Protein 2R6H (pdb70)

Sequence (1100 aa):
GVKEWECEVLSNKNVSTFIKEFVVKLPEGETNFKSGSYAQIKIPKYNIRRYADYDIQDRFRGDWDKDAWSLTCKNEEETVRAYSANYPAEGNIITLNVRIATPPFDRRAANKWKAGIKPGISSSYIFSLKPGDKVSGPYGDFHHIQDTDAELYIGGGAGAPLRAQILHLFRTLKTGRKVSYWYGARSKNEIFYEEDFREIEREFPNFKFHIALSDPQPEDNWTGYVGFIHQVIYDNYLKDHDDAPEDIEYYCGPGPANAVKGLENLGVPRNLFFDDFGVFGVKEWECEVLSNKNVSTFIKEFVVKLPEGETNFKSGSYAQIKIPKYNIRYADYDIQDRFRGDWDKDAWSLTCKNEEETVRAYSANYPAEGNIITLNVRIATPPFDRAANKWKAGIKPGISSSYIFSLKPGDKVSGPYGDFHIQDTDAELYIGGGAGAPLRAQILHLFRTLKTGRKVSYWYGARSKNEIFYEEDFREIEREFPNFKFHIALSDPQPEDNWTGYVGFIHQVIYDNYLKDHDDAPEDIEYYCGPGPANAVKGLENLGVPRNLFFDDFNAVFGVKEWECEVLSNKNVSTFIKEFVVKLPEGETNFKKSGSYAQIKIPKYNIRRYADYDIQDDRFRGDWDKDAWSLTCKNEEETVRAYSANYPAEGNIITLNVRIATPPFDRAANKWKKAGIKPGISSSYIFSLKPGDKVSGPYGDFHIQDTDAELYIGGGAGAPLRAQILHLFRRTLKTGRKVSYWYGARSKKNEIFYEEDFREIEREFPNFKFHIALSDPQPEDNWTGYVGFIHQVIYDNYLKDHDAPEDIEYYCGPGPANAVKGLENLGVPRNLFFDDFGGVKEWECEVLSNKNVSTFIKEFVVKLPEGETNFKSGSYAQIKIPKYNIRYADYDIQDDRFRGDWDKDAWSLTCKNEEETVRAYSANNYPAEGNIITLNVRIATPPFDRAANKWKAGIKPGISSSYIFSLKPGDKVSGPYGDFHIQDTDAELYIGGGAGAPLRAQILHLFRTLKTGRKVSYWYGARSKNEIFYEEDFREIEREFPNFKFHIALSDPQPEDNWTGYVGFIHQVIYDNYLKDHDAPEDIEYYCGPGPANAVKGLENLGVPRNLFFDDF

Radius of gyration: 36.18 Å; Cα contacts (8 Å, |Δi|>4): 2260; chains: 4; bounding box: 92×86×109 Å

Solvent-accessible surface area: 51735 Å² total

Structure (mmCIF, N/CA/C/O backbone):
data_2R6H
#
_entry.id   2R6H
#
_cell.length_a   175.681
_cell.length_b   175.681
_cell.length_c   244.292
_cell.angle_alpha   90.00
_cell.angle_beta   90.00
_cell.angle_gamma   90.00
#
_symmetry.space_group_name_H-M   'I 41 2 2'
#
loop_
_entity.id
_entity.type
_entity.pdbx_description
1 polymer 'NADH:ubiquinone oxidoreductase, Na translocating, F subunit'
2 non-polymer 'SULFATE ION'
3 non-polymer 'FLAVIN-ADENINE DINUCLEOTIDE'
4 water water
#
loop_
_atom_site.group_PDB
_atom_site.id
_atom_site.type_symbol
_atom_site.label_atom_id
_atom_site.label_alt_id
_atom_site.label_comp_id
_atom_site.label_asym_id
_atom_site.label_entity_id
_atom_site.label_seq_id
_atom_site.pdbx_PDB_ins_code
_atom_site.Cartn_x
_atom_site.Cartn_y
_atom_site.Cartn_z
_atom_site.occupancy
_atom_site.B_iso_or_equiv
_atom_site.auth_seq_id
_atom_site.auth_comp_id
_atom_site.auth_asym_id
_atom_site.auth_atom_id
_atom_site.pdbx_PDB_model_num
ATOM 1 N N . GLY A 1 6 ? 104.976 55.003 110.401 1.00 98.32 128 GLY A N 1
ATOM 2 C CA . GLY A 1 6 ? 104.223 56.026 111.104 1.00 97.44 128 GLY A CA 1
ATOM 3 C C . GLY A 1 6 ? 102.815 56.189 110.549 1.00 95.85 128 GLY A C 1
ATOM 4 O O . GLY A 1 6 ? 102.640 56.766 109.470 1.00 97.30 128 GLY A O 1
ATOM 5 N N . VAL A 1 7 ? 101.815 55.683 111.282 1.00 121.95 129 VAL A N 1
ATOM 6 C CA . VAL A 1 7 ? 100.419 55.597 110.796 1.00 120.42 129 VAL A CA 1
ATOM 7 C C . VAL A 1 7 ? 99.356 56.091 111.806 1.00 118.95 129 VAL A C 1
ATOM 8 O O . VAL A 1 7 ? 99.660 56.336 112.967 1.00 118.72 129 VAL A O 1
ATOM 12 N N . LYS A 1 8 ? 98.116 56.235 111.332 1.00 129.12 130 LYS A N 1
ATOM 13 C CA . LYS A 1 8 ? 96.974 56.711 112.122 1.00 128.15 130 LYS A CA 1
ATOM 14 C C . LYS A 1 8 ? 96.733 55.954 113.424 1.00 126.30 130 LYS A C 1
ATOM 15 O O . LYS A 1 8 ? 96.703 54.731 113.444 1.00 124.91 130 LYS A O 1
ATOM 21 N N . GLU A 1 9 ? 96.521 56.698 114.506 1.00 83.05 131 GLU A N 1
ATOM 22 C CA . GLU A 1 9 ? 96.398 56.110 115.840 1.00 82.30 131 GLU A CA 1
ATOM 23 C C . GLU A 1 9 ? 95.412 56.818 116.779 1.00 81.15 131 GLU A C 1
ATOM 24 O O . GLU A 1 9 ? 95.546 58.012 117.046 1.00 82.97 131 GLU A O 1
ATOM 30 N N . TRP A 1 10 ? 94.433 56.066 117.286 1.00 58.12 132 TRP A N 1
ATOM 31 C CA . TRP A 1 10 ? 93.465 56.570 118.267 1.00 57.20 132 TRP A CA 1
ATOM 32 C C . TRP A 1 10 ? 93.699 55.974 119.630 1.00 55.90 132 TRP A C 1
ATOM 33 O O . TRP A 1 10 ? 94.328 54.933 119.753 1.00 54.61 132 TRP A O 1
ATOM 44 N N . GLU A 1 11 ? 93.175 56.626 120.658 1.00 69.86 133 GLU A N 1
ATOM 45 C CA . GLU A 1 11 ? 93.053 55.957 121.936 1.00 69.94 133 GLU A CA 1
ATOM 46 C C . GLU A 1 11 ? 91.593 55.570 122.111 1.00 69.55 133 GLU A C 1
ATOM 47 O O . GLU A 1 11 ? 90.693 56.387 121.951 1.00 70.83 133 GLU A O 1
ATOM 53 N N . CYS A 1 12 ? 91.363 54.299 122.404 1.00 58.32 134 CYS A N 1
ATOM 54 C CA . CYS A 1 12 ? 90.013 53.772 122.414 1.00 57.11 134 CYS A CA 1
ATOM 55 C C . CYS A 1 12 ? 89.600 53.309 123.797 1.00 56.47 134 CYS A C 1
ATOM 56 O O . CYS A 1 12 ? 90.429 52.876 124.596 1.00 55.77 134 CYS A O 1
ATOM 59 N N . GLU A 1 13 ? 88.305 53.411 124.065 1.00 52.98 135 GLU A N 1
ATOM 60 C CA . GLU A 1 13 ? 87.729 52.846 125.268 1.00 53.14 135 GLU A CA 1
ATOM 61 C C . GLU A 1 13 ? 87.238 51.415 125.027 1.00 51.36 135 GLU A C 1
ATOM 62 O O . GLU A 1 13 ? 86.571 51.121 124.029 1.00 51.34 135 GLU A O 1
ATOM 68 N N . VAL A 1 14 ? 87.575 50.524 125.954 1.00 33.35 136 VAL A N 1
ATOM 69 C CA . VAL A 1 14 ? 87.107 49.145 125.897 1.00 31.94 136 VAL A CA 1
ATOM 70 C C . VAL A 1 14 ? 85.646 49.040 126.321 1.00 33.79 136 VAL A C 1
ATOM 71 O O . VAL A 1 14 ? 85.299 49.338 127.464 1.00 34.73 136 VAL A O 1
ATOM 75 N N . LEU A 1 15 ? 84.795 48.615 125.393 1.00 42.21 137 LEU A N 1
ATOM 76 C CA . LEU A 1 15 ? 83.387 48.383 125.694 1.00 43.70 137 LEU A CA 1
ATOM 77 C C . LEU A 1 15 ? 83.181 47.027 126.360 1.00 43.90 137 LEU A C 1
ATOM 78 O O . LEU A 1 15 ? 82.564 46.934 127.421 1.00 45.74 137 LEU A O 1
ATOM 83 N N . SER A 1 16 ? 83.701 45.979 125.731 1.00 54.01 138 SER A N 1
ATOM 84 C CA . SER A 1 16 ? 83.395 44.612 126.137 1.00 53.53 138 SER A CA 1
ATOM 85 C C . SER A 1 16 ? 84.600 43.697 125.945 1.00 51.97 138 SER A C 1
ATOM 86 O O . SER A 1 16 ? 85.146 43.595 124.847 1.00 50.88 138 SER A O 1
ATOM 89 N N . ASN A 1 17 ? 85.010 43.034 127.021 1.00 42.65 139 ASN A N 1
ATOM 90 C CA . ASN A 1 17 ? 85.978 41.948 126.929 1.00 40.30 139 ASN A CA 1
ATOM 91 C C . ASN A 1 17 ? 85.488 40.679 127.618 1.00 40.14 139 ASN A C 1
ATOM 92 O O . ASN A 1 17 ? 85.991 40.301 128.676 1.00 38.73 139 ASN A O 1
ATOM 97 N N . LYS A 1 18 ? 84.504 40.024 127.010 1.00 41.82 140 LYS A N 1
ATOM 98 C CA . LYS A 1 18 ? 83.978 38.771 127.538 1.00 42.72 140 LYS A CA 1
ATOM 99 C C . LYS A 1 18 ? 84.454 37.581 126.711 1.00 40.60 140 LYS A C 1
ATOM 100 O O . LYS A 1 18 ? 84.644 37.692 125.499 1.00 39.38 140 LYS A O 1
ATOM 106 N N . ASN A 1 19 ? 84.644 36.445 127.373 1.00 37.95 141 ASN A N 1
ATOM 107 C CA . ASN A 1 19 ? 84.997 35.208 126.686 1.00 37.57 141 ASN A CA 1
ATOM 108 C C . ASN A 1 19 ? 83.925 34.773 125.693 1.00 38.47 141 ASN A C 1
ATOM 109 O O . ASN A 1 19 ? 82.732 34.811 125.996 1.00 39.65 141 ASN A O 1
ATOM 114 N N . VAL A 1 20 ? 84.357 34.361 124.506 1.00 32.82 142 VAL A N 1
ATOM 115 C CA . VAL A 1 20 ? 83.439 33.950 123.461 1.00 32.46 142 VAL A CA 1
ATOM 116 C C . VAL A 1 20 ? 83.639 32.431 123.159 1.00 31.97 142 VAL A C 1
ATOM 117 O O . VAL A 1 20 ? 82.756 31.743 122.634 1.00 32.29 142 VAL A O 1
ATOM 121 N N . SER A 1 21 ? 84.805 31.916 123.540 1.00 43.10 143 SER A N 1
ATOM 122 C CA . SER A 1 21 ? 85.047 30.481 123.615 1.00 42.99 143 SER A CA 1
ATOM 123 C C . SER A 1 21 ? 85.985 30.314 124.778 1.00 42.17 143 SER A C 1
ATOM 124 O O . SER A 1 21 ? 86.150 31.240 125.562 1.00 42.67 143 SER A O 1
ATOM 127 N N . THR A 1 22 ? 86.640 29.166 124.886 1.00 25.96 144 THR A N 1
ATOM 128 C CA . THR A 1 22 ? 87.522 28.959 126.035 1.00 26.03 144 THR A CA 1
ATOM 129 C C . THR A 1 22 ? 88.796 29.819 126.015 1.00 25.16 144 THR A C 1
ATOM 130 O O . THR A 1 22 ? 89.262 30.282 127.052 1.00 25.67 144 THR A O 1
ATOM 134 N N . PHE A 1 23 ? 89.347 30.039 124.832 1.00 36.84 145 PHE A N 1
ATOM 135 C CA . PHE A 1 23 ? 90.571 30.796 124.734 1.00 36.18 145 PHE A CA 1
ATOM 136 C C . PHE A 1 23 ? 90.485 32.004 123.785 1.00 36.49 145 PHE A C 1
ATOM 137 O O . PHE A 1 23 ? 91.508 32.598 123.406 1.00 36.65 145 PHE A O 1
ATOM 145 N N . ILE A 1 24 ? 89.269 32.382 123.406 1.00 23.24 146 ILE A N 1
ATOM 146 C CA . ILE A 1 24 ? 89.092 33.584 122.601 1.00 22.03 146 ILE A CA 1
ATOM 147 C C . ILE A 1 24 ? 88.119 34.561 123.249 1.00 23.54 146 ILE A C 1
ATOM 148 O O . ILE A 1 24 ? 86.935 34.261 123.423 1.00 25.52 146 ILE A O 1
ATOM 153 N N . LYS A 1 25 ? 88.643 35.717 123.640 1.00 30.82 147 LYS A N 1
ATOM 154 C CA . LYS A 1 25 ? 87.807 36.812 124.100 1.00 31.22 147 LYS A CA 1
ATOM 155 C C . LYS A 1 25 ? 87.364 37.652 122.912 1.00 31.44 147 LYS A C 1
ATOM 156 O O . LYS A 1 25 ? 88.120 37.852 121.952 1.00 30.05 147 LYS A O 1
ATOM 162 N N . GLU A 1 26 ? 86.124 38.122 122.973 1.00 34.50 148 GLU A N 1
ATOM 163 C CA . GLU A 1 26 ? 85.653 39.084 122.002 1.00 34.77 148 GLU A CA 1
ATOM 164 C C . GLU A 1 26 ? 85.949 40.459 122.564 1.00 35.38 148 GLU A C 1
ATOM 165 O O . GLU A 1 26 ? 85.269 40.935 123.467 1.00 37.28 148 GLU A O 1
ATOM 171 N N . PHE A 1 27 ? 86.996 41.077 122.032 1.00 32.02 149 PHE A N 1
ATOM 172 C CA . PHE A 1 27 ? 87.531 42.325 122.556 1.00 32.49 149 PHE A CA 1
ATOM 173 C C . PHE A 1 27 ? 87.010 43.502 121.736 1.00 33.18 149 PHE A C 1
ATOM 174 O O . PHE A 1 27 ? 87.370 43.665 120.581 1.00 33.26 149 PHE A O 1
ATOM 182 N N . VAL A 1 28 ? 86.152 44.309 122.344 1.00 35.78 150 VAL A N 1
ATOM 183 C CA . VAL A 1 28 ? 85.406 45.329 121.624 1.00 37.32 150 VAL A CA 1
ATOM 184 C C . VAL A 1 28 ? 85.763 46.745 122.104 1.00 38.89 150 VAL A C 1
ATOM 185 O O . VAL A 1 28 ? 85.514 47.108 123.263 1.00 41.07 150 VAL A O 1
ATOM 189 N N . VAL A 1 29 ? 86.340 47.546 121.214 1.00 32.25 151 VAL A N 1
ATOM 190 C CA . VAL A 1 29 ? 86.798 48.884 121.581 1.00 33.39 151 VAL A CA 1
ATOM 191 C C . VAL A 1 29 ? 86.072 49.968 120.784 1.00 35.04 151 VAL A C 1
ATOM 192 O O . VAL A 1 29 ? 85.625 49.717 119.663 1.00 34.94 151 VAL A O 1
ATOM 196 N N . LYS A 1 30 ? 85.954 51.165 121.359 1.00 41.75 152 LYS A N 1
ATOM 197 C CA . LYS A 1 30 ? 85.262 52.268 120.688 1.00 44.61 152 LYS A CA 1
ATOM 198 C C . LYS A 1 30 ? 86.189 53.455 120.430 1.00 45.01 152 LYS A C 1
ATOM 199 O O . LYS A 1 30 ? 86.978 53.832 121.299 1.00 45.76 152 LYS A O 1
ATOM 205 N N . LEU A 1 31 ? 86.095 54.050 119.243 1.00 40.93 153 LEU A N 1
ATOM 206 C CA . LEU A 1 31 ? 86.925 55.213 118.923 1.00 41.97 153 LEU A CA 1
ATOM 207 C C . LEU A 1 31 ? 86.343 56.464 119.550 1.00 44.90 153 LEU A C 1
ATOM 208 O O . LEU A 1 31 ? 85.169 56.466 119.931 1.00 46.86 153 LEU A O 1
ATOM 213 N N . PRO A 1 32 ? 87.167 57.520 119.698 1.00 53.68 154 PRO A N 1
ATOM 214 C CA . PRO A 1 32 ? 86.696 58.810 120.231 1.00 56.09 154 PRO A CA 1
ATOM 215 C C . PRO A 1 32 ? 85.464 59.272 119.458 1.00 58.69 154 PRO A C 1
ATOM 216 O O . PRO A 1 32 ? 85.359 58.927 118.279 1.00 58.26 154 PRO A O 1
ATOM 220 N N . GLU A 1 33 ? 84.554 60.022 120.078 1.00 86.83 155 GLU A N 1
ATOM 221 C CA . GLU A 1 33 ? 83.340 60.450 119.371 1.00 89.68 155 GLU A CA 1
ATOM 222 C C . GLU A 1 33 ? 83.618 61.057 118.000 1.00 90.11 155 GLU A C 1
ATOM 223 O O . GLU A 1 33 ? 84.591 61.789 117.813 1.00 89.44 155 GLU A O 1
ATOM 229 N N . GLY A 1 34 ? 82.757 60.726 117.042 1.00 78.61 156 GLY A N 1
ATOM 230 C CA . GLY A 1 34 ? 82.889 61.218 115.681 1.00 79.92 156 GLY A CA 1
ATOM 231 C C . GLY A 1 34 ? 84.189 60.831 114.996 1.00 78.74 156 GLY A C 1
ATOM 232 O O . GLY A 1 34 ? 84.544 61.400 113.966 1.00 79.27 156 GLY A O 1
ATOM 233 N N . GLU A 1 35 ? 84.910 59.876 115.572 1.00 79.04 157 GLU A N 1
ATOM 234 C CA . GLU A 1 35 ? 86.077 59.319 114.912 1.00 77.59 157 GLU A CA 1
ATOM 235 C C . GLU A 1 35 ? 85.652 58.033 114.232 1.00 76.20 157 GLU A C 1
ATOM 236 O O . GLU A 1 35 ? 84.673 57.408 114.635 1.00 76.20 157 GLU A O 1
ATOM 242 N N . THR A 1 36 ? 86.387 57.646 113.196 1.00 72.19 158 THR A N 1
ATOM 243 C CA . THR A 1 36 ? 86.046 56.459 112.408 1.00 71.72 158 THR A CA 1
ATOM 244 C C . THR A 1 36 ? 87.265 55.875 111.678 1.00 70.73 158 THR A C 1
ATOM 245 O O . THR A 1 36 ? 88.131 56.613 111.188 1.00 71.43 158 THR A O 1
ATOM 257 N N . ASN A 1 38 ? 88.252 53.838 108.438 1.00 79.48 160 ASN A N 1
ATOM 258 C CA . ASN A 1 38 ? 87.935 53.322 107.121 1.00 79.27 160 ASN A CA 1
ATOM 259 C C . ASN A 1 38 ? 88.819 52.129 106.867 1.00 77.56 160 ASN A C 1
ATOM 260 O O . ASN A 1 38 ? 90.036 52.269 106.859 1.00 78.05 160 ASN A O 1
ATOM 265 N N . PHE A 1 39 ? 88.234 50.957 106.658 1.00 55.61 161 PHE A N 1
ATOM 266 C CA . PHE A 1 39 ? 89.055 49.799 106.339 1.00 53.86 161 PHE A CA 1
ATOM 267 C C . PHE A 1 39 ? 88.377 48.867 105.362 1.00 53.33 161 PHE A C 1
ATOM 268 O O . PHE A 1 39 ? 87.166 48.891 105.237 1.00 53.71 161 PHE A O 1
ATOM 276 N N . LYS A 1 40 ? 89.160 48.061 104.656 1.00 52.66 162 LYS A N 1
ATOM 277 C CA . LYS A 1 40 ? 88.587 47.013 103.818 1.00 52.85 162 LYS A CA 1
ATOM 278 C C . LYS A 1 40 ? 88.546 45.698 104.618 1.00 50.41 162 LYS A C 1
ATOM 279 O O . LYS A 1 40 ? 89.425 45.454 105.446 1.00 49.52 162 LYS A O 1
ATOM 285 N N . SER A 1 41 ? 87.528 44.866 104.392 1.00 52.57 163 SER A N 1
ATOM 286 C CA . SER A 1 41 ? 87.290 43.694 105.250 1.00 50.91 163 SER A CA 1
ATOM 287 C C . SER A 1 41 ? 88.402 42.675 105.188 1.00 49.56 163 SER A C 1
ATOM 288 O O . SER A 1 41 ? 88.731 42.168 104.117 1.00 50.77 163 SER A O 1
ATOM 291 N N . GLY A 1 42 ? 88.973 42.355 106.340 1.00 37.06 164 GLY A N 1
ATOM 292 C CA . GLY A 1 42 ? 90.095 41.449 106.359 1.00 35.10 164 GLY A CA 1
ATOM 293 C C . GLY A 1 42 ? 91.387 42.166 106.666 1.00 34.85 164 GLY A C 1
ATOM 294 O O . GLY A 1 42 ? 92.427 41.523 106.803 1.00 35.45 164 GLY A O 1
ATOM 295 N N . SER A 1 43 ? 91.332 43.491 106.774 1.00 44.78 165 SER A N 1
ATOM 296 C CA . SER A 1 43 ? 92.493 44.263 107.218 1.00 44.56 165 SER A CA 1
ATOM 297 C C . SER A 1 43 ? 92.643 44.127 108.724 1.00 43.26 165 SER A C 1
ATOM 298 O O . SER A 1 43 ? 91.713 43.689 109.414 1.00 42.06 165 SER A O 1
ATOM 301 N N . TYR A 1 44 ? 93.810 44.497 109.239 1.00 40.38 166 TYR A N 1
ATOM 302 C CA . TYR A 1 44 ? 94.043 44.370 110.672 1.00 38.52 166 TYR A CA 1
ATOM 303 C C . TYR A 1 44 ? 94.490 45.671 111.282 1.00 38.98 166 TYR A C 1
ATOM 304 O O . TYR A 1 44 ? 94.895 46.591 110.578 1.00 41.40 166 TYR A O 1
ATOM 313 N N . ALA A 1 45 ? 94.408 45.736 112.604 1.00 26.82 167 ALA A N 1
ATOM 314 C CA . ALA A 1 45 ? 94.850 46.906 113.349 1.00 27.00 167 ALA A CA 1
ATOM 315 C C . ALA A 1 45 ? 95.993 46.525 114.285 1.00 27.00 167 ALA A C 1
ATOM 316 O O . ALA A 1 45 ? 96.390 45.361 114.348 1.00 26.49 167 ALA A O 1
ATOM 318 N N . GLN A 1 46 ? 96.524 47.495 115.015 1.00 42.94 168 GLN A N 1
ATOM 319 C CA . GLN A 1 46 ? 97.619 47.202 115.919 1.00 44.37 168 GLN A CA 1
ATOM 320 C C . GLN A 1 46 ? 97.421 47.821 117.277 1.00 45.15 168 GLN A C 1
ATOM 321 O O . GLN A 1 46 ? 97.115 49.010 117.376 1.00 47.05 168 GLN A O 1
ATOM 327 N N . ILE A 1 47 ? 97.621 47.017 118.318 1.00 40.05 169 ILE A N 1
ATOM 328 C CA . ILE A 1 47 ? 97.513 47.499 119.684 1.00 41.04 169 ILE A CA 1
ATOM 329 C C . ILE A 1 47 ? 98.883 47.827 120.235 1.00 42.13 169 ILE A C 1
ATOM 330 O O . ILE A 1 47 ? 99.842 47.101 119.991 1.00 42.14 169 ILE A O 1
ATOM 335 N N . LYS A 1 48 ? 98.973 48.931 120.971 1.00 50.67 170 LYS A N 1
ATOM 336 C CA . LYS A 1 48 ? 100.164 49.195 121.755 1.00 51.72 170 LYS A CA 1
ATOM 337 C C . LYS A 1 48 ? 100.028 48.433 123.053 1.00 49.69 170 LYS A C 1
ATOM 338 O O . LYS A 1 48 ? 99.069 48.615 123.796 1.00 48.91 170 LYS A O 1
ATOM 344 N N . ILE A 1 49 ? 100.974 47.541 123.293 1.00 33.47 171 ILE A N 1
ATOM 345 C CA . ILE A 1 49 ? 101.084 46.854 124.558 1.00 32.74 171 ILE A CA 1
ATOM 346 C C . ILE A 1 49 ? 102.223 47.512 125.349 1.00 34.21 171 ILE A C 1
ATOM 347 O O . ILE A 1 49 ? 103.372 47.545 124.884 1.00 35.40 171 ILE A O 1
ATOM 352 N N . PRO A 1 50 ? 101.918 48.028 126.554 1.00 30.77 172 PRO A N 1
ATOM 353 C CA . PRO A 1 50 ? 102.893 48.771 127.355 1.00 32.46 172 PRO A CA 1
ATOM 354 C C . PRO A 1 50 ? 103.707 47.843 128.249 1.00 33.26 172 PRO A C 1
ATOM 355 O O . PRO A 1 50 ? 103.485 46.627 128.234 1.00 32.69 172 PRO A O 1
ATOM 359 N N . LYS A 1 51 ? 104.638 48.409 129.015 1.00 43.00 173 LYS A N 1
ATOM 360 C CA . LYS A 1 51 ? 105.303 47.641 130.056 1.00 43.51 173 LYS A CA 1
ATOM 361 C C . LYS A 1 51 ? 104.226 47.269 131.070 1.00 42.86 173 LYS A C 1
ATOM 362 O O . LYS A 1 51 ? 103.320 48.056 131.327 1.00 43.01 173 LYS A O 1
ATOM 368 N N . TYR A 1 52 ? 104.306 46.069 131.630 1.00 42.95 174 TYR A N 1
ATOM 369 C CA . TYR A 1 52 ? 103.268 45.624 132.539 1.00 42.43 174 TYR A CA 1
ATOM 370 C C . TYR A 1 52 ? 103.558 44.283 133.204 1.00 42.91 174 TYR A C 1
ATOM 371 O O . TYR A 1 52 ? 104.523 43.592 132.889 1.00 43.55 174 TYR A O 1
ATOM 380 N N . ASN A 1 53 ? 102.666 43.915 134.108 1.00 52.90 175 ASN A N 1
ATOM 381 C CA . ASN A 1 53 ? 102.812 42.736 134.923 1.00 53.13 175 ASN A CA 1
ATOM 382 C C . ASN A 1 53 ? 101.424 42.174 135.141 1.00 51.97 175 ASN A C 1
ATOM 383 O O . ASN A 1 53 ? 100.545 42.920 135.541 1.00 52.56 175 ASN A O 1
ATOM 388 N N . ILE A 1 54 ? 101.193 40.888 134.886 1.00 40.70 176 ILE A N 1
ATOM 389 C CA . ILE A 1 54 ? 99.899 40.328 135.293 1.00 40.08 176 ILE A CA 1
ATOM 390 C C . ILE A 1 54 ? 99.721 38.851 135.615 1.00 38.73 176 ILE A C 1
ATOM 391 O O . ILE A 1 54 ? 100.164 37.980 134.881 1.00 38.76 176 ILE A O 1
ATOM 396 N N A ARG A 1 55 ? 99.023 38.585 136.717 0.50 35.40 177 ARG A N 1
ATOM 397 N N B ARG A 1 55 ? 99.047 38.612 136.735 0.50 35.43 177 ARG A N 1
ATOM 398 C CA A ARG A 1 55 ? 98.638 37.232 137.103 0.50 34.46 177 ARG A CA 1
ATOM 399 C CA B ARG A 1 55 ? 98.511 37.310 137.091 0.50 34.43 177 ARG A CA 1
ATOM 400 C C A ARG A 1 55 ? 97.352 36.786 136.388 0.50 32.43 177 ARG A C 1
ATOM 401 C C B ARG A 1 55 ? 97.407 36.871 136.132 0.50 32.38 177 ARG A C 1
ATOM 402 O O A ARG A 1 55 ? 96.359 37.513 136.368 0.50 32.96 177 ARG A O 1
ATOM 403 O O B ARG A 1 55 ? 96.586 37.679 135.697 0.50 32.84 177 ARG A O 1
ATOM 418 N N . TYR A 1 56 ? 97.369 35.584 135.819 1.00 30.61 178 TYR A N 1
ATOM 419 C CA . TYR A 1 56 ? 96.199 35.015 135.150 1.00 28.43 178 TYR A CA 1
ATOM 420 C C . TYR A 1 56 ? 95.010 34.802 136.108 1.00 28.40 178 TYR A C 1
ATOM 421 O O . TYR A 1 56 ? 93.882 34.593 135.671 1.00 28.09 178 TYR A O 1
ATOM 430 N N . ALA A 1 57 ? 95.264 34.834 137.410 1.00 37.40 179 ALA A N 1
ATOM 431 C CA . ALA A 1 57 ? 94.200 34.611 138.373 1.00 37.75 179 ALA A CA 1
ATOM 432 C C . ALA A 1 57 ? 93.279 35.824 138.415 1.00 37.99 179 ALA A C 1
ATOM 433 O O . ALA A 1 57 ? 92.260 35.824 139.107 1.00 38.68 179 ALA A O 1
ATOM 435 N N . ASP A 1 58 ? 93.644 36.851 137.658 1.00 37.71 180 ASP A N 1
ATOM 436 C CA . ASP A 1 58 ? 92.917 38.105 137.656 1.00 39.06 180 ASP A CA 1
ATOM 437 C C . ASP A 1 58 ? 91.930 38.162 136.513 1.00 38.89 180 ASP A C 1
ATOM 438 O O . ASP A 1 58 ? 91.240 39.159 136.331 1.00 40.56 180 ASP A O 1
ATOM 443 N N . TYR A 1 59 ? 91.874 37.104 135.722 1.00 31.65 181 TYR A N 1
ATOM 444 C CA . TYR A 1 59 ? 91.104 37.142 134.489 1.00 31.39 181 TYR A CA 1
ATOM 445 C C . TYR A 1 59 ? 89.624 36.896 134.750 1.00 32.15 181 TYR A C 1
ATOM 446 O O . TYR A 1 59 ? 89.268 36.212 135.694 1.00 32.25 181 TYR A O 1
ATOM 455 N N . ASP A 1 60 ? 88.762 37.461 133.913 1.00 37.25 182 ASP A N 1
ATOM 456 C CA . ASP A 1 60 ? 87.328 37.243 134.045 1.00 38.03 182 ASP A CA 1
ATOM 457 C C . ASP A 1 60 ? 86.868 36.223 133.017 1.00 36.76 182 ASP A C 1
ATOM 458 O O . ASP A 1 60 ? 86.810 36.521 131.825 1.00 37.29 182 ASP A O 1
ATOM 463 N N . ILE A 1 61 ? 86.542 35.022 133.489 1.00 26.84 183 ILE A N 1
ATOM 464 C CA . ILE A 1 61 ? 86.069 33.933 132.632 1.00 25.10 183 ILE A CA 1
ATOM 465 C C . ILE A 1 61 ? 84.711 33.382 133.089 1.00 24.95 183 ILE A C 1
ATOM 466 O O . ILE A 1 61 ? 84.551 33.020 134.248 1.00 25.43 183 ILE A O 1
ATOM 471 N N . GLN A 1 62 ? 83.747 33.274 132.182 1.00 23.98 184 GLN A N 1
ATOM 472 C CA . GLN A 1 62 ? 82.431 32.737 132.551 1.00 25.29 184 GLN A CA 1
ATOM 473 C C . GLN A 1 62 ? 82.413 31.243 132.926 1.00 25.71 184 GLN A C 1
ATOM 474 O O . GLN A 1 62 ? 83.260 30.466 132.501 1.00 24.59 184 GLN A O 1
ATOM 480 N N . ASP A 1 63 ? 81.401 30.856 133.699 1.00 55.76 185 ASP A N 1
ATOM 481 C CA . ASP A 1 63 ? 81.267 29.504 134.253 1.00 57.40 185 ASP A CA 1
ATOM 482 C C . ASP A 1 63 ? 81.610 28.385 133.274 1.00 56.12 185 ASP A C 1
ATOM 483 O O . ASP A 1 63 ? 82.250 27.401 133.643 1.00 56.44 185 ASP A O 1
ATOM 488 N N . ARG A 1 64 ? 81.173 28.539 132.031 1.00 43.58 186 ARG A N 1
ATOM 489 C CA . ARG A 1 64 ? 81.266 27.474 131.042 1.00 42.37 186 ARG A CA 1
ATOM 490 C C . ARG A 1 64 ? 82.597 27.402 130.303 1.00 41.94 186 ARG A C 1
ATOM 491 O O . ARG A 1 64 ? 82.838 26.461 129.555 1.00 41.54 186 ARG A O 1
ATOM 499 N N . PHE A 1 65 ? 83.454 28.395 130.499 1.00 33.48 187 PHE A N 1
ATOM 500 C CA . PHE A 1 65 ? 84.762 28.376 129.867 1.00 33.87 187 PHE A CA 1
ATOM 501 C C . PHE A 1 65 ? 85.850 28.091 130.878 1.00 34.14 187 PHE A C 1
ATOM 502 O O . PHE A 1 65 ? 86.961 27.699 130.523 1.00 32.65 187 PHE A O 1
ATOM 510 N N . ARG A 1 66 ? 85.551 28.288 132.148 1.00 40.53 188 ARG A N 1
ATOM 511 C CA . ARG A 1 66 ? 86.641 28.224 133.095 1.00 41.24 188 ARG A CA 1
ATOM 512 C C . ARG A 1 66 ? 87.126 26.769 133.306 1.00 41.87 188 ARG A C 1
ATOM 513 O O . ARG A 1 66 ? 88.256 26.537 133.737 1.00 42.90 188 ARG A O 1
ATOM 521 N N . GLY A 1 67 ? 86.297 25.802 132.910 1.00 34.55 189 GLY A N 1
ATOM 522 C CA . GLY A 1 67 ? 86.593 24.386 133.087 1.00 34.86 189 GLY A CA 1
ATOM 523 C C . GLY A 1 67 ? 87.961 23.902 132.621 1.00 35.11 189 GLY A C 1
ATOM 524 O O . GLY A 1 67 ? 88.644 23.179 133.350 1.00 36.73 189 GLY A O 1
ATOM 525 N N . ASP A 1 68 ? 88.368 24.282 131.414 1.00 46.02 190 ASP A N 1
ATOM 526 C CA . ASP A 1 68 ? 89.666 23.859 130.900 1.00 46.88 190 ASP A CA 1
ATOM 527 C C . ASP A 1 68 ? 90.832 24.554 131.595 1.00 46.16 190 ASP A C 1
ATOM 528 O O . ASP A 1 68 ? 91.915 23.981 131.737 1.00 46.85 190 ASP A O 1
ATOM 533 N N . TRP A 1 69 ? 90.602 25.798 132.008 1.00 30.68 191 TRP A N 1
ATOM 534 C CA . TRP A 1 69 ? 91.579 26.581 132.757 1.00 30.30 191 TRP A CA 1
ATOM 535 C C . TRP A 1 69 ? 91.862 25.938 134.093 1.00 31.80 191 TRP A C 1
ATOM 536 O O . TRP A 1 69 ? 92.975 26.026 134.583 1.00 31.92 191 TRP A O 1
ATOM 547 N N . ASP A 1 70 ? 90.854 25.317 134.699 1.00 41.62 192 ASP A N 1
ATOM 548 C CA . ASP A 1 70 ? 91.066 24.596 135.946 1.00 43.99 192 ASP A CA 1
ATOM 549 C C . ASP A 1 70 ? 91.913 23.365 135.657 1.00 45.04 192 ASP A C 1
ATOM 550 O O . ASP A 1 70 ? 92.875 23.081 136.360 1.00 45.77 192 ASP A O 1
ATOM 555 N N . LYS A 1 71 ? 91.545 22.638 134.611 1.00 39.55 193 LYS A N 1
ATOM 556 C CA . LYS A 1 71 ? 92.248 21.422 134.247 1.00 41.51 193 LYS A CA 1
ATOM 557 C C . LYS A 1 71 ? 93.716 21.678 134.015 1.00 41.94 193 LYS A C 1
ATOM 558 O O . LYS A 1 71 ? 94.557 21.027 134.622 1.00 42.55 193 LYS A O 1
ATOM 572 N N . ASP A 1 73 ? 95.532 24.153 134.853 1.00 36.60 195 ASP A N 1
ATOM 573 C CA . ASP A 1 73 ? 96.115 25.101 135.811 1.00 34.53 195 ASP A CA 1
ATOM 574 C C . ASP A 1 73 ? 96.647 26.344 135.106 1.00 32.82 195 ASP A C 1
ATOM 575 O O . ASP A 1 73 ? 97.819 26.708 135.243 1.00 33.08 195 ASP A O 1
ATOM 580 N N . ALA A 1 74 ? 95.775 26.993 134.346 1.00 28.82 196 ALA A N 1
ATOM 581 C CA . ALA A 1 74 ? 96.155 28.178 133.607 1.00 27.00 196 ALA A CA 1
ATOM 582 C C . ALA A 1 74 ? 96.121 29.371 134.548 1.00 26.26 196 ALA A C 1
ATOM 583 O O . ALA A 1 74 ? 96.757 30.390 134.289 1.00 26.92 196 ALA A O 1
ATOM 585 N N . TRP A 1 75 ? 95.384 29.238 135.647 1.00 30.89 197 TRP A N 1
ATOM 586 C CA . TRP A 1 75 ? 95.238 30.319 136.602 1.00 29.92 197 TRP A CA 1
ATOM 587 C C . TRP A 1 75 ? 96.540 30.572 137.322 1.00 30.58 197 TRP A C 1
ATOM 588 O O . TRP A 1 75 ? 96.677 31.576 138.028 1.00 31.47 197 TRP A O 1
ATOM 599 N N . SER A 1 76 ? 97.493 29.655 137.168 1.00 29.23 198 SER A N 1
ATOM 600 C CA . SER A 1 76 ? 98.770 29.802 137.833 1.00 28.75 198 SER A CA 1
ATOM 601 C C . SER A 1 76 ? 99.788 30.552 136.994 1.00 28.71 198 SER A C 1
ATOM 602 O O . SER A 1 76 ? 100.843 30.941 137.503 1.00 29.27 198 SER A O 1
ATOM 605 N N . LEU A 1 77 ? 99.478 30.773 135.718 1.00 24.14 199 LEU A N 1
ATOM 606 C CA . LEU A 1 77 ? 100.372 31.534 134.844 1.00 24.57 199 LEU A CA 1
ATOM 607 C C . LEU A 1 77 ? 100.524 32.997 135.285 1.00 25.88 199 LEU A C 1
ATOM 608 O O . LEU A 1 77 ? 99.619 33.562 135.897 1.00 25.73 199 LEU A O 1
ATOM 613 N N . THR A 1 78 ? 101.685 33.591 135.012 1.00 23.31 200 THR A N 1
ATOM 614 C CA . THR A 1 78 ? 101.876 35.045 135.127 1.00 24.19 200 THR A CA 1
ATOM 615 C C . THR A 1 78 ? 102.667 35.537 133.920 1.00 25.06 200 THR A C 1
ATOM 616 O O . THR A 1 78 ? 103.312 34.742 133.257 1.00 25.80 200 THR A O 1
ATOM 620 N N . CYS A 1 79 ? 102.606 36.831 133.626 1.00 37.40 201 CYS A N 1
ATOM 621 C CA . CYS A 1 79 ? 103.325 37.385 132.474 1.00 38.44 201 CYS A CA 1
ATOM 622 C C . CYS A 1 79 ? 103.865 38.801 132.704 1.00 39.60 201 CYS A C 1
ATOM 623 O O . CYS A 1 79 ? 103.110 39.719 133.010 1.00 39.29 201 CYS A O 1
ATOM 626 N N . LYS A 1 80 ? 105.176 38.959 132.539 1.00 55.54 202 LYS A N 1
ATOM 627 C CA . LYS A 1 80 ? 105.848 40.246 132.682 1.00 57.51 202 LYS A CA 1
ATOM 628 C C . LYS A 1 80 ? 106.341 40.759 131.319 1.00 58.41 202 LYS A C 1
ATOM 629 O O . LYS A 1 80 ? 107.082 40.078 130.619 1.00 58.54 202 LYS A O 1
ATOM 635 N N . ASN A 1 81 ? 105.928 41.954 130.927 1.00 40.99 203 ASN A N 1
ATOM 636 C CA . ASN A 1 81 ? 106.478 42.554 129.715 1.00 42.56 203 ASN A CA 1
ATOM 637 C C . ASN A 1 81 ? 107.364 43.727 130.075 1.00 43.67 203 ASN A C 1
ATOM 638 O O . ASN A 1 81 ? 106.918 44.647 130.743 1.00 42.98 203 ASN A O 1
ATOM 643 N N . GLU A 1 82 ? 108.615 43.708 129.637 1.00 49.21 204 GLU A N 1
ATOM 644 C CA . GLU A 1 82 ? 109.542 44.751 130.062 1.00 51.83 204 GLU A CA 1
ATOM 645 C C . GLU A 1 82 ? 109.920 45.725 128.960 1.00 52.80 204 GLU A C 1
ATOM 646 O O . GLU A 1 82 ? 110.850 46.507 129.117 1.00 54.53 204 GLU A O 1
ATOM 652 N N . GLU A 1 83 ? 109.194 45.692 127.851 1.00 63.72 205 GLU A N 1
ATOM 653 C CA . GLU A 1 83 ? 109.443 46.649 126.785 1.00 65.87 205 GLU A CA 1
ATOM 654 C C . GLU A 1 83 ? 108.212 46.880 125.905 1.00 64.13 205 GLU A C 1
ATOM 655 O O . GLU A 1 83 ? 107.612 45.936 125.390 1.00 63.10 205 GLU A O 1
ATOM 661 N N . GLU A 1 84 ? 107.841 48.146 125.745 1.00 52.37 206 GLU A N 1
ATOM 662 C CA . GLU A 1 84 ? 106.688 48.513 124.932 1.00 50.82 206 GLU A CA 1
ATOM 663 C C . GLU A 1 84 ? 106.758 47.862 123.568 1.00 49.58 206 GLU A C 1
ATOM 664 O O . GLU A 1 84 ? 107.831 47.745 122.987 1.00 50.60 206 GLU A O 1
ATOM 670 N N . THR A 1 85 ? 105.605 47.426 123.072 1.00 54.97 207 THR A N 1
ATOM 671 C CA . THR A 1 85 ? 105.533 46.731 121.788 1.00 54.85 207 THR A CA 1
ATOM 672 C C . THR A 1 85 ? 104.182 46.890 121.102 1.00 52.28 207 THR A C 1
ATOM 673 O O . THR A 1 85 ? 103.261 47.490 121.635 1.00 51.58 207 THR A O 1
ATOM 677 N N . VAL A 1 86 ? 104.076 46.339 119.907 1.00 45.28 208 VAL A N 1
ATOM 678 C CA . VAL A 1 86 ? 102.902 46.529 119.080 1.00 43.75 208 VAL A CA 1
ATOM 679 C C . VAL A 1 86 ? 102.466 45.168 118.524 1.00 42.44 208 VAL A C 1
ATOM 680 O O . VAL A 1 86 ? 103.302 44.309 118.243 1.00 43.96 208 VAL A O 1
ATOM 684 N N . ARG A 1 87 ? 101.169 44.945 118.376 1.00 38.19 209 ARG A N 1
ATOM 685 C CA . ARG A 1 87 ? 100.728 43.633 117.919 1.00 37.51 209 ARG A CA 1
ATOM 686 C C . ARG A 1 87 ? 99.524 43.696 116.998 1.00 37.08 209 ARG A C 1
ATOM 687 O O . ARG A 1 87 ? 98.676 44.588 117.118 1.00 37.34 209 ARG A O 1
ATOM 695 N N . ALA A 1 88 ? 99.449 42.727 116.090 1.00 31.77 210 ALA A N 1
ATOM 696 C CA . ALA A 1 88 ? 98.425 42.724 115.048 1.00 31.18 210 ALA A CA 1
ATOM 697 C C . ALA A 1 88 ? 97.139 41.970 115.430 1.00 29.66 210 ALA A C 1
ATOM 698 O O . ALA A 1 88 ? 97.192 40.821 115.880 1.00 28.71 210 ALA A O 1
ATOM 700 N N . TYR A 1 89 ? 95.990 42.619 115.243 1.00 34.34 211 TYR A N 1
ATOM 701 C CA . TYR A 1 89 ? 94.709 41.933 115.379 1.00 34.32 211 TYR A CA 1
ATOM 702 C C . TYR A 1 89 ? 93.746 42.318 114.253 1.00 36.65 211 TYR A C 1
ATOM 703 O O . TYR A 1 89 ? 93.618 43.498 113.912 1.00 37.86 211 TYR A O 1
ATOM 712 N N . SER A 1 90 ? 93.104 41.302 113.667 1.00 48.57 212 SER A N 1
ATOM 713 C CA . SER A 1 90 ? 92.221 41.473 112.517 1.00 50.62 212 SER A CA 1
ATOM 714 C C . SER A 1 90 ? 90.863 42.012 112.938 1.00 51.26 212 SER A C 1
ATOM 715 O O . SER A 1 90 ? 90.342 41.590 113.962 1.00 51.89 212 SER A O 1
ATOM 726 N N . ALA A 1 92 ? 86.936 42.166 112.998 1.00 31.79 214 ALA A N 1
ATOM 727 C CA . ALA A 1 92 ? 85.988 41.075 112.921 1.00 31.65 214 ALA A CA 1
ATOM 728 C C . ALA A 1 92 ? 84.571 41.563 112.621 1.00 33.19 214 ALA A C 1
ATOM 729 O O . ALA A 1 92 ? 83.659 40.760 112.377 1.00 33.31 214 ALA A O 1
ATOM 731 N N . ASN A 1 93 ? 84.388 42.877 112.642 1.00 62.48 215 ASN A N 1
ATOM 732 C CA . ASN A 1 93 ? 83.131 43.437 112.195 1.00 63.77 215 ASN A CA 1
ATOM 733 C C . ASN A 1 93 ? 83.335 44.008 110.812 1.00 63.29 215 ASN A C 1
ATOM 734 O O . ASN A 1 93 ? 84.462 44.229 110.384 1.00 62.51 215 ASN A O 1
ATOM 739 N N . TYR A 1 94 ? 82.236 44.222 110.105 1.00 53.33 216 TYR A N 1
ATOM 740 C CA . TYR A 1 94 ? 82.301 44.740 108.754 1.00 52.25 216 TYR A CA 1
ATOM 741 C C . TYR A 1 94 ? 82.500 46.245 108.759 1.00 52.27 216 TYR A C 1
ATOM 742 O O . TYR A 1 94 ? 82.214 46.920 109.751 1.00 52.95 216 TYR A O 1
ATOM 751 N N . PRO A 1 95 ? 83.026 46.769 107.653 1.00 36.27 217 PRO A N 1
ATOM 752 C CA . PRO A 1 95 ? 83.486 48.158 107.562 1.00 36.51 217 PRO A CA 1
ATOM 753 C C . PRO A 1 95 ? 82.374 49.170 107.754 1.00 38.21 217 PRO A C 1
ATOM 754 O O . PRO A 1 95 ? 82.659 50.359 107.919 1.00 39.05 217 PRO A O 1
ATOM 758 N N . ALA A 1 96 ? 81.130 48.702 107.731 1.00 57.60 218 ALA A N 1
ATOM 759 C CA . ALA A 1 96 ? 79.983 49.591 107.887 1.00 60.00 218 ALA A CA 1
ATOM 760 C C . ALA A 1 96 ? 79.875 50.146 109.312 1.00 60.77 218 ALA A C 1
ATOM 761 O O . ALA A 1 96 ? 79.171 51.131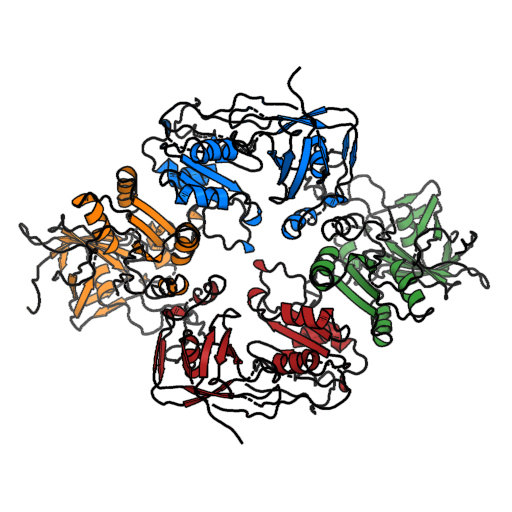 109.545 1.00 62.68 218 ALA A O 1
ATOM 763 N N . GLU A 1 97 ? 80.562 49.513 110.264 1.00 52.31 219 GLU A N 1
ATOM 764 C CA . GLU A 1 97 ? 80.674 50.091 111.598 1.00 52.70 219 GLU A CA 1
ATOM 765 C C . GLU A 1 97 ? 82.069 50.663 111.808 1.00 51.35 219 GLU A C 1
ATOM 766 O O . GLU A 1 97 ? 83.049 49.930 111.881 1.00 49.46 219 GLU A O 1
ATOM 772 N N . GLY A 1 98 ? 82.135 51.985 111.914 1.00 60.78 220 GLY A N 1
ATOM 773 C CA . GLY A 1 98 ? 83.391 52.702 111.892 1.00 60.27 220 GLY A CA 1
ATOM 774 C C . GLY A 1 98 ? 84.110 52.874 113.213 1.00 59.76 220 GLY A C 1
ATOM 775 O O . GLY A 1 98 ? 85.333 52.791 113.243 1.00 58.88 220 GLY A O 1
ATOM 776 N N . ASN A 1 99 ? 83.395 53.133 114.304 1.00 62.09 221 ASN A N 1
ATOM 777 C CA . ASN A 1 99 ? 84.122 53.393 115.547 1.00 61.59 221 ASN A CA 1
ATOM 778 C C . ASN A 1 99 ? 83.881 52.444 116.713 1.00 60.62 221 ASN A C 1
ATOM 779 O O . ASN A 1 99 ? 84.361 52.674 117.820 1.00 60.58 221 ASN A O 1
ATOM 784 N N . ILE A 1 100 ? 83.153 51.368 116.453 1.00 51.31 222 ILE A N 1
ATOM 785 C CA . ILE A 1 100 ? 83.144 50.229 117.364 1.00 50.20 222 ILE A CA 1
ATOM 786 C C . ILE A 1 100 ? 83.872 49.099 116.662 1.00 48.23 222 ILE A C 1
ATOM 787 O O . ILE A 1 100 ? 83.308 48.421 115.810 1.00 47.43 222 ILE A O 1
ATOM 792 N N . ILE A 1 101 ? 85.137 48.920 117.009 1.00 41.91 223 ILE A N 1
ATOM 793 C CA . ILE A 1 101 ? 85.951 47.877 116.400 1.00 40.63 223 ILE A CA 1
ATOM 794 C C . ILE A 1 101 ? 85.889 46.610 117.233 1.00 40.17 223 ILE A C 1
ATOM 795 O O . ILE A 1 101 ? 86.128 46.642 118.432 1.00 41.37 223 ILE A O 1
ATOM 800 N N . THR A 1 102 ? 85.560 45.494 116.599 1.00 47.63 224 THR A N 1
ATOM 801 C CA . THR A 1 102 ? 85.511 44.222 117.307 1.00 46.87 224 THR A CA 1
ATOM 802 C C . THR A 1 102 ? 86.743 43.371 116.987 1.00 45.05 224 THR A C 1
ATOM 803 O O . THR A 1 102 ? 87.123 43.244 115.833 1.00 45.08 224 THR A O 1
ATOM 807 N N . LEU A 1 103 ? 87.372 42.793 118.002 1.00 32.78 225 LEU A N 1
ATOM 808 C CA . LEU A 1 103 ? 88.459 41.854 117.748 1.00 31.45 225 LEU A CA 1
ATOM 809 C C . LEU A 1 103 ? 88.225 40.459 118.378 1.00 30.71 225 LEU A C 1
ATOM 810 O O . LEU A 1 103 ? 87.386 40.296 119.270 1.00 31.71 225 LEU A O 1
ATOM 815 N N . ASN A 1 104 ? 88.943 39.452 117.885 1.00 31.44 226 ASN A N 1
ATOM 816 C CA . ASN A 1 104 ? 88.930 38.129 118.490 1.00 29.85 226 ASN A CA 1
ATOM 817 C C . ASN A 1 104 ? 90.328 37.775 118.924 1.00 29.21 226 ASN A C 1
ATOM 818 O O . ASN A 1 104 ? 91.192 37.581 118.084 1.00 29.65 226 ASN A O 1
ATOM 823 N N . VAL A 1 105 ? 90.556 37.658 120.225 1.00 26.94 227 VAL A N 1
ATOM 824 C CA . VAL A 1 105 ? 91.901 37.413 120.712 1.00 25.49 227 VAL A CA 1
ATOM 825 C C . VAL A 1 105 ? 92.077 36.057 121.361 1.00 25.81 227 VAL A C 1
ATOM 826 O O . VAL A 1 105 ? 91.433 35.765 122.362 1.00 26.50 227 VAL A O 1
ATOM 830 N N . ARG A 1 106 ? 92.951 35.235 120.780 1.00 36.20 228 ARG A N 1
ATOM 831 C CA . ARG A 1 106 ? 93.353 33.956 121.357 1.00 36.77 228 ARG A CA 1
ATOM 832 C C . ARG A 1 106 ? 94.454 34.204 122.386 1.00 37.71 228 ARG A C 1
ATOM 833 O O . ARG A 1 106 ? 95.512 34.750 122.063 1.00 38.91 228 ARG A O 1
ATOM 841 N N . ILE A 1 107 ? 94.207 33.821 123.632 1.00 25.72 229 ILE A N 1
ATOM 842 C CA . ILE A 1 107 ? 95.232 33.934 124.669 1.00 25.94 229 ILE A CA 1
ATOM 843 C C . ILE A 1 107 ? 96.380 32.948 124.409 1.00 26.64 229 ILE A C 1
ATOM 844 O O . ILE A 1 107 ? 96.185 31.725 124.386 1.00 26.63 229 ILE A O 1
ATOM 849 N N . ALA A 1 108 ? 97.580 33.474 124.197 1.00 24.64 230 ALA A N 1
ATOM 850 C CA . ALA A 1 108 ? 98.696 32.632 123.798 1.00 25.11 230 ALA A CA 1
ATOM 851 C C . ALA A 1 108 ? 99.336 31.979 125.010 1.00 26.41 230 ALA A C 1
ATOM 852 O O . ALA A 1 108 ? 100.377 32.442 125.486 1.00 27.31 230 ALA A O 1
ATOM 854 N N . THR A 1 109 ? 98.713 30.910 125.509 1.00 32.57 231 THR A N 1
ATOM 855 C CA . THR A 1 109 ? 99.290 30.115 126.584 1.00 34.15 231 THR A CA 1
ATOM 856 C C . THR A 1 109 ? 100.567 29.479 126.080 1.00 35.25 231 THR A C 1
ATOM 857 O O . THR A 1 109 ? 100.701 29.223 124.896 1.00 35.47 231 THR A O 1
ATOM 861 N N . PRO A 1 110 ? 101.507 29.200 126.981 1.00 34.92 232 PRO A N 1
ATOM 862 C CA . PRO A 1 110 ? 102.753 28.532 126.590 1.00 36.78 232 PRO A CA 1
ATOM 863 C C . PRO A 1 110 ? 102.498 27.099 126.134 1.00 37.42 232 PRO A C 1
ATOM 864 O O . PRO A 1 110 ? 101.362 26.632 126.183 1.00 36.00 232 PRO A O 1
ATOM 868 N N . PRO A 1 111 ? 103.557 26.396 125.707 1.00 41.62 233 PRO A N 1
ATOM 869 C CA . PRO A 1 111 ? 103.452 24.975 125.335 1.00 42.96 233 PRO A CA 1
ATOM 870 C C . PRO A 1 111 ? 103.242 24.072 126.559 1.00 44.33 233 PRO A C 1
ATOM 871 O O . PRO A 1 111 ? 103.809 24.348 127.617 1.00 44.36 233 PRO A O 1
ATOM 875 N N . PHE A 1 112 ? 102.451 23.009 126.419 1.00 66.09 234 PHE A N 1
ATOM 876 C CA . PHE A 1 112 ? 102.227 22.112 127.546 1.00 68.91 234 PHE A CA 1
ATOM 877 C C . PHE A 1 112 ? 103.116 20.873 127.532 1.00 71.39 234 PHE A C 1
ATOM 878 O O . PHE A 1 112 ? 102.882 19.931 126.770 1.00 72.34 234 PHE A O 1
ATOM 886 N N . ASP A 1 113 ? 104.121 20.882 128.407 1.00 90.06 235 ASP A N 1
ATOM 887 C CA . ASP A 1 113 ? 105.106 19.803 128.521 1.00 92.39 235 ASP A CA 1
ATOM 888 C C . ASP A 1 113 ? 104.524 18.535 129.156 1.00 92.38 235 ASP A C 1
ATOM 889 O O . ASP A 1 113 ? 104.510 18.405 130.376 1.00 93.56 235 ASP A O 1
ATOM 894 N N A ARG A 1 114 ? 104.056 17.609 128.327 0.60 54.87 236 ARG A N 1
ATOM 895 N N B ARG A 1 114 ? 104.058 17.605 128.322 0.40 54.85 236 ARG A N 1
ATOM 896 C CA A ARG A 1 114 ? 103.438 16.380 128.827 0.60 54.74 236 ARG A CA 1
ATOM 897 C CA B ARG A 1 114 ? 103.461 16.355 128.808 0.40 54.69 236 ARG A CA 1
ATOM 898 C C A ARG A 1 114 ? 104.356 15.572 129.765 0.60 56.51 236 ARG A C 1
ATOM 899 C C B ARG A 1 114 ? 104.353 15.627 129.821 0.40 56.58 236 ARG A C 1
ATOM 900 O O A ARG A 1 114 ? 103.877 14.736 130.535 0.60 56.58 236 ARG A O 1
ATOM 901 O O B ARG A 1 114 ? 103.860 14.888 130.677 0.40 56.74 236 ARG A O 1
ATOM 916 N N . ALA A 1 115 ? 105.660 15.849 129.715 1.00 77.93 237 ALA A N 1
ATOM 917 C CA . ALA A 1 115 ? 106.657 15.125 130.519 1.00 80.77 237 ALA A CA 1
ATOM 918 C C . ALA A 1 115 ? 106.658 15.410 132.031 1.00 81.83 237 ALA A C 1
ATOM 919 O O . ALA A 1 115 ? 107.063 14.556 132.822 1.00 84.29 237 ALA A O 1
ATOM 921 N N . ALA A 1 116 ? 106.229 16.608 132.424 1.00 84.80 238 ALA A N 1
ATOM 922 C CA . ALA A 1 116 ? 106.083 16.961 133.837 1.00 84.95 238 ALA A CA 1
ATOM 923 C C . ALA A 1 116 ? 104.617 17.314 134.164 1.00 82.87 238 ALA A C 1
ATOM 924 O O . ALA A 1 116 ? 104.301 17.735 135.280 1.00 83.54 238 ALA A O 1
ATOM 926 N N . ASN A 1 117 ? 103.738 17.105 133.181 1.00 75.00 239 ASN A N 1
ATOM 927 C CA . ASN A 1 117 ? 102.337 17.568 133.178 1.00 73.58 239 ASN A CA 1
ATOM 928 C C . ASN A 1 117 ? 102.067 19.027 133.601 1.00 72.32 239 ASN A C 1
ATOM 929 O O . ASN A 1 117 ? 101.018 19.349 134.163 1.00 71.73 239 ASN A O 1
ATOM 934 N N . LYS A 1 118 ? 103.019 19.899 133.297 1.00 63.18 240 LYS A N 1
ATOM 935 C CA . LYS A 1 118 ? 102.909 21.324 133.554 1.00 62.01 240 LYS A CA 1
ATOM 936 C C . LYS A 1 118 ? 103.082 22.041 132.218 1.00 59.56 240 LYS A C 1
ATOM 937 O O . LYS A 1 118 ? 103.084 21.406 131.169 1.00 59.23 240 LYS A O 1
ATOM 943 N N . TRP A 1 119 ? 103.214 23.359 132.244 1.00 48.04 241 TRP A N 1
ATOM 944 C CA . TRP A 1 119 ? 103.547 24.093 131.035 1.00 45.87 241 TRP A CA 1
ATOM 945 C C . TRP A 1 119 ? 105.058 24.005 130.933 1.00 47.53 241 TRP A C 1
ATOM 946 O O . TRP A 1 119 ? 105.718 23.935 131.961 1.00 48.87 241 TRP A O 1
ATOM 957 N N . LYS A 1 120 ? 105.622 24.003 129.728 1.00 53.13 242 LYS A N 1
ATOM 958 C CA . LYS A 1 120 ? 107.078 23.926 129.629 1.00 55.67 242 LYS A CA 1
ATOM 959 C C . LYS A 1 120 ? 107.705 25.024 130.468 1.00 56.04 242 LYS A C 1
ATOM 960 O O . LYS A 1 120 ? 107.400 26.202 130.308 1.00 54.75 242 LYS A O 1
ATOM 966 N N . ALA A 1 121 ? 108.584 24.609 131.370 1.00 48.59 243 ALA A N 1
ATOM 967 C CA . ALA A 1 121 ? 109.041 25.453 132.463 1.00 49.24 243 ALA A CA 1
ATOM 968 C C . ALA A 1 121 ? 109.844 26.652 132.001 1.00 49.80 243 ALA A C 1
ATOM 969 O O . ALA A 1 121 ? 110.702 26.533 131.125 1.00 49.69 243 ALA A O 1
ATOM 971 N N . GLY A 1 122 ? 109.554 27.802 132.608 1.00 74.52 244 GLY A N 1
ATOM 972 C CA . GLY A 1 122 ? 110.292 29.027 132.359 1.00 74.21 244 GLY A CA 1
ATOM 973 C C . GLY A 1 122 ? 110.031 29.651 131.003 1.00 72.42 244 GLY A C 1
ATOM 974 O O . GLY A 1 122 ? 110.791 30.506 130.550 1.00 72.49 244 GLY A O 1
ATOM 975 N N . ILE A 1 123 ? 108.958 29.220 130.347 1.00 47.53 245 ILE A N 1
ATOM 976 C CA . ILE A 1 123 ? 108.551 29.804 129.076 1.00 45.85 245 ILE A CA 1
ATOM 977 C C . ILE A 1 123 ? 107.393 30.771 129.283 1.00 44.93 245 ILE A C 1
ATOM 978 O O . ILE A 1 123 ? 106.363 30.408 129.863 1.00 43.89 245 ILE A O 1
ATOM 983 N N . LYS A 1 124 ? 107.588 32.007 128.820 1.00 53.65 246 LYS A N 1
ATOM 984 C CA . LYS A 1 124 ? 106.608 33.074 128.985 1.00 52.06 246 LYS A CA 1
ATOM 985 C C . LYS A 1 124 ? 105.388 32.874 128.099 1.00 49.16 246 LYS A C 1
ATOM 986 O O . LYS A 1 124 ? 105.506 32.404 126.970 1.00 49.05 246 LYS A O 1
ATOM 992 N N . PRO A 1 125 ? 104.205 33.228 128.619 1.00 39.31 247 PRO A N 1
ATOM 993 C CA . PRO A 1 125 ? 103.004 33.317 127.783 1.00 37.40 247 PRO A CA 1
ATOM 994 C C . PRO A 1 125 ? 103.124 34.519 126.862 1.00 36.99 247 PRO A C 1
ATOM 995 O O . PRO A 1 125 ? 104.100 35.270 126.961 1.00 38.56 247 PRO A O 1
ATOM 999 N N . GLY A 1 126 ? 102.142 34.693 125.985 1.00 36.57 248 GLY A N 1
ATOM 1000 C CA . GLY A 1 126 ? 102.150 35.769 125.008 1.00 36.26 248 GLY A CA 1
ATOM 1001 C C . GLY A 1 126 ? 101.994 37.144 125.622 1.00 36.88 248 GLY A C 1
ATOM 1002 O O . GLY A 1 126 ? 100.961 37.436 126.217 1.00 35.84 248 GLY A O 1
ATOM 1003 N N . ILE A 1 127 ? 103.008 37.996 125.469 1.00 40.98 249 ILE A N 1
ATOM 1004 C CA . ILE A 1 127 ? 103.011 39.277 126.169 1.00 41.75 249 ILE A CA 1
ATOM 1005 C C . ILE A 1 127 ? 101.863 40.176 125.722 1.00 39.91 249 ILE A C 1
ATOM 1006 O O . ILE A 1 127 ? 101.423 41.040 126.467 1.00 40.16 249 ILE A O 1
ATOM 1011 N N . SER A 1 128 ? 101.369 39.975 124.512 1.00 31.57 250 SER A N 1
ATOM 1012 C CA . SER A 1 128 ? 100.280 40.802 124.030 1.00 30.15 250 SER A CA 1
ATOM 1013 C C . SER A 1 128 ? 98.919 40.231 124.404 1.00 28.78 250 SER A C 1
ATOM 1014 O O . SER A 1 128 ? 98.126 40.867 125.102 1.00 29.13 250 SER A O 1
ATOM 1017 N N . SER A 1 129 ? 98.634 39.031 123.928 1.00 30.61 251 SER A N 1
ATOM 1018 C CA . SER A 1 129 ? 97.370 38.408 124.265 1.00 29.46 251 SER A CA 1
ATOM 1019 C C . SER A 1 129 ? 97.123 38.465 125.784 1.00 29.85 251 SER A C 1
ATOM 1020 O O . SER A 1 129 ? 96.003 38.729 126.216 1.00 29.88 251 SER A O 1
ATOM 1023 N N . SER A 1 130 ? 98.171 38.254 126.584 1.00 32.33 252 SER A N 1
ATOM 1024 C CA . SER A 1 130 ? 98.034 38.233 128.040 1.00 32.74 252 SER A CA 1
ATOM 1025 C C . SER A 1 130 ? 97.600 39.580 128.585 1.00 34.11 252 SER A C 1
ATOM 1026 O O . SER A 1 130 ? 96.891 39.627 129.583 1.00 36.06 252 SER A O 1
ATOM 1029 N N . TYR A 1 131 ? 98.021 40.672 127.948 1.00 36.22 253 TYR A N 1
ATOM 1030 C CA . TYR A 1 131 ? 97.650 42.008 128.418 1.00 36.64 253 TYR A CA 1
ATOM 1031 C C . TYR A 1 131 ? 96.213 42.273 128.036 1.00 35.81 253 TYR A C 1
ATOM 1032 O O . TYR A 1 131 ? 95.419 42.701 128.869 1.00 36.59 253 TYR A O 1
ATOM 1041 N N . ILE A 1 132 ? 95.873 42.009 126.780 1.00 33.94 254 ILE A N 1
ATOM 1042 C CA . ILE A 1 132 ? 94.506 42.226 126.330 1.00 33.38 254 ILE A CA 1
ATOM 1043 C C . ILE A 1 132 ? 93.523 41.480 127.219 1.00 32.89 254 ILE A C 1
ATOM 1044 O O . ILE A 1 132 ? 92.514 42.039 127.644 1.00 33.80 254 ILE A O 1
ATOM 1049 N N . PHE A 1 133 ? 93.829 40.227 127.522 1.00 27.29 255 PHE A N 1
ATOM 1050 C CA . PHE A 1 133 ? 92.958 39.441 128.378 1.00 27.56 255 PHE A CA 1
ATOM 1051 C C . PHE A 1 133 ? 92.731 40.045 129.755 1.00 29.67 255 PHE A C 1
ATOM 1052 O O . PHE A 1 133 ? 91.770 39.700 130.440 1.00 30.95 255 PHE A O 1
ATOM 1060 N N . SER A 1 134 ? 93.605 40.941 130.180 1.00 33.77 256 SER A N 1
ATOM 1061 C CA . SER A 1 134 ? 93.433 41.525 131.494 1.00 34.89 256 SER A CA 1
ATOM 1062 C C . SER A 1 134 ? 92.534 42.750 131.416 1.00 35.98 256 SER A C 1
ATOM 1063 O O . SER A 1 134 ? 92.151 43.300 132.442 1.00 37.61 256 SER A O 1
ATOM 1066 N N . LEU A 1 135 ? 92.181 43.165 130.203 1.00 34.99 257 LEU A N 1
ATOM 1067 C CA . LEU A 1 135 ? 91.461 44.424 130.006 1.00 36.63 257 LEU A CA 1
ATOM 1068 C C . LEU A 1 135 ? 89.976 44.367 130.321 1.00 38.39 257 LEU A C 1
ATOM 1069 O O . LEU A 1 135 ? 89.311 43.346 130.128 1.00 38.33 257 LEU A O 1
ATOM 1074 N N . LYS A 1 136 ? 89.447 45.495 130.773 1.00 48.43 258 LYS A N 1
ATOM 1075 C CA . LYS A 1 136 ? 88.115 45.508 131.333 1.00 50.88 258 LYS A CA 1
ATOM 1076 C C . LYS A 1 136 ? 87.376 46.719 130.812 1.00 51.09 258 LYS A C 1
ATOM 1077 O O . LYS A 1 136 ? 88.003 47.700 130.421 1.00 50.77 258 LYS A O 1
ATOM 1083 N N . PRO A 1 137 ? 86.035 46.649 130.786 1.00 38.82 259 PRO A N 1
ATOM 1084 C CA . PRO A 1 137 ? 85.242 47.788 130.309 1.00 39.78 259 PRO A CA 1
ATOM 1085 C C . PRO A 1 137 ? 85.658 49.051 131.048 1.00 41.26 259 PRO A C 1
ATOM 1086 O O . PRO A 1 137 ? 85.715 49.049 132.283 1.00 42.47 259 PRO A O 1
ATOM 1090 N N . GLY A 1 138 ? 85.973 50.102 130.292 1.00 40.91 260 GLY A N 1
ATOM 1091 C CA . GLY A 1 138 ? 86.366 51.372 130.867 1.00 42.61 260 GLY A CA 1
ATOM 1092 C C . GLY A 1 138 ? 87.825 51.678 130.619 1.00 41.88 260 GLY A C 1
ATOM 1093 O O . GLY A 1 138 ? 88.263 52.820 130.757 1.00 43.53 260 GLY A O 1
ATOM 1094 N N . ASP A 1 139 ? 88.587 50.661 130.240 1.00 51.49 261 ASP A N 1
ATOM 1095 C CA . ASP A 1 139 ? 90.018 50.840 130.030 1.00 51.36 261 ASP A CA 1
ATOM 1096 C C . ASP A 1 139 ? 90.358 51.479 128.686 1.00 51.24 261 ASP A C 1
ATOM 1097 O O . ASP A 1 139 ? 89.524 51.546 127.787 1.00 51.65 261 ASP A O 1
ATOM 1102 N N . LYS A 1 140 ? 91.592 51.952 128.561 1.00 45.55 262 LYS A N 1
ATOM 1103 C CA . LYS A 1 140 ? 92.042 52.628 127.350 1.00 45.52 262 LYS A CA 1
ATOM 1104 C C . LYS A 1 140 ? 93.138 51.847 126.635 1.00 44.70 262 LYS A C 1
ATOM 1105 O O . LYS A 1 140 ? 94.049 51.296 127.267 1.00 44.28 262 LYS A O 1
ATOM 1111 N N . VAL A 1 141 ? 93.055 51.811 125.312 1.00 43.80 263 VAL A N 1
ATOM 1112 C CA . VAL A 1 141 ? 94.107 51.197 124.508 1.00 43.98 263 VAL A CA 1
ATOM 1113 C C . VAL A 1 141 ? 94.483 52.108 123.366 1.00 45.55 263 VAL A C 1
ATOM 1114 O O . VAL A 1 141 ? 93.626 52.821 122.835 1.00 45.76 263 VAL A O 1
ATOM 1134 N N . SER A 1 144 ? 96.128 51.493 116.158 1.00 43.68 266 SER A N 1
ATOM 1135 C CA . SER A 1 144 ? 96.326 52.069 114.832 1.00 43.11 266 SER A CA 1
ATOM 1136 C C . SER A 1 144 ? 95.815 51.137 113.746 1.00 41.35 266 SER A C 1
ATOM 1137 O O . SER A 1 144 ? 95.727 49.928 113.943 1.00 40.20 266 SER A O 1
ATOM 1140 N N . GLY A 1 145 ? 95.482 51.706 112.596 1.00 38.39 267 GLY A N 1
ATOM 1141 C CA . GLY A 1 145 ? 95.039 50.919 111.462 1.00 37.10 267 GLY A CA 1
ATOM 1142 C C . GLY A 1 145 ? 94.475 51.820 110.382 1.00 37.86 267 GLY A C 1
ATOM 1143 O O . GLY A 1 145 ? 94.460 53.040 110.564 1.00 39.31 267 GLY A O 1
ATOM 1144 N N . PRO A 1 146 ? 94.009 51.226 109.261 1.00 40.80 268 PRO A N 1
ATOM 1145 C CA . PRO A 1 146 ? 94.013 49.776 109.024 1.00 39.03 268 PRO A CA 1
ATOM 1146 C C . PRO A 1 146 ? 95.319 49.345 108.371 1.00 39.17 268 PRO A C 1
ATOM 1147 O O . PRO A 1 146 ? 96.025 50.188 107.830 1.00 40.29 268 PRO A O 1
ATOM 1151 N N . TYR A 1 147 ? 95.629 48.060 108.408 1.00 45.25 269 TYR A N 1
ATOM 1152 C CA . TYR A 1 147 ? 96.756 47.551 107.653 1.00 47.04 269 TYR A CA 1
ATOM 1153 C C . TYR A 1 147 ? 96.319 46.338 106.857 1.00 47.37 269 TYR A C 1
ATOM 1154 O O . TYR A 1 147 ? 95.236 45.795 107.098 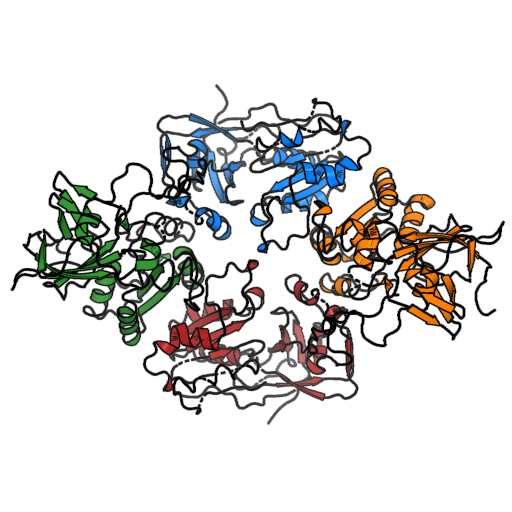1.00 46.84 269 TYR A O 1
ATOM 1163 N N . GLY A 1 148 ? 97.153 45.913 105.914 1.00 53.05 270 GLY A N 1
ATOM 1164 C CA . GLY A 1 148 ? 97.099 44.556 105.403 1.00 53.68 270 GLY A CA 1
ATOM 1165 C C . GLY A 1 148 ? 96.467 44.479 104.027 1.00 55.59 270 GLY A C 1
ATOM 1166 O O . GLY A 1 148 ? 95.840 45.433 103.568 1.00 56.69 270 GLY A O 1
ATOM 1167 N N . ASP A 1 149 ? 96.635 43.337 103.368 1.00 81.59 271 ASP A N 1
ATOM 1168 C CA . ASP A 1 149 ? 96.307 43.215 101.952 1.00 83.74 271 ASP A CA 1
ATOM 1169 C C . ASP A 1 149 ? 95.225 42.165 101.725 1.00 81.96 271 ASP A C 1
ATOM 1170 O O . ASP A 1 149 ? 94.765 41.967 100.600 1.00 83.05 271 ASP A O 1
ATOM 1175 N N . PHE A 1 150 ? 94.822 41.495 102.800 1.00 47.63 272 PHE A N 1
ATOM 1176 C CA . PHE A 1 150 ? 93.972 40.316 102.693 1.00 45.40 272 PHE A CA 1
ATOM 1177 C C . PHE A 1 150 ? 92.533 40.700 102.365 1.00 45.21 272 PHE A C 1
ATOM 1178 O O . PHE A 1 150 ? 91.743 41.006 103.258 1.00 44.48 272 PHE A O 1
ATOM 1186 N N A HIS A 1 151 ? 92.102 40.704 101.070 0.70 46.54 273 HIS A N 1
ATOM 1187 N N B HIS A 1 151 ? 92.105 40.692 101.077 0.30 46.53 273 HIS A N 1
ATOM 1188 C CA A HIS A 1 151 ? 90.803 41.255 100.686 0.70 47.16 273 HIS A CA 1
ATOM 1189 C CA B HIS A 1 151 ? 90.773 41.161 100.735 0.30 47.03 273 HIS A CA 1
ATOM 1190 C C A HIS A 1 151 ? 90.070 40.402 99.645 0.70 46.90 273 HIS A C 1
ATOM 1191 C C B HIS A 1 151 ? 90.037 40.247 99.768 0.30 46.66 273 HIS A C 1
ATOM 1192 O O A HIS A 1 151 ? 90.695 39.689 98.857 0.70 48.42 273 HIS A O 1
ATOM 1193 O O B HIS A 1 151 ? 90.619 39.346 99.162 0.30 47.84 273 HIS A O 1
ATOM 1206 N N . ILE A 1 152 ? 88.742 40.528 99.628 1.00 38.22 274 ILE A N 1
ATOM 1207 C CA . ILE A 1 152 ? 87.908 39.846 98.646 1.00 38.10 274 ILE A CA 1
ATOM 1208 C C . ILE A 1 152 ? 88.319 40.212 97.224 1.00 39.74 274 ILE A C 1
ATOM 1209 O O . ILE A 1 152 ? 88.638 41.366 96.937 1.00 41.10 274 ILE A O 1
ATOM 1214 N N . GLN A 1 153 ? 88.309 39.222 96.337 1.00 49.42 275 GLN A N 1
ATOM 1215 C CA . GLN A 1 153 ? 88.584 39.456 94.927 1.00 51.39 275 GLN A CA 1
ATOM 1216 C C . GLN A 1 153 ? 87.325 39.893 94.189 1.00 52.45 275 GLN A C 1
ATOM 1217 O O . GLN A 1 153 ? 86.236 39.376 94.439 1.00 51.24 275 GLN A O 1
ATOM 1223 N N . ASP A 1 154 ? 87.480 40.847 93.279 1.00 85.54 276 ASP A N 1
ATOM 1224 C CA . ASP A 1 154 ? 86.408 41.206 92.361 1.00 87.90 276 ASP A CA 1
ATOM 1225 C C . ASP A 1 154 ? 86.213 40.130 91.299 1.00 86.74 276 ASP A C 1
ATOM 1226 O O . ASP A 1 154 ? 86.736 40.234 90.190 1.00 87.79 276 ASP A O 1
ATOM 1231 N N . THR A 1 155 ? 85.458 39.095 91.652 1.00 51.05 277 THR A N 1
ATOM 1232 C CA . THR A 1 155 ? 85.056 38.067 90.698 1.00 49.76 277 THR A CA 1
ATOM 1233 C C . THR A 1 155 ? 83.578 37.728 90.867 1.00 49.75 277 THR A C 1
ATOM 1234 O O . THR A 1 155 ? 82.926 38.201 91.799 1.00 49.90 277 THR A O 1
ATOM 1238 N N . ASP A 1 156 ? 83.052 36.908 89.962 1.00 55.81 278 ASP A N 1
ATOM 1239 C CA . ASP A 1 156 ? 81.777 36.235 90.186 1.00 55.89 278 ASP A CA 1
ATOM 1240 C C . ASP A 1 156 ? 81.993 34.823 90.722 1.00 53.73 278 ASP A C 1
ATOM 1241 O O . ASP A 1 156 ? 81.042 34.061 90.901 1.00 53.75 278 ASP A O 1
ATOM 1246 N N . ALA A 1 157 ? 83.252 34.487 90.978 1.00 44.05 279 ALA A N 1
ATOM 1247 C CA . ALA A 1 157 ? 83.644 33.116 91.335 1.00 41.83 279 ALA A CA 1
ATOM 1248 C C . ALA A 1 157 ? 82.958 32.574 92.590 1.00 41.40 279 ALA A C 1
ATOM 1249 O O . ALA A 1 157 ? 82.518 33.341 93.444 1.00 42.19 279 ALA A O 1
ATOM 1251 N N . GLU A 1 158 ? 82.874 31.254 92.718 1.00 44.69 280 GLU A N 1
ATOM 1252 C CA . GLU A 1 158 ? 82.405 30.688 93.976 1.00 44.13 280 GLU A CA 1
ATOM 1253 C C . GLU A 1 158 ? 83.429 30.962 95.063 1.00 43.15 280 GLU A C 1
ATOM 1254 O O . GLU A 1 158 ? 84.625 30.913 94.811 1.00 41.95 280 GLU A O 1
ATOM 1268 N N . LEU A 1 160 ? 84.777 29.758 98.899 1.00 40.94 282 LEU A N 1
ATOM 1269 C CA . LEU A 1 160 ? 84.767 28.793 99.989 1.00 39.74 282 LEU A CA 1
ATOM 1270 C C . LEU A 1 160 ? 85.656 29.296 101.118 1.00 38.94 282 LEU A C 1
ATOM 1271 O O . LEU A 1 160 ? 86.872 29.393 100.953 1.00 39.62 282 LEU A O 1
ATOM 1276 N N . TYR A 1 161 ? 85.046 29.627 102.256 1.00 31.99 283 TYR A N 1
ATOM 1277 C CA . TYR A 1 161 ? 85.777 30.108 103.428 1.00 30.74 283 TYR A CA 1
ATOM 1278 C C . TYR A 1 161 ? 86.119 28.969 104.377 1.00 30.46 283 TYR A C 1
ATOM 1279 O O . TYR A 1 161 ? 85.277 28.128 104.680 1.00 31.63 283 TYR A O 1
ATOM 1288 N N . ILE A 1 162 ? 87.359 28.939 104.841 1.00 26.33 284 ILE A N 1
ATOM 1289 C CA . ILE A 1 162 ? 87.810 27.898 105.752 1.00 26.08 284 ILE A CA 1
ATOM 1290 C C . ILE A 1 162 ? 88.393 28.555 106.989 1.00 26.03 284 ILE A C 1
ATOM 1291 O O . ILE A 1 162 ? 89.497 29.085 106.938 1.00 26.80 284 ILE A O 1
ATOM 1296 N N . GLY A 1 163 ? 87.687 28.526 108.108 1.00 32.64 285 GLY A N 1
ATOM 1297 C CA . GLY A 1 163 ? 88.230 29.150 109.295 1.00 32.13 285 GLY A CA 1
ATOM 1298 C C . GLY A 1 163 ? 88.569 28.175 110.398 1.00 31.71 285 GLY A C 1
ATOM 1299 O O . GLY A 1 163 ? 87.977 27.099 110.479 1.00 31.78 285 GLY A O 1
ATOM 1300 N N . GLY A 1 164 ? 89.517 28.560 111.251 1.00 35.78 286 GLY A N 1
ATOM 1301 C CA . GLY A 1 164 ? 89.820 27.827 112.471 1.00 36.54 286 GLY A CA 1
ATOM 1302 C C . GLY A 1 164 ? 90.275 28.775 113.574 1.00 37.21 286 GLY A C 1
ATOM 1303 O O . GLY A 1 164 ? 90.965 29.751 113.289 1.00 37.32 286 GLY A O 1
ATOM 1304 N N . GLY A 1 165 ? 89.886 28.512 114.824 1.00 26.94 287 GLY A N 1
ATOM 1305 C CA . GLY A 1 165 ? 90.341 29.334 115.935 1.00 26.37 287 GLY A CA 1
ATOM 1306 C C . GLY A 1 165 ? 90.013 30.801 115.749 1.00 26.24 287 GLY A C 1
ATOM 1307 O O . GLY A 1 165 ? 88.982 31.127 115.172 1.00 26.80 287 GLY A O 1
ATOM 1308 N N . ALA A 1 166 ? 90.886 31.676 116.236 1.00 28.04 288 ALA A N 1
ATOM 1309 C CA . ALA A 1 166 ? 90.636 33.112 116.194 1.00 28.70 288 ALA A CA 1
ATOM 1310 C C . ALA A 1 166 ? 90.666 33.636 114.762 1.00 28.96 288 ALA A C 1
ATOM 1311 O O . ALA A 1 166 ? 90.474 34.828 114.523 1.00 28.99 288 ALA A O 1
ATOM 1313 N N . GLY A 1 167 ? 90.907 32.737 113.814 1.00 27.69 289 GLY A N 1
ATOM 1314 C CA . GLY A 1 167 ? 90.819 33.073 112.405 1.00 28.76 289 GLY A CA 1
ATOM 1315 C C . GLY A 1 167 ? 89.398 33.371 111.967 1.00 29.77 289 GLY A C 1
ATOM 1316 O O . GLY A 1 167 ? 89.140 33.620 110.790 1.00 30.89 289 GLY A O 1
ATOM 1325 N N . ALA A 1 169 ? 88.032 36.009 112.669 1.00 56.85 291 ALA A N 1
ATOM 1326 C CA . ALA A 1 169 ? 87.910 37.462 112.680 1.00 56.99 291 ALA A CA 1
ATOM 1327 C C . ALA A 1 169 ? 87.824 38.019 111.263 1.00 56.74 291 ALA A C 1
ATOM 1328 O O . ALA A 1 169 ? 86.879 38.730 110.921 1.00 58.82 291 ALA A O 1
ATOM 1330 N N . PRO A 1 170 ? 88.816 37.690 110.442 1.00 37.19 292 PRO A N 1
ATOM 1331 C CA . PRO A 1 170 ? 88.901 38.231 109.081 1.00 36.63 292 PRO A CA 1
ATOM 1332 C C . PRO A 1 170 ? 87.771 37.717 108.196 1.00 35.27 292 PRO A C 1
ATOM 1333 O O . PRO A 1 170 ? 87.152 38.497 107.472 1.00 35.96 292 PRO A O 1
ATOM 1337 N N . LEU A 1 171 ? 87.511 36.415 108.257 1.00 29.84 293 LEU A N 1
ATOM 1338 C CA . LEU A 1 171 ? 86.442 35.810 107.471 1.00 28.28 293 LEU A CA 1
ATOM 1339 C C . LEU A 1 171 ? 85.097 36.465 107.773 1.00 28.23 293 LEU A C 1
ATOM 1340 O O . LEU A 1 171 ? 84.378 36.876 106.863 1.00 29.82 293 LEU A O 1
ATOM 1345 N N . ARG A 1 172 ? 84.765 36.557 109.056 1.00 30.69 294 ARG A N 1
ATOM 1346 C CA . ARG A 1 172 ? 83.480 37.103 109.477 1.00 31.81 294 ARG A CA 1
ATOM 1347 C C . ARG A 1 172 ? 83.301 38.535 108.985 1.00 33.25 294 ARG A C 1
ATOM 1348 O O . ARG A 1 172 ? 82.207 38.931 108.583 1.00 35.46 294 ARG A O 1
ATOM 1356 N N . ALA A 1 173 ? 84.382 39.307 109.020 1.00 34.32 295 ALA A N 1
ATOM 1357 C CA . ALA A 1 173 ? 84.369 40.668 108.498 1.00 34.88 295 ALA A CA 1
ATOM 1358 C C . ALA A 1 173 ? 84.068 40.683 107.003 1.00 35.26 295 ALA A C 1
ATOM 1359 O O . ALA A 1 173 ? 83.255 41.479 106.532 1.00 36.88 295 ALA A O 1
ATOM 1361 N N . GLN A 1 174 ? 84.728 39.799 106.263 1.00 38.47 296 GLN A N 1
ATOM 1362 C CA . GLN A 1 174 ? 84.486 39.666 104.827 1.00 39.29 296 GLN A CA 1
ATOM 1363 C C . GLN A 1 174 ? 83.071 39.140 104.534 1.00 40.10 296 GLN A C 1
ATOM 1364 O O . GLN A 1 174 ? 82.354 39.703 103.697 1.00 42.24 296 GLN A O 1
ATOM 1370 N N . ILE A 1 175 ? 82.657 38.089 105.241 1.00 26.37 297 ILE A N 1
ATOM 1371 C CA . ILE A 1 175 ? 81.328 37.516 105.030 1.00 26.73 297 ILE A CA 1
ATOM 1372 C C . ILE A 1 175 ? 80.214 38.477 105.412 1.00 27.62 297 ILE A C 1
ATOM 1373 O O . ILE A 1 175 ? 79.225 38.590 104.708 1.00 29.74 297 ILE A O 1
ATOM 1378 N N . LEU A 1 176 ? 80.378 39.183 106.519 1.00 27.68 298 LEU A N 1
ATOM 1379 C CA . LEU A 1 176 ? 79.416 40.213 106.887 1.00 28.48 298 LEU A CA 1
ATOM 1380 C C . LEU A 1 176 ? 79.377 41.306 105.825 1.00 28.67 298 LEU A C 1
ATOM 1381 O O . LEU A 1 176 ? 78.320 41.819 105.484 1.00 30.26 298 LEU A O 1
ATOM 1386 N N . HIS A 1 177 ? 80.529 41.658 105.282 1.00 34.83 299 HIS A N 1
ATOM 1387 C CA . HIS A 1 177 ? 80.533 42.711 104.296 1.00 35.99 299 HIS A CA 1
ATOM 1388 C C . HIS A 1 177 ? 79.814 42.229 103.052 1.00 36.52 299 HIS A C 1
ATOM 1389 O O . HIS A 1 177 ? 78.964 42.927 102.501 1.00 37.30 299 HIS A O 1
ATOM 1396 N N . LEU A 1 178 ? 80.164 41.019 102.623 1.00 28.60 300 LEU A N 1
ATOM 1397 C CA . LEU A 1 178 ? 79.566 40.414 101.445 1.00 30.18 300 LEU A CA 1
ATOM 1398 C C . LEU A 1 178 ? 78.046 40.351 101.477 1.00 32.23 300 LEU A C 1
ATOM 1399 O O . LEU A 1 178 ? 77.406 40.483 100.443 1.00 33.68 300 LEU A O 1
ATOM 1404 N N . PHE A 1 179 ? 77.466 40.154 102.655 1.00 30.62 301 PHE A N 1
ATOM 1405 C CA . PHE A 1 179 ? 76.028 39.890 102.754 1.00 33.63 301 PHE A CA 1
ATOM 1406 C C . PHE A 1 179 ? 75.206 40.978 103.444 1.00 35.84 301 PHE A C 1
ATOM 1407 O O . PHE A 1 179 ? 74.051 41.202 103.081 1.00 38.66 301 PHE A O 1
ATOM 1415 N N . ARG A 1 180 ? 75.776 41.649 104.437 1.00 49.31 302 ARG A N 1
ATOM 1416 C CA . ARG A 1 180 ? 75.036 42.718 105.107 1.00 52.11 302 ARG A CA 1
ATOM 1417 C C . ARG A 1 180 ? 75.074 44.042 104.333 1.00 52.72 302 ARG A C 1
ATOM 1418 O O . ARG A 1 180 ? 74.072 44.758 104.280 1.00 55.39 302 ARG A O 1
ATOM 1426 N N . THR A 1 181 ? 76.210 44.366 103.723 1.00 37.35 303 THR A N 1
ATOM 1427 C CA . THR A 1 181 ? 76.282 45.603 102.948 1.00 38.10 303 THR A CA 1
ATOM 1428 C C . THR A 1 181 ? 76.222 45.412 101.434 1.00 38.54 303 THR A C 1
ATOM 1429 O O . THR A 1 181 ? 75.429 46.075 100.767 1.00 41.37 303 THR A O 1
ATOM 1433 N N . LEU A 1 182 ? 77.030 44.526 100.879 1.00 36.41 304 LEU A N 1
ATOM 1434 C CA . LEU A 1 182 ? 76.960 44.326 99.437 1.00 37.76 304 LEU A CA 1
ATOM 1435 C C . LEU A 1 182 ? 75.685 43.601 99.011 1.00 39.33 304 LEU A C 1
ATOM 1436 O O . LEU A 1 182 ? 75.154 43.879 97.939 1.00 41.51 304 LEU A O 1
ATOM 1441 N N . LYS A 1 183 ? 75.192 42.688 99.850 1.00 42.28 305 LYS A N 1
ATOM 1442 C CA . LYS A 1 183 ? 74.045 41.852 99.496 1.00 43.99 305 LYS A CA 1
ATOM 1443 C C . LYS A 1 183 ? 74.355 41.097 98.212 1.00 43.44 305 LYS A C 1
ATOM 1444 O O . LYS A 1 183 ? 73.630 41.197 97.232 1.00 45.51 305 LYS A O 1
ATOM 1450 N N . THR A 1 184 ? 75.442 40.331 98.238 1.00 49.46 306 THR A N 1
ATOM 1451 C CA . THR A 1 184 ? 75.981 39.693 97.042 1.00 49.11 306 THR A CA 1
ATOM 1452 C C . THR A 1 184 ? 75.164 38.536 96.521 1.00 49.84 306 THR A C 1
ATOM 1453 O O . THR A 1 184 ? 74.364 37.930 97.239 1.00 50.50 306 THR A O 1
ATOM 1457 N N . GLY A 1 185 ? 75.392 38.224 95.256 1.00 44.42 307 GLY A N 1
ATOM 1458 C CA . GLY A 1 185 ? 74.695 37.127 94.619 1.00 45.28 307 GLY A CA 1
ATOM 1459 C C . GLY A 1 185 ? 75.663 36.005 94.332 1.00 43.35 307 GLY A C 1
ATOM 1460 O O . GLY A 1 185 ? 75.304 34.998 93.719 1.00 44.11 307 GLY A O 1
ATOM 1461 N N . ARG A 1 186 ? 76.903 36.192 94.763 1.00 41.12 308 ARG A N 1
ATOM 1462 C CA . ARG A 1 186 ? 77.897 35.146 94.662 1.00 39.38 308 ARG A CA 1
ATOM 1463 C C . ARG A 1 186 ? 77.505 33.949 95.533 1.00 38.49 308 ARG A C 1
ATOM 1464 O O . ARG A 1 186 ? 76.768 34.105 96.511 1.00 39.18 308 ARG A O 1
ATOM 1472 N N . LYS A 1 187 ? 77.987 32.761 95.172 1.00 44.73 309 LYS A N 1
ATOM 1473 C CA . LYS A 1 187 ? 77.799 31.576 95.994 1.00 43.48 309 LYS A CA 1
ATOM 1474 C C . LYS A 1 187 ? 78.944 31.449 96.996 1.00 41.92 309 LYS A C 1
ATOM 1475 O O . LYS A 1 187 ? 80.120 31.511 96.633 1.00 41.20 309 LYS A O 1
ATOM 1481 N N . VAL A 1 188 ? 78.591 31.289 98.265 1.00 38.05 310 VAL A N 1
ATOM 1482 C CA . VAL A 1 188 ? 79.561 31.443 99.340 1.00 37.10 310 VAL A CA 1
ATOM 1483 C C . VAL A 1 188 ? 79.322 30.427 100.444 1.00 36.92 310 VAL A C 1
ATOM 1484 O O . VAL A 1 188 ? 78.262 30.421 101.058 1.00 38.66 310 VAL A O 1
ATOM 1488 N N . SER A 1 189 ? 80.299 29.572 100.706 1.00 40.16 311 SER A N 1
ATOM 1489 C CA . SER A 1 189 ? 80.213 28.698 101.865 1.00 39.18 311 SER A CA 1
ATOM 1490 C C . SER A 1 189 ? 81.315 29.047 102.866 1.00 37.48 311 SER A C 1
ATOM 1491 O O . SER A 1 189 ? 82.416 29.457 102.484 1.00 36.90 311 SER A O 1
ATOM 1494 N N . TYR A 1 190 ? 81.014 28.891 104.150 1.00 30.22 312 TYR A N 1
ATOM 1495 C CA . TYR A 1 190 ? 82.008 29.082 105.200 1.00 28.70 312 TYR A CA 1
ATOM 1496 C C . TYR A 1 190 ? 82.079 27.818 106.039 1.00 28.32 312 TYR A C 1
ATOM 1497 O O . TYR A 1 190 ? 81.090 27.418 106.628 1.00 29.55 312 TYR A O 1
ATOM 1506 N N . TRP A 1 191 ? 83.238 27.177 106.068 1.00 36.50 313 TRP A N 1
ATOM 1507 C CA . TRP A 1 191 ? 83.437 25.967 106.853 1.00 36.75 313 TRP A CA 1
ATOM 1508 C C . TRP A 1 191 ? 84.358 26.275 108.015 1.00 36.49 313 TRP A C 1
ATOM 1509 O O . TRP A 1 191 ? 85.557 26.438 107.820 1.00 37.05 313 TRP A O 1
ATOM 1520 N N . TYR A 1 192 ? 83.817 26.354 109.222 1.00 33.24 314 TYR A N 1
ATOM 1521 C CA . TYR A 1 192 ? 84.638 26.671 110.394 1.00 32.79 314 TYR A CA 1
ATOM 1522 C C . TYR A 1 192 ? 84.876 25.447 111.269 1.00 32.58 314 TYR A C 1
ATOM 1523 O O . TYR A 1 192 ? 83.938 24.755 111.641 1.00 32.88 314 TYR A O 1
ATOM 1532 N N . GLY A 1 193 ? 86.128 25.188 111.612 1.00 42.01 315 GLY A N 1
ATOM 1533 C CA . GLY A 1 193 ? 86.439 24.055 112.462 1.00 42.43 315 GLY A CA 1
ATOM 1534 C C . GLY A 1 193 ? 86.748 24.416 113.902 1.00 42.78 315 GLY A C 1
ATOM 1535 O O . GLY A 1 193 ? 87.585 25.269 114.183 1.00 42.94 315 GLY A O 1
ATOM 1536 N N . ALA A 1 194 ? 86.068 23.762 114.830 1.00 30.97 316 ALA A N 1
ATOM 1537 C CA . ALA A 1 194 ? 86.321 23.991 116.244 1.00 31.35 316 ALA A CA 1
ATOM 1538 C C . ALA A 1 194 ? 86.538 22.647 116.925 1.00 32.25 316 ALA A C 1
ATOM 1539 O O . ALA A 1 194 ? 86.071 21.623 116.437 1.00 32.28 316 ALA A O 1
ATOM 1541 N N . ARG A 1 195 ? 87.247 22.634 118.045 1.00 55.41 317 ARG A N 1
ATOM 1542 C CA . ARG A 1 195 ? 87.513 21.354 118.676 1.00 57.67 317 ARG A CA 1
ATOM 1543 C C . ARG A 1 195 ? 86.232 20.682 119.195 1.00 57.79 317 ARG A C 1
ATOM 1544 O O . ARG A 1 195 ? 86.019 19.510 118.932 1.00 59.03 317 ARG A O 1
ATOM 1552 N N . SER A 1 196 ? 85.364 21.423 119.883 1.00 28.82 318 SER A N 1
ATOM 1553 C CA . SER A 1 196 ? 84.079 20.877 120.365 1.00 30.29 318 SER A CA 1
ATOM 1554 C C . SER A 1 196 ? 82.923 21.879 120.333 1.00 31.19 318 SER A C 1
ATOM 1555 O O . SER A 1 196 ? 83.128 23.064 120.075 1.00 30.66 318 SER A O 1
ATOM 1558 N N . LYS A 1 197 ? 81.714 21.416 120.645 1.00 30.48 319 LYS A N 1
ATOM 1559 C CA . LYS A 1 197 ? 80.550 22.301 120.588 1.00 31.36 319 LYS A CA 1
ATOM 1560 C C . LYS A 1 197 ? 80.693 23.581 121.398 1.00 30.79 319 LYS A C 1
ATOM 1561 O O . LYS A 1 197 ? 80.222 24.621 120.968 1.00 30.78 319 LYS A O 1
ATOM 1567 N N . ASN A 1 198 ? 81.334 23.502 122.562 1.00 32.60 320 ASN A N 1
ATOM 1568 C CA . ASN A 1 198 ? 81.450 24.643 123.468 1.00 32.45 320 ASN A CA 1
ATOM 1569 C C . ASN A 1 198 ? 82.264 25.783 122.866 1.00 32.13 320 ASN A C 1
ATOM 1570 O O . ASN A 1 198 ? 82.141 26.945 123.281 1.00 32.56 320 ASN A O 1
ATOM 1575 N N . GLU A 1 199 ? 83.087 25.446 121.878 1.00 55.06 321 GLU A N 1
ATOM 1576 C CA . GLU A 1 199 ? 84.040 26.393 121.321 1.00 53.73 321 GLU A CA 1
ATOM 1577 C C . GLU A 1 199 ? 83.537 27.153 120.091 1.00 52.90 321 GLU A C 1
ATOM 1578 O O . GLU A 1 199 ? 84.271 27.929 119.479 1.00 52.30 321 GLU A O 1
ATOM 1584 N N . ILE A 1 200 ? 82.281 26.950 119.733 1.00 39.57 322 ILE A N 1
ATOM 1585 C CA . ILE A 1 200 ? 81.721 27.660 118.601 1.00 39.63 322 ILE A CA 1
ATOM 1586 C C . ILE A 1 200 ? 81.251 29.038 119.033 1.00 39.81 322 ILE A C 1
ATOM 1587 O O . ILE A 1 200 ? 80.748 29.205 120.144 1.00 41.61 322 ILE A O 1
ATOM 1592 N N . PHE A 1 201 ? 81.419 30.027 118.165 1.00 36.83 323 PHE A N 1
ATOM 1593 C CA . PHE A 1 201 ? 80.834 31.338 118.409 1.00 37.74 323 PHE A CA 1
ATOM 1594 C C . PHE A 1 201 ? 80.462 32.030 117.098 1.00 37.61 323 PHE A C 1
ATOM 1595 O O . PHE A 1 201 ? 80.970 31.674 116.036 1.00 36.68 323 PHE A O 1
ATOM 1603 N N . TYR A 1 202 ? 79.557 33.002 117.196 1.00 35.65 324 TYR A N 1
ATOM 1604 C CA . TYR A 1 202 ? 79.022 33.736 116.050 1.00 36.13 324 TYR A CA 1
ATOM 1605 C C . TYR A 1 202 ? 78.076 32.915 115.196 1.00 36.96 324 TYR A C 1
ATOM 1606 O O . TYR A 1 202 ? 77.748 33.327 114.092 1.00 37.03 324 TYR A O 1
ATOM 1615 N N . GLU A 1 203 ? 77.623 31.769 115.696 1.00 40.03 325 GLU A N 1
ATOM 1616 C CA . GLU A 1 203 ? 76.823 30.886 114.861 1.00 41.22 325 GLU A CA 1
ATOM 1617 C C . GLU A 1 203 ? 75.530 31.525 114.384 1.00 42.79 325 GLU A C 1
ATOM 1618 O O . GLU A 1 203 ? 75.202 31.452 113.204 1.00 43.97 325 GLU A O 1
ATOM 1624 N N . GLU A 1 204 ? 74.788 32.154 115.282 1.00 43.73 326 GLU A N 1
ATOM 1625 C CA . GLU A 1 204 ? 73.493 32.679 114.888 1.00 45.72 326 GLU A CA 1
ATOM 1626 C C . GLU A 1 204 ? 73.628 33.760 113.806 1.00 46.29 326 GLU A C 1
ATOM 1627 O O . GLU A 1 204 ? 72.844 33.790 112.861 1.00 46.95 326 GLU A O 1
ATOM 1633 N N . ASP A 1 205 ? 74.633 34.624 113.936 1.00 48.57 327 ASP A N 1
ATOM 1634 C CA . ASP A 1 205 ? 74.973 35.596 112.898 1.00 47.44 327 ASP A CA 1
ATOM 1635 C C . ASP A 1 205 ? 74.855 34.974 111.519 1.00 46.34 327 ASP A C 1
ATOM 1636 O O . ASP A 1 205 ? 74.259 35.550 110.610 1.00 48.10 327 ASP A O 1
ATOM 1641 N N . PHE A 1 206 ? 75.453 33.798 111.368 1.00 31.07 328 PHE A N 1
ATOM 1642 C CA . PHE A 1 206 ? 75.472 33.087 110.091 1.00 30.38 328 PHE A CA 1
ATOM 1643 C C . PHE A 1 206 ? 74.154 32.360 109.762 1.00 32.42 328 PHE A C 1
ATOM 1644 O O . PHE A 1 206 ? 73.737 32.350 108.608 1.00 32.68 328 PHE A O 1
ATOM 1652 N N . ARG A 1 207 ? 73.501 31.758 110.758 1.00 38.69 329 ARG A N 1
ATOM 1653 C CA . ARG A 1 207 ? 72.182 31.159 110.529 1.00 40.51 329 ARG A CA 1
ATOM 1654 C C . ARG A 1 207 ? 71.203 32.185 109.975 1.00 42.20 329 ARG A C 1
ATOM 1655 O O . ARG A 1 207 ? 70.389 31.872 109.120 1.00 42.66 329 ARG A O 1
ATOM 1663 N N . GLU A 1 208 ? 71.291 33.409 110.479 1.00 47.46 330 GLU A N 1
ATOM 1664 C CA . GLU A 1 208 ? 70.510 34.526 109.956 1.00 49.69 330 GLU A CA 1
ATOM 1665 C C . GLU A 1 208 ? 70.772 34.728 108.475 1.00 49.60 330 GLU A C 1
ATOM 1666 O O . GLU A 1 208 ? 69.856 34.718 107.656 1.00 51.17 330 GLU A O 1
ATOM 1672 N N . ILE A 1 209 ? 72.034 34.931 108.138 1.00 35.46 331 ILE A N 1
ATOM 1673 C CA . ILE A 1 209 ? 72.397 35.157 106.757 1.00 35.29 331 ILE A CA 1
ATOM 1674 C C . ILE A 1 209 ? 71.904 34.048 105.852 1.00 36.27 331 ILE A C 1
ATOM 1675 O O . ILE A 1 209 ? 71.290 34.328 104.830 1.00 38.24 331 ILE A O 1
ATOM 1680 N N . GLU A 1 210 ? 72.161 32.795 106.199 1.00 53.34 332 GLU A N 1
ATOM 1681 C CA . GLU A 1 210 ? 71.748 31.726 105.298 1.00 53.74 332 GLU A CA 1
ATOM 1682 C C . GLU A 1 210 ? 70.220 31.637 105.139 1.00 54.04 332 GLU A C 1
ATOM 1683 O O . GLU A 1 210 ? 69.724 31.112 104.143 1.00 54.55 332 GLU A O 1
ATOM 1689 N N . ARG A 1 211 ? 69.480 32.171 106.104 1.00 36.17 333 ARG A N 1
ATOM 1690 C CA . ARG A 1 211 ? 68.025 32.255 105.981 1.00 37.68 333 ARG A CA 1
ATOM 1691 C C . ARG A 1 211 ? 67.563 33.311 104.960 1.00 40.44 333 ARG A C 1
ATOM 1692 O O . ARG A 1 211 ? 66.482 33.200 104.390 1.00 41.41 333 ARG A O 1
ATOM 1700 N N . GLU A 1 212 ? 68.389 34.329 104.744 1.00 58.43 334 GLU A N 1
ATOM 1701 C CA . GLU A 1 212 ? 68.076 35.404 103.818 1.00 60.60 334 GLU A CA 1
ATOM 1702 C C . GLU A 1 212 ? 68.684 35.176 102.435 1.00 59.14 334 GLU A C 1
ATOM 1703 O O . GLU A 1 212 ? 68.172 35.667 101.437 1.00 61.41 334 GLU A O 1
ATOM 1709 N N . PHE A 1 213 ? 69.793 34.448 102.377 1.00 48.64 335 PHE A N 1
ATOM 1710 C CA . PHE A 1 213 ? 70.479 34.206 101.114 1.00 47.73 335 PHE A CA 1
ATOM 1711 C C . PHE A 1 213 ? 70.680 32.725 100.861 1.00 45.96 335 PHE A C 1
ATOM 1712 O O . PHE A 1 213 ? 71.489 32.076 101.519 1.00 44.11 335 PHE A O 1
ATOM 1720 N N . PRO A 1 214 ? 69.942 32.185 99.896 1.00 39.70 336 PRO A N 1
ATOM 1721 C CA . PRO A 1 214 ? 70.121 30.808 99.439 1.00 37.71 336 PRO A CA 1
ATOM 1722 C C . PRO A 1 214 ? 71.564 30.534 99.038 1.00 35.09 336 PRO A C 1
ATOM 1723 O O . PRO A 1 214 ? 71.992 29.389 99.088 1.00 33.67 336 PRO A O 1
ATOM 1727 N N . ASN A 1 215 ? 72.298 31.576 98.659 1.00 41.18 337 ASN A N 1
ATOM 1728 C CA . ASN A 1 215 ? 73.644 31.415 98.109 1.00 40.16 337 ASN A CA 1
ATOM 1729 C C . ASN A 1 215 ? 74.754 31.328 99.164 1.00 38.42 337 ASN A C 1
ATOM 1730 O O . ASN A 1 215 ? 75.946 31.251 98.837 1.00 36.65 337 ASN A O 1
ATOM 1735 N N . PHE A 1 216 ? 74.364 31.315 100.430 1.00 44.03 338 PHE A N 1
ATOM 1736 C CA . PHE A 1 216 ? 75.344 31.184 101.497 1.00 42.44 338 PHE A CA 1
ATOM 1737 C C . PHE A 1 216 ? 75.065 29.977 102.384 1.00 42.10 338 PHE A C 1
ATOM 1738 O O . PHE A 1 216 ? 73.934 29.765 102.810 1.00 43.53 338 PHE A O 1
ATOM 1746 N N . LYS A 1 217 ? 76.099 29.187 102.658 1.00 48.59 339 LYS A N 1
ATOM 1747 C CA . LYS A 1 217 ? 75.984 28.071 103.589 1.00 48.36 339 LYS A CA 1
ATOM 1748 C C . LYS A 1 217 ? 77.098 28.114 104.621 1.00 46.37 339 LYS A C 1
ATOM 1749 O O . LYS A 1 217 ? 78.231 28.498 104.327 1.00 45.45 339 LYS A O 1
ATOM 1755 N N . PHE A 1 218 ? 76.760 27.715 105.837 1.00 35.92 340 PHE A N 1
ATOM 1756 C CA . PHE A 1 218 ? 77.708 27.707 106.928 1.00 34.41 340 PHE A CA 1
ATOM 1757 C C . PHE A 1 218 ? 77.714 26.330 107.554 1.00 34.85 340 PHE A C 1
ATOM 1758 O O . PHE A 1 218 ? 76.672 25.811 107.923 1.00 37.28 340 PHE A O 1
ATOM 1766 N N . HIS A 1 219 ? 78.889 25.731 107.659 1.00 40.00 341 HIS A N 1
ATOM 1767 C CA . HIS A 1 219 ? 79.008 24.424 108.279 1.00 40.41 341 HIS A CA 1
ATOM 1768 C C . HIS A 1 219 ? 80.031 24.449 109.391 1.00 39.02 341 HIS A C 1
ATOM 1769 O O . HIS A 1 219 ? 81.124 24.978 109.222 1.00 37.99 341 HIS A O 1
ATOM 1776 N N . ILE A 1 220 ? 79.681 23.848 110.521 1.00 36.00 342 ILE A N 1
ATOM 1777 C CA . ILE A 1 220 ? 80.619 23.659 111.618 1.00 34.93 342 ILE A CA 1
ATOM 1778 C C . ILE A 1 220 ? 81.139 22.223 111.621 1.00 34.27 342 ILE A C 1
ATOM 1779 O O . ILE A 1 220 ? 80.388 21.304 111.338 1.00 36.04 342 ILE A O 1
ATOM 1784 N N . ALA A 1 221 ? 82.422 22.027 111.908 1.00 27.93 343 ALA A N 1
ATOM 1785 C CA . ALA A 1 221 ? 82.977 20.680 112.015 1.00 27.78 343 ALA A CA 1
ATOM 1786 C C . ALA A 1 221 ? 83.799 20.581 113.283 1.00 27.47 343 ALA A C 1
ATOM 1787 O O . ALA A 1 221 ? 84.706 21.378 113.520 1.00 27.04 343 ALA A O 1
ATOM 1789 N N . LEU A 1 222 ? 83.481 19.603 114.110 1.00 29.45 344 LEU A N 1
ATOM 1790 C CA . LEU A 1 222 ? 84.160 19.478 115.381 1.00 29.50 344 LEU A CA 1
ATOM 1791 C C . LEU A 1 222 ? 85.253 18.424 115.283 1.00 29.55 344 LEU A C 1
ATOM 1792 O O . LEU A 1 222 ? 85.012 17.333 114.784 1.00 30.40 344 LEU A O 1
ATOM 1797 N N . SER A 1 223 ? 86.458 18.746 115.737 1.00 29.84 345 SER A N 1
ATOM 1798 C CA . SER A 1 223 ? 87.554 17.786 115.663 1.00 30.99 345 SER A CA 1
ATOM 1799 C C . SER A 1 223 ? 87.576 16.778 116.822 1.00 32.85 345 SER A C 1
ATOM 1800 O O . SER A 1 223 ? 87.851 15.605 116.608 1.00 33.20 345 SER A O 1
ATOM 1803 N N . ASP A 1 224 ? 87.295 17.237 118.041 1.00 60.14 346 ASP A N 1
ATOM 1804 C CA . ASP A 1 224 ? 87.245 16.358 119.204 1.00 62.99 346 ASP A CA 1
ATOM 1805 C C . ASP A 1 224 ? 85.939 16.546 119.961 1.00 63.56 346 ASP A C 1
ATOM 1806 O O . ASP A 1 224 ? 85.970 16.990 121.104 1.00 64.21 346 ASP A O 1
ATOM 1811 N N . PRO A 1 225 ? 84.791 16.206 119.345 1.00 34.51 347 PRO A N 1
ATOM 1812 C CA . PRO A 1 225 ? 83.499 16.461 120.004 1.00 36.38 347 PRO A CA 1
ATOM 1813 C C . PRO A 1 225 ? 83.441 15.797 121.370 1.00 38.40 347 PRO A C 1
ATOM 1814 O O . PRO A 1 225 ? 83.955 14.687 121.515 1.00 38.62 347 PRO A O 1
ATOM 1818 N N . GLN A 1 226 ? 82.822 16.467 122.340 1.00 63.70 348 GLN A N 1
ATOM 1819 C CA . GLN A 1 226 ? 82.658 15.929 123.683 1.00 66.14 348 GLN A CA 1
ATOM 1820 C C . GLN A 1 226 ? 81.263 15.339 123.865 1.00 68.83 348 GLN A C 1
ATOM 1821 O O . GLN A 1 226 ? 80.287 15.881 123.350 1.00 69.87 348 GLN A O 1
ATOM 1827 N N . PRO A 1 227 ? 81.164 14.227 124.611 1.00 67.94 349 PRO A N 1
ATOM 1828 C CA . PRO A 1 227 ? 79.902 13.528 124.880 1.00 69.32 349 PRO A CA 1
ATOM 1829 C C . PRO A 1 227 ? 78.720 14.460 125.158 1.00 68.61 349 PRO A C 1
ATOM 1830 O O . PRO A 1 227 ? 77.601 14.179 124.742 1.00 69.88 349 PRO A O 1
ATOM 1834 N N . GLU A 1 228 ? 78.963 15.563 125.844 1.00 58.09 350 GLU A N 1
ATOM 1835 C CA . GLU A 1 228 ? 77.881 16.478 126.176 1.00 58.22 350 GLU A CA 1
ATOM 1836 C C . GLU A 1 228 ? 77.349 17.275 124.991 1.00 57.27 350 GLU A C 1
ATOM 1837 O O . GLU A 1 228 ? 76.382 18.031 125.122 1.00 58.08 350 GLU A O 1
ATOM 1843 N N . ASP A 1 229 ? 77.986 17.133 123.839 1.00 67.85 351 ASP A N 1
ATOM 1844 C CA . ASP A 1 229 ? 77.640 17.977 122.704 1.00 66.24 351 ASP A CA 1
ATOM 1845 C C . ASP A 1 229 ? 76.385 17.478 122.005 1.00 66.21 351 ASP A C 1
ATOM 1846 O O . ASP A 1 229 ? 75.682 18.253 121.350 1.00 65.86 351 ASP A O 1
ATOM 1851 N N . ASN A 1 230 ? 76.109 16.183 122.157 1.00 61.22 352 ASN A N 1
ATOM 1852 C CA . ASN A 1 230 ? 74.986 15.551 121.478 1.00 61.30 352 ASN A CA 1
ATOM 1853 C C . ASN A 1 230 ? 75.084 15.880 120.006 1.00 58.73 352 ASN A C 1
ATOM 1854 O O . ASN A 1 230 ? 74.120 16.335 119.384 1.00 59.69 352 ASN A O 1
ATOM 1859 N N . TRP A 1 231 ? 76.269 15.643 119.458 1.00 34.39 353 TRP A N 1
ATOM 1860 C CA . TRP A 1 231 ? 76.641 16.219 118.179 1.00 31.67 353 TRP A CA 1
ATOM 1861 C C . TRP A 1 231 ? 76.346 15.342 116.967 1.00 31.30 353 TRP A C 1
ATOM 1862 O O . TRP A 1 231 ? 76.957 14.283 116.768 1.00 31.41 353 TRP A O 1
ATOM 1873 N N . THR A 1 232 ? 75.441 15.841 116.135 1.00 32.23 354 THR A N 1
ATOM 1874 C CA . THR A 1 232 ? 74.891 15.117 115.013 1.00 31.42 354 THR A CA 1
ATOM 1875 C C . THR A 1 232 ? 75.578 15.505 113.693 1.00 31.24 354 THR A C 1
ATOM 1876 O O . THR A 1 232 ? 75.443 14.811 112.672 1.00 31.57 354 THR A O 1
ATOM 1880 N N . GLY A 1 233 ? 76.338 16.601 113.720 1.00 42.71 355 GLY A N 1
ATOM 1881 C CA . GLY A 1 233 ? 76.919 17.166 112.510 1.00 42.43 355 GLY A CA 1
ATOM 1882 C C . GLY A 1 233 ? 78.321 16.708 112.160 1.00 41.02 355 GLY A C 1
ATOM 1883 O O . GLY A 1 233 ? 78.845 15.785 112.767 1.00 40.99 355 GLY A O 1
ATOM 1884 N N . TYR A 1 234 ? 78.933 17.367 111.181 1.00 35.17 356 TYR A N 1
ATOM 1885 C CA . TYR A 1 234 ? 80.236 16.944 110.676 1.00 34.17 356 TYR A CA 1
ATOM 1886 C C . TYR A 1 234 ? 81.259 16.820 111.777 1.00 33.54 356 TYR A C 1
ATOM 1887 O O . TYR A 1 234 ? 81.204 17.547 112.768 1.00 34.37 356 TYR A O 1
ATOM 1896 N N . VAL A 1 235 ? 82.196 15.899 111.592 1.00 24.39 357 VAL A N 1
ATOM 1897 C CA . VAL A 1 235 ? 83.206 15.648 112.603 1.00 24.14 357 VAL A CA 1
ATOM 1898 C C . VAL A 1 235 ? 84.554 15.288 111.987 1.00 23.35 357 VAL A C 1
ATOM 1899 O O . VAL A 1 235 ? 84.630 14.432 111.114 1.00 23.74 357 VAL A O 1
ATOM 1903 N N . GLY A 1 236 ? 85.616 15.951 112.432 1.00 33.93 358 GLY A N 1
ATOM 1904 C CA . GLY A 1 236 ? 86.958 15.618 111.976 1.00 34.29 358 GLY A CA 1
ATOM 1905 C C . GLY A 1 236 ? 87.815 16.825 111.644 1.00 34.33 358 GLY A C 1
ATOM 1906 O O . GLY A 1 236 ? 87.546 17.932 112.088 1.00 34.12 358 GLY A O 1
ATOM 1907 N N . PHE A 1 237 ? 88.858 16.613 110.860 1.00 39.60 359 PHE A N 1
ATOM 1908 C CA . PHE A 1 237 ? 89.661 17.740 110.392 1.00 39.59 359 PHE A CA 1
ATOM 1909 C C . PHE A 1 237 ? 88.904 18.594 109.362 1.00 38.63 359 PHE A C 1
ATOM 1910 O O . PHE A 1 237 ? 88.179 18.063 108.530 1.00 39.15 359 PHE A O 1
ATOM 1918 N N . ILE A 1 238 ? 89.082 19.908 109.400 1.00 28.42 360 ILE A N 1
ATOM 1919 C CA . ILE A 1 238 ? 88.324 20.770 108.507 1.00 28.89 360 ILE A CA 1
ATOM 1920 C C . ILE A 1 238 ? 88.501 20.401 107.031 1.00 29.16 360 ILE A C 1
ATOM 1921 O O . ILE A 1 238 ? 87.528 20.295 106.297 1.00 30.13 360 ILE A O 1
ATOM 1926 N N . HIS A 1 239 ? 89.742 20.193 106.604 1.00 32.42 361 HIS A N 1
ATOM 1927 C CA . HIS A 1 239 ? 90.019 19.854 105.208 1.00 32.49 361 HIS A CA 1
ATOM 1928 C C . HIS A 1 239 ? 89.394 18.494 104.830 1.00 32.96 361 HIS A C 1
ATOM 1929 O O . HIS A 1 239 ? 88.883 18.302 103.727 1.00 33.26 361 HIS A O 1
ATOM 1936 N N . GLN A 1 240 ? 89.436 17.553 105.765 1.00 38.48 362 GLN A N 1
ATOM 1937 C CA . GLN A 1 240 ? 88.827 16.256 105.559 1.00 38.95 362 GLN A CA 1
ATOM 1938 C C . GLN A 1 240 ? 87.319 16.439 105.393 1.00 38.39 362 GLN A C 1
ATOM 1939 O O . GLN A 1 240 ? 86.735 15.935 104.443 1.00 40.09 362 GLN A O 1
ATOM 1945 N N . VAL A 1 241 ? 86.704 17.162 106.324 1.00 27.18 363 VAL A N 1
ATOM 1946 C CA . VAL A 1 241 ? 85.275 17.442 106.257 1.00 26.69 363 VAL A CA 1
ATOM 1947 C C . VAL A 1 241 ? 84.907 18.117 104.940 1.00 26.76 363 VAL A C 1
ATOM 1948 O O . VAL A 1 241 ? 83.948 17.723 104.276 1.00 27.69 363 VAL A O 1
ATOM 1952 N N . ILE A 1 242 ? 85.675 19.136 104.568 1.00 28.55 364 ILE A N 1
ATOM 1953 C CA . ILE A 1 242 ? 85.382 19.921 103.375 1.00 28.90 364 ILE A CA 1
ATOM 1954 C C . ILE A 1 242 ? 85.491 19.070 102.114 1.00 30.18 364 ILE A C 1
ATOM 1955 O O . ILE A 1 242 ? 84.651 19.160 101.219 1.00 30.83 364 ILE A O 1
ATOM 1960 N N . TYR A 1 243 ? 86.530 18.245 102.052 1.00 32.12 365 TYR A N 1
ATOM 1961 C CA . TYR A 1 243 ? 86.773 17.405 100.885 1.00 34.35 365 TYR A CA 1
ATOM 1962 C C . TYR A 1 243 ? 85.761 16.267 100.805 1.00 35.87 365 TYR A C 1
ATOM 1963 O O . TYR A 1 243 ? 85.208 15.989 99.741 1.00 36.92 365 TYR A O 1
ATOM 1972 N N . ASP A 1 244 ? 85.524 15.612 101.937 1.00 51.23 366 ASP A N 1
ATOM 1973 C CA . ASP A 1 244 ? 84.659 14.439 101.977 1.00 51.55 366 ASP A CA 1
ATOM 1974 C C . ASP A 1 244 ? 83.271 14.758 101.432 1.00 51.19 366 ASP A C 1
ATOM 1975 O O . ASP A 1 244 ? 82.695 13.975 100.677 1.00 51.86 366 ASP A O 1
ATOM 1980 N N . ASN A 1 245 ? 82.740 15.913 101.820 1.00 55.74 367 ASN A N 1
ATOM 1981 C CA . ASN A 1 245 ? 81.324 16.207 101.630 1.00 56.37 367 ASN A CA 1
ATOM 1982 C C . ASN A 1 245 ? 81.071 17.034 100.374 1.00 57.95 367 ASN A C 1
ATOM 1983 O O . ASN A 1 245 ? 80.187 16.717 99.578 1.00 59.09 367 ASN A O 1
ATOM 1988 N N . TYR A 1 246 ? 81.853 18.095 100.203 1.00 45.33 368 TYR A N 1
ATOM 1989 C CA . TYR A 1 246 ? 81.562 19.106 99.194 1.00 47.94 368 TYR A CA 1
ATOM 1990 C C . TYR A 1 246 ? 82.462 18.943 97.974 1.00 48.96 368 TYR A C 1
ATOM 1991 O O . TYR A 1 246 ? 81.981 18.761 96.855 1.00 50.60 368 TYR A O 1
ATOM 2000 N N . LEU A 1 247 ? 83.770 19.010 98.197 1.00 35.00 369 LEU A N 1
ATOM 2001 C CA . LEU A 1 247 ? 84.729 19.122 97.104 1.00 36.00 369 LEU A CA 1
ATOM 2002 C C . LEU A 1 247 ? 84.766 17.845 96.270 1.00 37.51 369 LEU A C 1
ATOM 2003 O O . LEU A 1 247 ? 84.583 17.882 95.053 1.00 39.11 369 LEU A O 1
ATOM 2008 N N . LYS A 1 248 ? 85.002 16.718 96.933 1.00 52.72 370 LYS A N 1
ATOM 2009 C CA . LYS A 1 248 ? 85.102 15.434 96.249 1.00 55.59 370 LYS A CA 1
ATOM 2010 C C . LYS A 1 248 ? 84.104 15.342 95.100 1.00 56.93 370 LYS A C 1
ATOM 2011 O O . LYS A 1 248 ? 84.469 15.009 93.973 1.00 57.45 370 LYS A O 1
ATOM 2017 N N . ASP A 1 249 ? 82.842 15.639 95.394 1.00 72.51 371 ASP A N 1
ATOM 2018 C CA . ASP A 1 249 ? 81.776 15.524 94.403 1.00 75.00 371 ASP A CA 1
ATOM 2019 C C . ASP A 1 249 ? 81.547 16.782 93.559 1.00 75.44 371 ASP A C 1
ATOM 2020 O O . ASP A 1 249 ? 80.597 16.844 92.789 1.00 76.48 371 ASP A O 1
ATOM 2025 N N . HIS A 1 250 ? 82.408 17.780 93.696 1.00 51.33 372 HIS A N 1
ATOM 2026 C CA . HIS A 1 250 ? 82.203 19.055 93.010 1.00 51.43 372 HIS A CA 1
ATOM 2027 C C . HIS A 1 250 ? 82.727 18.984 91.592 1.00 52.75 372 HIS A C 1
ATOM 2028 O O . HIS A 1 250 ? 83.753 18.360 91.331 1.00 52.65 372 HIS A O 1
ATOM 2035 N N A ASP A 1 251 ? 82.031 19.628 90.661 0.50 66.43 373 ASP A N 1
ATOM 2036 N N B ASP A 1 251 ? 82.014 19.646 90.686 0.50 66.42 373 ASP A N 1
ATOM 2037 C CA A ASP A 1 251 ? 82.385 19.511 89.248 0.50 67.52 373 ASP A CA 1
ATOM 2038 C CA B ASP A 1 251 ? 82.304 19.580 89.255 0.50 67.51 373 ASP A CA 1
ATOM 2039 C C A ASP A 1 251 ? 83.735 20.149 88.923 0.50 66.73 373 ASP A C 1
ATOM 2040 C C B ASP A 1 251 ? 83.629 20.235 88.840 0.50 66.76 373 ASP A C 1
ATOM 2041 O O A ASP A 1 251 ? 84.491 19.627 88.109 0.50 67.59 373 ASP A O 1
ATOM 2042 O O B ASP A 1 251 ? 84.268 19.792 87.892 0.50 67.65 373 ASP A O 1
ATOM 2051 N N . ALA A 1 252 ? 84.035 21.279 89.556 1.00 60.18 374 ALA A N 1
ATOM 2052 C CA . ALA A 1 252 ? 85.293 21.983 89.276 1.00 59.34 374 ALA A CA 1
ATOM 2053 C C . ALA A 1 252 ? 85.850 22.755 90.476 1.00 58.34 374 ALA A C 1
ATOM 2054 O O . ALA A 1 252 ? 85.630 23.955 90.609 1.00 58.17 374 ALA A O 1
ATOM 2056 N N . PRO A 1 253 ? 86.594 22.060 91.343 1.00 54.72 375 PRO A N 1
ATOM 2057 C CA . PRO A 1 253 ? 87.150 22.679 92.545 1.00 53.68 375 PRO A CA 1
ATOM 2058 C C . PRO A 1 253 ? 88.133 23.792 92.208 1.00 53.56 375 PRO A C 1
ATOM 2059 O O . PRO A 1 253 ? 88.466 24.590 93.075 1.00 53.67 375 PRO A O 1
ATOM 2063 N N . GLU A 1 254 ? 88.587 23.852 90.965 1.00 44.53 376 GLU A N 1
ATOM 2064 C CA . GLU A 1 254 ? 89.673 24.756 90.611 1.00 44.94 376 GLU A CA 1
ATOM 2065 C C . GLU A 1 254 ? 89.176 26.149 90.191 1.00 45.23 376 GLU A C 1
ATOM 2066 O O . GLU A 1 254 ? 89.972 27.048 89.884 1.00 46.02 376 GLU A O 1
ATOM 2072 N N . ASP A 1 255 ? 87.857 26.318 90.200 1.00 60.68 377 ASP A N 1
ATOM 2073 C CA . ASP A 1 255 ? 87.228 27.577 89.825 1.00 61.05 377 ASP A CA 1
ATOM 2074 C C . ASP A 1 255 ? 86.803 28.326 91.062 1.00 59.87 377 ASP A C 1
ATOM 2075 O O . ASP A 1 255 ? 86.117 29.347 90.992 1.00 60.69 377 ASP A O 1
ATOM 2080 N N . ILE A 1 256 ? 87.188 27.794 92.206 1.00 41.22 378 ILE A N 1
ATOM 2081 C CA . ILE A 1 256 ? 86.763 28.359 93.462 1.00 40.48 378 ILE A CA 1
ATOM 2082 C C . ILE A 1 256 ? 87.873 29.239 94.002 1.00 39.33 378 ILE A C 1
ATOM 2083 O O . ILE A 1 256 ? 89.053 28.960 93.790 1.00 38.40 378 ILE A O 1
ATOM 2088 N N . GLU A 1 257 ? 87.489 30.319 94.668 1.00 43.86 379 GLU A N 1
ATOM 2089 C CA . GLU A 1 257 ? 88.436 31.096 95.440 1.00 43.65 379 GLU A CA 1
ATOM 2090 C C . GLU A 1 257 ? 88.316 30.610 96.865 1.00 42.28 379 GLU A C 1
ATOM 2091 O O . GLU A 1 257 ? 87.217 30.455 97.388 1.00 41.34 379 GLU A O 1
ATOM 2097 N N . TYR A 1 258 ? 89.463 30.335 97.471 1.00 35.12 380 TYR A N 1
ATOM 2098 C CA . TYR A 1 258 ? 89.537 29.819 98.828 1.00 33.92 380 TYR A CA 1
ATOM 2099 C C . TYR A 1 258 ? 90.039 30.900 99.776 1.00 34.21 380 TYR A C 1
ATOM 2100 O O . TYR A 1 258 ? 91.192 31.331 99.691 1.00 35.00 380 TYR A O 1
ATOM 2109 N N . TYR A 1 259 ? 89.185 31.360 100.676 1.00 37.13 381 TYR A N 1
ATOM 2110 C CA . TYR A 1 259 ? 89.659 32.286 101.687 1.00 37.51 381 TYR A CA 1
ATOM 2111 C C . TYR A 1 259 ? 89.765 31.552 103.005 1.00 36.88 381 TYR A C 1
ATOM 2112 O O . TYR A 1 259 ? 88.766 31.129 103.559 1.00 35.91 381 TYR A O 1
ATOM 2129 N N . CYS A 1 261 ? 91.615 31.386 107.042 1.00 40.86 383 CYS A N 1
ATOM 2130 C CA . CYS A 1 261 ? 92.457 31.891 108.103 1.00 39.52 383 CYS A CA 1
ATOM 2131 C C . CYS A 1 261 ? 92.354 30.971 109.301 1.00 37.68 383 CYS A C 1
ATOM 2132 O O . CYS A 1 261 ? 91.262 30.652 109.760 1.00 37.38 383 CYS A O 1
ATOM 2135 N N . GLY A 1 262 ? 93.504 30.544 109.800 1.00 39.32 384 GLY A N 1
ATOM 2136 C CA . GLY A 1 262 ? 93.560 29.647 110.934 1.00 37.62 384 GLY A CA 1
ATOM 2137 C C . GLY A 1 262 ? 94.997 29.233 111.158 1.00 38.12 384 GLY A C 1
ATOM 2138 O O . GLY A 1 262 ? 95.901 29.730 110.478 1.00 39.55 384 GLY A O 1
ATOM 2139 N N . PRO A 1 263 ? 95.216 28.312 112.106 1.00 31.40 385 PRO A N 1
ATOM 2140 C CA . PRO A 1 263 ? 96.544 27.926 112.601 1.00 31.75 385 PRO A CA 1
ATOM 2141 C C . PRO A 1 263 ? 97.360 27.138 111.581 1.00 32.68 385 PRO A C 1
ATOM 2142 O O . PRO A 1 263 ? 96.797 26.618 110.626 1.00 32.96 385 PRO A O 1
ATOM 2146 N N . GLY A 1 264 ? 98.669 27.059 111.793 1.00 35.52 386 GLY A N 1
ATOM 2147 C CA . GLY A 1 264 ? 99.575 26.462 110.832 1.00 37.14 386 GLY A CA 1
ATOM 2148 C C . GLY A 1 264 ? 99.247 25.046 110.395 1.00 37.50 386 GLY A C 1
ATOM 2149 O O . GLY A 1 264 ? 99.294 24.731 109.196 1.00 38.73 386 GLY A O 1
ATOM 2150 N N . PRO A 1 265 ? 98.939 24.167 111.359 1.00 35.58 387 PRO A N 1
ATOM 2151 C CA . PRO A 1 265 ? 98.558 22.808 110.966 1.00 35.42 387 PRO A CA 1
ATOM 2152 C C . PRO A 1 265 ? 97.312 22.785 110.081 1.00 34.45 387 PRO A C 1
ATOM 2153 O O . PRO A 1 265 ? 97.328 22.161 109.024 1.00 35.33 387 PRO A O 1
ATOM 2165 N N . ALA A 1 267 ? 95.955 25.133 108.156 1.00 29.50 389 ALA A N 1
ATOM 2166 C CA . ALA A 1 267 ? 96.319 25.668 106.853 1.00 29.60 389 ALA A CA 1
ATOM 2167 C C . ALA A 1 267 ? 97.174 24.685 106.032 1.00 30.93 389 ALA A C 1
ATOM 2168 O O . ALA A 1 267 ? 96.850 24.376 104.887 1.00 30.23 389 ALA A O 1
ATOM 2170 N N . ASN A 1 268 ? 98.268 24.188 106.596 1.00 33.05 390 ASN A N 1
ATOM 2171 C CA . ASN A 1 268 ? 99.107 23.286 105.818 1.00 34.91 390 ASN A CA 1
ATOM 2172 C C . ASN A 1 268 ? 98.359 22.050 105.326 1.00 34.82 390 ASN A C 1
ATOM 2173 O O . ASN A 1 268 ? 98.449 21.696 104.152 1.00 36.11 390 ASN A O 1
ATOM 2178 N N . ALA A 1 269 ? 97.581 21.423 106.203 1.00 37.92 391 ALA A N 1
ATOM 2179 C CA . ALA A 1 269 ? 96.777 20.266 105.801 1.00 36.88 391 ALA A CA 1
ATOM 2180 C C . ALA A 1 269 ? 95.780 20.587 104.691 1.00 36.42 391 ALA A C 1
ATOM 2181 O O . ALA A 1 269 ? 95.522 19.736 103.845 1.00 37.28 391 ALA A O 1
ATOM 2183 N N . VAL A 1 270 ? 95.220 21.800 104.689 1.00 30.67 392 VAL A N 1
ATOM 2184 C CA . VAL A 1 270 ? 94.397 22.261 103.563 1.00 30.52 392 VAL A CA 1
ATOM 2185 C C . VAL A 1 270 ? 95.216 22.433 102.272 1.00 33.35 392 VAL A C 1
ATOM 2186 O O . VAL A 1 270 ? 94.796 22.014 101.180 1.00 34.80 392 VAL A O 1
ATOM 2190 N N . LYS A 1 271 ? 96.393 23.041 102.407 1.00 39.66 393 LYS A N 1
ATOM 2191 C CA . LYS A 1 271 ? 97.277 23.251 101.269 1.00 41.49 393 LYS A CA 1
ATOM 2192 C C . LYS A 1 271 ? 97.597 21.916 100.611 1.00 42.08 393 LYS A C 1
ATOM 2193 O O . LYS A 1 271 ? 97.384 21.732 99.420 1.00 42.42 393 LYS A O 1
ATOM 2199 N N . GLY A 1 272 ? 98.096 20.977 101.400 1.00 37.55 394 GLY A N 1
ATOM 2200 C CA . GLY A 1 272 ? 98.406 19.652 100.896 1.00 39.16 394 GLY A CA 1
ATOM 2201 C C . GLY A 1 272 ? 97.217 18.982 100.240 1.00 38.98 394 GLY A C 1
ATOM 2202 O O . GLY A 1 272 ? 97.371 18.267 99.259 1.00 40.86 394 GLY A O 1
ATOM 2211 N N . LEU A 1 274 ? 94.379 20.522 98.801 1.00 43.42 396 LEU A N 1
ATOM 2212 C CA . LEU A 1 274 ? 94.200 21.222 97.535 1.00 41.78 396 LEU A CA 1
ATOM 2213 C C . LEU A 1 274 ? 95.213 20.803 96.457 1.00 42.29 396 LEU A C 1
ATOM 2214 O O . LEU A 1 274 ? 94.850 20.603 95.299 1.00 42.26 396 LEU A O 1
ATOM 2219 N N . GLU A 1 275 ? 96.481 20.700 96.847 1.00 41.91 397 GLU A N 1
ATOM 2220 C CA . GLU A 1 275 ? 97.573 20.345 95.945 1.00 43.05 397 GLU A CA 1
ATOM 2221 C C . GLU A 1 275 ? 97.332 19.038 95.183 1.00 44.13 397 GLU A C 1
ATOM 2222 O O . GLU A 1 275 ? 97.470 18.981 93.949 1.00 44.70 397 GLU A O 1
ATOM 2228 N N . ASN A 1 276 ? 96.999 17.988 95.938 1.00 41.99 398 ASN A N 1
ATOM 2229 C CA . ASN A 1 276 ? 96.637 16.694 95.374 1.00 42.74 398 ASN A CA 1
ATOM 2230 C C . ASN A 1 276 ? 95.406 16.840 94.509 1.00 42.04 398 ASN A C 1
ATOM 2231 O O . ASN A 1 276 ? 95.316 16.238 93.445 1.00 43.73 398 ASN A O 1
ATOM 2236 N N . LEU A 1 277 ? 94.462 17.649 94.976 1.00 40.07 399 LEU A N 1
ATOM 2237 C CA . LEU A 1 277 ? 93.204 17.862 94.276 1.00 39.66 399 LEU A CA 1
ATOM 2238 C C . LEU A 1 277 ? 93.394 18.617 92.945 1.00 40.22 399 LEU A C 1
ATOM 2239 O O . LEU A 1 277 ? 92.467 18.737 92.140 1.00 39.97 399 LEU A O 1
ATOM 2244 N N . GLY A 1 278 ? 94.604 19.108 92.709 1.00 57.85 400 GLY A N 1
ATOM 2245 C CA . GLY A 1 278 ? 94.899 19.804 91.471 1.00 59.83 400 GLY A CA 1
ATOM 2246 C C . GLY A 1 278 ? 94.388 21.238 91.401 1.00 59.96 400 GLY A C 1
ATOM 2247 O O . GLY A 1 278 ? 94.230 21.792 90.310 1.00 60.90 400 GLY A O 1
ATOM 2248 N N . VAL A 1 279 ? 94.117 21.835 92.561 1.00 48.30 401 VAL A N 1
ATOM 2249 C CA . VAL A 1 279 ? 93.773 23.248 92.641 1.00 47.77 401 VAL A CA 1
ATOM 2250 C C . VAL A 1 279 ? 95.055 24.051 92.673 1.00 48.81 401 VAL A C 1
ATOM 2251 O O . VAL A 1 279 ? 95.925 23.803 93.505 1.00 49.66 401 VAL A O 1
ATOM 2255 N N . PRO A 1 280 ? 95.171 25.016 91.756 1.00 36.73 402 PRO A N 1
ATOM 2256 C CA . PRO A 1 280 ? 96.357 25.846 91.523 1.00 37.91 402 PRO A CA 1
ATOM 2257 C C . PRO A 1 280 ? 96.547 26.827 92.667 1.00 38.13 402 PRO A C 1
ATOM 2258 O O . PRO A 1 280 ? 95.553 27.329 93.189 1.00 37.10 402 PRO A O 1
ATOM 2262 N N . ARG A 1 281 ? 97.795 27.116 93.027 1.00 66.73 403 ARG A N 1
ATOM 2263 C CA . ARG A 1 281 ? 98.086 27.892 94.225 1.00 67.35 403 ARG A CA 1
ATOM 2264 C C . ARG A 1 281 ? 97.412 29.259 94.275 1.00 66.09 403 ARG A C 1
ATOM 2265 O O . ARG A 1 281 ? 97.017 29.725 95.348 1.00 65.32 403 ARG A O 1
ATOM 2273 N N . ASN A 1 282 ? 97.274 29.898 93.117 1.00 37.17 404 ASN A N 1
ATOM 2274 C CA . ASN A 1 282 ? 96.723 31.251 93.060 1.00 37.01 404 ASN A CA 1
ATOM 2275 C C . ASN A 1 282 ? 95.200 31.338 93.285 1.00 36.38 404 ASN A C 1
ATOM 2276 O O . ASN A 1 282 ? 94.589 32.377 93.059 1.00 36.54 404 ASN A O 1
ATOM 2289 N N . LEU A 1 284 ? 94.002 30.193 96.194 1.00 41.19 406 LEU A N 1
ATOM 2290 C CA . LEU A 1 284 ? 93.981 30.111 97.638 1.00 40.95 406 LEU A CA 1
ATOM 2291 C C . LEU A 1 284 ? 94.445 31.443 98.215 1.00 41.06 406 LEU A C 1
ATOM 2292 O O . LEU A 1 284 ? 95.514 31.940 97.862 1.00 42.89 406 LEU A O 1
ATOM 2297 N N . PHE A 1 285 ? 93.639 32.031 99.092 1.00 44.49 407 PHE A N 1
ATOM 2298 C CA . PHE A 1 285 ? 94.002 33.286 99.743 1.00 44.20 407 PHE A CA 1
ATOM 2299 C C . PHE A 1 285 ? 94.122 33.103 101.248 1.00 43.75 407 PHE A C 1
ATOM 2300 O O . PHE A 1 285 ? 93.116 33.019 101.948 1.00 42.43 407 PHE A O 1
ATOM 2308 N N . PHE A 1 286 ? 95.357 33.059 101.740 1.00 48.54 408 PHE A N 1
ATOM 2309 C CA . PHE A 1 286 ? 95.623 32.746 103.141 1.00 47.85 408 PHE A CA 1
ATOM 2310 C C . PHE A 1 286 ? 96.119 33.946 103.957 1.00 49.17 408 PHE A C 1
ATOM 2311 O O . PHE A 1 286 ? 97.111 34.583 103.597 1.00 50.33 408 PHE A O 1
ATOM 2319 N N . ASP A 1 287 ? 95.409 34.252 105.045 1.00 57.22 409 ASP A N 1
ATOM 2320 C CA . ASP A 1 287 ? 95.854 35.237 106.030 1.00 58.71 409 ASP A CA 1
ATOM 2321 C C . ASP A 1 287 ? 96.602 34.522 107.151 1.00 59.05 409 ASP A C 1
ATOM 2322 O O . ASP A 1 287 ? 96.019 33.771 107.945 1.00 58.13 409 ASP A O 1
ATOM 2327 N N . ASP A 1 288 ? 97.905 34.775 107.191 1.00 53.39 410 ASP A N 1
ATOM 2328 C CA . ASP A 1 288 ? 98.820 34.106 108.095 1.00 54.00 410 ASP A CA 1
ATOM 2329 C C . ASP A 1 288 ? 98.971 34.870 109.407 1.00 53.13 410 ASP A C 1
ATOM 2330 O O . ASP A 1 288 ? 99.475 35.994 109.426 1.00 54.76 410 ASP A O 1
ATOM 2335 N N . PHE A 1 289 ? 98.532 34.259 110.503 1.00 50.51 411 PHE A N 1
ATOM 2336 C CA . PHE A 1 289 ? 98.660 34.890 111.813 1.00 50.08 411 PHE A CA 1
ATOM 2337 C C . PHE A 1 289 ? 100.100 34.780 112.337 1.00 51.74 411 PHE A C 1
ATOM 2338 O O . PHE A 1 289 ? 100.409 35.246 113.436 1.00 52.04 411 PHE A O 1
ATOM 2346 N N . GLY A 1 290 ? 100.977 34.172 111.539 1.00 58.20 412 GLY A N 1
ATOM 2347 C CA . GLY A 1 290 ? 102.383 34.039 111.897 1.00 60.30 412 GLY A CA 1
ATOM 2348 C C . GLY A 1 290 ? 102.734 32.778 112.674 1.00 60.17 412 GLY A C 1
ATOM 2349 O O . GLY A 1 290 ? 102.340 32.601 113.830 1.00 58.76 412 GLY A O 1
ATOM 2350 N N . VAL B 1 4 ? 43.174 -14.255 88.002 1.00 104.94 126 VAL B N 1
ATOM 2351 C CA . VAL B 1 4 ? 43.104 -13.057 87.175 1.00 106.08 126 VAL B CA 1
ATOM 2352 C C . VAL B 1 4 ? 42.184 -12.011 87.796 1.00 104.51 126 VAL B C 1
ATOM 2353 O O . VAL B 1 4 ? 41.046 -11.836 87.363 1.00 106.49 126 VAL B O 1
ATOM 2357 N N . PHE B 1 5 ? 42.686 -11.319 88.814 1.00 95.41 127 PHE B N 1
ATOM 2358 C CA . PHE B 1 5 ? 41.834 -10.548 89.711 1.00 93.37 127 PHE B CA 1
ATOM 2359 C C . PHE B 1 5 ? 42.509 -9.247 90.131 1.00 90.84 127 PHE B C 1
ATOM 2360 O O . PHE B 1 5 ? 42.761 -9.022 91.315 1.00 88.36 127 PHE B O 1
ATOM 2368 N N . GLY B 1 6 ? 42.800 -8.394 89.154 1.00 75.74 128 GLY B N 1
ATOM 2369 C CA . GLY B 1 6 ? 43.583 -7.197 89.395 1.00 73.09 128 GLY B CA 1
ATOM 2370 C C . GLY B 1 6 ? 43.736 -6.343 88.152 1.00 74.86 128 GLY B C 1
ATOM 2371 O O . GLY B 1 6 ? 42.912 -6.404 87.240 1.00 77.22 128 GLY B O 1
ATOM 2372 N N . VAL B 1 7 ? 44.798 -5.544 88.116 1.00 107.64 129 VAL B N 1
ATOM 2373 C CA . VAL B 1 7 ? 44.931 -4.493 87.115 1.00 109.43 129 VAL B CA 1
ATOM 2374 C C . VAL B 1 7 ? 45.409 -5.058 85.782 1.00 112.00 129 VAL B C 1
ATOM 2375 O O . VAL B 1 7 ? 44.709 -4.972 84.773 1.00 115.25 129 VAL B O 1
ATOM 2379 N N . LYS B 1 8 ? 46.606 -5.636 85.785 1.00 97.51 130 LYS B N 1
ATOM 2380 C CA . LYS B 1 8 ? 47.069 -6.445 84.664 1.00 99.09 130 LYS B CA 1
ATOM 2381 C C . LYS B 1 8 ? 48.390 -7.134 84.989 1.00 96.44 130 LYS B C 1
ATOM 2382 O O . LYS B 1 8 ? 49.290 -6.528 85.571 1.00 93.37 130 LYS B O 1
ATOM 2388 N N . GLU B 1 9 ? 48.499 -8.403 84.610 1.00 108.17 131 GLU B N 1
ATOM 2389 C CA . GLU B 1 9 ? 49.631 -9.229 85.014 1.00 105.92 131 GLU B CA 1
ATOM 2390 C C . GLU B 1 9 ? 50.683 -9.300 83.913 1.00 104.66 131 GLU B C 1
ATOM 2391 O O . GLU B 1 9 ? 50.465 -8.820 82.800 1.00 105.50 131 GLU B O 1
ATOM 2397 N N . TRP B 1 10 ? 51.825 -9.902 84.230 1.00 77.31 132 TRP B N 1
ATOM 2398 C CA . TRP B 1 10 ? 52.862 -10.150 83.236 1.00 74.84 132 TRP B CA 1
ATOM 2399 C C . TRP B 1 10 ? 53.710 -11.360 83.613 1.00 74.54 132 TRP B C 1
ATOM 2400 O O . TRP B 1 10 ? 53.980 -11.598 84.790 1.00 73.22 132 TRP B O 1
ATOM 2411 N N . GLU B 1 11 ? 54.127 -12.121 82.607 1.00 84.54 133 GLU B N 1
ATOM 2412 C CA . GLU B 1 11 ? 55.249 -13.040 82.755 1.00 83.82 133 GLU B CA 1
ATOM 2413 C C . GLU B 1 11 ? 56.581 -12.309 82.623 1.00 79.81 133 GLU B C 1
ATOM 2414 O O . GLU B 1 11 ? 56.941 -11.844 81.542 1.00 78.91 133 GLU B O 1
ATOM 2420 N N . CYS B 1 12 ? 57.309 -12.211 83.731 1.00 90.97 134 CYS B N 1
ATOM 2421 C CA . CYS B 1 12 ? 58.487 -11.358 83.800 1.00 87.80 134 CYS B CA 1
ATOM 2422 C C . CYS B 1 12 ? 59.762 -12.166 83.920 1.00 86.44 134 CYS B C 1
ATOM 2423 O O . CYS B 1 12 ? 59.736 -13.309 84.365 1.00 87.71 134 CYS B O 1
ATOM 2426 N N . GLU B 1 13 ? 60.880 -11.568 83.521 1.00 89.40 135 GLU B N 1
ATOM 2427 C CA . GLU B 1 13 ? 62.167 -12.251 83.552 1.00 88.87 135 GLU B CA 1
ATOM 2428 C C . GLU B 1 13 ? 63.159 -11.517 84.449 1.00 84.83 135 GLU B C 1
ATOM 2429 O O . GLU B 1 13 ? 63.367 -10.312 84.305 1.00 83.59 135 GLU B O 1
ATOM 2435 N N . VAL B 1 14 ? 63.769 -12.251 85.373 1.00 54.29 136 VAL B N 1
ATOM 2436 C CA . VAL B 1 14 ? 64.745 -11.673 86.289 1.00 50.44 136 VAL B CA 1
ATOM 2437 C C . VAL B 1 14 ? 66.035 -11.307 85.562 1.00 48.81 136 VAL B C 1
ATOM 2438 O O . VAL B 1 14 ? 66.671 -12.158 84.941 1.00 49.89 136 VAL B O 1
ATOM 2442 N N . LEU B 1 15 ? 66.414 -10.036 85.645 1.00 56.06 137 LEU B N 1
ATOM 2443 C CA . LEU B 1 15 ? 67.625 -9.554 84.991 1.00 54.64 137 LEU B CA 1
ATOM 2444 C C . LEU B 1 15 ? 68.827 -9.637 85.927 1.00 53.42 137 LEU B C 1
ATOM 2445 O O . LEU B 1 15 ? 69.892 -10.121 85.543 1.00 54.50 137 LEU B O 1
ATOM 2450 N N . SER B 1 16 ? 68.648 -9.161 87.155 1.00 53.31 138 SER B N 1
ATOM 2451 C CA . SER B 1 16 ? 69.726 -9.152 88.137 1.00 52.13 138 SER B CA 1
ATOM 2452 C C . SER B 1 16 ? 69.175 -9.152 89.559 1.00 51.03 138 SER B C 1
ATOM 2453 O O . SER B 1 16 ? 68.353 -8.308 89.916 1.00 50.44 138 SER B O 1
ATOM 2456 N N . ASN B 1 17 ? 69.634 -10.103 90.366 1.00 48.88 139 ASN B N 1
ATOM 2457 C CA . ASN B 1 17 ? 69.256 -10.161 91.773 1.00 48.31 139 ASN B CA 1
ATOM 2458 C C . ASN B 1 17 ? 70.458 -10.011 92.700 1.00 47.56 139 ASN B C 1
ATOM 2459 O O . ASN B 1 17 ? 70.763 -10.907 93.487 1.00 47.47 139 ASN B O 1
ATOM 2464 N N . LYS B 1 18 ? 71.137 -8.873 92.600 1.00 50.20 140 LYS B N 1
ATOM 2465 C CA . LYS B 1 18 ? 72.398 -8.669 93.304 1.00 49.59 140 LYS B CA 1
ATOM 2466 C C . LYS B 1 18 ? 72.200 -7.820 94.555 1.00 47.65 140 LYS B C 1
ATOM 2467 O O . LYS B 1 18 ? 71.385 -6.897 94.569 1.00 46.43 140 LYS B O 1
ATOM 2473 N N . ASN B 1 19 ? 72.949 -8.140 95.605 1.00 51.50 141 ASN B N 1
ATOM 2474 C CA . ASN B 1 19 ? 72.906 -7.367 96.841 1.00 50.47 141 ASN B CA 1
ATOM 2475 C C . ASN B 1 19 ? 73.385 -5.933 96.640 1.00 50.78 141 ASN B C 1
ATOM 2476 O O . ASN B 1 19 ? 74.398 -5.692 95.983 1.00 51.77 141 ASN B O 1
ATOM 2481 N N . VAL B 1 20 ? 72.650 -4.984 97.210 1.00 34.01 142 VAL B N 1
ATOM 2482 C CA . VAL B 1 20 ? 72.997 -3.572 97.094 1.00 31.91 142 VAL B CA 1
ATOM 2483 C C . VAL B 1 20 ? 73.354 -2.978 98.452 1.00 30.58 142 VAL B C 1
ATOM 2484 O O . VAL B 1 20 ? 74.174 -2.065 98.545 1.00 31.15 142 VAL B O 1
ATOM 2488 N N . SER B 1 21 ? 72.733 -3.503 99.504 1.00 30.93 143 SER B N 1
ATOM 2489 C CA . SER B 1 21 ? 73.320 -3.465 100.838 1.00 29.78 143 SER B CA 1
ATOM 2490 C C . SER B 1 21 ? 73.426 -4.865 101.434 1.00 29.82 143 SER B C 1
ATOM 2491 O O . SER B 1 21 ? 73.231 -5.862 100.739 1.00 30.82 143 SER B O 1
ATOM 2494 N N . THR B 1 22 ? 73.735 -4.932 102.724 1.00 32.92 144 THR B N 1
ATOM 2495 C CA . THR B 1 22 ? 73.911 -6.209 103.405 1.00 32.44 144 THR B CA 1
ATOM 2496 C C . THR B 1 22 ? 72.657 -7.070 103.294 1.00 32.80 144 THR B C 1
ATOM 2497 O O . THR B 1 22 ? 72.738 -8.270 103.031 1.00 33.76 144 THR B O 1
ATOM 2501 N N . PHE B 1 23 ? 71.499 -6.450 103.495 1.00 33.80 145 PHE B N 1
ATOM 2502 C CA . PHE B 1 23 ? 70.242 -7.167 103.492 1.00 33.78 145 PHE B CA 1
ATOM 2503 C C . PHE B 1 23 ? 69.232 -6.667 102.471 1.00 34.91 145 PHE B C 1
ATOM 2504 O O . PHE B 1 23 ? 68.075 -7.062 102.520 1.00 35.63 145 PHE B O 1
ATOM 2512 N N . ILE B 1 24 ? 69.639 -5.810 101.545 1.00 32.00 146 ILE B N 1
ATOM 2513 C CA . ILE B 1 24 ? 68.713 -5.368 100.501 1.00 32.53 146 ILE B CA 1
ATOM 2514 C C . ILE B 1 24 ? 69.179 -5.778 99.116 1.00 34.14 146 ILE B C 1
ATOM 2515 O O . ILE B 1 24 ? 70.335 -5.569 98.761 1.00 34.92 146 ILE B O 1
ATOM 2520 N N . LYS B 1 25 ? 68.294 -6.359 98.324 1.00 30.85 147 LYS B N 1
ATOM 2521 C CA . LYS B 1 25 ? 68.668 -6.702 96.957 1.00 32.02 147 LYS B CA 1
ATOM 2522 C C . LYS B 1 25 ? 68.049 -5.752 95.955 1.00 31.97 147 LYS B C 1
ATOM 2523 O O . LYS B 1 25 ? 66.967 -5.226 96.187 1.00 31.59 147 LYS B O 1
ATOM 2529 N N . GLU B 1 26 ? 68.758 -5.511 94.858 1.00 35.08 148 GLU B N 1
ATOM 2530 C CA . GLU B 1 26 ? 68.195 -4.795 93.731 1.00 36.52 148 GLU B CA 1
ATOM 2531 C C . GLU B 1 26 ? 67.627 -5.837 92.779 1.00 38.72 148 GLU B C 1
ATOM 2532 O O . GLU B 1 26 ? 68.351 -6.443 91.999 1.00 39.73 148 GLU B O 1
ATOM 2538 N N . PHE B 1 27 ? 66.323 -6.059 92.884 1.00 40.63 149 PHE B N 1
ATOM 2539 C CA . PHE B 1 27 ? 65.620 -7.091 92.144 1.00 42.72 149 PHE B CA 1
ATOM 2540 C C . PHE B 1 27 ? 65.093 -6.472 90.871 1.00 43.94 149 PHE B C 1
ATOM 2541 O O . PHE B 1 27 ? 64.071 -5.788 90.890 1.00 45.06 149 PHE B O 1
ATOM 2549 N N . VAL B 1 28 ? 65.798 -6.701 89.767 1.00 49.25 150 VAL B N 1
ATOM 2550 C CA . VAL B 1 28 ? 65.440 -6.094 88.492 1.00 49.36 150 VAL B CA 1
ATOM 2551 C C . VAL B 1 28 ? 64.780 -7.087 87.557 1.00 51.31 150 VAL B C 1
ATOM 2552 O O . VAL B 1 28 ? 65.354 -8.119 87.219 1.00 52.26 150 VAL B O 1
ATOM 2556 N N . VAL B 1 29 ? 63.570 -6.751 87.133 1.00 49.99 151 VAL B N 1
ATOM 2557 C CA . VAL B 1 29 ? 62.790 -7.636 86.293 1.00 52.77 151 VAL B CA 1
ATOM 2558 C C . VAL B 1 29 ? 62.416 -6.973 84.958 1.00 53.81 151 VAL B C 1
ATOM 2559 O O . VAL B 1 29 ? 62.411 -5.753 84.859 1.00 52.77 151 VAL B O 1
ATOM 2563 N N . LYS B 1 30 ? 62.121 -7.771 83.933 1.00 65.28 152 LYS B N 1
ATOM 2564 C CA . LYS B 1 30 ? 61.749 -7.232 82.620 1.00 66.88 152 LYS B CA 1
ATOM 2565 C C . LYS B 1 30 ? 60.368 -7.720 82.195 1.00 69.35 152 LYS B C 1
ATOM 2566 O O . LYS B 1 30 ? 59.962 -8.824 82.551 1.00 71.18 152 LYS B O 1
ATOM 2572 N N . LEU B 1 31 ? 59.635 -6.899 81.447 1.00 57.87 153 LEU B N 1
ATOM 2573 C CA . LEU B 1 31 ? 58.329 -7.318 80.908 1.00 60.72 153 LEU B CA 1
ATOM 2574 C C . LEU B 1 31 ? 58.490 -7.926 79.509 1.00 63.40 153 LEU B C 1
ATOM 2575 O O . LEU B 1 31 ? 59.543 -7.764 78.878 1.00 62.40 153 LEU B O 1
ATOM 2580 N N . PRO B 1 32 ? 57.464 -8.647 79.022 1.00 75.19 154 PRO B N 1
ATOM 2581 C CA . PRO B 1 32 ? 57.572 -9.172 77.651 1.00 78.12 154 PRO B CA 1
ATOM 2582 C C . PRO B 1 32 ? 57.930 -8.042 76.676 1.00 78.66 154 PRO B C 1
ATOM 2583 O O . PRO B 1 32 ? 57.629 -6.878 76.965 1.00 77.95 154 PRO B O 1
ATOM 2587 N N . GLU B 1 33 ? 58.576 -8.365 75.557 1.00 95.27 155 GLU B N 1
ATOM 2588 C CA . GLU B 1 33 ? 59.003 -7.330 74.618 1.00 96.00 155 GLU B CA 1
ATOM 2589 C C . GLU B 1 33 ? 57.830 -6.520 74.088 1.00 97.69 155 GLU B C 1
ATOM 2590 O O . GLU B 1 33 ? 56.745 -7.054 73.845 1.00 100.06 155 GLU B O 1
ATOM 2596 N N . GLY B 1 34 ? 58.055 -5.221 73.927 1.00 88.32 156 GLY B N 1
ATOM 2597 C CA . GLY B 1 34 ? 57.020 -4.330 73.446 1.00 90.74 156 GLY B CA 1
ATOM 2598 C C . GLY B 1 34 ? 55.958 -4.137 74.506 1.00 91.47 156 GLY B C 1
ATOM 2599 O O . GLY B 1 34 ? 54.780 -3.915 74.195 1.00 93.76 156 GLY B O 1
ATOM 2600 N N . GLU B 1 35 ? 56.381 -4.225 75.763 1.00 101.81 157 GLU B N 1
ATOM 2601 C CA . GLU B 1 35 ? 55.476 -4.044 76.890 1.00 102.21 157 GLU B CA 1
ATOM 2602 C C . GLU B 1 35 ? 55.885 -2.871 77.765 1.00 99.27 157 GLU B C 1
ATOM 2603 O O . GLU B 1 35 ? 57.069 -2.620 77.990 1.00 97.18 157 GLU B O 1
ATOM 2609 N N . THR B 1 36 ? 54.889 -2.153 78.256 1.00 88.65 158 THR B N 1
ATOM 2610 C CA . THR B 1 36 ? 55.138 -1.025 79.129 1.00 86.59 158 THR B CA 1
ATOM 2611 C C . THR B 1 36 ? 54.128 -1.072 80.254 1.00 86.94 158 THR B C 1
ATOM 2612 O O . THR B 1 36 ? 52.948 -1.343 80.023 1.00 89.10 158 THR B O 1
ATOM 2624 N N . ASN B 1 38 ? 52.543 1.533 82.921 1.00 81.31 160 ASN B N 1
ATOM 2625 C CA . ASN B 1 38 ? 52.424 2.970 83.137 1.00 79.53 160 ASN B CA 1
ATOM 2626 C C . ASN B 1 38 ? 52.037 3.306 84.573 1.00 77.23 160 ASN B C 1
ATOM 2627 O O . ASN B 1 38 ? 50.883 3.142 84.969 1.00 78.87 160 ASN B O 1
ATOM 2632 N N . PHE B 1 39 ? 53.008 3.776 85.349 1.00 62.92 161 PHE B N 1
ATOM 2633 C CA . PHE B 1 39 ? 52.773 4.126 86.744 1.00 60.41 161 PHE B CA 1
ATOM 2634 C C . PHE B 1 39 ? 53.195 5.563 87.031 1.00 58.79 161 PHE B C 1
ATOM 2635 O O . PHE B 1 39 ? 53.936 6.168 86.257 1.00 57.77 161 PHE B O 1
ATOM 2643 N N . LYS B 1 40 ? 52.720 6.102 88.149 1.00 67.94 162 LYS B N 1
ATOM 2644 C CA . LYS B 1 40 ? 53.278 7.329 88.705 1.00 66.24 162 LYS B CA 1
ATOM 2645 C C . LYS B 1 40 ? 54.295 7.025 89.800 1.00 62.66 162 LYS B C 1
ATOM 2646 O O . LYS B 1 40 ? 54.198 6.008 90.487 1.00 62.19 162 LYS B O 1
ATOM 2652 N N . SER B 1 41 ? 55.271 7.914 89.958 1.00 64.16 163 SER B N 1
ATOM 2653 C CA . SER B 1 41 ? 56.383 7.676 90.870 1.00 61.57 163 SER B CA 1
ATOM 2654 C C . SER B 1 41 ? 55.897 7.536 92.308 1.00 59.98 163 SER B C 1
ATOM 2655 O O . SER B 1 41 ? 55.376 8.486 92.893 1.00 60.03 163 SER B O 1
ATOM 2658 N N . GLY B 1 42 ? 56.070 6.346 92.873 1.00 50.20 164 GLY B N 1
ATOM 2659 C CA . GLY B 1 42 ? 55.637 6.076 94.232 1.00 48.95 164 GLY B CA 1
ATOM 2660 C C . GLY B 1 42 ? 54.520 5.053 94.293 1.00 49.69 164 GLY B C 1
ATOM 2661 O O . GLY B 1 42 ? 54.103 4.640 95.375 1.00 50.15 164 GLY B O 1
ATOM 2662 N N . SER B 1 43 ? 54.035 4.644 93.125 1.00 58.04 165 SER B N 1
ATOM 2663 C CA . SER B 1 43 ? 53.198 3.455 93.018 1.00 59.48 165 SER B CA 1
ATOM 2664 C C . SER B 1 43 ? 54.019 2.184 93.203 1.00 58.35 165 SER B C 1
ATOM 2665 O O . SER B 1 43 ? 55.249 2.227 93.234 1.00 56.91 165 SER B O 1
ATOM 2668 N N . TYR B 1 44 ? 53.331 1.053 93.326 1.00 49.88 166 TYR B N 1
ATOM 2669 C CA . TYR B 1 44 ? 53.981 -0.205 93.675 1.00 48.39 166 TYR B CA 1
ATOM 2670 C C . TYR B 1 44 ? 53.321 -1.382 92.964 1.00 50.34 166 TYR B C 1
ATOM 2671 O O . TYR B 1 44 ? 52.306 -1.221 92.288 1.00 52.11 166 TYR B O 1
ATOM 2680 N N . ALA B 1 45 ? 53.906 -2.565 93.123 1.00 44.70 167 ALA B N 1
ATOM 2681 C CA . ALA B 1 45 ? 53.471 -3.740 92.377 1.00 46.04 167 ALA B CA 1
ATOM 2682 C C . ALA B 1 45 ? 53.304 -4.945 93.296 1.00 44.51 167 ALA B C 1
ATOM 2683 O O . ALA B 1 45 ? 53.687 -4.905 94.465 1.00 42.53 167 ALA B O 1
ATOM 2685 N N . GLN B 1 46 ? 52.729 -6.017 92.760 1.00 48.28 168 GLN B N 1
ATOM 2686 C CA . GLN B 1 46 ? 52.560 -7.243 93.508 1.00 47.58 168 GLN B CA 1
ATOM 2687 C C . GLN B 1 46 ? 53.280 -8.384 92.819 1.00 49.40 168 GLN B C 1
ATOM 2688 O O . GLN B 1 46 ? 53.636 -8.288 91.649 1.00 50.86 168 GLN B O 1
ATOM 2694 N N . ILE B 1 47 ? 53.497 -9.467 93.555 1.00 56.43 169 ILE B N 1
ATOM 2695 C CA . ILE B 1 47 ? 54.222 -10.612 93.026 1.00 58.44 169 ILE B CA 1
ATOM 2696 C C . ILE B 1 47 ? 53.640 -11.931 93.529 1.00 59.52 169 ILE B C 1
ATOM 2697 O O . ILE B 1 47 ? 53.343 -12.074 94.710 1.00 58.26 169 ILE B O 1
ATOM 2702 N N . LYS B 1 48 ? 53.439 -12.876 92.619 1.00 59.23 170 LYS B N 1
ATOM 2703 C CA . LYS B 1 48 ? 53.019 -14.204 93.010 1.00 60.51 170 LYS B CA 1
ATOM 2704 C C . LYS B 1 48 ? 54.215 -14.923 93.597 1.00 59.08 170 LYS B C 1
ATOM 2705 O O . LYS B 1 48 ? 55.210 -15.134 92.905 1.00 59.81 170 LYS B O 1
ATOM 2711 N N . ILE B 1 49 ? 54.128 -15.271 94.878 1.00 53.23 171 ILE B N 1
ATOM 2712 C CA . ILE B 1 49 ? 55.037 -16.249 95.466 1.00 51.70 171 ILE B CA 1
ATOM 2713 C C . ILE B 1 49 ? 54.394 -17.633 95.354 1.00 53.16 171 ILE B C 1
ATOM 2714 O O . ILE B 1 49 ? 53.281 -17.841 95.841 1.00 53.72 171 ILE B O 1
ATOM 2719 N N . PRO B 1 50 ? 55.079 -18.584 94.700 1.00 42.14 172 PRO B N 1
ATOM 2720 C CA . PRO B 1 50 ? 54.494 -19.923 94.557 1.00 44.19 172 PRO B CA 1
ATOM 2721 C C . PRO B 1 50 ? 54.871 -20.784 95.748 1.00 43.45 172 PRO B C 1
ATOM 2722 O O . PRO B 1 50 ? 55.609 -20.319 96.621 1.00 41.14 172 PRO B O 1
ATOM 2726 N N . LYS B 1 51 ? 54.362 -22.010 95.800 1.00 62.06 173 LYS B N 1
ATOM 2727 C CA . LYS B 1 51 ? 54.914 -22.982 96.724 1.00 61.79 173 LYS B CA 1
ATOM 2728 C C . LYS B 1 51 ? 56.420 -22.988 96.458 1.00 60.78 173 LYS B C 1
ATOM 2729 O O . LYS B 1 51 ? 56.859 -22.841 95.313 1.00 61.22 173 LYS B O 1
ATOM 2735 N N . TYR B 1 52 ? 57.222 -23.126 97.504 1.00 53.97 174 TYR B N 1
ATOM 2736 C CA . TYR B 1 52 ? 58.662 -23.261 97.312 1.00 52.58 174 TYR B CA 1
ATOM 2737 C C . TYR B 1 52 ? 59.338 -23.834 98.534 1.00 51.19 174 TYR B C 1
ATOM 2738 O O . TYR B 1 52 ? 58.749 -23.929 99.610 1.00 51.17 174 TYR B O 1
ATOM 2747 N N . ASN B 1 53 ? 60.593 -24.209 98.344 1.00 67.72 175 ASN B N 1
ATOM 2748 C CA . ASN B 1 53 ? 61.438 -24.637 99.433 1.00 66.63 175 ASN B CA 1
ATOM 2749 C C . ASN B 1 53 ? 62.855 -24.206 99.101 1.00 65.12 175 ASN B C 1
ATOM 2750 O O . ASN B 1 53 ? 63.355 -24.502 98.015 1.00 65.11 175 ASN B O 1
ATOM 2755 N N . ILE B 1 54 ? 63.494 -23.478 100.010 1.00 44.55 176 ILE B N 1
ATOM 2756 C CA . ILE B 1 54 ? 64.830 -22.971 99.738 1.00 43.17 176 ILE B CA 1
ATOM 2757 C C . ILE B 1 54 ? 65.687 -22.966 100.985 1.00 41.38 176 ILE B C 1
ATOM 2758 O O . ILE B 1 54 ? 65.169 -22.918 102.098 1.00 41.26 176 ILE B O 1
ATOM 2763 N N . ARG B 1 55 ? 67.001 -23.018 100.789 1.00 54.62 177 ARG B N 1
ATOM 2764 C CA . ARG B 1 55 ? 67.941 -22.800 101.878 1.00 53.60 177 ARG B CA 1
ATOM 2765 C C . ARG B 1 55 ? 68.652 -21.470 101.673 1.00 51.44 177 ARG B C 1
ATOM 2766 O O . ARG B 1 55 ? 68.921 -21.065 100.540 1.00 51.15 177 ARG B O 1
ATOM 2774 N N . TYR B 1 56 ? 68.937 -20.782 102.771 1.00 33.48 178 TYR B N 1
ATOM 2775 C CA . TYR B 1 56 ? 69.618 -19.497 102.685 1.00 32.80 178 TYR B CA 1
ATOM 2776 C C . TYR B 1 56 ? 71.057 -19.728 102.253 1.00 32.93 178 TYR B C 1
ATOM 2777 O O . TYR B 1 56 ? 71.750 -18.814 101.809 1.00 32.86 178 TYR B O 1
ATOM 2786 N N . ALA B 1 57 ? 71.499 -20.971 102.380 1.00 41.19 179 ALA B N 1
ATOM 2787 C CA . ALA B 1 57 ? 72.848 -21.333 101.981 1.00 40.82 179 ALA B CA 1
ATOM 2788 C C . ALA B 1 57 ? 73.050 -21.211 100.470 1.00 41.09 179 ALA B C 1
ATOM 2789 O O . ALA B 1 57 ? 74.181 -21.175 99.999 1.00 41.97 179 ALA B O 1
ATOM 2791 N N . ASP B 1 58 ? 71.956 -21.138 99.719 1.00 43.89 180 ASP B N 1
ATOM 2792 C CA . ASP B 1 58 ? 72.020 -21.102 98.259 1.00 44.88 180 ASP B CA 1
ATOM 2793 C C . ASP B 1 58 ? 71.965 -19.666 97.703 1.00 44.92 180 ASP B C 1
ATOM 2794 O O . ASP B 1 58 ? 71.953 -19.439 96.485 1.00 45.99 180 ASP B O 1
ATOM 2799 N N . TYR B 1 59 ? 71.954 -18.699 98.610 1.00 44.17 181 TYR B N 1
ATOM 2800 C CA . TYR B 1 59 ? 71.899 -17.297 98.228 1.00 43.47 181 TYR B CA 1
ATOM 2801 C C . TYR B 1 59 ? 73.192 -16.794 97.579 1.00 44.19 181 TYR B C 1
ATOM 2802 O O . TYR B 1 59 ? 74.296 -17.259 97.898 1.00 44.59 181 TYR B O 1
ATOM 2811 N N . ASP B 1 60 ? 73.046 -15.832 96.673 1.00 49.10 182 ASP B N 1
ATOM 2812 C CA . ASP B 1 60 ? 74.193 -15.192 96.043 1.00 49.58 182 ASP B CA 1
ATOM 2813 C C . ASP B 1 60 ? 74.452 -13.854 96.712 1.00 47.92 182 ASP B C 1
ATOM 2814 O O . ASP B 1 60 ? 73.685 -12.915 96.550 1.00 48.29 182 ASP B O 1
ATOM 2819 N N . ILE B 1 61 ? 75.541 -13.773 97.466 1.00 31.21 183 ILE B N 1
ATOM 2820 C CA . ILE B 1 61 ? 75.879 -12.550 98.191 1.00 29.70 183 ILE B CA 1
ATOM 2821 C C . ILE B 1 61 ? 77.377 -12.187 98.066 1.00 30.34 183 ILE B C 1
ATOM 2822 O O . ILE B 1 61 ? 78.249 -13.030 98.263 1.00 30.61 183 ILE B O 1
ATOM 2827 N N . GLN B 1 62 ? 77.674 -10.937 97.724 1.00 46.15 184 GLN B N 1
ATOM 2828 C CA . GLN B 1 62 ? 79.044 -10.569 97.381 1.00 48.08 184 GLN B CA 1
ATOM 2829 C C . GLN B 1 62 ? 79.950 -10.457 98.607 1.00 47.50 184 GLN B C 1
ATOM 2830 O O . GLN B 1 62 ? 79.477 -10.257 99.726 1.00 46.36 184 GLN B O 1
ATOM 2836 N N . ASP B 1 63 ? 81.255 -10.577 98.367 1.00 71.55 185 ASP B N 1
ATOM 2837 C CA . ASP B 1 63 ? 82.283 -10.515 99.406 1.00 71.15 185 ASP B CA 1
ATOM 2838 C C . ASP B 1 63 ? 81.914 -9.574 100.551 1.00 68.70 185 ASP B C 1
ATOM 2839 O O . ASP B 1 63 ? 81.920 -9.958 101.722 1.00 67.90 185 ASP B O 1
ATOM 2844 N N . ARG B 1 64 ? 81.598 -8.336 100.193 1.00 56.46 186 ARG B N 1
ATOM 2845 C CA . ARG B 1 64 ? 81.494 -7.251 101.161 1.00 54.18 186 ARG B CA 1
ATOM 2846 C C . ARG B 1 64 ? 80.296 -7.300 102.092 1.00 53.43 186 ARG B C 1
ATOM 2847 O O . ARG B 1 64 ? 80.327 -6.684 103.148 1.00 52.58 186 ARG B O 1
ATOM 2855 N N . PHE B 1 65 ? 79.251 -8.023 101.715 1.00 31.55 187 PHE B N 1
ATOM 2856 C CA . PHE B 1 65 ? 78.099 -8.159 102.587 1.00 31.43 187 PHE B CA 1
ATOM 2857 C C . PHE B 1 65 ? 78.062 -9.513 103.278 1.00 32.18 187 PHE B C 1
ATOM 2858 O O . PHE B 1 65 ? 77.297 -9.730 104.214 1.00 32.17 187 PHE B O 1
ATOM 2866 N N . ARG B 1 66 ? 78.884 -10.435 102.814 1.00 47.51 188 ARG B N 1
ATOM 2867 C CA . ARG B 1 66 ? 78.833 -11.795 103.332 1.00 48.26 188 ARG B CA 1
ATOM 2868 C C . ARG B 1 66 ? 79.116 -11.854 104.851 1.00 48.48 188 ARG B C 1
ATOM 2869 O O . ARG B 1 66 ? 78.557 -12.684 105.568 1.00 48.86 188 ARG B O 1
ATOM 2877 N N . GLY B 1 67 ? 79.950 -10.933 105.332 1.00 46.15 189 GLY B N 1
ATOM 2878 C CA . GLY B 1 67 ? 80.432 -10.932 106.703 1.00 45.78 189 GLY B CA 1
ATOM 2879 C C . GLY B 1 67 ? 79.371 -10.987 107.787 1.00 46.43 189 GLY B C 1
ATOM 2880 O O . GLY B 1 67 ? 79.491 -11.764 108.730 1.00 47.31 189 GLY B O 1
ATOM 2881 N N . ASP B 1 68 ? 78.332 -10.171 107.676 1.00 53.06 190 ASP B N 1
ATOM 2882 C CA . ASP B 1 68 ? 77.313 -10.151 108.713 1.00 53.89 190 ASP B CA 1
ATOM 2883 C C . ASP B 1 68 ? 76.416 -11.367 108.640 1.00 53.98 190 ASP B C 1
ATOM 2884 O O . ASP B 1 68 ? 75.820 -11.785 109.631 1.00 54.78 190 ASP B O 1
ATOM 2889 N N . TRP B 1 69 ? 76.299 -11.924 107.450 1.00 38.61 191 TRP B N 1
ATOM 2890 C CA . TRP B 1 69 ? 75.476 -13.098 107.295 1.00 39.14 191 TRP B CA 1
ATOM 2891 C C . TRP B 1 69 ? 76.084 -14.208 108.125 1.00 40.03 191 TRP B C 1
ATOM 2892 O O . TRP B 1 69 ? 75.369 -15.056 108.665 1.00 41.11 191 TRP B O 1
ATOM 2903 N N . ASP B 1 70 ? 77.402 -14.233 108.243 1.00 50.46 192 ASP B N 1
ATOM 2904 C CA . ASP B 1 70 ? 77.941 -15.289 109.067 1.00 51.67 192 ASP B CA 1
ATOM 2905 C C . ASP B 1 70 ? 78.109 -14.879 110.527 1.00 51.30 192 ASP B C 1
ATOM 2906 O O . ASP B 1 70 ? 78.233 -15.731 111.401 1.00 51.94 192 ASP B O 1
ATOM 2911 N N . LYS B 1 71 ? 78.059 -13.583 110.805 1.00 40.05 193 LYS B N 1
ATOM 2912 C CA . LYS B 1 71 ? 78.031 -13.158 112.201 1.00 40.75 193 LYS B CA 1
ATOM 2913 C C . LYS B 1 71 ? 76.687 -13.536 112.803 1.00 40.90 193 LYS B C 1
ATOM 2914 O O . LYS B 1 71 ? 76.617 -14.010 113.930 1.00 42.18 193 LYS B O 1
ATOM 2928 N N . ASP B 1 73 ? 74.738 -15.908 111.509 1.00 42.79 195 ASP B N 1
ATOM 2929 C CA . ASP B 1 73 ? 74.424 -17.266 111.065 1.00 42.27 195 ASP B CA 1
ATOM 2930 C C . ASP B 1 73 ? 73.154 -17.307 110.235 1.00 41.72 195 ASP B C 1
ATOM 2931 O O . ASP B 1 73 ? 72.288 -18.164 110.426 1.00 42.87 195 ASP B O 1
ATOM 2936 N N . ALA B 1 74 ? 73.046 -16.369 109.309 1.00 37.63 196 ALA B N 1
ATOM 2937 C CA . ALA B 1 74 ? 71.895 -16.315 108.442 1.00 36.83 196 ALA B CA 1
ATOM 2938 C C . ALA B 1 74 ? 71.900 -17.524 107.499 1.00 36.79 196 ALA B C 1
ATOM 2939 O O . ALA B 1 74 ? 70.859 -17.946 106.989 1.00 37.43 196 ALA B O 1
ATOM 2941 N N . TRP B 1 75 ? 73.075 -18.094 107.274 1.00 37.07 197 TRP B N 1
ATOM 2942 C CA . TRP B 1 75 ? 73.188 -19.176 106.313 1.00 37.02 197 TRP B CA 1
ATOM 2943 C C . TRP B 1 75 ? 72.381 -20.418 106.720 1.00 37.27 197 TRP B C 1
ATOM 2944 O O . TRP B 1 75 ? 71.934 -21.201 105.871 1.00 38.01 197 TRP B O 1
ATOM 2955 N N . SER B 1 76 ? 72.177 -20.594 108.015 1.00 24.03 198 SER B N 1
ATOM 2956 C CA . SER B 1 76 ? 71.500 -21.790 108.477 1.00 24.86 198 SER B CA 1
ATOM 2957 C C . SER B 1 76 ? 69.986 -21.701 108.313 1.00 25.99 198 SER B C 1
ATOM 2958 O O . SER B 1 76 ? 69.277 -22.674 108.534 1.00 26.95 198 SER B O 1
ATOM 2961 N N . LEU B 1 77 ? 69.490 -20.536 107.919 1.00 32.06 199 LEU B N 1
ATOM 2962 C CA . LEU B 1 77 ? 68.052 -20.342 107.790 1.00 34.10 199 LEU B CA 1
ATOM 2963 C C . LEU B 1 77 ? 67.516 -21.047 106.560 1.00 36.31 199 LEU B C 1
ATOM 2964 O O . LEU B 1 77 ? 68.184 -21.140 105.521 1.00 36.83 199 LEU B O 1
ATOM 2969 N N . THR B 1 78 ? 66.299 -21.554 106.695 1.00 52.74 200 THR B N 1
ATOM 2970 C CA . THR B 1 78 ? 65.612 -22.190 105.593 1.00 54.65 200 THR B CA 1
ATOM 2971 C C . THR B 1 78 ? 64.167 -21.737 105.617 1.00 56.69 200 THR B C 1
ATOM 2972 O O . THR B 1 78 ? 63.620 -21.459 106.687 1.00 57.34 200 THR B O 1
ATOM 2976 N N . CYS B 1 79 ? 63.547 -21.649 104.444 1.00 57.10 201 CYS B N 1
ATOM 2977 C CA . CYS B 1 79 ? 62.132 -21.304 104.384 1.00 58.27 201 CYS B CA 1
ATOM 2978 C C . CYS B 1 79 ? 61.350 -22.241 103.488 1.00 59.96 201 CYS B C 1
ATOM 2979 O O . CYS B 1 79 ? 61.856 -22.743 102.488 1.00 60.49 201 CYS B O 1
ATOM 2982 N N . LYS B 1 80 ? 60.106 -22.467 103.876 1.00 73.24 202 LYS B N 1
ATOM 2983 C CA . LYS B 1 80 ? 59.212 -23.334 103.142 1.00 75.41 202 LYS B CA 1
ATOM 2984 C C . LYS B 1 80 ? 57.826 -22.694 103.074 1.00 76.12 202 LYS B C 1
ATOM 2985 O O . LYS B 1 80 ? 57.259 -22.296 104.099 1.00 75.72 202 LYS B O 1
ATOM 2991 N N . ASN B 1 81 ? 57.295 -22.585 101.858 1.00 62.71 203 ASN B N 1
ATOM 2992 C CA . ASN B 1 81 ? 55.964 -22.021 101.618 1.00 62.71 203 ASN B CA 1
ATOM 2993 C C . ASN B 1 81 ? 55.133 -23.003 100.803 1.00 66.11 203 ASN B C 1
ATOM 2994 O O . ASN B 1 81 ? 55.578 -23.465 99.755 1.00 67.53 203 ASN B O 1
ATOM 2999 N N . GLU B 1 82 ? 53.946 -23.346 101.291 1.00 77.60 204 GLU B N 1
ATOM 3000 C CA . GLU B 1 82 ? 53.024 -24.156 100.505 1.00 81.30 204 GLU B CA 1
ATOM 3001 C C . GLU B 1 82 ? 51.829 -23.322 100.058 1.00 81.45 204 GLU B C 1
ATOM 3002 O O . GLU B 1 82 ? 51.372 -23.445 98.925 1.00 83.72 204 GLU B O 1
ATOM 3008 N N . GLU B 1 83 ? 51.336 -22.460 100.941 1.00 92.10 205 GLU B N 1
ATOM 3009 C CA . GLU B 1 83 ? 50.294 -21.509 100.568 1.00 91.80 205 GLU B CA 1
ATOM 3010 C C . GLU B 1 83 ? 50.817 -20.495 99.544 1.00 90.46 205 GLU B C 1
ATOM 3011 O O . GLU B 1 83 ? 51.665 -19.658 99.863 1.00 89.26 205 GLU B O 1
ATOM 3017 N N . GLU B 1 84 ? 50.323 -20.583 98.311 1.00 83.26 206 GLU B N 1
ATOM 3018 C CA . GLU B 1 84 ? 50.647 -19.593 97.292 1.00 82.04 206 GLU B CA 1
ATOM 3019 C C . GLU B 1 84 ? 50.134 -18.242 97.772 1.00 78.49 206 GLU B C 1
ATOM 3020 O O . GLU B 1 84 ? 48.987 -18.142 98.206 1.00 78.70 206 GLU B O 1
ATOM 3026 N N . THR B 1 85 ? 50.978 -17.211 97.715 1.00 67.41 207 THR B N 1
ATOM 3027 C CA . THR B 1 85 ? 50.582 -15.868 98.170 1.00 64.56 207 THR B CA 1
ATOM 3028 C C . THR B 1 85 ? 51.063 -14.718 97.258 1.00 62.91 207 THR B C 1
ATOM 3029 O O . THR B 1 85 ? 51.743 -14.946 96.259 1.00 63.86 207 THR B O 1
ATOM 3033 N N . VAL B 1 86 ? 50.679 -13.489 97.600 1.00 47.82 208 VAL B N 1
ATOM 3034 C CA . VAL B 1 86 ? 51.009 -12.309 96.799 1.00 46.94 208 VAL B CA 1
ATOM 3035 C C . VAL B 1 86 ? 51.493 -11.189 97.709 1.00 44.35 208 VAL B C 1
ATOM 3036 O O . VAL B 1 86 ? 50.965 -11.020 98.798 1.00 43.75 208 VAL B O 1
ATOM 3040 N N . ARG B 1 87 ? 52.486 -10.423 97.275 1.00 46.82 209 ARG B N 1
ATOM 3041 C CA . ARG B 1 87 ? 53.056 -9.403 98.146 1.00 44.88 209 ARG B CA 1
ATOM 3042 C C . ARG B 1 87 ? 53.408 -8.104 97.402 1.00 45.22 209 ARG B C 1
ATOM 3043 O O . ARG B 1 87 ? 53.697 -8.118 96.206 1.00 46.83 209 ARG B O 1
ATOM 3051 N N . ALA B 1 88 ? 53.397 -6.984 98.121 1.00 41.92 210 ALA B N 1
ATOM 3052 C CA . ALA B 1 88 ? 53.626 -5.670 97.515 1.00 42.44 210 ALA B CA 1
ATOM 3053 C C . ALA B 1 88 ? 55.071 -5.165 97.641 1.00 41.87 210 ALA B C 1
ATOM 3054 O O . ALA B 1 88 ? 55.690 -5.280 98.701 1.00 40.50 210 ALA B O 1
ATOM 3056 N N . TYR B 1 89 ? 55.598 -4.598 96.561 1.00 39.78 211 TYR B N 1
ATOM 3057 C CA . TYR B 1 89 ? 56.943 -4.020 96.562 1.00 39.90 211 TYR B CA 1
ATOM 3058 C C . TYR B 1 89 ? 56.926 -2.796 95.669 1.00 41.84 211 TYR B C 1
ATOM 3059 O O . TYR B 1 89 ? 56.426 -2.855 94.549 1.00 44.31 211 TYR B O 1
ATOM 3068 N N . SER B 1 90 ? 57.461 -1.684 96.156 1.00 44.20 212 SER B N 1
ATOM 3069 C CA . SER B 1 90 ? 57.391 -0.435 95.401 1.00 45.91 212 SER B CA 1
ATOM 3070 C C . SER B 1 90 ? 58.498 -0.303 94.348 1.00 45.46 212 SER B C 1
ATOM 3071 O O . SER B 1 90 ? 59.632 -0.726 94.576 1.00 44.96 212 SER B O 1
ATOM 3082 N N . ALA B 1 92 ? 61.290 1.436 91.896 1.00 46.30 214 ALA B N 1
ATOM 3083 C CA . ALA B 1 92 ? 62.376 2.309 92.276 1.00 45.14 214 ALA B CA 1
ATOM 3084 C C . ALA B 1 92 ? 62.906 3.042 91.071 1.00 46.13 214 ALA B C 1
ATOM 3085 O O . ALA B 1 92 ? 63.748 3.921 91.214 1.00 46.38 214 ALA B O 1
ATOM 3087 N N . ASN B 1 93 ? 62.447 2.680 89.879 1.00 78.81 215 ASN B N 1
ATOM 3088 C CA . ASN B 1 93 ? 62.879 3.421 88.700 1.00 80.17 215 ASN B CA 1
ATOM 3089 C C . ASN B 1 93 ? 61.768 4.346 88.214 1.00 80.79 215 ASN B C 1
ATOM 3090 O O . ASN B 1 93 ? 60.592 4.001 88.263 1.00 81.79 215 ASN B O 1
ATOM 3095 N N . TYR B 1 94 ? 62.153 5.534 87.765 1.00 58.83 216 TYR B N 1
ATOM 3096 C CA . TYR B 1 94 ? 61.184 6.536 87.337 1.00 59.73 216 TYR B CA 1
ATOM 3097 C C . TYR B 1 94 ? 60.357 6.059 86.140 1.00 60.94 216 TYR B C 1
ATOM 3098 O O . TYR B 1 94 ? 60.823 5.263 85.323 1.00 61.43 216 TYR B O 1
ATOM 3107 N N . PRO B 1 95 ? 59.114 6.548 86.038 1.00 58.09 217 PRO B N 1
ATOM 3108 C CA . PRO B 1 95 ? 58.146 5.991 85.084 1.00 59.59 217 PRO B CA 1
ATOM 3109 C C . PRO B 1 95 ? 58.683 5.914 83.656 1.00 60.54 217 PRO B C 1
ATOM 3110 O O . PRO B 1 95 ? 58.228 5.067 82.893 1.00 62.51 217 PRO B O 1
ATOM 3114 N N . ALA B 1 96 ? 59.633 6.781 83.310 1.00 73.99 218 ALA B N 1
ATOM 3115 C CA . ALA B 1 96 ? 60.214 6.808 81.965 1.00 74.97 218 ALA B CA 1
ATOM 3116 C C . ALA B 1 96 ? 60.813 5.452 81.543 1.00 75.24 218 ALA B C 1
ATOM 3117 O O . ALA B 1 96 ? 60.848 5.120 80.354 1.00 76.21 218 ALA B O 1
ATOM 3119 N N . GLU B 1 97 ? 61.295 4.676 82.510 1.00 81.92 219 GLU B N 1
ATOM 3120 C CA . GLU B 1 97 ? 61.629 3.278 82.250 1.00 82.47 219 GLU B CA 1
ATOM 3121 C C . GLU B 1 97 ? 60.481 2.374 82.697 1.00 82.68 219 GLU B C 1
ATOM 3122 O O . GLU B 1 97 ? 60.270 2.152 83.885 1.00 81.82 219 GLU B O 1
ATOM 3128 N N . GLY B 1 98 ? 59.736 1.861 81.729 1.00 65.23 220 GLY B N 1
ATOM 3129 C CA . GLY B 1 98 ? 58.541 1.098 82.022 1.00 65.96 220 GLY B CA 1
ATOM 3130 C C . GLY B 1 98 ? 58.596 -0.345 81.564 1.00 66.47 220 GLY B C 1
ATOM 3131 O O . GLY B 1 98 ? 57.689 -1.120 81.873 1.00 67.25 220 GLY B O 1
ATOM 3132 N N . ASN B 1 99 ? 59.642 -0.711 80.822 1.00 79.07 221 ASN B N 1
ATOM 3133 C CA . ASN B 1 99 ? 59.813 -2.103 80.404 1.00 79.78 221 ASN B CA 1
ATOM 3134 C C . ASN B 1 99 ? 60.605 -2.907 81.421 1.00 78.04 221 ASN B C 1
ATOM 3135 O O . ASN B 1 99 ? 60.277 -4.064 81.698 1.00 78.95 221 ASN B O 1
ATOM 3140 N N . ILE B 1 100 ? 61.655 -2.283 81.953 1.00 63.04 222 ILE B N 1
ATOM 3141 C CA . ILE B 1 100 ? 62.534 -2.901 82.936 1.00 61.02 222 ILE B CA 1
ATOM 3142 C C . ILE B 1 100 ? 62.278 -2.305 84.317 1.00 59.10 222 ILE B C 1
ATOM 3143 O O . ILE B 1 100 ? 62.643 -1.163 84.590 1.00 57.76 222 ILE B O 1
ATOM 3148 N N . ILE B 1 101 ? 61.650 -3.096 85.180 1.00 61.58 223 ILE B N 1
ATOM 3149 C CA . ILE B 1 101 ? 61.293 -2.664 86.528 1.00 60.09 223 ILE B CA 1
ATOM 3150 C C . ILE B 1 101 ? 62.323 -3.048 87.598 1.00 58.22 223 ILE B C 1
ATOM 3151 O O . ILE B 1 101 ? 62.823 -4.169 87.640 1.00 58.50 223 ILE B O 1
ATOM 3156 N N . THR B 1 102 ? 62.618 -2.090 88.466 1.00 57.80 224 THR B N 1
ATOM 3157 C CA . THR B 1 102 ? 63.623 -2.244 89.499 1.00 55.82 224 THR B CA 1
ATOM 3158 C C . THR B 1 102 ? 62.967 -2.243 90.861 1.00 55.14 224 THR B C 1
ATOM 3159 O O . THR B 1 102 ? 62.230 -1.328 91.190 1.00 54.65 224 THR B O 1
ATOM 3163 N N . LEU B 1 103 ? 63.239 -3.268 91.655 1.00 46.92 225 LEU B N 1
ATOM 3164 C CA . LEU B 1 103 ? 62.689 -3.356 93.001 1.00 46.45 225 LEU B CA 1
ATOM 3165 C C . LEU B 1 103 ? 63.777 -3.313 94.065 1.00 45.30 225 LEU B C 1
ATOM 3166 O O . LEU B 1 103 ? 64.896 -3.743 93.817 1.00 45.59 225 LEU B O 1
ATOM 3171 N N . ASN B 1 104 ? 63.458 -2.793 95.248 1.00 41.14 226 ASN B N 1
ATOM 3172 C CA . ASN B 1 104 ? 64.398 -2.865 96.373 1.00 39.08 226 ASN B CA 1
ATOM 3173 C C . ASN B 1 104 ? 63.836 -3.742 97.478 1.00 39.13 226 ASN B C 1
ATOM 3174 O O . ASN B 1 104 ? 62.953 -3.323 98.198 1.00 39.90 226 ASN B O 1
ATOM 3179 N N . VAL B 1 105 ? 64.334 -4.962 97.610 1.00 31.91 227 VAL B N 1
ATOM 3180 C CA . VAL B 1 105 ? 63.753 -5.909 98.557 1.00 31.47 227 VAL B CA 1
ATOM 3181 C C . VAL B 1 105 ? 64.659 -6.186 99.745 1.00 30.17 227 VAL B C 1
ATOM 3182 O O . VAL B 1 105 ? 65.825 -6.562 99.584 1.00 31.02 227 VAL B O 1
ATOM 3186 N N . ARG B 1 106 ? 64.132 -6.003 100.947 1.00 47.82 228 ARG B N 1
ATOM 3187 C CA . ARG B 1 106 ? 64.874 -6.400 102.129 1.00 46.38 228 ARG B CA 1
ATOM 3188 C C . ARG B 1 106 ? 64.470 -7.817 102.514 1.00 46.62 228 ARG B C 1
ATOM 3189 O O . ARG B 1 106 ? 63.324 -8.224 102.323 1.00 48.14 228 ARG B O 1
ATOM 3197 N N . ILE B 1 107 ? 65.420 -8.570 103.050 1.00 30.91 229 ILE B N 1
ATOM 3198 C CA . ILE B 1 107 ? 65.163 -9.928 103.496 1.00 30.47 229 ILE B CA 1
ATOM 3199 C C . ILE B 1 107 ? 64.578 -9.920 104.903 1.00 30.44 229 ILE B C 1
ATOM 3200 O O . ILE B 1 107 ? 65.223 -9.493 105.857 1.00 30.99 229 ILE B O 1
ATOM 3205 N N . ALA B 1 108 ? 63.340 -10.372 105.036 1.00 26.60 230 ALA B N 1
ATOM 3206 C CA . ALA B 1 108 ? 62.696 -10.343 106.339 1.00 25.72 230 ALA B CA 1
ATOM 3207 C C . ALA B 1 108 ? 63.176 -11.529 107.171 1.00 26.38 230 ALA B C 1
ATOM 3208 O O . ALA B 1 108 ? 62.542 -12.584 107.182 1.00 27.99 230 ALA B O 1
ATOM 3210 N N . THR B 1 109 ? 64.297 -11.367 107.865 1.00 35.03 231 THR B N 1
ATOM 3211 C CA . THR B 1 109 ? 64.797 -12.428 108.743 1.00 35.76 231 THR B CA 1
ATOM 3212 C C . THR B 1 109 ? 64.025 -12.460 110.054 1.00 35.98 231 THR B C 1
ATOM 3213 O O . THR B 1 109 ? 63.503 -11.443 110.491 1.00 35.47 231 THR B O 1
ATOM 3217 N N . PRO B 1 110 ? 63.962 -13.629 110.698 1.00 42.25 232 PRO B N 1
ATOM 3218 C CA . PRO B 1 110 ? 63.217 -13.735 111.956 1.00 43.78 232 PRO B CA 1
ATOM 3219 C C . PRO B 1 110 ? 63.798 -12.791 112.986 1.00 45.03 232 PRO B C 1
ATOM 3220 O O . PRO B 1 110 ? 64.899 -12.270 112.776 1.00 44.70 232 PRO B O 1
ATOM 3224 N N . PRO B 1 111 ? 63.076 -12.565 114.092 1.00 51.07 233 PRO B N 1
ATOM 3225 C CA . PRO B 1 111 ? 63.582 -11.766 115.217 1.00 52.65 233 PRO B CA 1
ATOM 3226 C C . PRO B 1 111 ? 64.813 -12.420 115.865 1.00 54.91 233 PRO B C 1
ATOM 3227 O O . PRO B 1 111 ? 64.838 -13.651 116.036 1.00 55.52 233 PRO B O 1
ATOM 3231 N N . PHE B 1 112 ? 65.814 -11.625 116.236 1.00 84.92 234 PHE B N 1
ATOM 3232 C CA . PHE B 1 112 ? 66.953 -12.195 116.953 1.00 87.70 234 PHE B CA 1
ATOM 3233 C C . PHE B 1 112 ? 66.655 -12.342 118.446 1.00 89.72 234 PHE B C 1
ATOM 3234 O O . PHE B 1 112 ? 65.792 -11.660 118.995 1.00 90.91 234 PHE B O 1
ATOM 3242 N N . ASP B 1 113 ? 67.381 -13.239 119.097 1.00 73.57 235 ASP B N 1
ATOM 3243 C CA . ASP B 1 113 ? 67.039 -13.651 120.451 1.00 76.41 235 ASP B CA 1
ATOM 3244 C C . ASP B 1 113 ? 68.255 -13.621 121.372 1.00 77.77 235 ASP B C 1
ATOM 3245 O O . ASP B 1 113 ? 68.970 -14.607 121.500 1.00 78.91 235 ASP B O 1
ATOM 3250 N N . ARG B 1 114 ? 68.476 -12.494 122.029 1.00 80.76 236 ARG B N 1
ATOM 3251 C CA . ARG B 1 114 ? 69.642 -12.336 122.885 1.00 82.36 236 ARG B CA 1
ATOM 3252 C C . ARG B 1 114 ? 69.926 -13.526 123.828 1.00 84.16 236 ARG B C 1
ATOM 3253 O O . ARG B 1 114 ? 71.092 -13.839 124.089 1.00 84.78 236 ARG B O 1
ATOM 3261 N N . ALA B 1 115 ? 68.870 -14.165 124.320 1.00 64.98 237 ALA B N 1
ATOM 3262 C CA . ALA B 1 115 ? 68.986 -15.081 125.449 1.00 67.02 237 ALA B CA 1
ATOM 3263 C C . ALA B 1 115 ? 69.595 -16.411 125.019 1.00 67.42 237 ALA B C 1
ATOM 3264 O O . ALA B 1 115 ? 70.448 -16.967 125.711 1.00 68.56 237 ALA B O 1
ATOM 3266 N N . ALA B 1 116 ? 69.152 -16.917 123.873 1.00 91.25 238 ALA B N 1
ATOM 3267 C CA . ALA B 1 116 ? 69.740 -18.114 123.285 1.00 90.45 238 ALA B CA 1
ATOM 3268 C C . ALA B 1 116 ? 70.760 -17.756 122.208 1.00 88.64 238 ALA B C 1
ATOM 3269 O O . ALA B 1 116 ? 71.631 -18.559 121.874 1.00 89.10 238 ALA B O 1
ATOM 3271 N N . ASN B 1 117 ? 70.644 -16.547 121.670 1.00 68.32 239 ASN B N 1
ATOM 3272 C CA . ASN B 1 117 ? 71.716 -15.955 120.879 1.00 65.94 239 ASN B CA 1
ATOM 3273 C C . ASN B 1 117 ? 71.706 -16.448 119.435 1.00 64.35 239 ASN B C 1
ATOM 3274 O O . ASN B 1 117 ? 72.630 -16.175 118.670 1.00 62.47 239 ASN B O 1
ATOM 3279 N N . LYS B 1 118 ? 70.654 -17.173 119.071 1.00 68.87 240 LYS B N 1
ATOM 3280 C CA . LYS B 1 118 ? 70.320 -17.388 117.668 1.00 67.34 240 LYS B CA 1
ATOM 3281 C C . LYS B 1 118 ? 69.099 -16.570 117.261 1.00 65.74 240 LYS B C 1
ATOM 3282 O O . LYS B 1 118 ? 68.629 -15.719 118.016 1.00 64.81 240 LYS B O 1
ATOM 3288 N N . TRP B 1 119 ? 68.589 -16.835 116.062 1.00 62.44 241 TRP B N 1
ATOM 3289 C CA . TRP B 1 119 ? 67.214 -16.490 115.722 1.00 61.91 241 TRP B CA 1
ATOM 3290 C C . TRP B 1 119 ? 66.229 -17.111 116.706 1.00 63.84 241 TRP B C 1
ATOM 3291 O O . TRP B 1 119 ? 66.550 -18.081 117.392 1.00 65.38 241 TRP B O 1
ATOM 3302 N N . LYS B 1 120 ? 65.028 -16.545 116.771 1.00 69.59 242 LYS B N 1
ATOM 3303 C CA . LYS B 1 120 ? 64.036 -16.963 117.754 1.00 72.00 242 LYS B CA 1
ATOM 3304 C C . LYS B 1 120 ? 63.396 -18.290 117.362 1.00 73.17 242 LYS B C 1
ATOM 3305 O O . LYS B 1 120 ? 62.780 -18.405 116.303 1.00 72.88 242 LYS B O 1
ATOM 3311 N N . ALA B 1 121 ? 63.546 -19.291 118.224 1.00 58.56 243 ALA B N 1
ATOM 3312 C CA . ALA B 1 121 ? 63.258 -20.665 117.855 1.00 59.92 243 ALA B CA 1
ATOM 3313 C C . ALA B 1 121 ? 61.870 -20.832 117.253 1.00 59.93 243 ALA B C 1
ATOM 3314 O O . ALA B 1 121 ? 60.889 -20.287 117.766 1.00 60.21 243 ALA B O 1
ATOM 3316 N N . GLY B 1 122 ? 61.802 -21.594 116.163 1.00 84.11 244 GLY B N 1
ATOM 3317 C CA . GLY B 1 122 ? 60.535 -22.004 115.583 1.00 84.27 244 GLY B CA 1
ATOM 3318 C C . GLY B 1 122 ? 59.846 -20.942 114.748 1.00 81.96 244 GLY B C 1
ATOM 3319 O O . GLY B 1 122 ? 58.801 -21.183 114.138 1.00 82.59 244 GLY B O 1
ATOM 3320 N N . ILE B 1 123 ? 60.432 -19.755 114.719 1.00 62.55 245 ILE B N 1
ATOM 3321 C CA . ILE B 1 123 ? 59.879 -18.675 113.925 1.00 60.33 245 ILE B CA 1
ATOM 3322 C C . ILE B 1 123 ? 60.484 -18.619 112.515 1.00 58.99 245 ILE B C 1
ATOM 3323 O O . ILE B 1 123 ? 61.682 -18.371 112.340 1.00 58.03 245 ILE B O 1
ATOM 3328 N N . LYS B 1 124 ? 59.637 -18.870 111.516 1.00 60.11 246 LYS B N 1
ATOM 3329 C CA . LYS B 1 124 ? 60.082 -18.958 110.129 1.00 59.04 246 LYS B CA 1
ATOM 3330 C C . LYS B 1 124 ? 60.270 -17.586 109.500 1.00 55.69 246 LYS B C 1
ATOM 3331 O O . LYS B 1 124 ? 59.548 -16.646 109.834 1.00 55.08 246 LYS B O 1
ATOM 3337 N N . PRO B 1 125 ? 61.247 -17.473 108.583 1.00 39.09 247 PRO B N 1
ATOM 3338 C CA . PRO B 1 125 ? 61.630 -16.196 107.976 1.00 36.90 247 PRO B CA 1
ATOM 3339 C C . PRO B 1 125 ? 60.528 -15.673 107.065 1.00 36.40 247 PRO B C 1
ATOM 3340 O O . PRO B 1 125 ? 59.589 -16.407 106.749 1.00 38.26 247 PRO B O 1
ATOM 3344 N N . GLY B 1 126 ? 60.639 -14.414 106.661 1.00 40.06 248 GLY B N 1
ATOM 3345 C CA . GLY B 1 126 ? 59.669 -13.821 105.768 1.00 39.68 248 GLY B CA 1
ATOM 3346 C C . GLY B 1 126 ? 59.498 -14.614 104.482 1.00 41.77 248 GLY B C 1
ATOM 3347 O O . GLY B 1 126 ? 60.466 -14.857 103.748 1.00 42.72 248 GLY B O 1
ATOM 3348 N N . ILE B 1 127 ? 58.254 -14.997 104.205 1.00 46.98 249 ILE B N 1
ATOM 3349 C CA . ILE B 1 127 ? 57.915 -15.835 103.064 1.00 47.78 249 ILE B CA 1
ATOM 3350 C C . ILE B 1 127 ? 58.231 -15.229 101.687 1.00 47.45 249 ILE B C 1
ATOM 3351 O O . ILE B 1 127 ? 58.950 -15.837 100.895 1.00 48.16 249 ILE B O 1
ATOM 3356 N N . SER B 1 128 ? 57.705 -14.042 101.394 1.00 38.22 250 SER B N 1
ATOM 3357 C CA . SER B 1 128 ? 57.938 -13.416 100.090 1.00 38.50 250 SER B CA 1
ATOM 3358 C C . SER B 1 128 ? 59.405 -13.047 99.835 1.00 38.21 250 SER B C 1
ATOM 3359 O O . SER B 1 128 ? 59.948 -13.322 98.763 1.00 39.45 250 SER B O 1
ATOM 3362 N N . SER B 1 129 ? 60.044 -12.418 100.813 1.00 45.38 251 SER B N 1
ATOM 3363 C CA . SER B 1 129 ? 61.438 -12.010 100.656 1.00 44.98 251 SER B CA 1
ATOM 3364 C C . SER B 1 129 ? 62.406 -13.202 100.543 1.00 45.85 251 SER B C 1
ATOM 3365 O O . SER B 1 129 ? 63.338 -13.177 99.736 1.00 46.60 251 SER B O 1
ATOM 3368 N N . SER B 1 130 ? 62.187 -14.244 101.341 1.00 38.01 252 SER B N 1
ATOM 3369 C CA . SER B 1 130 ? 63.040 -15.419 101.256 1.00 37.93 252 SER B CA 1
ATOM 3370 C C . SER B 1 130 ? 63.031 -15.963 99.843 1.00 39.09 252 SER B C 1
ATOM 3371 O O . SER B 1 130 ? 64.073 -16.381 99.340 1.00 39.39 252 SER B O 1
ATOM 3374 N N . TYR B 1 131 ? 61.855 -15.947 99.207 1.00 36.70 253 TYR B N 1
ATOM 3375 C CA . TYR B 1 131 ? 61.707 -16.461 97.848 1.00 38.45 253 TYR B CA 1
ATOM 3376 C C . TYR B 1 131 ? 62.452 -15.571 96.883 1.00 37.72 253 TYR B C 1
ATOM 3377 O O . TYR B 1 131 ? 63.317 -16.031 96.146 1.00 37.36 253 TYR B O 1
ATOM 3386 N N . ILE B 1 132 ? 62.108 -14.289 96.891 1.00 35.50 254 ILE B N 1
ATOM 3387 C CA . ILE B 1 132 ? 62.779 -13.324 96.026 1.00 36.09 254 ILE B CA 1
ATOM 3388 C C . ILE B 1 132 ? 64.300 -13.466 96.096 1.00 34.13 254 ILE B C 1
ATOM 3389 O O . ILE B 1 132 ? 64.967 -13.501 95.066 1.00 34.72 254 ILE B O 1
ATOM 3394 N N . PHE B 1 133 ? 64.838 -13.576 97.305 1.00 28.59 255 PHE B N 1
ATOM 3395 C CA . PHE B 1 133 ? 66.272 -13.727 97.473 1.00 28.20 255 PHE B CA 1
ATOM 3396 C C . PHE B 1 133 ? 66.883 -14.937 96.768 1.00 29.28 255 PHE B C 1
ATOM 3397 O O . PHE B 1 133 ? 68.053 -14.910 96.402 1.00 28.86 255 PHE B O 1
ATOM 3405 N N . SER B 1 134 ? 66.100 -15.986 96.552 1.00 39.40 256 SER B N 1
ATOM 3406 C CA . SER B 1 134 ? 66.642 -17.198 95.946 1.00 40.83 256 SER B CA 1
ATOM 3407 C C . SER B 1 134 ? 66.719 -17.120 94.430 1.00 42.83 256 SER B C 1
ATOM 3408 O O . SER B 1 134 ? 67.496 -17.841 93.811 1.00 43.58 256 SER B O 1
ATOM 3411 N N . LEU B 1 135 ? 65.919 -16.238 93.839 1.00 35.87 257 LEU B N 1
ATOM 3412 C CA . LEU B 1 135 ? 65.779 -16.167 92.388 1.00 39.07 257 LEU B CA 1
ATOM 3413 C C . LEU B 1 135 ? 67.072 -15.740 91.687 1.00 40.81 257 LEU B C 1
ATOM 3414 O O . LEU B 1 135 ? 67.821 -14.917 92.207 1.00 39.93 257 LEU B O 1
ATOM 3419 N N . LYS B 1 136 ? 67.333 -16.300 90.509 1.00 66.83 258 LYS B N 1
ATOM 3420 C CA . LYS B 1 136 ? 68.567 -16.004 89.788 1.00 69.18 258 LYS B CA 1
ATOM 3421 C C . LYS B 1 136 ? 68.249 -15.394 88.438 1.00 70.92 258 LYS B C 1
ATOM 3422 O O . LYS B 1 136 ? 67.156 -15.589 87.924 1.00 72.81 258 LYS B O 1
ATOM 3428 N N . PRO B 1 137 ? 69.195 -14.635 87.859 1.00 43.23 259 PRO B N 1
ATOM 3429 C CA . PRO B 1 137 ? 68.872 -14.007 86.577 1.00 43.33 259 PRO B CA 1
ATOM 3430 C C . PRO B 1 137 ? 68.475 -15.101 85.618 1.00 45.70 259 PRO B C 1
ATOM 3431 O O . PRO B 1 137 ? 69.190 -16.091 85.530 1.00 47.27 259 PRO B O 1
ATOM 3435 N N . GLY B 1 138 ? 67.352 -14.939 84.930 1.00 65.78 260 GLY B N 1
ATOM 3436 C CA . GLY B 1 138 ? 66.851 -15.982 84.057 1.00 69.42 260 GLY B CA 1
ATOM 3437 C C . GLY B 1 138 ? 65.556 -16.585 84.570 1.00 71.59 260 GLY B C 1
ATOM 3438 O O . GLY B 1 138 ? 64.693 -16.986 83.792 1.00 74.02 260 GLY B O 1
ATOM 3439 N N . ASP B 1 139 ? 65.420 -16.652 85.889 1.00 64.64 261 ASP B N 1
ATOM 3440 C CA . ASP B 1 139 ? 64.181 -17.112 86.508 1.00 65.40 261 ASP B CA 1
ATOM 3441 C C . ASP B 1 139 ? 63.004 -16.263 86.038 1.00 67.18 261 ASP B C 1
ATOM 3442 O O . ASP B 1 139 ? 63.187 -15.143 85.561 1.00 66.20 261 ASP B O 1
ATOM 3447 N N . LYS B 1 140 ? 61.799 -16.808 86.182 1.00 66.56 262 LYS B N 1
ATOM 3448 C CA . LYS B 1 140 ? 60.575 -16.130 85.769 1.00 67.97 262 LYS B CA 1
ATOM 3449 C C . LYS B 1 140 ? 59.717 -15.742 86.973 1.00 66.47 262 LYS B C 1
ATOM 3450 O O . LYS B 1 140 ? 59.718 -16.417 87.997 1.00 64.84 262 LYS B O 1
ATOM 3456 N N . VAL B 1 141 ? 58.975 -14.652 86.853 1.00 66.63 263 VAL B N 1
ATOM 3457 C CA . VAL B 1 141 ? 58.097 -14.268 87.942 1.00 65.54 263 VAL B CA 1
ATOM 3458 C C . VAL B 1 141 ? 56.792 -13.621 87.486 1.00 67.62 263 VAL B C 1
ATOM 3459 O O . VAL B 1 141 ? 56.732 -12.941 86.462 1.00 67.98 263 VAL B O 1
ATOM 3479 N N . SER B 1 144 ? 52.144 -7.939 88.944 1.00 62.37 266 SER B N 1
ATOM 3480 C CA . SER B 1 144 ? 51.054 -7.102 88.462 1.00 62.70 266 SER B CA 1
ATOM 3481 C C . SER B 1 144 ? 51.081 -5.709 89.087 1.00 59.67 266 SER B C 1
ATOM 3482 O O . SER B 1 144 ? 51.703 -5.502 90.125 1.00 56.91 266 SER B O 1
ATOM 3485 N N . GLY B 1 145 ? 50.412 -4.754 88.443 1.00 46.85 267 GLY B N 1
ATOM 3486 C CA . GLY B 1 145 ? 50.410 -3.372 88.902 1.00 43.90 267 GLY B CA 1
ATOM 3487 C C . GLY B 1 145 ? 49.992 -2.396 87.810 1.00 44.40 267 GLY B C 1
ATOM 3488 O O . GLY B 1 145 ? 49.647 -2.823 86.701 1.00 46.02 267 GLY B O 1
ATOM 3489 N N . PRO B 1 146 ? 50.025 -1.078 88.105 1.00 47.99 268 PRO B N 1
ATOM 3490 C CA . PRO B 1 146 ? 50.462 -0.464 89.367 1.00 45.86 268 PRO B CA 1
ATOM 3491 C C . PRO B 1 146 ? 49.341 -0.327 90.387 1.00 46.29 268 PRO B C 1
ATOM 3492 O O . PRO B 1 146 ? 48.172 -0.386 90.012 1.00 48.14 268 PRO B O 1
ATOM 3496 N N . TYR B 1 147 ? 49.718 -0.151 91.653 1.00 55.30 269 TYR B N 1
ATOM 3497 C CA . TYR B 1 147 ? 48.787 0.114 92.733 1.00 54.19 269 TYR B CA 1
ATOM 3498 C C . TYR B 1 147 ? 49.311 1.304 93.521 1.00 53.36 269 TYR B C 1
ATOM 3499 O O . TYR B 1 147 ? 50.417 1.782 93.264 1.00 52.72 269 TYR B O 1
ATOM 3508 N N . GLY B 1 148 ? 48.527 1.788 94.477 1.00 63.32 270 GLY B N 1
ATOM 3509 C CA . GLY B 1 148 ? 49.039 2.738 95.452 1.00 62.67 270 GLY B CA 1
ATOM 3510 C C . GLY B 1 148 ? 48.807 4.201 95.140 1.00 64.66 270 GLY B C 1
ATOM 3511 O O . GLY B 1 148 ? 48.645 4.587 93.982 1.00 66.72 270 GLY B O 1
ATOM 3512 N N . ASP B 1 149 ? 48.826 5.021 96.188 1.00 78.49 271 ASP B N 1
ATOM 3513 C CA . ASP B 1 149 ? 48.375 6.397 96.091 1.00 80.21 271 ASP B CA 1
ATOM 3514 C C . ASP B 1 149 ? 49.412 7.413 96.550 1.00 78.74 271 ASP B C 1
ATOM 3515 O O . ASP B 1 149 ? 49.168 8.618 96.526 1.00 80.19 271 ASP B O 1
ATOM 3520 N N . PHE B 1 150 ? 50.568 6.924 96.974 1.00 49.53 272 PHE B N 1
ATOM 3521 C CA . PHE B 1 150 ? 51.635 7.779 97.481 1.00 47.98 272 PHE B CA 1
ATOM 3522 C C . PHE B 1 150 ? 52.282 8.580 96.351 1.00 47.37 272 PHE B C 1
ATOM 3523 O O . PHE B 1 150 ? 53.292 8.167 95.803 1.00 46.21 272 PHE B O 1
ATOM 3531 N N . HIS B 1 151 ? 51.710 9.725 95.996 1.00 52.20 273 HIS B N 1
ATOM 3532 C CA . HIS B 1 151 ? 52.225 10.464 94.852 1.00 52.60 273 HIS B CA 1
ATOM 3533 C C . HIS B 1 151 ? 52.730 11.857 95.201 1.00 51.98 273 HIS B C 1
ATOM 3534 O O . HIS B 1 151 ? 52.351 12.437 96.211 1.00 51.96 273 HIS B O 1
ATOM 3541 N N . ILE B 1 152 ? 53.595 12.375 94.341 1.00 43.12 274 ILE B N 1
ATOM 3542 C CA . ILE B 1 152 ? 54.080 13.750 94.411 1.00 43.40 274 ILE B CA 1
ATOM 3543 C C . ILE B 1 152 ? 52.912 14.723 94.396 1.00 45.71 274 ILE B C 1
ATOM 3544 O O . ILE B 1 152 ? 52.059 14.647 93.511 1.00 47.85 274 ILE B O 1
ATOM 3549 N N . GLN B 1 153 ? 52.865 15.635 95.364 1.00 51.73 275 GLN B N 1
ATOM 3550 C CA . GLN B 1 153 ? 51.794 16.626 95.408 1.00 54.26 275 GLN B CA 1
ATOM 3551 C C . GLN B 1 153 ? 52.073 17.704 94.384 1.00 55.72 275 GLN B C 1
ATOM 3552 O O . GLN B 1 153 ? 53.196 18.211 94.314 1.00 54.59 275 GLN B O 1
ATOM 3558 N N . ASP B 1 154 ? 51.057 18.049 93.593 1.00 75.34 276 ASP B N 1
ATOM 3559 C CA . ASP B 1 154 ? 51.170 19.109 92.595 1.00 77.77 276 ASP B CA 1
ATOM 3560 C C . ASP B 1 154 ? 51.079 20.491 93.251 1.00 78.69 276 ASP B C 1
ATOM 3561 O O . ASP B 1 154 ? 49.995 21.054 93.381 1.00 80.81 276 ASP B O 1
ATOM 3566 N N . THR B 1 155 ? 52.223 21.019 93.686 1.00 53.95 277 THR B N 1
ATOM 3567 C CA . THR B 1 155 ? 52.318 22.363 94.275 1.00 54.88 277 THR B CA 1
ATOM 3568 C C . THR B 1 155 ? 53.728 22.905 94.054 1.00 54.11 277 THR B C 1
ATOM 3569 O O . THR B 1 155 ? 54.486 22.361 93.248 1.00 53.62 277 THR B O 1
ATOM 3573 N N . ASP B 1 156 ? 54.090 23.962 94.774 1.00 68.39 278 ASP B N 1
ATOM 3574 C CA . ASP B 1 156 ? 55.408 24.556 94.594 1.00 68.63 278 ASP B CA 1
ATOM 3575 C C . ASP B 1 156 ? 56.254 24.483 95.860 1.00 67.30 278 ASP B C 1
ATOM 3576 O O . ASP B 1 156 ? 57.391 24.969 95.889 1.00 67.24 278 ASP B O 1
ATOM 3581 N N . ALA B 1 157 ? 55.697 23.846 96.891 1.00 51.60 279 ALA B N 1
ATOM 3582 C CA . ALA B 1 157 ? 56.302 23.811 98.227 1.00 49.46 279 ALA B CA 1
ATOM 3583 C C . ALA B 1 157 ? 57.653 23.118 98.248 1.00 47.87 279 ALA B C 1
ATOM 3584 O O . ALA B 1 157 ? 57.952 22.287 97.376 1.00 46.83 279 ALA B O 1
ATOM 3586 N N . GLU B 1 158 ? 58.459 23.461 99.249 1.00 48.84 280 GLU B N 1
ATOM 3587 C CA . GLU B 1 158 ? 59.699 22.752 99.492 1.00 47.99 280 GLU B CA 1
ATOM 3588 C C . GLU B 1 158 ? 59.420 21.295 99.810 1.00 46.23 280 GLU B C 1
ATOM 3589 O O . GLU B 1 158 ? 58.402 20.959 100.407 1.00 46.28 280 GLU B O 1
ATOM 3603 N N . LEU B 1 160 ? 60.946 17.586 101.376 1.00 50.24 282 LEU B N 1
ATOM 3604 C CA . LEU B 1 160 ? 61.888 16.949 102.280 1.00 47.48 282 LEU B CA 1
ATOM 3605 C C . LEU B 1 160 ? 61.650 15.441 102.339 1.00 45.72 282 LEU B C 1
ATOM 3606 O O . LEU B 1 160 ? 60.776 14.973 103.070 1.00 45.34 282 LEU B O 1
ATOM 3611 N N . TYR B 1 161 ? 62.421 14.683 101.565 1.00 37.76 283 TYR B N 1
ATOM 3612 C CA . TYR B 1 161 ? 62.300 13.235 101.575 1.00 35.77 283 TYR B CA 1
ATOM 3613 C C . TYR B 1 161 ? 63.117 12.649 102.712 1.00 34.66 283 TYR B C 1
ATOM 3614 O O . TYR B 1 161 ? 64.256 13.048 102.945 1.00 34.83 283 TYR B O 1
ATOM 3623 N N . ILE B 1 162 ? 62.522 11.706 103.429 1.00 33.70 284 ILE B N 1
ATOM 3624 C CA . ILE B 1 162 ? 63.202 11.010 104.510 1.00 32.04 284 ILE B CA 1
ATOM 3625 C C . ILE B 1 162 ? 63.091 9.510 104.290 1.00 31.63 284 ILE B C 1
ATOM 3626 O O . ILE B 1 162 ? 61.986 8.967 104.277 1.00 31.95 284 ILE B O 1
ATOM 3631 N N . GLY B 1 163 ? 64.227 8.839 104.115 1.00 38.94 285 GLY B N 1
ATOM 3632 C CA . GLY B 1 163 ? 64.218 7.405 103.887 1.00 38.54 285 GLY B CA 1
ATOM 3633 C C . GLY B 1 163 ? 65.123 6.594 104.800 1.00 38.40 285 GLY B C 1
ATOM 3634 O O . GLY B 1 163 ? 66.124 7.083 105.327 1.00 38.29 285 GLY B O 1
ATOM 3635 N N . GLY B 1 164 ? 64.762 5.333 104.986 1.00 30.32 286 GLY B N 1
ATOM 3636 C CA . GLY B 1 164 ? 65.607 4.385 105.685 1.00 30.01 286 GLY B CA 1
ATOM 3637 C C . GLY B 1 164 ? 65.374 3.013 105.074 1.00 30.83 286 GLY B C 1
ATOM 3638 O O . GLY B 1 164 ? 64.242 2.722 104.661 1.00 30.17 286 GLY B O 1
ATOM 3639 N N . GLY B 1 165 ? 66.427 2.188 104.987 1.00 50.26 287 GLY B N 1
ATOM 3640 C CA . GLY B 1 165 ? 66.312 0.829 104.469 1.00 51.58 287 GLY B CA 1
ATOM 3641 C C . GLY B 1 165 ? 65.702 0.739 103.082 1.00 52.77 287 GLY B C 1
ATOM 3642 O O . GLY B 1 165 ? 66.011 1.555 102.223 1.00 53.13 287 GLY B O 1
ATOM 3643 N N . ALA B 1 166 ? 64.840 -0.251 102.872 1.00 41.93 288 ALA B N 1
ATOM 3644 C CA . ALA B 1 166 ? 64.199 -0.447 101.577 1.00 41.79 288 ALA B CA 1
ATOM 3645 C C . ALA B 1 166 ? 63.248 0.700 101.253 1.00 41.51 288 ALA B C 1
ATOM 3646 O O . ALA B 1 166 ? 62.722 0.788 100.144 1.00 42.92 288 ALA B O 1
ATOM 3648 N N . GLY B 1 167 ? 63.032 1.577 102.229 1.00 56.36 289 GLY B N 1
ATOM 3649 C CA . GLY B 1 167 ? 62.316 2.817 101.995 1.00 56.20 289 GLY B CA 1
ATOM 3650 C C . GLY B 1 167 ? 62.844 3.573 100.791 1.00 56.11 289 GLY B C 1
ATOM 3651 O O . GLY B 1 167 ? 62.128 4.369 100.183 1.00 57.07 289 GLY B O 1
ATOM 3660 N N . ALA B 1 169 ? 63.075 3.062 98.014 1.00 45.94 291 ALA B N 1
ATOM 3661 C CA . ALA B 1 169 ? 62.570 2.560 96.742 1.00 46.38 291 ALA B CA 1
ATOM 3662 C C . ALA B 1 169 ? 61.660 3.582 96.069 1.00 47.07 291 ALA B C 1
ATOM 3663 O O . ALA B 1 169 ? 61.965 4.079 94.984 1.00 48.08 291 ALA B O 1
ATOM 3665 N N . PRO B 1 170 ? 60.543 3.891 96.718 1.00 52.01 292 PRO B N 1
ATOM 3666 C CA . PRO B 1 170 ? 59.543 4.797 96.144 1.00 52.69 292 PRO B CA 1
ATOM 3667 C C . PRO B 1 170 ? 60.016 6.247 96.163 1.00 52.00 292 PRO B C 1
ATOM 3668 O O . PRO B 1 170 ? 59.579 7.049 95.338 1.00 53.41 292 PRO B O 1
ATOM 3672 N N . LEU B 1 171 ? 60.902 6.573 97.098 1.00 32.23 293 LEU B N 1
ATOM 3673 C CA . LEU B 1 171 ? 61.511 7.898 97.149 1.00 31.11 293 LEU B CA 1
ATOM 3674 C C . LEU B 1 171 ? 62.374 8.155 95.918 1.00 31.02 293 LEU B C 1
ATOM 3675 O O . LEU B 1 171 ? 62.158 9.122 95.188 1.00 31.93 293 LEU B O 1
ATOM 3680 N N . ARG B 1 172 ? 63.353 7.284 95.696 1.00 43.79 294 ARG B N 1
ATOM 3681 C CA . ARG B 1 172 ? 64.199 7.371 94.519 1.00 43.98 294 ARG B CA 1
ATOM 3682 C C . ARG B 1 172 ? 63.380 7.602 93.258 1.00 45.11 294 ARG B C 1
ATOM 3683 O O . ARG B 1 172 ? 63.678 8.511 92.484 1.00 46.17 294 ARG B O 1
ATOM 3691 N N . ALA B 1 173 ? 62.347 6.791 93.049 1.00 37.22 295 ALA B N 1
ATOM 3692 C CA . ALA B 1 173 ? 61.523 6.941 91.853 1.00 38.30 295 ALA B CA 1
ATOM 3693 C C . ALA B 1 173 ? 60.907 8.335 91.731 1.00 38.91 295 ALA B C 1
ATOM 3694 O O . ALA B 1 173 ? 60.998 8.967 90.674 1.00 39.79 295 ALA B O 1
ATOM 3696 N N . GLN B 1 174 ? 60.280 8.806 92.806 1.00 38.52 296 GLN B N 1
ATOM 3697 C CA . GLN B 1 174 ? 59.734 10.155 92.835 1.00 39.49 296 GLN B CA 1
ATOM 3698 C C . GLN B 1 174 ? 60.810 11.201 92.573 1.00 40.35 296 GLN B C 1
ATOM 3699 O O . GLN B 1 174 ? 60.644 12.079 91.724 1.00 41.35 296 GLN B O 1
ATOM 3705 N N . ILE B 1 175 ? 61.914 11.114 93.307 1.00 51.42 297 ILE B N 1
ATOM 3706 C CA . ILE B 1 175 ? 62.986 12.083 93.137 1.00 51.81 297 ILE B CA 1
ATOM 3707 C C . ILE B 1 175 ? 63.496 12.055 91.698 1.00 52.60 297 ILE B C 1
ATOM 3708 O O . ILE B 1 175 ? 63.667 13.098 91.068 1.00 54.50 297 ILE B O 1
ATOM 3713 N N . LEU B 1 176 ? 63.706 10.858 91.169 1.00 45.79 298 LEU B N 1
ATOM 3714 C CA . LEU B 1 176 ? 64.185 10.723 89.803 1.00 46.35 298 LEU B CA 1
ATOM 3715 C C . LEU B 1 176 ? 63.187 11.314 88.815 1.00 47.02 298 LEU B C 1
ATOM 3716 O O . LEU B 1 176 ? 63.582 11.953 87.846 1.00 47.82 298 LEU B O 1
ATOM 3721 N N . HIS B 1 177 ? 61.895 11.106 89.053 1.00 43.24 299 HIS B N 1
ATOM 3722 C CA . HIS B 1 177 ? 60.875 11.625 88.141 1.00 44.43 299 HIS B CA 1
ATOM 3723 C C . HIS B 1 177 ? 60.846 13.149 88.200 1.00 45.17 299 HIS B C 1
ATOM 3724 O O . HIS B 1 177 ? 60.539 13.822 87.205 1.00 45.64 299 HIS B O 1
ATOM 3731 N N . LEU B 1 178 ? 61.174 13.687 89.372 1.00 41.48 300 LEU B N 1
ATOM 3732 C CA . LEU B 1 178 ? 61.163 15.121 89.579 1.00 42.19 300 LEU B CA 1
ATOM 3733 C C . LEU B 1 178 ? 62.271 15.772 88.796 1.00 43.17 300 LEU B C 1
ATOM 3734 O O . LEU B 1 178 ? 62.065 16.781 88.121 1.00 44.72 300 LEU B O 1
ATOM 3739 N N . PHE B 1 179 ? 63.456 15.194 88.871 1.00 48.12 301 PHE B N 1
ATOM 3740 C CA . PHE B 1 179 ? 64.595 15.850 88.254 1.00 49.66 301 PHE B CA 1
ATOM 3741 C C . PHE B 1 179 ? 64.945 15.355 86.854 1.00 50.73 301 PHE B C 1
ATOM 3742 O O . PHE B 1 179 ? 65.116 16.160 85.943 1.00 52.95 301 PHE B O 1
ATOM 3750 N N . ARG B 1 180 ? 65.056 14.048 86.669 1.00 66.61 302 ARG B N 1
ATOM 3751 C CA . ARG B 1 180 ? 65.379 13.534 85.351 1.00 68.32 302 ARG B CA 1
ATOM 3752 C C . ARG B 1 180 ? 64.290 13.922 84.349 1.00 69.33 302 ARG B C 1
ATOM 3753 O O . ARG B 1 180 ? 64.585 14.413 83.258 1.00 71.15 302 ARG B O 1
ATOM 3761 N N . THR B 1 181 ? 63.030 13.740 84.737 1.00 54.49 303 THR B N 1
ATOM 3762 C CA . THR B 1 181 ? 61.907 13.932 83.814 1.00 55.33 303 THR B CA 1
ATOM 3763 C C . THR B 1 181 ? 61.304 15.339 83.878 1.00 56.40 303 THR B C 1
ATOM 3764 O O . THR B 1 181 ? 61.257 16.050 82.872 1.00 58.58 303 THR B O 1
ATOM 3768 N N . LEU B 1 182 ? 60.856 15.757 85.054 1.00 52.74 304 LEU B N 1
ATOM 3769 C CA . LEU B 1 182 ? 60.164 17.033 85.140 1.00 53.97 304 LEU B CA 1
ATOM 3770 C C . LEU B 1 182 ? 61.130 18.214 85.056 1.00 55.04 304 LEU B C 1
ATOM 3771 O O . LEU B 1 182 ? 60.725 19.334 84.697 1.00 57.04 304 LEU B O 1
ATOM 3776 N N . LYS B 1 183 ? 62.407 17.952 85.343 1.00 58.30 305 LYS B N 1
ATOM 3777 C CA . LYS B 1 183 ? 63.409 19.012 85.368 1.00 59.41 305 LYS B CA 1
ATOM 3778 C C . LYS B 1 183 ? 62.888 20.123 86.273 1.00 59.74 305 LYS B C 1
ATOM 3779 O O . LYS B 1 183 ? 62.803 21.293 85.868 1.00 60.53 305 LYS B O 1
ATOM 3785 N N . THR B 1 184 ? 62.527 19.738 87.496 1.00 48.25 306 THR B N 1
ATOM 3786 C CA . THR B 1 184 ? 61.837 20.634 88.407 1.00 48.33 306 THR B CA 1
ATOM 3787 C C . THR B 1 184 ? 62.696 21.782 88.896 1.00 49.10 306 THR B C 1
ATOM 3788 O O . THR B 1 184 ? 63.921 21.800 88.736 1.00 49.44 306 THR B O 1
ATOM 3792 N N . GLY B 1 185 ? 62.020 22.746 89.497 1.00 40.05 307 GLY B N 1
ATOM 3793 C CA . GLY B 1 185 ? 62.671 23.918 90.012 1.00 41.47 307 GLY B CA 1
ATOM 3794 C C . GLY B 1 185 ? 62.335 24.041 91.472 1.00 41.28 307 GLY B C 1
ATOM 3795 O O . GLY B 1 185 ? 62.857 24.925 92.140 1.00 42.62 307 GLY B O 1
ATOM 3796 N N . ARG B 1 186 ? 61.464 23.161 91.970 1.00 50.20 308 ARG B N 1
ATOM 3797 C CA . ARG B 1 186 ? 61.098 23.176 93.385 1.00 49.24 308 ARG B CA 1
ATOM 3798 C C . ARG B 1 186 ? 62.310 22.858 94.252 1.00 48.18 308 ARG B C 1
ATOM 3799 O O . ARG B 1 186 ? 63.275 22.241 93.794 1.00 46.97 308 ARG B O 1
ATOM 3807 N N . LYS B 1 187 ? 62.268 23.287 95.505 1.00 55.50 309 LYS B N 1
ATOM 3808 C CA . LYS B 1 187 ? 63.353 22.967 96.420 1.00 55.22 309 LYS B CA 1
ATOM 3809 C C . LYS B 1 187 ? 63.155 21.556 96.951 1.00 52.82 309 LYS B C 1
ATOM 3810 O O . LYS B 1 187 ? 62.082 21.206 97.431 1.00 52.95 309 LYS B O 1
ATOM 3816 N N . VAL B 1 188 ? 64.192 20.742 96.856 1.00 42.78 310 VAL B N 1
ATOM 3817 C CA . VAL B 1 188 ? 64.071 19.339 97.196 1.00 40.73 310 VAL B CA 1
ATOM 3818 C C . VAL B 1 188 ? 65.294 18.929 97.983 1.00 40.27 310 VAL B C 1
ATOM 3819 O O . VAL B 1 188 ? 66.410 19.184 97.543 1.00 41.49 310 VAL B O 1
ATOM 3823 N N . SER B 1 189 ? 65.112 18.316 99.147 1.00 47.84 311 SER B N 1
ATOM 3824 C CA . SER B 1 189 ? 66.251 17.714 99.838 1.00 46.77 311 SER B CA 1
ATOM 3825 C C . SER B 1 189 ? 65.919 16.300 100.238 1.00 44.67 311 SER B C 1
ATOM 3826 O O . SER B 1 189 ? 64.778 15.984 100.563 1.00 44.14 311 SER B O 1
ATOM 3829 N N . TYR B 1 190 ? 66.920 15.441 100.204 1.00 36.02 312 TYR B N 1
ATOM 3830 C CA . TYR B 1 190 ? 66.701 14.049 100.554 1.00 34.17 312 TYR B CA 1
ATOM 3831 C C . TYR B 1 190 ? 67.678 13.605 101.654 1.00 32.77 312 TYR B C 1
ATOM 3832 O O . TYR B 1 190 ? 68.901 13.630 101.471 1.00 32.51 312 TYR B O 1
ATOM 3841 N N . TRP B 1 191 ? 67.129 13.235 102.808 1.00 34.46 313 TRP B N 1
ATOM 3842 C CA . TRP B 1 191 ? 67.935 12.750 103.921 1.00 33.95 313 TRP B CA 1
ATOM 3843 C C . TRP B 1 191 ? 67.711 11.268 104.114 1.00 33.04 313 TRP B C 1
ATOM 3844 O O . TRP B 1 191 ? 66.620 10.854 104.497 1.00 33.41 313 TRP B O 1
ATOM 3855 N N . TYR B 1 192 ? 68.735 10.469 103.840 1.00 32.13 314 TYR B N 1
ATOM 3856 C CA . TYR B 1 192 ? 68.614 9.021 103.939 1.00 31.41 314 TYR B CA 1
ATOM 3857 C C . TYR B 1 192 ? 69.524 8.478 105.011 1.00 31.76 314 TYR B C 1
ATOM 3858 O O . TYR B 1 192 ? 70.742 8.669 104.967 1.00 32.12 314 TYR B O 1
ATOM 3867 N N . GLY B 1 193 ? 68.927 7.800 105.979 1.00 26.55 315 GLY B N 1
ATOM 3868 C CA . GLY B 1 193 ? 69.683 7.228 107.074 1.00 27.38 315 GLY B CA 1
ATOM 3869 C C . GLY B 1 193 ? 69.950 5.752 106.874 1.00 27.74 315 GLY B C 1
ATOM 3870 O O . GLY B 1 193 ? 69.090 4.992 106.424 1.00 27.91 315 GLY B O 1
ATOM 3871 N N . ALA B 1 194 ? 71.161 5.342 107.218 1.00 42.17 316 ALA B N 1
ATOM 3872 C CA . ALA B 1 194 ? 71.539 3.951 107.087 1.00 43.86 316 ALA B CA 1
ATOM 3873 C C . ALA B 1 194 ? 72.429 3.593 108.250 1.00 44.98 316 ALA B C 1
ATOM 3874 O O . ALA B 1 194 ? 72.844 4.465 109.001 1.00 45.98 316 ALA B O 1
ATOM 3876 N N . ARG B 1 195 ? 72.716 2.307 108.393 1.00 65.27 317 ARG B N 1
ATOM 3877 C CA . ARG B 1 195 ? 73.501 1.826 109.510 1.00 66.77 317 ARG B CA 1
ATOM 3878 C C . ARG B 1 195 ? 74.917 2.387 109.463 1.00 65.58 317 ARG B C 1
ATOM 3879 O O . ARG B 1 195 ? 75.349 3.028 110.409 1.00 65.71 317 ARG B O 1
ATOM 3887 N N . SER B 1 196 ? 75.621 2.164 108.352 1.00 32.19 318 SER B N 1
ATOM 3888 C CA . SER B 1 196 ? 77.022 2.585 108.180 1.00 32.77 318 SER B CA 1
ATOM 3889 C C . SER B 1 196 ? 77.376 2.655 106.697 1.00 33.02 318 SER B C 1
ATOM 3890 O O . SER B 1 196 ? 76.557 2.293 105.858 1.00 33.15 318 SER B O 1
ATOM 3893 N N . LYS B 1 197 ? 78.594 3.096 106.378 1.00 43.06 319 LYS B N 1
ATOM 3894 C CA . LYS B 1 197 ? 78.948 3.414 104.994 1.00 44.12 319 LYS B CA 1
ATOM 3895 C C . LYS B 1 197 ? 78.667 2.275 104.033 1.00 43.60 319 LYS B C 1
ATOM 3896 O O . LYS B 1 197 ? 78.346 2.506 102.873 1.00 44.55 319 LYS B O 1
ATOM 3902 N N . ASN B 1 198 ? 78.777 1.046 104.522 1.00 36.56 320 ASN B N 1
ATOM 3903 C CA . ASN B 1 198 ? 78.602 -0.142 103.693 1.00 35.79 320 ASN B CA 1
ATOM 3904 C C . ASN B 1 198 ? 77.134 -0.388 103.277 1.00 35.80 320 ASN B C 1
ATOM 3905 O O . ASN B 1 198 ? 76.855 -1.151 102.352 1.00 36.17 320 ASN B O 1
ATOM 3910 N N . GLU B 1 199 ? 76.197 0.272 103.943 1.00 40.25 321 GLU B N 1
ATOM 3911 C CA . GLU B 1 199 ? 74.789 0.030 103.674 1.00 40.80 321 GLU B CA 1
ATOM 3912 C C . GLU B 1 199 ? 74.120 1.066 102.782 1.00 41.60 321 GLU B C 1
ATOM 3913 O O . GLU B 1 199 ? 72.913 0.993 102.557 1.00 42.23 321 GLU B O 1
ATOM 3919 N N . ILE B 1 200 ? 74.885 2.035 102.286 1.00 47.69 322 ILE B N 1
ATOM 3920 C CA . ILE B 1 200 ? 74.328 3.033 101.378 1.00 47.25 322 ILE B CA 1
ATOM 3921 C C . ILE B 1 200 ? 74.480 2.584 99.932 1.00 46.99 322 ILE B C 1
ATOM 3922 O O . ILE B 1 200 ? 75.496 1.985 99.551 1.00 47.50 322 ILE B O 1
ATOM 3927 N N . PHE B 1 201 ? 73.449 2.859 99.136 1.00 37.90 323 PHE B N 1
ATOM 3928 C CA . PHE B 1 201 ? 73.454 2.514 97.718 1.00 37.50 323 PHE B CA 1
ATOM 3929 C C . PHE B 1 201 ? 72.758 3.583 96.882 1.00 37.60 323 PHE B C 1
ATOM 3930 O O . PHE B 1 201 ? 71.874 4.290 97.371 1.00 36.88 323 PHE B O 1
ATOM 3938 N N . TYR B 1 202 ? 73.167 3.689 95.621 1.00 40.51 324 TYR B N 1
ATOM 3939 C CA . TYR B 1 202 ? 72.605 4.665 94.696 1.00 41.36 324 TYR B CA 1
ATOM 3940 C C . TYR B 1 202 ? 73.185 6.047 94.932 1.00 42.23 324 TYR B C 1
ATOM 3941 O O . TYR B 1 202 ? 72.727 7.018 94.348 1.00 41.81 324 TYR B O 1
ATOM 3950 N N . GLU B 1 203 ? 74.173 6.152 95.802 1.00 52.66 325 GLU B N 1
ATOM 3951 C CA . GLU B 1 203 ? 74.643 7.470 96.190 1.00 54.52 325 GLU B CA 1
ATOM 3952 C C . GLU B 1 203 ? 74.968 8.362 94.996 1.00 54.91 325 GLU B C 1
ATOM 3953 O O . GLU B 1 203 ? 74.668 9.552 95.000 1.00 55.55 325 GLU B O 1
ATOM 3959 N N . GLU B 1 204 ? 75.591 7.784 93.979 1.00 54.93 326 GLU B N 1
ATOM 3960 C CA . GLU B 1 204 ? 76.045 8.564 92.843 1.00 56.57 326 GLU B CA 1
ATOM 3961 C C . GLU B 1 204 ? 74.877 9.109 92.042 1.00 56.43 326 GLU B C 1
ATOM 3962 O O . GLU B 1 204 ? 74.912 10.249 91.593 1.00 58.30 326 GLU B O 1
ATOM 3968 N N . ASP B 1 205 ? 73.845 8.295 91.850 1.00 55.66 327 ASP B N 1
ATOM 3969 C CA . ASP B 1 205 ? 72.671 8.726 91.101 1.00 54.92 327 ASP B CA 1
ATOM 3970 C C . ASP B 1 205 ? 72.261 10.094 91.605 1.00 54.14 327 ASP B C 1
ATOM 3971 O O . ASP B 1 205 ? 71.911 10.976 90.827 1.00 55.81 327 ASP B O 1
ATOM 3976 N N . PHE B 1 206 ? 72.322 10.265 92.922 1.00 30.27 328 PHE B N 1
ATOM 3977 C CA . PHE B 1 206 ? 71.966 11.522 93.567 1.00 29.03 328 PHE B CA 1
ATOM 3978 C C . PHE B 1 206 ? 73.045 12.618 93.488 1.00 31.00 328 PHE B C 1
ATOM 3979 O O . PHE B 1 206 ? 72.726 13.788 93.344 1.00 32.87 328 PHE B O 1
ATOM 3987 N N . ARG B 1 207 ? 74.317 12.261 93.578 1.00 39.97 329 ARG B N 1
ATOM 3988 C CA . ARG B 1 207 ? 75.360 13.264 93.392 1.00 42.33 329 ARG B CA 1
ATOM 3989 C C . ARG B 1 207 ? 75.287 13.871 91.986 1.00 44.53 329 ARG B C 1
ATOM 3990 O O . ARG B 1 207 ? 75.511 15.063 91.814 1.00 46.53 329 ARG B O 1
ATOM 3998 N N . GLU B 1 208 ? 74.974 13.047 90.988 1.00 49.00 330 GLU B N 1
ATOM 3999 C CA . GLU B 1 208 ? 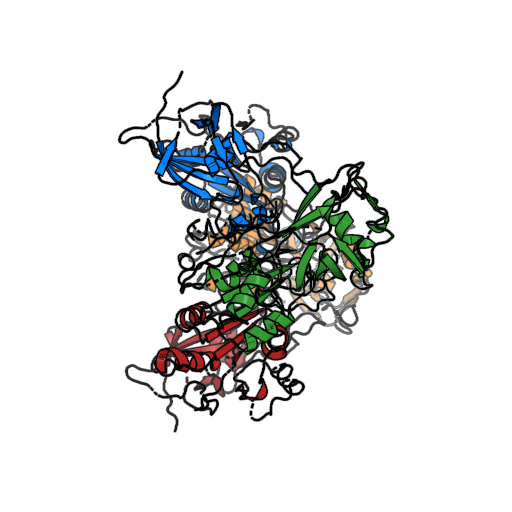74.834 13.506 89.609 1.00 51.59 330 GLU B CA 1
ATOM 4000 C C . GLU B 1 208 ? 73.788 14.586 89.519 1.00 52.01 330 GLU B C 1
ATOM 4001 O O . GLU B 1 208 ? 73.903 15.508 88.715 1.00 53.77 330 GLU B O 1
ATOM 4007 N N . ILE B 1 209 ? 72.757 14.461 90.348 1.00 43.61 331 ILE B N 1
ATOM 4008 C CA . ILE B 1 209 ? 71.660 15.419 90.352 1.00 44.24 331 ILE B CA 1
ATOM 4009 C C . ILE B 1 209 ? 72.027 16.671 91.124 1.00 45.89 331 ILE B C 1
ATOM 4010 O O . ILE B 1 209 ? 71.598 17.761 90.772 1.00 48.48 331 ILE B O 1
ATOM 4015 N N . GLU B 1 210 ? 72.820 16.522 92.177 1.00 57.37 332 GLU B N 1
ATOM 4016 C CA . GLU B 1 210 ? 73.273 17.681 92.933 1.00 58.34 332 GLU B CA 1
ATOM 4017 C C . GLU B 1 210 ? 74.113 18.582 92.049 1.00 59.19 332 GLU B C 1
ATOM 4018 O O . GLU B 1 210 ? 74.095 19.805 92.194 1.00 60.01 332 GLU B O 1
ATOM 4024 N N . ARG B 1 211 ? 74.855 17.957 91.140 1.00 55.50 333 ARG B N 1
ATOM 4025 C CA . ARG B 1 211 ? 75.803 18.661 90.291 1.00 56.65 333 ARG B CA 1
ATOM 4026 C C . ARG B 1 211 ? 75.111 19.497 89.239 1.00 58.24 333 ARG B C 1
ATOM 4027 O O . ARG B 1 211 ? 75.681 20.465 88.744 1.00 60.34 333 ARG B O 1
ATOM 4035 N N . GLU B 1 212 ? 73.883 19.120 88.901 1.00 61.04 334 GLU B N 1
ATOM 4036 C CA . GLU B 1 212 ? 73.174 19.760 87.809 1.00 61.76 334 GLU B CA 1
ATOM 4037 C C . GLU B 1 212 ? 71.923 20.516 88.244 1.00 60.96 334 GLU B C 1
ATOM 4038 O O . GLU B 1 212 ? 71.411 21.371 87.517 1.00 62.33 334 GLU B O 1
ATOM 4044 N N . PHE B 1 213 ? 71.421 20.187 89.424 1.00 54.25 335 PHE B N 1
ATOM 4045 C CA . PHE B 1 213 ? 70.294 20.909 89.996 1.00 54.31 335 PHE B CA 1
ATOM 4046 C C . PHE B 1 213 ? 70.683 21.438 91.368 1.00 53.99 335 PHE B C 1
ATOM 4047 O O . PHE B 1 213 ? 70.792 20.680 92.331 1.00 52.50 335 PHE B O 1
ATOM 4055 N N . PRO B 1 214 ? 70.920 22.747 91.456 1.00 51.96 336 PRO B N 1
ATOM 4056 C CA . PRO B 1 214 ? 71.253 23.369 92.737 1.00 50.52 336 PRO B CA 1
ATOM 4057 C C . PRO B 1 214 ? 70.094 23.306 93.736 1.00 48.95 336 PRO B C 1
ATOM 4058 O O . PRO B 1 214 ? 70.317 23.351 94.944 1.00 47.96 336 PRO B O 1
ATOM 4062 N N . ASN B 1 215 ? 68.866 23.193 93.251 1.00 43.65 337 ASN B N 1
ATOM 4063 C CA . ASN B 1 215 ? 67.745 23.110 94.174 1.00 42.53 337 ASN B CA 1
ATOM 4064 C C . ASN B 1 215 ? 67.652 21.751 94.860 1.00 40.93 337 ASN B C 1
ATOM 4065 O O . ASN B 1 215 ? 66.773 21.534 95.696 1.00 40.06 337 ASN B O 1
ATOM 4070 N N . PHE B 1 216 ? 68.571 20.848 94.518 1.00 49.60 338 PHE B N 1
ATOM 4071 C CA . PHE B 1 216 ? 68.630 19.524 95.142 1.00 47.49 338 PHE B CA 1
ATOM 4072 C C . PHE B 1 216 ? 69.834 19.359 96.054 1.00 47.01 338 PHE B C 1
ATOM 4073 O O . PHE B 1 216 ? 70.942 19.759 95.702 1.00 47.70 338 PHE B O 1
ATOM 4081 N N . LYS B 1 217 ? 69.606 18.782 97.230 1.00 58.39 339 LYS B N 1
ATOM 4082 C CA . LYS B 1 217 ? 70.693 18.330 98.082 1.00 58.00 339 LYS B CA 1
ATOM 4083 C C . LYS B 1 217 ? 70.392 16.929 98.585 1.00 55.76 339 LYS B C 1
ATOM 4084 O O . LYS B 1 217 ? 69.239 16.555 98.782 1.00 56.82 339 LYS B O 1
ATOM 4090 N N . PHE B 1 218 ? 71.441 16.148 98.783 1.00 32.45 340 PHE B N 1
ATOM 4091 C CA . PHE B 1 218 ? 71.283 14.765 99.211 1.00 30.54 340 PHE B CA 1
ATOM 4092 C C . PHE B 1 218 ? 72.147 14.553 100.426 1.00 29.74 340 PHE B C 1
ATOM 4093 O O . PHE B 1 218 ? 73.336 14.806 100.371 1.00 29.99 340 PHE B O 1
ATOM 4101 N N . HIS B 1 219 ? 71.554 14.094 101.524 1.00 41.10 341 HIS B N 1
ATOM 4102 C CA . HIS B 1 219 ? 72.289 13.910 102.772 1.00 40.81 341 HIS B CA 1
ATOM 4103 C C . HIS B 1 219 ? 72.239 12.476 103.249 1.00 40.06 341 HIS B C 1
ATOM 4104 O O . HIS B 1 219 ? 71.175 11.865 103.266 1.00 39.62 341 HIS B O 1
ATOM 4111 N N . ILE B 1 220 ? 73.385 11.941 103.651 1.00 32.65 342 ILE B N 1
ATOM 4112 C CA . ILE B 1 220 ? 73.432 10.592 104.208 1.00 32.74 342 ILE B CA 1
ATOM 4113 C C . ILE B 1 220 ? 73.677 10.654 105.705 1.00 32.80 342 ILE B C 1
ATOM 4114 O O . ILE B 1 220 ? 74.576 11.350 106.153 1.00 33.52 342 ILE B O 1
ATOM 4119 N N . ALA B 1 221 ? 72.872 9.923 106.469 1.00 32.50 343 ALA B N 1
ATOM 4120 C CA . ALA B 1 221 ? 73.026 9.876 107.918 1.00 32.37 343 ALA B CA 1
ATOM 4121 C C . ALA B 1 221 ? 73.314 8.456 108.397 1.00 31.98 343 ALA B C 1
ATOM 4122 O O . ALA B 1 221 ? 72.448 7.584 108.337 1.00 31.16 343 ALA B O 1
ATOM 4124 N N . LEU B 1 222 ? 74.535 8.233 108.871 1.00 26.84 344 LEU B N 1
ATOM 4125 C CA . LEU B 1 222 ? 74.913 6.944 109.437 1.00 26.47 344 LEU B CA 1
ATOM 4126 C C . LEU B 1 222 ? 74.567 6.870 110.921 1.00 26.70 344 LEU B C 1
ATOM 4127 O O . LEU B 1 222 ? 74.873 7.784 111.686 1.00 27.19 344 LEU B O 1
ATOM 4132 N N . SER B 1 223 ? 73.926 5.776 111.320 1.00 31.98 345 SER B N 1
ATOM 4133 C CA . SER B 1 223 ? 73.479 5.610 112.698 1.00 33.29 345 SER B CA 1
ATOM 4134 C C . SER B 1 223 ? 74.517 4.861 113.528 1.00 34.30 345 SER B C 1
ATOM 4135 O O . SER B 1 223 ? 74.724 5.167 114.702 1.00 35.37 345 SER B O 1
ATOM 4138 N N . ASP B 1 224 ? 75.165 3.879 112.909 1.00 61.63 346 ASP B N 1
ATOM 4139 C CA . ASP B 1 224 ? 76.206 3.109 113.579 1.00 62.65 346 ASP B CA 1
ATOM 4140 C C . ASP B 1 224 ? 77.458 3.004 112.714 1.00 61.78 346 ASP B C 1
ATOM 4141 O O . ASP B 1 224 ? 77.837 1.916 112.282 1.00 61.87 346 ASP B O 1
ATOM 4146 N N . PRO B 1 225 ? 78.095 4.144 112.464 1.00 31.70 347 PRO B N 1
ATOM 4147 C CA . PRO B 1 225 ? 79.259 4.197 111.574 1.00 31.71 347 PRO B CA 1
ATOM 4148 C C . PRO B 1 225 ? 80.389 3.299 112.066 1.00 32.26 347 PRO B C 1
ATOM 4149 O O . PRO B 1 225 ? 80.682 3.275 113.261 1.00 32.62 347 PRO B O 1
ATOM 4153 N N . GLN B 1 226 ? 81.015 2.570 111.147 1.00 55.39 348 GLN B N 1
ATOM 4154 C CA . GLN B 1 226 ? 82.116 1.680 111.495 1.00 56.07 348 GLN B CA 1
ATOM 4155 C C . GLN B 1 226 ? 83.462 2.378 111.332 1.00 56.89 348 GLN B C 1
ATOM 4156 O O . GLN B 1 226 ? 83.614 3.266 110.493 1.00 57.11 348 GLN B O 1
ATOM 4162 N N . PRO B 1 227 ? 84.436 1.970 112.139 1.00 59.73 349 PRO B N 1
ATOM 4163 C CA . PRO B 1 227 ? 85.825 2.399 111.948 1.00 60.56 349 PRO B CA 1
ATOM 4164 C C . PRO B 1 227 ? 86.202 2.457 110.471 1.00 60.20 349 PRO B C 1
ATOM 4165 O O . PRO B 1 227 ? 86.708 3.478 110.004 1.00 61.62 349 PRO B O 1
ATOM 4169 N N . GLU B 1 228 ? 85.955 1.369 109.749 1.00 50.03 350 GLU B N 1
ATOM 4170 C CA . GLU B 1 228 ? 86.365 1.266 108.353 1.00 50.00 350 GLU B CA 1
ATOM 4171 C C . GLU B 1 228 ? 85.865 2.410 107.461 1.00 49.37 350 GLU B C 1
ATOM 4172 O O . GLU B 1 228 ? 86.414 2.657 106.387 1.00 50.23 350 GLU B O 1
ATOM 4178 N N . ASP B 1 229 ? 84.838 3.116 107.920 1.00 60.79 351 ASP B N 1
ATOM 4179 C CA . ASP B 1 229 ? 84.203 4.153 107.116 1.00 60.75 351 ASP B CA 1
ATOM 4180 C C . ASP B 1 229 ? 84.965 5.488 107.054 1.00 61.60 351 ASP B C 1
ATOM 4181 O O . ASP B 1 229 ? 84.866 6.206 106.054 1.00 62.74 351 ASP B O 1
ATOM 4186 N N . ASN B 1 230 ? 85.714 5.824 108.110 1.00 57.50 352 ASN B N 1
ATOM 4187 C CA . ASN B 1 230 ? 86.274 7.172 108.265 1.00 57.54 352 ASN B CA 1
ATOM 4188 C C . ASN B 1 230 ? 85.206 8.199 107.951 1.00 56.73 352 ASN B C 1
ATOM 4189 O O . ASN B 1 230 ? 85.386 9.065 107.089 1.00 57.41 352 ASN B O 1
ATOM 4194 N N . TRP B 1 231 ? 84.080 8.087 108.634 1.00 36.01 353 TRP B N 1
ATOM 4195 C CA . TRP B 1 231 ? 82.936 8.903 108.305 1.00 34.77 353 TRP B CA 1
ATOM 4196 C C . TRP B 1 231 ? 83.101 10.287 108.901 1.00 34.39 353 TRP B C 1
ATOM 4197 O O . TRP B 1 231 ? 83.224 10.440 110.119 1.00 34.49 353 TRP B O 1
ATOM 4208 N N . THR B 1 232 ? 83.129 11.305 108.058 1.00 34.03 354 THR B N 1
ATOM 4209 C CA . THR B 1 232 ? 83.146 12.646 108.603 1.00 33.86 354 THR B CA 1
ATOM 4210 C C . THR B 1 232 ? 81.775 13.278 108.431 1.00 32.99 354 THR B C 1
ATOM 4211 O O . THR B 1 232 ? 81.591 14.451 108.714 1.00 33.61 354 THR B O 1
ATOM 4215 N N . GLY B 1 233 ? 80.816 12.478 107.979 1.00 35.30 355 GLY B N 1
ATOM 4216 C CA . GLY B 1 233 ? 79.496 12.976 107.654 1.00 34.78 355 GLY B CA 1
ATOM 4217 C C . GLY B 1 233 ? 78.594 12.992 108.869 1.00 35.17 355 GLY B C 1
ATOM 4218 O O . GLY B 1 233 ? 79.061 12.791 109.994 1.00 35.63 355 GLY B O 1
ATOM 4219 N N . TYR B 1 234 ? 77.305 13.236 108.637 1.00 29.17 356 TYR B N 1
ATOM 4220 C CA . TYR B 1 234 ? 76.311 13.307 109.696 1.00 29.44 356 TYR B CA 1
ATOM 4221 C C . TYR B 1 234 ? 76.124 11.946 110.346 1.00 29.61 356 TYR B C 1
ATOM 4222 O O . TYR B 1 234 ? 76.037 10.925 109.648 1.00 28.81 356 TYR B O 1
ATOM 4231 N N . VAL B 1 235 ? 76.034 11.932 111.678 1.00 28.46 357 VAL B N 1
ATOM 4232 C CA . VAL B 1 235 ? 75.870 10.686 112.436 1.00 29.14 357 VAL B CA 1
ATOM 4233 C C . VAL B 1 235 ? 74.706 10.751 113.431 1.00 30.20 357 VAL B C 1
ATOM 4234 O O . VAL B 1 235 ? 74.586 11.697 114.210 1.00 30.44 357 VAL B O 1
ATOM 4238 N N . GLY B 1 236 ? 73.853 9.734 113.401 1.00 40.31 358 GLY B N 1
ATOM 4239 C CA . GLY B 1 236 ? 72.754 9.640 114.344 1.00 40.70 358 GLY B CA 1
ATOM 4240 C C . GLY B 1 236 ? 71.451 9.183 113.715 1.00 39.95 358 GLY B C 1
ATOM 4241 O O . GLY B 1 236 ? 71.404 8.823 112.533 1.00 39.74 358 GLY B O 1
ATOM 4242 N N . PHE B 1 237 ? 70.393 9.182 114.516 1.00 48.33 359 PHE B N 1
ATOM 4243 C CA . PHE B 1 237 ? 69.056 8.908 114.011 1.00 48.16 359 PHE B CA 1
ATOM 4244 C C . PHE B 1 237 ? 68.686 9.949 112.961 1.00 47.52 359 PHE B C 1
ATOM 4245 O O . PHE B 1 237 ? 68.845 11.149 113.174 1.00 48.41 359 PHE B O 1
ATOM 4253 N N . ILE B 1 238 ? 68.178 9.491 111.828 1.00 30.90 360 ILE B N 1
ATOM 4254 C CA . ILE B 1 238 ? 67.926 10.387 110.711 1.00 30.45 360 ILE B CA 1
ATOM 4255 C C . ILE B 1 238 ? 67.097 11.619 111.092 1.00 30.83 360 ILE B C 1
ATOM 4256 O O . ILE B 1 238 ? 67.352 12.716 110.601 1.00 31.91 360 ILE B O 1
ATOM 4261 N N . HIS B 1 239 ? 66.129 11.466 111.982 1.00 28.14 361 HIS B N 1
ATOM 4262 C CA . HIS B 1 239 ? 65.313 12.618 112.321 1.00 28.97 361 HIS B CA 1
ATOM 4263 C C . HIS B 1 239 ? 66.066 13.660 113.165 1.00 29.90 361 HIS B C 1
ATOM 4264 O O . HIS B 1 239 ? 65.847 14.849 112.977 1.00 30.99 361 HIS B O 1
ATOM 4271 N N . GLN B 1 240 ? 66.945 13.239 114.076 1.00 45.45 362 GLN B N 1
ATOM 4272 C CA . GLN B 1 240 ? 67.740 14.200 114.841 1.00 48.03 362 GLN B CA 1
ATOM 4273 C C . GLN B 1 240 ? 68.692 14.937 113.932 1.00 45.93 362 GLN B C 1
ATOM 4274 O O . GLN B 1 240 ? 69.001 16.105 114.159 1.00 47.40 362 GLN B O 1
ATOM 4280 N N . VAL B 1 241 ? 69.164 14.240 112.903 1.00 23.65 363 VAL B N 1
ATOM 4281 C CA . VAL B 1 241 ? 70.146 14.809 111.995 1.00 22.48 363 VAL B CA 1
ATOM 4282 C C . VAL B 1 241 ? 69.501 15.897 111.180 1.00 22.33 363 VAL B C 1
ATOM 4283 O O . VAL B 1 241 ? 70.041 16.997 111.073 1.00 22.58 363 VAL B O 1
ATOM 4287 N N . ILE B 1 242 ? 68.343 15.596 110.602 1.00 29.55 364 ILE B N 1
ATOM 4288 C CA . ILE B 1 242 ? 67.547 16.604 109.912 1.00 29.82 364 ILE B CA 1
ATOM 4289 C C . ILE B 1 242 ? 67.299 17.816 110.803 1.00 31.77 364 ILE B C 1
ATOM 4290 O O . ILE B 1 242 ? 67.528 18.955 110.395 1.00 32.52 364 ILE B O 1
ATOM 4295 N N . TYR B 1 243 ? 66.830 17.564 112.020 1.00 33.27 365 TYR B N 1
ATOM 4296 C CA . TYR B 1 243 ? 66.450 18.636 112.932 1.00 34.55 365 TYR B CA 1
ATOM 4297 C C . TYR B 1 243 ? 67.640 19.536 113.251 1.00 36.62 365 TYR B C 1
ATOM 4298 O O . TYR B 1 243 ? 67.574 20.753 113.078 1.00 37.81 365 TYR B O 1
ATOM 4307 N N . ASP B 1 244 ? 68.726 18.929 113.718 1.00 46.89 366 ASP B N 1
ATOM 4308 C CA . ASP B 1 244 ? 69.856 19.682 114.248 1.00 48.56 366 ASP B CA 1
ATOM 4309 C C . ASP B 1 244 ? 70.408 20.652 113.208 1.00 48.75 366 ASP B C 1
ATOM 4310 O O . ASP B 1 244 ? 70.712 21.804 113.519 1.00 50.34 366 ASP B O 1
ATOM 4315 N N . ASN B 1 245 ? 70.536 20.178 111.973 1.00 62.42 367 ASN B N 1
ATOM 4316 C CA . ASN B 1 245 ? 71.147 20.965 110.909 1.00 62.73 367 ASN B CA 1
ATOM 4317 C C . ASN B 1 245 ? 70.134 21.854 110.195 1.00 65.28 367 ASN B C 1
ATOM 4318 O O . ASN B 1 245 ? 70.274 23.077 110.171 1.00 67.12 367 ASN B O 1
ATOM 4323 N N . TYR B 1 246 ? 69.113 21.223 109.654 1.00 46.35 368 TYR B N 1
ATOM 4324 C CA . TYR B 1 246 ? 68.251 21.885 108.732 1.00 46.60 368 TYR B CA 1
ATOM 4325 C C . TYR B 1 246 ? 67.056 22.529 109.379 1.00 47.94 368 TYR B C 1
ATOM 4326 O O . TYR B 1 246 ? 66.806 23.675 109.168 1.00 48.80 368 TYR B O 1
ATOM 4335 N N . LEU B 1 247 ? 66.323 21.792 110.180 1.00 37.04 369 LEU B N 1
ATOM 4336 C CA . LEU B 1 247 ? 64.945 22.127 110.518 1.00 38.82 369 LEU B CA 1
ATOM 4337 C C . LEU B 1 247 ? 64.887 23.111 111.681 1.00 40.44 369 LEU B C 1
ATOM 4338 O O . LEU B 1 247 ? 64.038 24.002 111.711 1.00 42.18 369 LEU B O 1
ATOM 4343 N N . LYS B 1 248 ? 65.795 22.945 112.637 1.00 48.14 370 LYS B N 1
ATOM 4344 C CA . LYS B 1 248 ? 65.821 23.787 113.820 1.00 50.29 370 LYS B CA 1
ATOM 4345 C C . LYS B 1 248 ? 65.933 25.226 113.372 1.00 50.88 370 LYS B C 1
ATOM 4346 O O . LYS B 1 248 ? 65.237 26.093 113.875 1.00 51.77 370 LYS B O 1
ATOM 4352 N N . ASP B 1 249 ? 66.791 25.473 112.394 1.00 54.89 371 ASP B N 1
ATOM 4353 C CA . ASP B 1 249 ? 67.024 26.841 111.945 1.00 56.24 371 ASP B CA 1
ATOM 4354 C C . ASP B 1 249 ? 66.231 27.226 110.704 1.00 55.98 371 ASP B C 1
ATOM 4355 O O . ASP B 1 249 ? 66.502 28.244 110.087 1.00 56.51 371 ASP B O 1
ATOM 4360 N N . HIS B 1 250 ? 65.261 26.409 110.330 1.00 51.99 372 HIS B N 1
ATOM 4361 C CA . HIS B 1 250 ? 64.374 26.765 109.240 1.00 52.12 372 HIS B CA 1
ATOM 4362 C C . HIS B 1 250 ? 63.392 27.778 109.800 1.00 53.82 372 HIS B C 1
ATOM 4363 O O . HIS B 1 250 ? 63.020 27.700 110.973 1.00 54.03 372 HIS B O 1
ATOM 4370 N N A ASP B 1 251 ? 62.988 28.734 108.972 0.50 63.65 373 ASP B N 1
ATOM 4371 N N B ASP B 1 251 ? 62.970 28.716 108.953 0.50 63.64 373 ASP B N 1
ATOM 4372 C CA A ASP B 1 251 ? 62.054 29.765 109.402 0.50 65.45 373 ASP B CA 1
ATOM 4373 C CA B ASP B 1 251 ? 62.069 29.793 109.360 0.50 65.42 373 ASP B CA 1
ATOM 4374 C C A ASP B 1 251 ? 60.613 29.269 109.334 0.50 66.39 373 ASP B C 1
ATOM 4375 C C B ASP B 1 251 ? 60.602 29.415 109.145 0.50 66.52 373 ASP B C 1
ATOM 4376 O O A ASP B 1 251 ? 59.739 29.748 110.063 0.50 67.47 373 ASP B O 1
ATOM 4377 O O B ASP B 1 251 ? 59.694 30.124 109.590 0.50 67.80 373 ASP B O 1
ATOM 4386 N N . ALA B 1 252 ? 60.375 28.297 108.460 1.00 67.60 374 ALA B N 1
ATOM 4387 C CA . ALA B 1 252 ? 59.019 27.817 108.213 1.00 68.52 374 ALA B CA 1
ATOM 4388 C C . ALA B 1 252 ? 58.956 26.312 107.946 1.00 67.27 374 ALA B C 1
ATOM 4389 O O . ALA B 1 252 ? 58.757 25.889 106.810 1.00 67.67 374 ALA B O 1
ATOM 4391 N N . PRO B 1 253 ? 59.111 25.501 109.001 1.00 50.81 375 PRO B N 1
ATOM 4392 C CA . PRO B 1 253 ? 59.083 24.045 108.858 1.00 49.90 375 PRO B CA 1
ATOM 4393 C C . PRO B 1 253 ? 57.666 23.549 108.587 1.00 49.76 375 PRO B C 1
ATOM 4394 O O . PRO B 1 253 ? 57.476 22.439 108.099 1.00 48.56 375 PRO B O 1
ATOM 4398 N N . GLU B 1 254 ? 56.682 24.383 108.893 1.00 60.76 376 GLU B N 1
ATOM 4399 C CA . GLU B 1 254 ? 55.286 24.025 108.690 1.00 61.83 376 GLU B CA 1
ATOM 4400 C C . GLU B 1 254 ? 54.898 24.074 107.216 1.00 62.23 376 GLU B C 1
ATOM 4401 O O . GLU B 1 254 ? 53.947 23.424 106.791 1.00 62.62 376 GLU B O 1
ATOM 4407 N N . ASP B 1 255 ? 55.646 24.851 106.444 1.00 54.21 377 ASP B N 1
ATOM 4408 C CA . ASP B 1 255 ? 55.343 25.074 105.034 1.00 54.86 377 ASP B CA 1
ATOM 4409 C C . ASP B 1 255 ? 55.879 23.968 104.118 1.00 53.20 377 ASP B C 1
ATOM 4410 O O . ASP B 1 255 ? 55.586 23.954 102.923 1.00 53.66 377 ASP B O 1
ATOM 4415 N N . ILE B 1 256 ? 56.656 23.047 104.689 1.00 51.72 378 ILE B N 1
ATOM 4416 C CA . ILE B 1 256 ? 57.363 22.024 103.922 1.00 49.78 378 ILE B CA 1
ATOM 4417 C C . ILE B 1 256 ? 56.525 20.758 103.761 1.00 49.57 378 ILE B C 1
ATOM 4418 O O . ILE B 1 256 ? 55.826 20.359 104.680 1.00 50.38 378 ILE B O 1
ATOM 4423 N N . GLU B 1 257 ? 56.609 20.126 102.594 1.00 54.38 379 GLU B N 1
ATOM 4424 C CA . GLU B 1 257 ? 55.936 18.855 102.353 1.00 53.82 379 GLU B CA 1
ATOM 4425 C C . GLU B 1 257 ? 56.901 17.703 102.572 1.00 51.19 379 GLU B C 1
ATOM 4426 O O . GLU B 1 257 ? 57.863 17.543 101.836 1.00 50.46 379 GLU B O 1
ATOM 4432 N N . TYR B 1 258 ? 56.635 16.895 103.585 1.00 41.98 380 TYR B N 1
ATOM 4433 C CA . TYR B 1 258 ? 57.512 15.793 103.927 1.00 40.05 380 TYR B CA 1
ATOM 4434 C C . TYR B 1 258 ? 57.042 14.523 103.235 1.00 40.75 380 TYR B C 1
ATOM 4435 O O . TYR B 1 258 ? 55.873 14.168 103.315 1.00 42.17 380 TYR B O 1
ATOM 4444 N N . TYR B 1 259 ? 57.943 13.845 102.539 1.00 44.26 381 TYR B N 1
ATOM 4445 C CA . TYR B 1 259 ? 57.612 12.562 101.939 1.00 45.08 381 TYR B CA 1
ATOM 4446 C C . TYR B 1 259 ? 58.545 11.507 102.475 1.00 44.55 381 TYR B C 1
ATOM 4447 O O . TYR B 1 259 ? 59.685 11.429 102.056 1.00 43.60 381 TYR B O 1
ATOM 4464 N N . CYS B 1 261 ? 59.587 7.434 103.711 1.00 44.50 383 CYS B N 1
ATOM 4465 C CA . CYS B 1 261 ? 59.372 6.009 103.650 1.00 43.94 383 CYS B CA 1
ATOM 4466 C C . CYS B 1 261 ? 60.513 5.278 104.339 1.00 42.89 383 CYS B C 1
ATOM 4467 O O . CYS B 1 261 ? 61.691 5.563 104.092 1.00 42.34 383 CYS B O 1
ATOM 4470 N N . GLY B 1 262 ? 60.152 4.327 105.196 1.00 39.44 384 GLY B N 1
ATOM 4471 C CA . GLY B 1 262 ? 61.105 3.607 106.017 1.00 37.92 384 GLY B CA 1
ATOM 4472 C C . GLY B 1 262 ? 60.416 2.804 107.105 1.00 37.53 384 GLY B C 1
ATOM 4473 O O . GLY B 1 262 ? 59.181 2.764 107.194 1.00 38.46 384 GLY B O 1
ATOM 4474 N N . PRO B 1 263 ? 61.215 2.158 107.953 1.00 41.72 385 PRO B N 1
ATOM 4475 C CA . PRO B 1 263 ? 60.708 1.240 108.973 1.00 41.40 385 PRO B CA 1
ATOM 4476 C C . PRO B 1 263 ? 59.878 1.961 110.031 1.00 41.78 385 PRO B C 1
ATOM 4477 O O . PRO B 1 263 ? 59.973 3.189 110.192 1.00 41.79 385 PRO B O 1
ATOM 4481 N N . GLY B 1 264 ? 59.080 1.185 110.758 1.00 41.11 386 GLY B N 1
ATOM 4482 C CA . GLY B 1 264 ? 58.179 1.735 111.751 1.00 42.04 386 GLY B CA 1
ATOM 4483 C C . GLY B 1 264 ? 58.802 2.667 112.771 1.00 42.02 386 GLY B C 1
ATOM 4484 O O . GLY B 1 264 ? 58.290 3.763 113.010 1.00 42.52 386 GLY B O 1
ATOM 4485 N N . PRO B 1 265 ? 59.900 2.234 113.403 1.00 37.50 387 PRO B N 1
ATOM 4486 C CA . PRO B 1 265 ? 60.435 3.119 114.441 1.00 38.58 387 PRO B CA 1
ATOM 4487 C C . PRO B 1 265 ? 60.960 4.440 113.890 1.00 39.16 387 PRO B C 1
ATOM 4488 O O . PRO B 1 265 ? 60.678 5.462 114.492 1.00 39.37 387 PRO B O 1
ATOM 4500 N N . ALA B 1 267 ? 59.981 5.975 111.321 1.00 33.72 389 ALA B N 1
ATOM 4501 C CA . ALA B 1 267 ? 58.796 6.700 110.880 1.00 32.45 389 ALA B CA 1
ATOM 4502 C C . ALA B 1 267 ? 58.067 7.366 112.038 1.00 31.71 389 ALA B C 1
ATOM 4503 O O . ALA B 1 267 ? 57.713 8.532 111.953 1.00 32.42 389 ALA B O 1
ATOM 4505 N N . ASN B 1 268 ? 57.834 6.628 113.116 1.00 41.28 390 ASN B N 1
ATOM 4506 C CA . ASN B 1 268 ? 57.148 7.201 114.262 1.00 41.56 390 ASN B CA 1
ATOM 4507 C C . ASN B 1 268 ? 58.008 8.215 115.012 1.00 41.66 390 ASN B C 1
ATOM 4508 O O . ASN B 1 268 ? 57.493 9.204 115.524 1.00 42.73 390 ASN B O 1
ATOM 4513 N N . ALA B 1 269 ? 59.317 7.978 115.067 1.00 48.07 391 ALA B N 1
ATOM 4514 C CA . ALA B 1 269 ? 60.237 8.927 115.687 1.00 46.42 391 ALA B CA 1
ATOM 4515 C C . ALA B 1 269 ? 60.165 10.261 114.958 1.00 46.42 391 ALA B C 1
ATOM 4516 O O . ALA B 1 269 ? 60.260 11.318 115.581 1.00 47.38 391 ALA B O 1
ATOM 4518 N N . VAL B 1 270 ? 60.000 10.215 113.638 1.00 30.21 392 VAL B N 1
ATOM 4519 C CA . VAL B 1 270 ? 59.872 11.436 112.867 1.00 30.17 392 VAL B CA 1
ATOM 4520 C C . VAL B 1 270 ? 58.543 12.103 113.132 1.00 32.05 392 VAL B C 1
ATOM 4521 O O . VAL B 1 270 ? 58.479 13.327 113.248 1.00 33.07 392 VAL B O 1
ATOM 4525 N N . LYS B 1 271 ? 57.484 11.298 113.223 1.00 43.39 393 LYS B N 1
ATOM 4526 C CA . LYS B 1 271 ? 56.154 11.817 113.535 1.00 45.63 393 LYS B CA 1
ATOM 4527 C C . LYS B 1 271 ? 56.212 12.592 114.835 1.00 46.12 393 LYS B C 1
ATOM 4528 O O . LYS B 1 271 ? 55.685 13.700 114.942 1.00 47.10 393 LYS B O 1
ATOM 4534 N N . GLY B 1 272 ? 56.872 11.995 115.818 1.00 41.43 394 GLY B N 1
ATOM 4535 C CA . GLY B 1 272 ? 57.020 12.600 117.128 1.00 43.66 394 GLY B CA 1
ATOM 4536 C C . GLY B 1 272 ? 57.803 13.896 117.113 1.00 44.84 394 GLY B C 1
ATOM 4537 O O . GLY B 1 272 ? 57.530 14.811 117.891 1.00 46.24 394 GLY B O 1
ATOM 4546 N N . LEU B 1 274 ? 58.198 15.925 114.419 1.00 41.13 396 LEU B N 1
ATOM 4547 C CA . LEU B 1 274 ? 57.430 16.911 113.681 1.00 41.30 396 LEU B CA 1
ATOM 4548 C C . LEU B 1 274 ? 56.264 17.427 114.522 1.00 42.85 396 LEU B C 1
ATOM 4549 O O . LEU B 1 274 ? 55.880 18.584 114.416 1.00 44.30 396 LEU B O 1
ATOM 4554 N N . GLU B 1 275 ? 55.705 16.575 115.368 1.00 54.09 397 GLU B N 1
ATOM 4555 C CA . GLU B 1 275 ? 54.577 16.989 116.184 1.00 55.75 397 GLU B CA 1
ATOM 4556 C C . GLU B 1 275 ? 54.952 18.157 117.099 1.00 56.22 397 GLU B C 1
ATOM 4557 O O . GLU B 1 275 ? 54.184 19.109 117.260 1.00 58.28 397 GLU B O 1
ATOM 4563 N N . ASN B 1 276 ? 56.137 18.086 117.695 1.00 46.07 398 ASN B N 1
ATOM 4564 C CA . ASN B 1 276 ? 56.605 19.158 118.563 1.00 46.24 398 ASN B CA 1
ATOM 4565 C C . ASN B 1 276 ? 56.968 20.411 117.781 1.00 46.87 398 ASN B C 1
ATOM 4566 O O . ASN B 1 276 ? 56.975 21.514 118.316 1.00 48.14 398 ASN B O 1
ATOM 4571 N N . LEU B 1 277 ? 57.307 20.231 116.514 1.00 46.61 399 LEU B N 1
ATOM 4572 C CA . LEU B 1 277 ? 57.498 21.363 115.628 1.00 47.70 399 LEU B CA 1
ATOM 4573 C C . LEU B 1 277 ? 56.176 21.982 115.197 1.00 49.32 399 LEU B C 1
ATOM 4574 O O . LEU B 1 277 ? 56.165 23.014 114.544 1.00 49.76 399 LEU B O 1
ATOM 4579 N N . GLY B 1 278 ? 55.064 21.345 115.538 1.00 56.32 400 GLY B N 1
ATOM 4580 C CA . GLY B 1 278 ? 53.774 21.838 115.100 1.00 58.47 400 GLY B CA 1
ATOM 4581 C C . GLY B 1 278 ? 53.675 21.899 113.586 1.00 58.75 400 GLY B C 1
ATOM 4582 O O . GLY B 1 278 ? 52.964 22.733 113.033 1.00 60.97 400 GLY B O 1
ATOM 4583 N N . VAL B 1 279 ? 54.418 21.033 112.908 1.00 48.21 401 VAL B N 1
ATOM 4584 C CA . VAL B 1 279 ? 54.137 20.737 111.515 1.00 48.04 401 VAL B CA 1
ATOM 4585 C C . VAL B 1 279 ? 52.844 19.938 111.512 1.00 49.12 401 VAL B C 1
ATOM 4586 O O . VAL B 1 279 ? 52.798 18.830 112.035 1.00 48.65 401 VAL B O 1
ATOM 4590 N N . PRO B 1 280 ? 51.798 20.507 110.921 1.00 53.85 402 PRO B N 1
ATOM 4591 C CA . PRO B 1 280 ? 50.490 19.846 110.868 1.00 54.87 402 PRO B CA 1
ATOM 4592 C C . PRO B 1 280 ? 50.548 18.535 110.091 1.00 53.74 402 PRO B C 1
ATOM 4593 O O . PRO B 1 280 ? 51.380 18.386 109.196 1.00 51.71 402 PRO B O 1
ATOM 4597 N N . ARG B 1 281 ? 49.671 17.599 110.435 1.00 71.26 403 ARG B N 1
ATOM 4598 C CA . ARG B 1 281 ? 49.832 16.209 110.024 1.00 70.51 403 ARG B CA 1
ATOM 4599 C C . ARG B 1 281 ? 49.491 16.027 108.549 1.00 69.22 403 ARG B C 1
ATOM 4600 O O . ARG B 1 281 ? 49.917 15.060 107.917 1.00 68.20 403 ARG B O 1
ATOM 4608 N N . ASN B 1 282 ? 48.719 16.963 108.005 1.00 69.06 404 ASN B N 1
ATOM 4609 C CA . ASN B 1 282 ? 48.354 16.931 106.594 1.00 68.82 404 ASN B CA 1
ATOM 4610 C C . ASN B 1 282 ? 49.529 17.279 105.687 1.00 69.59 404 ASN B C 1
ATOM 4611 O O . ASN B 1 282 ? 49.418 17.220 104.462 1.00 70.88 404 ASN B O 1
ATOM 4624 N N . LEU B 1 284 ? 52.584 15.827 106.161 1.00 44.54 406 LEU B N 1
ATOM 4625 C CA . LEU B 1 284 ? 53.441 14.649 106.112 1.00 42.88 406 LEU B CA 1
ATOM 4626 C C . LEU B 1 284 ? 52.853 13.576 105.201 1.00 43.00 406 LEU B C 1
ATOM 4627 O O . LEU B 1 284 ? 51.658 13.285 105.260 1.00 43.33 406 LEU B O 1
ATOM 4632 N N . PHE B 1 285 ? 53.700 12.991 104.360 1.00 45.91 407 PHE B N 1
ATOM 4633 C CA . PHE B 1 285 ? 53.248 12.026 103.366 1.00 46.70 407 PHE B CA 1
ATOM 4634 C C . PHE B 1 285 ? 54.004 10.708 103.493 1.00 46.24 407 PHE B C 1
ATOM 4635 O O . PHE B 1 285 ? 55.170 10.611 103.109 1.00 45.01 407 PHE B O 1
ATOM 4643 N N . PHE B 1 286 ? 53.333 9.696 104.033 1.00 49.58 408 PHE B N 1
ATOM 4644 C CA . PHE B 1 286 ? 54.010 8.492 104.506 1.00 49.46 408 PHE B CA 1
ATOM 4645 C C . PHE B 1 286 ? 53.584 7.278 103.696 1.00 50.98 408 PHE B C 1
ATOM 4646 O O . PHE B 1 286 ? 52.396 6.998 103.593 1.00 52.28 408 PHE B O 1
ATOM 4654 N N . ASP B 1 287 ? 54.543 6.562 103.112 1.00 81.12 409 ASP B N 1
ATOM 4655 C CA . ASP B 1 287 ? 54.237 5.279 102.484 1.00 83.73 409 ASP B CA 1
ATOM 4656 C C . ASP B 1 287 ? 54.537 4.156 103.464 1.00 83.74 409 ASP B C 1
ATOM 4657 O O . ASP B 1 287 ? 55.690 3.942 103.853 1.00 83.11 409 ASP B O 1
ATOM 4662 N N . ASP B 1 288 ? 53.486 3.438 103.852 1.00 76.92 410 ASP B N 1
ATOM 4663 C CA . ASP B 1 288 ? 53.586 2.376 104.850 1.00 76.08 410 ASP B CA 1
ATOM 4664 C C . ASP B 1 288 ? 53.929 0.995 104.249 1.00 75.83 410 ASP B C 1
ATOM 4665 O O . ASP B 1 288 ? 53.561 0.683 103.112 1.00 77.13 410 ASP B O 1
ATOM 4670 N N . PHE B 1 289 ? 54.630 0.171 105.023 1.00 60.74 411 PHE B N 1
ATOM 4671 C CA . PHE B 1 289 ? 55.112 -1.130 104.542 1.00 60.15 411 PHE B CA 1
ATOM 4672 C C . PHE B 1 289 ? 54.506 -2.306 105.326 1.00 60.02 411 PHE B C 1
ATOM 4673 O O . PHE B 1 289 ? 54.073 -2.163 106.475 1.00 59.24 411 PHE B O 1
ATOM 4681 N N . ASN C 1 2 ? 93.667 44.568 167.081 1.00 48.82 124 ASN C N 1
ATOM 4682 C CA . ASN C 1 2 ? 94.053 43.767 168.253 1.00 50.33 124 ASN C CA 1
ATOM 4683 C C . ASN C 1 2 ? 95.587 43.687 168.555 1.00 51.11 124 ASN C C 1
ATOM 4684 O O . ASN C 1 2 ? 96.423 44.187 167.804 1.00 50.35 124 ASN C O 1
ATOM 4689 N N . ALA C 1 3 ? 95.951 43.059 169.667 1.00 61.76 125 ALA C N 1
ATOM 4690 C CA . ALA C 1 3 ? 97.350 42.982 170.073 1.00 65.66 125 ALA C CA 1
ATOM 4691 C C . ALA C 1 3 ? 98.208 41.975 169.276 1.00 65.33 125 ALA C C 1
ATOM 4692 O O . ALA C 1 3 ? 97.812 40.824 169.058 1.00 63.77 125 ALA C O 1
ATOM 4694 N N . VAL C 1 4 ? 99.390 42.414 168.851 1.00 41.02 126 VAL C N 1
ATOM 4695 C CA . VAL C 1 4 ? 100.360 41.525 168.196 1.00 40.42 126 VAL C CA 1
ATOM 4696 C C . VAL C 1 4 ? 101.293 40.923 169.259 1.00 42.13 126 VAL C C 1
ATOM 4697 O O . VAL C 1 4 ? 102.018 41.665 169.945 1.00 44.61 126 VAL C O 1
ATOM 4701 N N . PHE C 1 5 ? 101.272 39.593 169.391 1.00 41.72 127 PHE C N 1
ATOM 4702 C CA . PHE C 1 5 ? 102.017 38.909 170.445 1.00 43.07 127 PHE C CA 1
ATOM 4703 C C . PHE C 1 5 ? 103.532 38.856 170.226 1.00 45.15 127 PHE C C 1
ATOM 4704 O O . PHE C 1 5 ? 103.996 38.772 169.097 1.00 45.62 127 PHE C O 1
ATOM 4712 N N . GLY C 1 6 ? 104.301 38.875 171.313 1.00 55.15 128 GLY C N 1
ATOM 4713 C CA . GLY C 1 6 ? 105.754 38.806 171.225 1.00 58.42 128 GLY C CA 1
ATOM 4714 C C . GLY C 1 6 ? 106.331 37.412 170.994 1.00 57.87 128 GLY C C 1
ATOM 4715 O O . GLY C 1 6 ? 105.831 36.407 171.517 1.00 57.12 128 GLY C O 1
ATOM 4716 N N . VAL C 1 7 ? 107.406 37.351 170.216 1.00 38.91 129 VAL C N 1
ATOM 4717 C CA . VAL C 1 7 ? 107.994 36.070 169.836 1.00 37.32 129 VAL C CA 1
ATOM 4718 C C . VAL C 1 7 ? 108.946 35.499 170.903 1.00 39.02 129 VAL C C 1
ATOM 4719 O O . VAL C 1 7 ? 109.811 36.205 171.422 1.00 41.03 129 VAL C O 1
ATOM 4723 N N . LYS C 1 8 ? 108.766 34.223 171.240 1.00 52.36 130 LYS C N 1
ATOM 4724 C CA . LYS C 1 8 ? 109.710 33.524 172.113 1.00 54.08 130 LYS C CA 1
ATOM 4725 C C . LYS C 1 8 ? 110.214 32.239 171.443 1.00 52.79 130 LYS C C 1
ATOM 4726 O O . LYS C 1 8 ? 109.788 31.894 170.340 1.00 50.73 130 LYS C O 1
ATOM 4732 N N . GLU C 1 9 ? 111.120 31.535 172.113 1.00 53.26 131 GLU C N 1
ATOM 4733 C CA . GLU C 1 9 ? 111.711 30.326 171.557 1.00 52.91 131 GLU C CA 1
ATOM 4734 C C . GLU C 1 9 ? 111.756 29.258 172.627 1.00 52.58 131 GLU C C 1
ATOM 4735 O O . GLU C 1 9 ? 111.980 29.561 173.788 1.00 53.50 131 GLU C O 1
ATOM 4741 N N . TRP C 1 10 ? 111.538 28.010 172.239 1.00 48.13 132 TRP C N 1
ATOM 4742 C CA . TRP C 1 10 ? 111.512 26.914 173.204 1.00 49.33 132 TRP C CA 1
ATOM 4743 C C . TRP C 1 10 ? 112.276 25.676 172.735 1.00 50.83 132 TRP C C 1
ATOM 4744 O O . TRP C 1 10 ? 112.336 25.393 171.539 1.00 50.07 132 TRP C O 1
ATOM 4755 N N . GLU C 1 11 ? 112.853 24.944 173.687 1.00 59.99 133 GLU C N 1
ATOM 4756 C CA . GLU C 1 11 ? 113.295 23.584 173.428 1.00 61.33 133 GLU C CA 1
ATOM 4757 C C . GLU C 1 11 ? 112.067 22.704 173.574 1.00 60.05 133 GLU C C 1
ATOM 4758 O O . GLU C 1 11 ? 111.439 22.674 174.622 1.00 60.71 133 GLU C O 1
ATOM 4764 N N . CYS C 1 12 ? 111.711 21.991 172.522 1.00 61.87 134 CYS C N 1
ATOM 4765 C CA . CYS C 1 12 ? 110.450 21.283 172.523 1.00 61.47 134 CYS C CA 1
ATOM 4766 C C . CYS C 1 12 ? 110.630 19.806 172.313 1.00 61.16 134 CYS C C 1
ATOM 4767 O O . CYS C 1 12 ? 111.630 19.374 171.764 1.00 63.09 134 CYS C O 1
ATOM 4770 N N . GLU C 1 13 ? 109.650 19.025 172.755 1.00 58.18 135 GLU C N 1
ATOM 4771 C CA . GLU C 1 13 ? 109.709 17.574 172.625 1.00 57.75 135 GLU C CA 1
ATOM 4772 C C . GLU C 1 13 ? 108.738 17.077 171.559 1.00 55.18 135 GLU C C 1
ATOM 4773 O O . GLU C 1 13 ? 107.587 17.510 171.504 1.00 54.74 135 GLU C O 1
ATOM 4779 N N . VAL C 1 14 ? 109.209 16.165 170.715 1.00 44.53 136 VAL C N 1
ATOM 4780 C CA . VAL C 1 14 ? 108.332 15.432 169.811 1.00 42.19 136 VAL C CA 1
ATOM 4781 C C . VAL C 1 14 ? 107.419 14.482 170.578 1.00 42.10 136 VAL C C 1
ATOM 4782 O O . VAL C 1 14 ? 107.855 13.432 171.049 1.00 43.75 136 VAL C O 1
ATOM 4786 N N . LEU C 1 15 ? 106.150 14.858 170.700 1.00 38.12 137 LEU C N 1
ATOM 4787 C CA . LEU C 1 15 ? 105.161 14.016 171.363 1.00 38.93 137 LEU C CA 1
ATOM 4788 C C . LEU C 1 15 ? 104.660 12.917 170.433 1.00 38.91 137 LEU C C 1
ATOM 4789 O O . LEU C 1 15 ? 104.779 11.730 170.738 1.00 40.90 137 LEU C O 1
ATOM 4794 N N . SER C 1 16 ? 104.100 13.320 169.297 1.00 46.69 138 SER C N 1
ATOM 4795 C CA . SER C 1 16 ? 103.550 12.372 168.335 1.00 46.80 138 SER C CA 1
ATOM 4796 C C . SER C 1 16 ? 103.926 12.753 166.907 1.00 45.35 138 SER C C 1
ATOM 4797 O O . SER C 1 16 ? 103.848 13.920 166.525 1.00 44.41 138 SER C O 1
ATOM 4800 N N . ASN C 1 17 ? 104.334 11.760 166.123 1.00 43.08 139 ASN C N 1
ATOM 4801 C CA . ASN C 1 17 ? 104.627 11.971 164.711 1.00 40.55 139 ASN C CA 1
ATOM 4802 C C . ASN C 1 17 ? 104.064 10.858 163.833 1.00 39.29 139 ASN C C 1
ATOM 4803 O O . ASN C 1 17 ? 104.813 10.061 163.268 1.00 38.46 139 ASN C O 1
ATOM 4808 N N . LYS C 1 18 ? 102.740 10.810 163.724 1.00 37.02 140 LYS C N 1
ATOM 4809 C CA . LYS C 1 18 ? 102.075 9.805 162.903 1.00 36.03 140 LYS C CA 1
ATOM 4810 C C . LYS C 1 18 ? 101.555 10.411 161.604 1.00 33.25 140 LYS C C 1
ATOM 4811 O O . LYS C 1 18 ? 101.254 11.603 161.540 1.00 32.80 140 LYS C O 1
ATOM 4817 N N . ASN C 1 19 ? 101.450 9.582 160.570 1.00 32.67 141 ASN C N 1
ATOM 4818 C CA . ASN C 1 19 ? 100.810 9.988 159.325 1.00 31.24 141 ASN C CA 1
ATOM 4819 C C . ASN C 1 19 ? 99.306 10.179 159.486 1.00 31.31 141 ASN C C 1
ATOM 4820 O O . ASN C 1 19 ? 98.621 9.336 160.064 1.00 32.92 141 ASN C O 1
ATOM 4825 N N . VAL C 1 20 ? 98.798 11.294 158.970 1.00 25.73 142 VAL C N 1
ATOM 4826 C CA . VAL C 1 20 ? 97.401 11.614 159.089 1.00 24.80 142 VAL C CA 1
ATOM 4827 C C . VAL C 1 20 ? 96.808 11.538 157.666 1.00 24.13 142 VAL C C 1
ATOM 4828 O O . VAL C 1 20 ? 95.625 11.265 157.492 1.00 24.73 142 VAL C O 1
ATOM 4832 N N . SER C 1 21 ? 97.656 11.735 156.657 1.00 33.41 143 SER C N 1
ATOM 4833 C CA . SER C 1 21 ? 97.341 11.351 155.274 1.00 33.61 143 SER C CA 1
ATOM 4834 C C . SER C 1 21 ? 98.551 10.652 154.631 1.00 33.63 143 SER C C 1
ATOM 4835 O O . SER C 1 21 ? 99.559 10.457 155.295 1.00 33.93 143 SER C O 1
ATOM 4838 N N . THR C 1 22 ? 98.449 10.266 153.360 1.00 34.48 144 THR C N 1
ATOM 4839 C CA . THR C 1 22 ? 99.571 9.606 152.675 1.00 35.91 144 THR C CA 1
ATOM 4840 C C . THR C 1 22 ? 100.828 10.476 152.651 1.00 35.87 144 THR C C 1
ATOM 4841 O O . THR C 1 22 ? 101.945 9.957 152.690 1.00 36.62 144 THR C O 1
ATOM 4845 N N . PHE C 1 23 ? 100.651 11.796 152.585 1.00 30.15 145 PHE C N 1
ATOM 4846 C CA . PHE C 1 23 ? 101.800 12.686 152.464 1.00 29.72 145 PHE C CA 1
ATOM 4847 C C . PHE C 1 23 ? 101.917 13.801 153.501 1.00 30.31 145 PHE C C 1
ATOM 4848 O O . PHE C 1 23 ? 102.812 14.646 153.401 1.00 30.72 145 PHE C O 1
ATOM 4856 N N . ILE C 1 24 ? 101.028 13.821 154.491 1.00 36.42 146 ILE C N 1
ATOM 4857 C CA . ILE C 1 24 ? 101.160 14.803 155.560 1.00 36.50 146 ILE C CA 1
ATOM 4858 C C . ILE C 1 24 ? 101.089 14.145 156.943 1.00 37.62 146 ILE C C 1
ATOM 4859 O O . ILE C 1 24 ? 100.237 13.297 157.205 1.00 38.41 146 ILE C O 1
ATOM 4864 N N . LYS C 1 25 ? 102.008 14.540 157.818 1.00 34.97 147 LYS C N 1
ATOM 4865 C CA . LYS C 1 25 ? 102.035 14.044 159.186 1.00 35.55 147 LYS C CA 1
ATOM 4866 C C . LYS C 1 25 ? 101.436 15.029 160.194 1.00 35.94 147 LYS C C 1
ATOM 4867 O O . LYS C 1 25 ? 101.575 16.253 160.060 1.00 35.65 147 LYS C O 1
ATOM 4873 N N . GLU C 1 26 ? 100.772 14.488 161.212 1.00 30.14 148 GLU C N 1
ATOM 4874 C CA . GLU C 1 26 ? 100.425 15.276 162.378 1.00 30.11 148 GLU C CA 1
ATOM 4875 C C . GLU C 1 26 ? 101.623 15.231 163.319 1.00 31.62 148 GLU C C 1
ATOM 4876 O O . GLU C 1 26 ? 101.892 14.218 163.959 1.00 32.57 148 GLU C O 1
ATOM 4882 N N . PHE C 1 27 ? 102.353 16.340 163.369 1.00 30.76 149 PHE C N 1
ATOM 4883 C CA . PHE C 1 27 ? 103.614 16.419 164.074 1.00 31.03 149 PHE C CA 1
ATOM 4884 C C . PHE C 1 27 ? 103.366 17.181 165.353 1.00 31.17 149 PHE C C 1
ATOM 4885 O O . PHE C 1 27 ? 103.177 18.391 165.317 1.00 30.84 149 PHE C O 1
ATOM 4893 N N . VAL C 1 28 ? 103.363 16.475 166.484 1.00 32.14 150 VAL C N 1
ATOM 4894 C CA . VAL C 1 28 ? 103.014 17.074 167.783 1.00 32.04 150 VAL C CA 1
ATOM 4895 C C . VAL C 1 28 ? 104.197 17.328 168.739 1.00 33.25 150 VAL C C 1
ATOM 4896 O O . VAL C 1 28 ? 105.095 16.497 168.899 1.00 35.09 150 VAL C O 1
ATOM 4900 N N . VAL C 1 29 ? 104.159 18.473 169.405 1.00 34.36 151 VAL C N 1
ATOM 4901 C CA . VAL C 1 29 ? 105.286 18.942 170.184 1.00 35.11 151 VAL C CA 1
ATOM 4902 C C . VAL C 1 29 ? 104.831 19.517 171.529 1.00 35.81 151 VAL C C 1
ATOM 4903 O O . VAL C 1 29 ? 103.898 20.318 171.557 1.00 35.17 151 VAL C O 1
ATOM 4907 N N . LYS C 1 30 ? 105.471 19.098 172.628 1.00 45.53 152 LYS C N 1
ATOM 4908 C CA . LYS C 1 30 ? 105.261 19.677 173.969 1.00 46.32 152 LYS C CA 1
ATOM 4909 C C . LYS C 1 30 ? 106.226 20.814 174.183 1.00 46.63 152 LYS C C 1
ATOM 4910 O O . LYS C 1 30 ? 107.393 20.713 173.806 1.00 47.72 152 LYS C O 1
ATOM 4916 N N . LEU C 1 31 ? 105.764 21.886 174.816 1.00 35.77 153 LEU C N 1
ATOM 4917 C CA . LEU C 1 31 ? 106.676 22.947 175.233 1.00 36.76 153 LEU C CA 1
ATOM 4918 C C . LEU C 1 31 ? 107.197 22.506 176.571 1.00 39.05 153 LEU C C 1
ATOM 4919 O O . LEU C 1 31 ? 106.683 21.552 177.132 1.00 39.46 153 LEU C O 1
ATOM 4924 N N . PRO C 1 32 ? 108.235 23.175 177.083 1.00 38.39 154 PRO C N 1
ATOM 4925 C CA . PRO C 1 32 ? 108.663 22.816 178.434 1.00 40.49 154 PRO C CA 1
ATOM 4926 C C . PRO C 1 32 ? 107.488 22.981 179.386 1.00 41.21 154 PRO C C 1
ATOM 4927 O O . PRO C 1 32 ? 106.471 23.579 179.028 1.00 39.59 154 PRO C O 1
ATOM 4931 N N . GLU C 1 33 ? 107.614 22.444 180.587 1.00 53.95 155 GLU C N 1
ATOM 4932 C CA . GLU C 1 33 ? 106.508 22.468 181.523 1.00 55.37 155 GLU C CA 1
ATOM 4933 C C . GLU C 1 33 ? 106.269 23.873 182.095 1.00 55.70 155 GLU C C 1
ATOM 4934 O O . GLU C 1 33 ? 107.204 24.554 182.547 1.00 56.96 155 GLU C O 1
ATOM 4940 N N . GLY C 1 34 ? 105.008 24.299 182.060 1.00 61.29 156 GLY C N 1
ATOM 4941 C CA . GLY C 1 34 ? 104.611 25.593 182.585 1.00 62.17 156 GLY C CA 1
ATOM 4942 C C . GLY C 1 34 ? 104.637 26.688 181.538 1.00 61.26 156 GLY C C 1
ATOM 4943 O O . GLY C 1 34 ? 104.075 27.771 181.726 1.00 61.67 156 GLY C O 1
ATOM 4944 N N . GLU C 1 35 ? 105.304 26.398 180.427 1.00 51.46 157 GLU C N 1
ATOM 4945 C CA . GLU C 1 35 ? 105.407 27.337 179.322 1.00 50.39 157 GLU C CA 1
ATOM 4946 C C . GLU C 1 35 ? 104.186 27.249 178.414 1.00 47.86 157 GLU C C 1
ATOM 4947 O O . GLU C 1 35 ? 103.522 26.215 178.344 1.00 45.94 157 GLU C O 1
ATOM 4953 N N . THR C 1 36 ? 103.895 28.352 177.735 1.00 68.01 158 THR C N 1
ATOM 4954 C CA . THR C 1 36 ? 102.689 28.470 176.932 1.00 66.74 158 THR C CA 1
ATOM 4955 C C . THR C 1 36 ? 102.907 29.495 175.837 1.00 66.70 158 THR C C 1
ATOM 4956 O O . THR C 1 36 ? 103.426 30.577 176.091 1.00 67.75 158 THR C O 1
ATOM 4968 N N . ASN C 1 38 ? 101.397 32.180 173.459 1.00 43.30 160 ASN C N 1
ATOM 4969 C CA . ASN C 1 38 ? 100.266 33.039 173.166 1.00 42.14 160 ASN C CA 1
ATOM 4970 C C . ASN C 1 38 ? 100.122 33.142 171.674 1.00 40.45 160 ASN C C 1
ATOM 4971 O O . ASN C 1 38 ? 101.069 33.523 170.997 1.00 41.05 160 ASN C O 1
ATOM 4976 N N . PHE C 1 39 ? 98.953 32.830 171.136 1.00 38.55 161 PHE C N 1
ATOM 4977 C CA . PHE C 1 39 ? 98.784 33.055 169.716 1.00 37.68 161 PHE C CA 1
ATOM 4978 C C . PHE C 1 39 ? 97.340 33.236 169.326 1.00 37.46 161 PHE C C 1
ATOM 4979 O O . PHE C 1 39 ? 96.440 32.761 170.022 1.00 38.06 161 PHE C O 1
ATOM 4987 N N A LYS C 1 40 ? 97.117 33.958 168.228 0.50 35.63 162 LYS C N 1
ATOM 4988 N N B LYS C 1 40 ? 97.125 33.940 168.220 0.50 35.62 162 LYS C N 1
ATOM 4989 C CA A LYS C 1 40 ? 95.798 34.023 167.608 0.50 35.59 162 LYS C CA 1
ATOM 4990 C CA B LYS C 1 40 ? 95.810 34.026 167.611 0.50 35.60 162 LYS C CA 1
ATOM 4991 C C A LYS C 1 40 ? 95.740 32.938 166.544 0.50 34.22 162 LYS C C 1
ATOM 4992 C C B LYS C 1 40 ? 95.751 32.922 166.561 0.50 34.23 162 LYS C C 1
ATOM 4993 O O A LYS C 1 40 ? 96.685 32.772 165.778 0.50 34.40 162 LYS C O 1
ATOM 4994 O O B LYS C 1 40 ? 96.715 32.721 165.829 0.50 34.40 162 LYS C O 1
ATOM 5005 N N . SER C 1 41 ? 94.636 32.202 166.491 1.00 47.19 163 SER C N 1
ATOM 5006 C CA . SER C 1 41 ? 94.474 31.133 165.506 1.00 45.64 163 SER C CA 1
ATOM 5007 C C . SER C 1 41 ? 94.836 31.570 164.099 1.00 44.34 163 SER C C 1
ATOM 5008 O O . SER C 1 41 ? 94.407 32.624 163.660 1.00 44.74 163 SER C O 1
ATOM 5011 N N . GLY C 1 42 ? 95.610 30.755 163.390 1.00 37.21 164 GLY C N 1
ATOM 5012 C CA . GLY C 1 42 ? 96.024 31.088 162.040 1.00 36.07 164 GLY C CA 1
ATOM 5013 C C . GLY C 1 42 ? 97.457 31.583 161.951 1.00 36.43 164 GLY C C 1
ATOM 5014 O O . GLY C 1 42 ? 98.017 31.748 160.857 1.00 37.02 164 GLY C O 1
ATOM 5015 N N . SER C 1 43 ? 98.052 31.841 163.109 1.00 26.38 165 SER C N 1
ATOM 5016 C CA . SER C 1 43 ? 99.445 32.236 163.158 1.00 26.61 165 SER C CA 1
ATOM 5017 C C . SER C 1 43 ? 100.264 30.980 162.978 1.00 25.77 165 SER C C 1
ATOM 5018 O O . SER C 1 43 ? 99.728 29.864 163.088 1.00 24.89 165 SER C O 1
ATOM 5021 N N . TYR C 1 44 ? 101.556 31.165 162.712 1.00 27.04 166 TYR C N 1
ATOM 5022 C CA . TYR C 1 44 ? 102.463 30.048 162.520 1.00 26.58 166 TYR C CA 1
ATOM 5023 C C . TYR C 1 44 ? 103.661 30.084 163.441 1.00 27.93 166 TYR C C 1
ATOM 5024 O O . TYR C 1 44 ? 103.846 31.035 164.185 1.00 29.62 166 TYR C O 1
ATOM 5033 N N . ALA C 1 45 ? 104.476 29.035 163.384 1.00 23.82 167 ALA C N 1
ATOM 5034 C CA . ALA C 1 45 ? 105.695 28.945 164.190 1.00 25.23 167 ALA C CA 1
ATOM 5035 C C . ALA C 1 45 ? 106.871 28.696 163.271 1.00 26.14 167 ALA C C 1
ATOM 5036 O O . ALA C 1 45 ? 106.700 28.465 162.065 1.00 24.98 167 ALA C O 1
ATOM 5038 N N . GLN C 1 46 ? 108.068 28.742 163.837 1.00 35.34 168 GLN C N 1
ATOM 5039 C CA . GLN C 1 46 ? 109.250 28.441 163.052 1.00 37.73 168 GLN C CA 1
ATOM 5040 C C . GLN C 1 46 ? 110.134 27.397 163.710 1.00 39.02 168 GLN C C 1
ATOM 5041 O O . GLN C 1 46 ? 110.599 27.593 164.829 1.00 41.59 168 GLN C O 1
ATOM 5047 N N . ILE C 1 47 ? 110.347 26.288 163.002 1.00 32.52 169 ILE C N 1
ATOM 5048 C CA . ILE C 1 47 ? 111.182 25.187 163.467 1.00 34.35 169 ILE C CA 1
ATOM 5049 C C . ILE C 1 47 ? 112.610 25.382 163.015 1.00 36.62 169 ILE C C 1
ATOM 5050 O O . ILE C 1 47 ? 112.855 25.761 161.869 1.00 37.36 169 ILE C O 1
ATOM 5055 N N . LYS C 1 48 ? 113.551 25.119 163.913 1.00 44.76 170 LYS C N 1
ATOM 5056 C CA . LYS C 1 48 ? 114.956 25.143 163.552 1.00 47.23 170 LYS C CA 1
ATOM 5057 C C . LYS C 1 48 ? 115.367 23.779 163.036 1.00 46.49 170 LYS C C 1
ATOM 5058 O O . LYS C 1 48 ? 115.249 22.778 163.741 1.00 46.49 170 LYS C O 1
ATOM 5064 N N . ILE C 1 49 ? 115.815 23.767 161.782 1.00 33.44 171 ILE C N 1
ATOM 5065 C CA . ILE C 1 49 ? 116.298 22.576 161.098 1.00 32.00 171 ILE C CA 1
ATOM 5066 C C . ILE C 1 49 ? 117.825 22.467 161.179 1.00 32.89 171 ILE C C 1
ATOM 5067 O O . ILE C 1 49 ? 118.551 23.264 160.581 1.00 32.69 171 ILE C O 1
ATOM 5072 N N . PRO C 1 50 ? 118.325 21.470 161.916 1.00 30.99 172 PRO C N 1
ATOM 5073 C CA . PRO C 1 50 ? 119.779 21.328 162.024 1.00 32.19 172 PRO C CA 1
ATOM 5074 C C . PRO C 1 50 ? 120.347 20.748 160.739 1.00 31.62 172 PRO C C 1
ATOM 5075 O O . PRO C 1 50 ? 119.579 20.406 159.835 1.00 30.25 172 PRO C O 1
ATOM 5079 N N . LYS C 1 51 ? 121.666 20.638 160.635 1.00 42.93 173 LYS C N 1
ATOM 5080 C CA . LYS C 1 51 ? 122.210 19.857 159.538 1.00 43.60 173 LYS C CA 1
ATOM 5081 C C . LYS C 1 51 ? 122.009 18.387 159.883 1.00 43.55 173 LYS C C 1
ATOM 5082 O O . LYS C 1 51 ? 121.954 18.023 161.060 1.00 44.70 173 LYS C O 1
ATOM 5088 N N . TYR C 1 52 ? 121.847 17.551 158.865 1.00 39.95 174 TYR C N 1
ATOM 5089 C CA . TYR C 1 52 ? 121.485 16.164 159.104 1.00 40.18 174 TYR C CA 1
ATOM 5090 C C . TYR C 1 52 ? 121.684 15.315 157.866 1.00 40.29 174 TYR C C 1
ATOM 5091 O O . TYR C 1 52 ? 121.884 15.830 156.759 1.00 39.87 174 TYR C O 1
ATOM 5100 N N . ASN C 1 53 ? 121.579 14.006 158.065 1.00 51.15 175 ASN C N 1
ATOM 5101 C CA . ASN C 1 53 ? 121.660 13.041 156.982 1.00 50.73 175 ASN C CA 1
ATOM 5102 C C . ASN C 1 53 ? 120.674 11.877 157.168 1.00 50.43 175 ASN C C 1
ATOM 5103 O O . ASN C 1 53 ? 120.948 10.944 157.935 1.00 52.15 175 ASN C O 1
ATOM 5108 N N . ILE C 1 54 ? 119.538 11.926 156.465 1.00 36.82 176 ILE C N 1
ATOM 5109 C CA . ILE C 1 54 ? 118.449 10.939 156.645 1.00 35.95 176 ILE C CA 1
ATOM 5110 C C . ILE C 1 54 ? 118.075 10.106 155.402 1.00 34.68 176 ILE C C 1
ATOM 5111 O O . ILE C 1 54 ? 118.317 10.519 154.263 1.00 33.50 176 ILE C O 1
A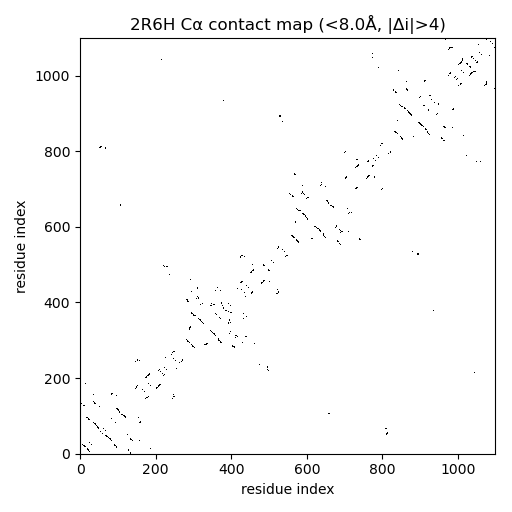TOM 5116 N N A ARG C 1 55 ? 117.495 8.930 155.637 0.50 36.48 177 ARG C N 1
ATOM 5117 N N B ARG C 1 55 ? 117.472 8.944 155.648 0.50 36.63 177 ARG C N 1
ATOM 5118 C CA A ARG C 1 55 ? 116.989 8.087 154.557 0.50 34.54 177 ARG C CA 1
ATOM 5119 C CA B ARG C 1 55 ? 116.987 8.057 154.593 0.50 34.93 177 ARG C CA 1
ATOM 5120 C C A ARG C 1 55 ? 115.469 7.964 154.643 0.50 32.53 177 ARG C C 1
ATOM 5121 C C B ARG C 1 55 ? 115.460 7.939 154.646 0.50 32.72 177 ARG C C 1
ATOM 5122 O O A ARG C 1 55 ? 114.923 7.685 155.710 0.50 31.88 177 ARG C O 1
ATOM 5123 O O B ARG C 1 55 ? 114.898 7.643 155.700 0.50 32.02 177 ARG C O 1
ATOM 5138 N N . TYR C 1 56 ? 114.783 8.170 153.522 1.00 32.68 178 TYR C N 1
ATOM 5139 C CA . TYR C 1 56 ? 113.318 7.990 153.480 1.00 31.33 178 TYR C CA 1
ATOM 5140 C C . TYR C 1 56 ? 112.936 6.574 153.903 1.00 32.47 178 TYR C C 1
ATOM 5141 O O . TYR C 1 56 ? 111.854 6.340 154.444 1.00 31.79 178 TYR C O 1
ATOM 5150 N N . ALA C 1 57 ? 113.850 5.637 153.662 1.00 36.04 179 ALA C N 1
ATOM 5151 C CA . ALA C 1 57 ? 113.622 4.237 153.977 1.00 37.19 179 ALA C CA 1
ATOM 5152 C C . ALA C 1 57 ? 113.410 4.022 155.471 1.00 38.43 179 ALA C C 1
ATOM 5153 O O . ALA C 1 57 ? 113.062 2.921 155.902 1.00 40.38 179 ALA C O 1
ATOM 5155 N N . ASP C 1 58 ? 113.613 5.080 156.252 1.00 41.47 180 ASP C N 1
ATOM 5156 C CA . ASP C 1 58 ? 113.589 4.990 157.708 1.00 42.43 180 ASP C CA 1
ATOM 5157 C C . ASP C 1 58 ? 112.394 5.731 158.298 1.00 41.18 180 ASP C C 1
ATOM 5158 O O . ASP C 1 58 ? 112.264 5.871 159.508 1.00 42.04 180 ASP C O 1
ATOM 5163 N N . TYR C 1 59 ? 111.525 6.226 157.436 1.00 35.35 181 TYR C N 1
ATOM 5164 C CA . TYR C 1 59 ? 110.354 6.929 157.903 1.00 34.12 181 TYR C CA 1
ATOM 5165 C C . TYR C 1 59 ? 109.353 5.912 158.431 1.00 33.81 181 TYR C C 1
ATOM 5166 O O . TYR C 1 59 ? 109.295 4.795 157.937 1.00 34.04 181 TYR C O 1
ATOM 5175 N N . ASP C 1 60 ? 108.558 6.303 159.424 1.00 50.25 182 ASP C N 1
ATOM 5176 C CA . ASP C 1 60 ? 107.493 5.443 159.938 1.00 50.64 182 ASP C CA 1
ATOM 5177 C C . ASP C 1 60 ? 106.166 5.822 159.293 1.00 48.45 182 ASP C C 1
ATOM 5178 O O . ASP C 1 60 ? 105.614 6.895 159.557 1.00 48.08 182 ASP C O 1
ATOM 5183 N N . ILE C 1 61 ? 105.658 4.934 158.445 1.00 30.84 183 ILE C N 1
ATOM 5184 C CA . ILE C 1 61 ? 104.398 5.172 157.752 1.00 28.46 183 ILE C CA 1
ATOM 5185 C C . ILE C 1 61 ? 103.440 4.001 157.916 1.00 28.43 183 ILE C C 1
ATOM 5186 O O . ILE C 1 61 ? 103.850 2.841 157.820 1.00 29.65 183 ILE C O 1
ATOM 5191 N N . GLN C 1 62 ? 102.163 4.299 158.139 1.00 43.77 184 GLN C N 1
ATOM 5192 C CA . GLN C 1 62 ? 101.163 3.257 158.338 1.00 44.48 184 GLN C CA 1
ATOM 5193 C C . GLN C 1 62 ? 100.810 2.528 157.042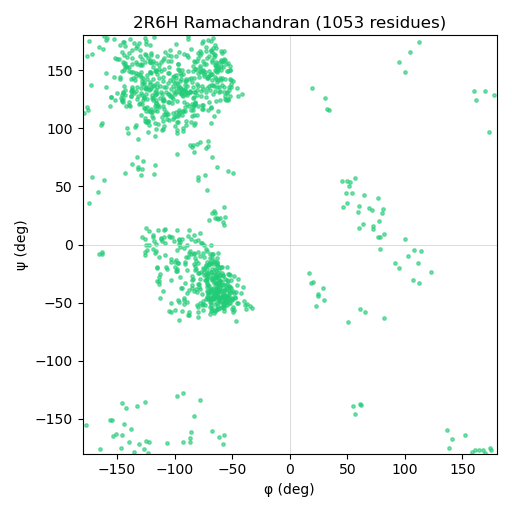 1.00 44.10 184 GLN C C 1
ATOM 5194 O O . GLN C 1 62 ? 100.893 3.102 155.955 1.00 43.63 184 GLN C O 1
ATOM 5200 N N A ASP C 1 63 ? 100.379 1.284 157.198 0.50 46.52 185 ASP C N 1
ATOM 5201 N N B ASP C 1 63 ? 100.434 1.251 157.147 0.50 46.22 185 ASP C N 1
ATOM 5202 C CA A ASP C 1 63 ? 100.128 0.384 156.089 0.50 46.56 185 ASP C CA 1
ATOM 5203 C CA B ASP C 1 63 ? 100.180 0.422 155.957 0.50 46.22 185 ASP C CA 1
ATOM 5204 C C A ASP C 1 63 ? 99.201 1.007 155.036 0.50 45.70 185 ASP C C 1
ATOM 5205 C C B ASP C 1 63 ? 99.239 1.116 154.981 0.50 45.34 185 ASP C C 1
ATOM 5206 O O A ASP C 1 63 ? 99.438 0.884 153.832 0.50 45.81 185 ASP C O 1
ATOM 5207 O O B ASP C 1 63 ? 99.497 1.150 153.775 0.50 45.21 185 ASP C O 1
ATOM 5216 N N . ARG C 1 64 ? 98.153 1.682 155.496 1.00 42.01 186 ARG C N 1
ATOM 5217 C CA . ARG C 1 64 ? 97.167 2.288 154.613 1.00 41.60 186 ARG C CA 1
ATOM 5218 C C . ARG C 1 64 ? 97.734 3.470 153.826 1.00 41.41 186 ARG C C 1
ATOM 5219 O O . ARG C 1 64 ? 97.222 3.816 152.759 1.00 41.55 186 ARG C O 1
ATOM 5227 N N . PHE C 1 65 ? 98.803 4.074 154.333 1.00 33.85 187 PHE C N 1
ATOM 5228 C CA . PHE C 1 65 ? 99.466 5.130 153.576 1.00 33.10 187 PHE C CA 1
ATOM 5229 C C . PHE C 1 65 ? 100.682 4.648 152.793 1.00 33.91 187 PHE C C 1
ATOM 5230 O O . PHE C 1 65 ? 101.145 5.341 151.887 1.00 33.59 187 PHE C O 1
ATOM 5238 N N . ARG C 1 66 ? 101.200 3.468 153.124 1.00 45.13 188 ARG C N 1
ATOM 5239 C CA . ARG C 1 66 ? 102.404 2.990 152.454 1.00 45.69 188 ARG C CA 1
ATOM 5240 C C . ARG C 1 66 ? 102.194 2.804 150.952 1.00 46.04 188 ARG C C 1
ATOM 5241 O O . ARG C 1 66 ? 103.153 2.791 150.180 1.00 47.22 188 ARG C O 1
ATOM 5249 N N . GLY C 1 67 ? 100.932 2.703 150.541 1.00 37.86 189 GLY C N 1
ATOM 5250 C CA . GLY C 1 67 ? 100.584 2.448 149.155 1.00 38.34 189 GLY C CA 1
ATOM 5251 C C . GLY C 1 67 ? 101.282 3.327 148.128 1.00 39.01 189 GLY C C 1
ATOM 5252 O O . GLY C 1 67 ? 101.933 2.815 147.227 1.00 40.10 189 GLY C O 1
ATOM 5253 N N . ASP C 1 68 ? 101.153 4.646 148.251 1.00 54.06 190 ASP C N 1
ATOM 5254 C CA . ASP C 1 68 ? 101.628 5.557 147.200 1.00 54.55 190 ASP C CA 1
ATOM 5255 C C . ASP C 1 68 ? 103.120 5.850 147.306 1.00 53.57 190 ASP C C 1
ATOM 5256 O O . ASP C 1 68 ? 103.757 6.305 146.352 1.00 54.19 190 ASP C O 1
ATOM 5261 N N . TRP C 1 69 ? 103.674 5.553 148.474 1.00 30.12 191 TRP C N 1
ATOM 5262 C CA . TRP C 1 69 ? 105.120 5.532 148.666 1.00 29.27 191 TRP C CA 1
ATOM 5263 C C . TRP C 1 69 ? 105.743 4.364 147.916 1.00 29.31 191 TRP C C 1
ATOM 5264 O O . TRP C 1 69 ? 106.789 4.506 147.315 1.00 28.61 191 TRP C O 1
ATOM 5275 N N . ASP C 1 70 ? 105.095 3.208 147.961 1.00 34.29 192 ASP C N 1
ATOM 5276 C CA . ASP C 1 70 ? 105.543 2.078 147.170 1.00 36.09 192 ASP C CA 1
ATOM 5277 C C . ASP C 1 70 ? 105.548 2.466 145.698 1.00 36.68 192 ASP C C 1
ATOM 5278 O O . ASP C 1 70 ? 106.557 2.343 145.017 1.00 36.66 192 ASP C O 1
ATOM 5283 N N . LYS C 1 71 ? 104.419 2.950 145.204 1.00 38.60 193 LYS C N 1
ATOM 5284 C CA . LYS C 1 71 ? 104.255 3.119 143.768 1.00 41.05 193 LYS C CA 1
ATOM 5285 C C . LYS C 1 71 ? 105.201 4.143 143.175 1.00 42.60 193 LYS C C 1
ATOM 5286 O O . LYS C 1 71 ? 105.645 3.991 142.037 1.00 43.96 193 LYS C O 1
ATOM 5300 N N . ASP C 1 73 ? 108.127 5.026 144.618 1.00 35.36 195 ASP C N 1
ATOM 5301 C CA . ASP C 1 73 ? 109.503 4.701 144.983 1.00 34.76 195 ASP C CA 1
ATOM 5302 C C . ASP C 1 73 ? 110.120 5.802 145.844 1.00 33.55 195 ASP C C 1
ATOM 5303 O O . ASP C 1 73 ? 111.304 6.104 145.735 1.00 34.92 195 ASP C O 1
ATOM 5308 N N . ALA C 1 74 ? 109.304 6.405 146.701 1.00 37.98 196 ALA C N 1
ATOM 5309 C CA . ALA C 1 74 ? 109.773 7.452 147.605 1.00 36.83 196 ALA C CA 1
ATOM 5310 C C . ALA C 1 74 ? 110.775 6.903 148.630 1.00 37.90 196 ALA C C 1
ATOM 5311 O O . ALA C 1 74 ? 111.685 7.617 149.069 1.00 38.72 196 ALA C O 1
ATOM 5313 N N . TRP C 1 75 ? 110.601 5.635 149.003 1.00 38.32 197 TRP C N 1
ATOM 5314 C CA . TRP C 1 75 ? 111.519 4.955 149.896 1.00 38.30 197 TRP C CA 1
ATOM 5315 C C . TRP C 1 75 ? 112.978 5.084 149.456 1.00 39.58 197 TRP C C 1
ATOM 5316 O O . TRP C 1 75 ? 113.881 5.099 150.280 1.00 41.48 197 TRP C O 1
ATOM 5327 N N . SER C 1 76 ? 113.230 5.184 148.161 1.00 36.34 198 SER C N 1
ATOM 5328 C CA . SER C 1 76 ? 114.612 5.263 147.721 1.00 37.52 198 SER C CA 1
ATOM 5329 C C . SER C 1 76 ? 115.223 6.658 147.910 1.00 36.96 198 SER C C 1
ATOM 5330 O O . SER C 1 76 ? 116.436 6.834 147.765 1.00 38.82 198 SER C O 1
ATOM 5333 N N . LEU C 1 77 ? 114.400 7.647 148.244 1.00 34.14 199 LEU C N 1
ATOM 5334 C CA . LEU C 1 77 ? 114.910 9.002 148.429 1.00 33.57 199 LEU C CA 1
ATOM 5335 C C . LEU C 1 77 ? 115.801 9.146 149.674 1.00 34.83 199 LEU C C 1
ATOM 5336 O O . LEU C 1 77 ? 115.596 8.493 150.708 1.00 34.51 199 LEU C O 1
ATOM 5341 N N . THR C 1 78 ? 116.798 10.016 149.559 1.00 34.22 200 THR C N 1
ATOM 5342 C CA . THR C 1 78 ? 117.660 10.382 150.684 1.00 35.27 200 THR C CA 1
ATOM 5343 C C . THR C 1 78 ? 117.793 11.908 150.731 1.00 34.82 200 THR C C 1
ATOM 5344 O O . THR C 1 78 ? 117.626 12.576 149.716 1.00 34.43 200 THR C O 1
ATOM 5348 N N . CYS C 1 79 ? 118.078 12.471 151.897 1.00 42.77 201 CYS C N 1
ATOM 5349 C CA . CYS C 1 79 ? 118.267 13.919 151.956 1.00 43.02 201 CYS C CA 1
ATOM 5350 C C . CYS C 1 79 ? 119.367 14.371 152.919 1.00 44.11 201 CYS C C 1
ATOM 5351 O O . CYS C 1 79 ? 119.389 13.979 154.083 1.00 45.00 201 CYS C O 1
ATOM 5354 N N . LYS C 1 80 ? 120.275 15.205 152.432 1.00 43.02 202 LYS C N 1
ATOM 5355 C CA . LYS C 1 80 ? 121.363 15.697 153.265 1.00 45.12 202 LYS C CA 1
ATOM 5356 C C . LYS C 1 80 ? 121.246 17.199 153.434 1.00 45.54 202 LYS C C 1
ATOM 5357 O O . LYS C 1 80 ? 121.035 17.922 152.466 1.00 45.45 202 LYS C O 1
ATOM 5363 N N . ASN C 1 81 ? 121.371 17.692 154.654 1.00 44.86 203 ASN C N 1
ATOM 5364 C CA . ASN C 1 81 ? 121.406 19.147 154.829 1.00 46.22 203 ASN C CA 1
ATOM 5365 C C . ASN C 1 81 ? 122.704 19.609 155.498 1.00 48.56 203 ASN C C 1
ATOM 5366 O O . ASN C 1 81 ? 122.977 19.232 156.633 1.00 49.50 203 ASN C O 1
ATOM 5371 N N . GLU C 1 82 ? 123.515 20.400 154.800 1.00 72.75 204 GLU C N 1
ATOM 5372 C CA . GLU C 1 82 ? 124.820 20.766 155.356 1.00 76.17 204 GLU C CA 1
ATOM 5373 C C . GLU C 1 82 ? 124.876 22.152 156.006 1.00 76.91 204 GLU C C 1
ATOM 5374 O O . GLU C 1 82 ? 125.801 22.444 156.749 1.00 78.47 204 GLU C O 1
ATOM 5380 N N . GLU C 1 83 ? 123.880 22.992 155.755 1.00 69.60 205 GLU C N 1
ATOM 5381 C CA . GLU C 1 83 ? 123.771 24.234 156.515 1.00 71.41 205 GLU C CA 1
ATOM 5382 C C . GLU C 1 83 ? 122.376 24.406 157.105 1.00 69.20 205 GLU C C 1
ATOM 5383 O O . GLU C 1 83 ? 121.373 24.082 156.467 1.00 68.17 205 GLU C O 1
ATOM 5389 N N . GLU C 1 84 ? 122.327 24.909 158.334 1.00 60.36 206 GLU C N 1
ATOM 5390 C CA . GLU C 1 84 ? 121.074 25.022 159.072 1.00 59.48 206 GLU C CA 1
ATOM 5391 C C . GLU C 1 84 ? 120.109 26.012 158.463 1.00 57.76 206 GLU C C 1
ATOM 5392 O O . GLU C 1 84 ? 120.454 26.793 157.574 1.00 58.03 206 GLU C O 1
ATOM 5398 N N . THR C 1 85 ? 118.887 25.979 158.968 1.00 43.14 207 THR C N 1
ATOM 5399 C CA . THR C 1 85 ? 117.843 26.843 158.451 1.00 41.11 207 THR C CA 1
ATOM 5400 C C . THR C 1 85 ? 116.661 26.909 159.401 1.00 40.68 207 THR C C 1
ATOM 5401 O O . THR C 1 85 ? 116.693 26.349 160.499 1.00 41.88 207 THR C O 1
ATOM 5405 N N . VAL C 1 86 ? 115.624 27.607 158.964 1.00 38.99 208 VAL C N 1
ATOM 5406 C CA . VAL C 1 86 ? 114.441 27.834 159.769 1.00 38.18 208 VAL C CA 1
ATOM 5407 C C . VAL C 1 86 ? 113.252 27.799 158.819 1.00 34.91 208 VAL C C 1
ATOM 5408 O O . VAL C 1 86 ? 113.332 28.346 157.722 1.00 33.97 208 VAL C O 1
ATOM 5412 N N . ARG C 1 87 ? 112.164 27.137 159.198 1.00 39.64 209 ARG C N 1
ATOM 5413 C CA . ARG C 1 87 ? 111.025 27.037 158.284 1.00 36.43 209 ARG C CA 1
ATOM 5414 C C . ARG C 1 87 ? 109.721 27.189 159.034 1.00 35.21 209 ARG C C 1
ATOM 5415 O O . ARG C 1 87 ? 109.627 26.809 160.195 1.00 36.50 209 ARG C O 1
ATOM 5423 N N . ALA C 1 88 ? 108.715 27.741 158.365 1.00 30.00 210 ALA C N 1
ATOM 5424 C CA . ALA C 1 88 ? 107.447 28.087 159.007 1.00 28.88 210 ALA C CA 1
ATOM 5425 C C . ALA C 1 88 ? 106.387 27.002 158.863 1.00 28.18 210 ALA C C 1
ATOM 5426 O O . ALA C 1 88 ? 106.262 26.372 157.806 1.00 27.17 210 ALA C O 1
ATOM 5428 N N . TYR C 1 89 ? 105.630 26.789 159.941 1.00 34.21 211 TYR C N 1
ATOM 5429 C CA . TYR C 1 89 ? 104.517 25.838 159.959 1.00 32.69 211 TYR C CA 1
ATOM 5430 C C . TYR C 1 89 ? 103.415 26.368 160.861 1.00 33.08 211 TYR C C 1
ATOM 5431 O O . TYR C 1 89 ? 103.695 27.082 161.824 1.00 34.28 211 TYR C O 1
ATOM 5440 N N . SER C 1 90 ? 102.166 26.026 160.542 1.00 31.92 212 SER C N 1
ATOM 5441 C CA . SER C 1 90 ? 101.014 26.658 161.175 1.00 31.97 212 SER C CA 1
ATOM 5442 C C . SER C 1 90 ? 100.449 25.843 162.317 1.00 32.82 212 SER C C 1
ATOM 5443 O O . SER C 1 90 ? 100.250 24.650 162.167 1.00 34.12 212 SER C O 1
ATOM 5454 N N . ALA C 1 92 ? 97.840 24.072 164.418 1.00 28.61 214 ALA C N 1
ATOM 5455 C CA . ALA C 1 92 ? 96.645 23.446 163.881 1.00 28.83 214 ALA C CA 1
ATOM 5456 C C . ALA C 1 92 ? 95.634 23.197 164.971 1.00 29.67 214 ALA C C 1
ATOM 5457 O O . ALA C 1 92 ? 94.516 22.771 164.687 1.00 29.91 214 ALA C O 1
ATOM 5459 N N . ASN C 1 93 ? 96.035 23.447 166.214 1.00 60.26 215 ASN C N 1
ATOM 5460 C CA . ASN C 1 93 ? 95.108 23.401 167.329 1.00 61.94 215 ASN C CA 1
ATOM 5461 C C . ASN C 1 93 ? 94.834 24.834 167.747 1.00 60.81 215 ASN C C 1
ATOM 5462 O O . ASN C 1 93 ? 95.560 25.747 167.366 1.00 60.86 215 ASN C O 1
ATOM 5467 N N . TYR C 1 94 ? 93.766 25.031 168.506 1.00 38.29 216 TYR C N 1
ATOM 5468 C CA . TYR C 1 94 ? 93.380 26.361 168.966 1.00 37.69 216 TYR C CA 1
ATOM 5469 C C . TYR C 1 94 ? 94.240 26.839 170.146 1.00 37.94 216 TYR C C 1
ATOM 5470 O O . TYR C 1 94 ? 94.927 26.040 170.783 1.00 38.07 216 TYR C O 1
ATOM 5479 N N . PRO C 1 95 ? 94.225 28.154 170.421 1.00 27.51 217 PRO C N 1
ATOM 5480 C CA . PRO C 1 95 ? 95.101 28.745 171.440 1.00 28.54 217 PRO C CA 1
ATOM 5481 C C . PRO C 1 95 ? 94.771 28.318 172.862 1.00 30.36 217 PRO C C 1
ATOM 5482 O O . PRO C 1 95 ? 95.570 28.593 173.760 1.00 31.00 217 PRO C O 1
ATOM 5486 N N . ALA C 1 96 ? 93.618 27.673 173.057 1.00 59.94 218 ALA C N 1
ATOM 5487 C CA . ALA C 1 96 ? 93.215 27.161 174.367 1.00 61.24 218 ALA C CA 1
ATOM 5488 C C . ALA C 1 96 ? 94.240 26.147 174.812 1.00 61.76 218 ALA C C 1
ATOM 5489 O O . ALA C 1 96 ? 94.506 25.982 175.999 1.00 64.13 218 ALA C O 1
ATOM 5491 N N . GLU C 1 97 ? 94.811 25.464 173.832 1.00 54.29 219 GLU C N 1
ATOM 5492 C CA . GLU C 1 97 ? 95.904 24.549 174.074 1.00 54.45 219 GLU C CA 1
ATOM 5493 C C . GLU C 1 97 ? 97.207 25.251 173.723 1.00 54.04 219 GLU C C 1
ATOM 5494 O O . GLU C 1 97 ? 97.559 25.378 172.552 1.00 53.44 219 GLU C O 1
ATOM 5500 N N . GLY C 1 98 ? 97.928 25.713 174.733 1.00 55.60 220 GLY C N 1
ATOM 5501 C CA . GLY C 1 98 ? 99.112 26.505 174.477 1.00 55.24 220 GLY C CA 1
ATOM 5502 C C . GLY C 1 98 ? 100.407 25.786 174.772 1.00 55.96 220 GLY C C 1
ATOM 5503 O O . GLY C 1 98 ? 101.481 26.294 174.443 1.00 56.53 220 GLY C O 1
ATOM 5504 N N . ASN C 1 99 ? 100.307 24.612 175.396 1.00 47.10 221 ASN C N 1
ATOM 5505 C CA . ASN C 1 99 ? 101.478 23.818 175.747 1.00 47.31 221 ASN C CA 1
ATOM 5506 C C . ASN C 1 99 ? 101.756 22.702 174.733 1.00 47.39 221 ASN C C 1
ATOM 5507 O O . ASN C 1 99 ? 102.877 22.207 174.619 1.00 48.54 221 ASN C O 1
ATOM 5512 N N . ILE C 1 100 ? 100.729 22.304 173.995 1.00 57.76 222 ILE C N 1
ATOM 5513 C CA . ILE C 1 100 ? 100.886 21.256 173.004 1.00 56.81 222 ILE C CA 1
ATOM 5514 C C . ILE C 1 100 ? 100.598 21.805 171.618 1.00 55.32 222 ILE C C 1
ATOM 5515 O O . ILE C 1 100 ? 99.451 21.838 171.168 1.00 55.52 222 ILE C O 1
ATOM 5520 N N . ILE C 1 101 ? 101.653 22.231 170.944 1.00 32.17 223 ILE C N 1
ATOM 5521 C CA . ILE C 1 101 ? 101.546 22.729 169.590 1.00 29.94 223 ILE C CA 1
ATOM 5522 C C . ILE C 1 101 ? 101.390 21.574 168.612 1.00 29.25 223 ILE C C 1
ATOM 5523 O O . ILE C 1 101 ? 102.181 20.635 168.633 1.00 29.70 223 ILE C O 1
ATOM 5528 N N . THR C 1 102 ? 100.361 21.646 167.769 1.00 36.27 224 THR C N 1
ATOM 5529 C CA . THR C 1 102 ? 100.096 20.619 166.758 1.00 35.80 224 THR C CA 1
ATOM 5530 C C . THR C 1 102 ? 100.355 21.206 165.362 1.00 35.04 224 THR C C 1
ATOM 5531 O O . THR C 1 102 ? 99.848 22.276 165.048 1.00 34.43 224 THR C O 1
ATOM 5535 N N . LEU C 1 103 ? 101.147 20.522 164.533 1.00 39.23 225 LEU C N 1
ATOM 5536 C CA . LEU C 1 103 ? 101.456 20.998 163.177 1.00 38.42 225 LEU C CA 1
ATOM 5537 C C . LEU C 1 103 ? 101.041 19.986 162.125 1.00 38.64 225 LEU C C 1
ATOM 5538 O O . LEU C 1 103 ? 100.905 18.785 162.406 1.00 39.79 225 LEU C O 1
ATOM 5543 N N . ASN C 1 104 ? 100.859 20.455 160.899 1.00 32.95 226 ASN C N 1
ATOM 5544 C CA . ASN C 1 104 ? 100.544 19.528 159.830 1.00 31.58 226 ASN C CA 1
ATOM 5545 C C . ASN C 1 104 ? 101.592 19.663 158.750 1.00 30.93 226 ASN C C 1
ATOM 5546 O O . ASN C 1 104 ? 101.565 20.615 157.981 1.00 30.44 226 ASN C O 1
ATOM 5551 N N . VAL C 1 105 ? 102.532 18.724 158.693 1.00 29.72 227 VAL C N 1
ATOM 5552 C CA . VAL C 1 105 ? 103.597 18.814 157.695 1.00 29.58 227 VAL C CA 1
ATOM 5553 C C . VAL C 1 105 ? 103.410 17.899 156.490 1.00 29.47 227 VAL C C 1
ATOM 5554 O O . VAL C 1 105 ? 103.217 16.689 156.631 1.00 30.16 227 VAL C O 1
ATOM 5558 N N . ARG C 1 106 ? 103.471 18.496 155.305 1.00 50.71 228 ARG C N 1
ATOM 5559 C CA . ARG C 1 106 ? 103.463 17.740 154.073 1.00 51.64 228 ARG C CA 1
ATOM 5560 C C . ARG C 1 106 ? 104.899 17.520 153.659 1.00 52.57 228 ARG C C 1
ATOM 5561 O O . ARG C 1 106 ? 105.714 18.440 153.697 1.00 53.80 228 ARG C O 1
ATOM 5569 N N . ILE C 1 107 ? 105.216 16.293 153.277 1.00 30.86 229 ILE C N 1
ATOM 5570 C CA . ILE C 1 107 ? 106.550 15.993 152.795 1.00 31.07 229 ILE C CA 1
ATOM 5571 C C . ILE C 1 107 ? 106.715 16.607 151.401 1.00 30.88 229 ILE C C 1
ATOM 5572 O O . ILE C 1 107 ? 105.884 16.412 150.520 1.00 31.12 229 ILE C O 1
ATOM 5577 N N . ALA C 1 108 ? 107.767 17.390 151.222 1.00 38.92 230 ALA C N 1
ATOM 5578 C CA . ALA C 1 108 ? 107.986 18.078 149.962 1.00 38.58 230 ALA C CA 1
ATOM 5579 C C . ALA C 1 108 ? 108.962 17.287 149.124 1.00 39.83 230 ALA C C 1
ATOM 5580 O O . ALA C 1 108 ? 110.143 17.631 149.039 1.00 40.40 230 ALA C O 1
ATOM 5582 N N . THR C 1 109 ? 108.457 16.216 148.515 1.00 41.11 231 THR C N 1
ATOM 5583 C CA . THR C 1 109 ? 109.239 15.371 147.616 1.00 42.45 231 THR C CA 1
ATOM 5584 C C . THR C 1 109 ? 109.658 16.139 146.360 1.00 43.31 231 THR C C 1
ATOM 5585 O O . THR C 1 109 ? 109.089 17.183 146.053 1.00 42.86 231 THR C O 1
ATOM 5589 N N . PRO C 1 110 ? 110.655 15.627 145.624 1.00 36.36 232 PRO C N 1
ATOM 5590 C CA . PRO C 1 110 ? 111.068 16.316 144.398 1.00 38.10 232 PRO C CA 1
ATOM 5591 C C . PRO C 1 110 ? 110.043 16.132 143.307 1.00 39.25 232 PRO C C 1
ATOM 5592 O O . PRO C 1 110 ? 109.157 15.290 143.419 1.00 39.21 232 PRO C O 1
ATOM 5596 N N . PRO C 1 111 ? 110.155 16.927 142.249 1.00 43.55 233 PRO C N 1
ATOM 5597 C CA . PRO C 1 111 ? 109.305 16.773 141.069 1.00 44.45 233 PRO C CA 1
ATOM 5598 C C . PRO C 1 111 ? 109.374 15.350 140.538 1.00 46.19 233 PRO C C 1
ATOM 5599 O O . PRO C 1 111 ? 110.415 14.719 140.678 1.00 47.46 233 PRO C O 1
ATOM 5603 N N . PHE C 1 112 ? 108.293 14.855 139.941 1.00 54.68 234 PHE C N 1
ATOM 5604 C CA . PHE C 1 112 ? 108.288 13.511 139.368 1.00 56.73 234 PHE C CA 1
ATOM 5605 C C . PHE C 1 112 ? 108.267 13.567 137.839 1.00 58.73 234 PHE C C 1
ATOM 5606 O O . PHE C 1 112 ? 107.309 14.063 137.246 1.00 58.39 234 PHE C O 1
ATOM 5614 N N . ASP C 1 113 ? 109.332 13.059 137.216 1.00 77.13 235 ASP C N 1
ATOM 5615 C CA . ASP C 1 113 ? 109.530 13.109 135.761 1.00 79.45 235 ASP C CA 1
ATOM 5616 C C . ASP C 1 113 ? 108.905 11.889 135.090 1.00 81.58 235 ASP C C 1
ATOM 5617 O O . ASP C 1 113 ? 109.269 10.759 135.386 1.00 83.45 235 ASP C O 1
ATOM 5622 N N . ARG C 1 114 ? 107.970 12.127 134.178 1.00 74.31 236 ARG C N 1
ATOM 5623 C CA . ARG C 1 114 ? 107.190 11.044 133.593 1.00 76.12 236 ARG C CA 1
ATOM 5624 C C . ARG C 1 114 ? 107.872 10.420 132.381 1.00 78.37 236 ARG C C 1
ATOM 5625 O O . ARG C 1 114 ? 107.396 9.422 131.833 1.00 79.90 236 ARG C O 1
ATOM 5633 N N . ALA C 1 115 ? 108.992 11.018 131.981 1.00 92.74 237 ALA C N 1
ATOM 5634 C CA . ALA C 1 115 ? 109.766 10.556 130.829 1.00 95.17 237 ALA C CA 1
ATOM 5635 C C . ALA C 1 115 ? 110.731 9.429 131.210 1.00 97.03 237 ALA C C 1
ATOM 5636 O O . ALA C 1 115 ? 110.987 8.518 130.417 1.00 99.81 237 ALA C O 1
ATOM 5638 N N . ALA C 1 116 ? 111.269 9.510 132.425 1.00 98.29 238 ALA C N 1
ATOM 5639 C CA . ALA C 1 116 ? 112.070 8.434 133.002 1.00 99.66 238 ALA C CA 1
ATOM 5640 C C . ALA C 1 116 ? 111.180 7.640 133.947 1.00 99.14 238 ALA C C 1
ATOM 5641 O O . ALA C 1 116 ? 111.462 6.486 134.283 1.00 99.67 238 ALA C O 1
ATOM 5643 N N . ASN C 1 117 ? 110.090 8.279 134.359 1.00 77.85 239 ASN C N 1
ATOM 5644 C CA . ASN C 1 117 ? 109.141 7.687 135.287 1.00 74.53 239 ASN C CA 1
ATOM 5645 C C . ASN C 1 117 ? 109.741 7.420 136.677 1.00 72.18 239 ASN C C 1
ATOM 5646 O O . ASN C 1 117 ? 109.538 6.374 137.296 1.00 71.77 239 ASN C O 1
ATOM 5651 N N . LYS C 1 118 ? 110.511 8.391 137.141 1.00 57.12 240 LYS C N 1
ATOM 5652 C CA . LYS C 1 118 ? 111.058 8.391 138.484 1.00 53.38 240 LYS C CA 1
ATOM 5653 C C . LYS C 1 118 ? 111.122 9.847 138.911 1.00 50.16 240 LYS C C 1
ATOM 5654 O O . LYS C 1 118 ? 110.656 10.730 138.204 1.00 49.54 240 LYS C O 1
ATOM 5660 N N . TRP C 1 119 ? 111.686 10.101 140.075 1.00 46.04 241 TRP C N 1
ATOM 5661 C CA . TRP C 1 119 ? 111.896 11.469 140.501 1.00 44.26 241 TRP C CA 1
ATOM 5662 C C . TRP C 1 119 ? 112.824 12.209 139.517 1.00 45.89 241 TRP C C 1
ATOM 5663 O O . TRP C 1 119 ? 113.707 11.602 138.895 1.00 47.35 241 TRP C O 1
ATOM 5674 N N A LYS C 1 120 ? 112.606 13.512 139.357 0.50 50.02 242 LYS C N 1
ATOM 5675 N N B LYS C 1 120 ? 112.626 13.515 139.387 0.50 50.10 242 LYS C N 1
ATOM 5676 C CA A LYS C 1 120 ? 113.438 14.287 138.447 0.50 51.37 242 LYS C CA 1
ATOM 5677 C CA B LYS C 1 120 ? 113.424 14.304 138.463 0.50 51.61 242 LYS C CA 1
ATOM 5678 C C A LYS C 1 120 ? 114.889 14.147 138.867 0.50 52.84 242 LYS C C 1
ATOM 5679 C C B LYS C 1 120 ? 114.897 14.212 138.856 0.50 52.97 242 LYS C C 1
ATOM 5680 O O A LYS C 1 120 ? 115.234 14.334 140.033 0.50 51.89 242 LYS C O 1
ATOM 5681 O O B LYS C 1 120 ? 115.262 14.488 139.998 0.50 52.07 242 LYS C O 1
ATOM 5692 N N . ALA C 1 121 ? 115.734 13.809 137.905 1.00 59.95 243 ALA C N 1
ATOM 5693 C CA . ALA C 1 121 ? 117.142 13.563 138.170 1.00 62.43 243 ALA C CA 1
ATOM 5694 C C . ALA C 1 121 ? 117.889 14.716 138.863 1.00 62.80 243 ALA C C 1
ATOM 5695 O O . ALA C 1 121 ? 117.926 15.842 138.357 1.00 63.16 243 ALA C O 1
ATOM 5697 N N . GLY C 1 122 ? 118.481 14.411 140.021 1.00 76.96 244 GLY C N 1
ATOM 5698 C CA . GLY C 1 122 ? 119.400 15.308 140.704 1.00 75.61 244 GLY C CA 1
ATOM 5699 C C . GLY C 1 122 ? 118.788 16.477 141.450 1.00 73.59 244 GLY C C 1
ATOM 5700 O O . GLY C 1 122 ? 119.311 17.587 141.423 1.00 73.85 244 GLY C O 1
ATOM 5701 N N . ILE C 1 123 ? 117.673 16.229 142.121 1.00 51.14 245 ILE C N 1
ATOM 5702 C CA . ILE C 1 123 ? 117.014 17.257 142.908 1.00 49.08 245 ILE C CA 1
ATOM 5703 C C . ILE C 1 123 ? 116.714 16.745 144.311 1.00 47.70 245 ILE C C 1
ATOM 5704 O O . ILE C 1 123 ? 116.028 15.734 144.475 1.00 46.97 245 ILE C O 1
ATOM 5709 N N . LYS C 1 124 ? 117.248 17.441 145.314 1.00 52.98 246 LYS C N 1
ATOM 5710 C CA . LYS C 1 124 ? 116.960 17.154 146.719 1.00 51.65 246 LYS C CA 1
ATOM 5711 C C . LYS C 1 124 ? 115.471 17.262 147.020 1.00 49.08 246 LYS C C 1
ATOM 5712 O O . LYS C 1 124 ? 114.787 18.141 146.501 1.00 48.53 246 LYS C O 1
ATOM 5718 N N . PRO C 1 125 ? 114.974 16.385 147.894 1.00 30.80 247 PRO C N 1
ATOM 5719 C CA . PRO C 1 125 ? 113.660 16.616 148.485 1.00 27.89 247 PRO C CA 1
ATOM 5720 C C . PRO C 1 125 ? 113.697 17.884 149.344 1.00 26.64 247 PRO C C 1
ATOM 5721 O O . PRO C 1 125 ? 114.769 18.420 149.609 1.00 28.03 247 PRO C O 1
ATOM 5725 N N . GLY C 1 126 ? 112.533 18.360 149.765 1.00 27.61 248 GLY C N 1
ATOM 5726 C CA . GLY C 1 126 ? 112.472 19.485 150.666 1.00 27.09 248 GLY C CA 1
ATOM 5727 C C . GLY C 1 126 ? 113.375 19.263 151.856 1.00 28.60 248 GLY C C 1
ATOM 5728 O O . GLY C 1 126 ? 113.385 18.179 152.425 1.00 29.16 248 GLY C O 1
ATOM 5729 N N . ILE C 1 127 ? 114.129 20.292 152.231 1.00 32.93 249 ILE C N 1
ATOM 5730 C CA . ILE C 1 127 ? 115.062 20.206 153.344 1.00 33.30 249 ILE C CA 1
ATOM 5731 C C . ILE C 1 127 ? 114.352 20.173 154.696 1.00 33.49 249 ILE C C 1
ATOM 5732 O O . ILE C 1 127 ? 114.689 19.366 155.555 1.00 34.16 249 ILE C O 1
ATOM 5737 N N . SER C 1 128 ? 113.384 21.061 154.899 1.00 37.39 250 SER C N 1
ATOM 5738 C CA . SER C 1 128 ? 112.705 21.118 156.184 1.00 37.68 250 SER C CA 1
ATOM 5739 C C . SER C 1 128 ? 111.842 19.883 156.389 1.00 36.48 250 SER C C 1
ATOM 5740 O O . SER C 1 128 ? 112.035 19.125 157.338 1.00 37.59 250 SER C O 1
ATOM 5743 N N . SER C 1 129 ? 110.894 19.683 155.485 1.00 32.90 251 SER C N 1
ATOM 5744 C CA . SER C 1 129 ? 109.964 18.570 155.593 1.00 32.22 251 SER C CA 1
ATOM 5745 C C . SER C 1 129 ? 110.666 17.222 155.764 1.00 33.39 251 SER C C 1
ATOM 5746 O O . SER C 1 129 ? 110.213 16.387 156.557 1.00 33.96 251 SER C O 1
ATOM 5749 N N . SER C 1 130 ? 111.763 17.006 155.033 1.00 23.08 252 SER C N 1
ATOM 5750 C CA . SER C 1 130 ? 112.443 15.717 155.085 1.00 24.10 252 SER C CA 1
ATOM 5751 C C . SER C 1 130 ? 113.053 15.490 156.443 1.00 26.30 252 SER C C 1
ATOM 5752 O O . SER C 1 130 ? 113.228 14.349 156.844 1.00 27.54 252 SER C O 1
ATOM 5755 N N . TYR C 1 131 ? 113.374 16.571 157.152 1.00 28.25 253 TYR C N 1
ATOM 5756 C CA . TYR C 1 131 ? 113.853 16.448 158.519 1.00 30.16 253 TYR C CA 1
ATOM 5757 C C . TYR C 1 131 ? 112.700 16.119 159.471 1.00 30.02 253 TYR C C 1
ATOM 5758 O O . TYR C 1 131 ? 112.786 15.163 160.244 1.00 31.43 253 TYR C O 1
ATOM 5767 N N . ILE C 1 132 ? 111.620 16.892 159.411 1.00 36.92 254 ILE C N 1
ATOM 5768 C CA . ILE C 1 132 ? 110.454 16.614 160.253 1.00 37.07 254 ILE C CA 1
ATOM 5769 C C . ILE C 1 132 ? 110.011 15.144 160.153 1.00 36.74 254 ILE C C 1
ATOM 5770 O O . ILE C 1 132 ? 109.751 14.492 161.170 1.00 38.46 254 ILE C O 1
ATOM 5775 N N . PHE C 1 133 ? 109.924 14.617 158.937 1.00 34.09 255 PHE C N 1
ATOM 5776 C CA . PHE C 1 133 ? 109.452 13.247 158.756 1.00 34.66 255 PHE C CA 1
ATOM 5777 C C . PHE C 1 133 ? 110.373 12.217 159.428 1.00 37.02 255 PHE C C 1
ATOM 5778 O O . PHE C 1 133 ? 109.946 11.111 159.798 1.00 38.27 255 PHE C O 1
ATOM 5786 N N . SER C 1 134 ? 111.635 12.589 159.600 1.00 33.68 256 SER C N 1
ATOM 5787 C CA . SER C 1 134 ? 112.604 11.678 160.193 1.00 35.49 256 SER C CA 1
ATOM 5788 C C . SER C 1 134 ? 112.548 11.674 161.714 1.00 37.23 256 SER C C 1
ATOM 5789 O O . SER C 1 134 ? 113.336 10.985 162.349 1.00 39.38 256 SER C O 1
ATOM 5792 N N . LEU C 1 135 ? 111.612 12.417 162.300 1.00 27.89 257 LEU C N 1
ATOM 5793 C CA . LEU C 1 135 ? 111.577 12.563 163.754 1.00 29.62 257 LEU C CA 1
ATOM 5794 C C . LEU C 1 135 ? 110.626 11.604 164.441 1.00 30.48 257 LEU C C 1
ATOM 5795 O O . LEU C 1 135 ? 109.616 11.203 163.875 1.00 28.95 257 LEU C O 1
ATOM 5800 N N . LYS C 1 136 ? 110.977 11.243 165.671 1.00 53.20 258 LYS C N 1
ATOM 5801 C CA . LYS C 1 136 ? 110.247 10.248 166.440 1.00 56.02 258 LYS C CA 1
ATOM 5802 C C . LYS C 1 136 ? 109.943 10.790 167.819 1.00 54.51 258 LYS C C 1
ATOM 5803 O O . LYS C 1 136 ? 110.659 11.647 168.326 1.00 55.01 258 LYS C O 1
ATOM 5809 N N . PRO C 1 137 ? 108.878 10.283 168.441 1.00 31.43 259 PRO C N 1
ATOM 5810 C CA . PRO C 1 137 ? 108.575 10.733 169.801 1.00 30.97 259 PRO C CA 1
ATOM 5811 C C . PRO C 1 137 ? 109.825 10.604 170.671 1.00 31.67 259 PRO C C 1
ATOM 5812 O O . PRO C 1 137 ? 110.557 9.610 170.563 1.00 33.32 259 PRO C O 1
ATOM 5816 N N . GLY C 1 138 ? 110.077 11.610 171.501 1.00 43.39 260 GLY C N 1
ATOM 5817 C CA . GLY C 1 138 ? 111.287 11.647 172.298 1.00 45.96 260 GLY C CA 1
ATOM 5818 C C . GLY C 1 138 ? 112.296 12.677 171.817 1.00 46.37 260 GLY C C 1
ATOM 5819 O O . GLY C 1 138 ? 113.056 13.221 172.626 1.00 47.68 260 GLY C O 1
ATOM 5820 N N . ASP C 1 139 ? 112.301 12.939 170.505 1.00 46.18 261 ASP C N 1
ATOM 5821 C CA . ASP C 1 139 ? 113.230 13.878 169.876 1.00 46.61 261 ASP C CA 1
ATOM 5822 C C . ASP C 1 139 ? 112.990 15.304 170.339 1.00 46.34 261 ASP C C 1
ATOM 5823 O O . ASP C 1 139 ? 111.940 15.614 170.885 1.00 46.01 261 ASP C O 1
ATOM 5828 N N . LYS C 1 140 ? 113.961 16.174 170.101 1.00 43.02 262 LYS C N 1
ATOM 5829 C CA . LYS C 1 140 ? 113.837 17.571 170.486 1.00 42.72 262 LYS C CA 1
ATOM 5830 C C . LYS C 1 140 ? 113.956 18.496 169.275 1.00 41.72 262 LYS C C 1
ATOM 5831 O O . LYS C 1 140 ? 114.674 18.200 168.312 1.00 42.74 262 LYS C O 1
ATOM 5837 N N . VAL C 1 141 ? 113.246 19.619 169.325 1.00 32.73 263 VAL C N 1
ATOM 5838 C CA . VAL C 1 141 ? 113.322 20.628 168.270 1.00 32.75 263 VAL C CA 1
ATOM 5839 C C . VAL C 1 141 ? 113.265 21.993 168.890 1.00 34.09 263 VAL C C 1
ATOM 5840 O O . VAL C 1 141 ? 112.649 22.158 169.935 1.00 34.28 263 VAL C O 1
ATOM 5860 N N . SER C 1 144 ? 110.246 28.565 167.568 1.00 37.56 266 SER C N 1
ATOM 5861 C CA . SER C 1 144 ? 109.889 29.905 168.005 1.00 36.36 266 SER C CA 1
ATOM 5862 C C . SER C 1 144 ? 108.509 30.274 167.490 1.00 33.10 266 SER C C 1
ATOM 5863 O O . SER C 1 144 ? 108.068 29.762 166.456 1.00 31.53 266 SER C O 1
ATOM 5866 N N . GLY C 1 145 ? 107.834 31.155 168.230 1.00 45.95 267 GLY C N 1
ATOM 5867 C CA . GLY C 1 145 ? 106.491 31.602 167.902 1.00 43.01 267 GLY C CA 1
ATOM 5868 C C . GLY C 1 145 ? 105.961 32.672 168.840 1.00 42.76 267 GLY C C 1
ATOM 5869 O O . GLY C 1 145 ? 106.457 32.848 169.956 1.00 44.16 267 GLY C O 1
ATOM 5870 N N . PRO C 1 146 ? 104.916 33.376 168.397 1.00 37.62 268 PRO C N 1
ATOM 5871 C CA . PRO C 1 146 ? 104.253 33.109 167.129 1.00 36.03 268 PRO C CA 1
ATOM 5872 C C . PRO C 1 146 ? 104.545 34.176 166.088 1.00 37.13 268 PRO C C 1
ATOM 5873 O O . PRO C 1 146 ? 105.028 35.253 166.422 1.00 40.44 268 PRO C O 1
ATOM 5877 N N . TYR C 1 147 ? 104.233 33.874 164.835 1.00 39.97 269 TYR C N 1
ATOM 5878 C CA . TYR C 1 147 ? 104.331 34.839 163.761 1.00 39.68 269 TYR C CA 1
ATOM 5879 C C . TYR C 1 147 ? 103.023 34.845 162.986 1.00 38.39 269 TYR C C 1
ATOM 5880 O O . TYR C 1 147 ? 102.240 33.899 163.089 1.00 38.26 269 TYR C O 1
ATOM 5889 N N . GLY C 1 148 ? 102.791 35.904 162.217 1.00 33.94 270 GLY C N 1
ATOM 5890 C CA . GLY C 1 148 ? 101.921 35.828 161.058 1.00 32.35 270 GLY C CA 1
ATOM 5891 C C . GLY C 1 148 ? 100.647 36.630 161.235 1.00 32.82 270 GLY C C 1
ATOM 5892 O O . GLY C 1 148 ? 100.386 37.168 162.311 1.00 34.58 270 GLY C O 1
ATOM 5893 N N . ASP C 1 149 ? 99.850 36.708 160.174 1.00 52.00 271 ASP C N 1
ATOM 5894 C CA . ASP C 1 149 ? 98.890 37.794 160.016 1.00 51.57 271 ASP C CA 1
ATOM 5895 C C . ASP C 1 149 ? 97.480 37.255 159.795 1.00 49.80 271 ASP C C 1
ATOM 5896 O O . ASP C 1 149 ? 96.514 38.017 159.755 1.00 50.00 271 ASP C O 1
ATOM 5901 N N . PHE C 1 150 ? 97.371 35.939 159.652 1.00 35.16 272 PHE C N 1
ATOM 5902 C CA . PHE C 1 150 ? 96.165 35.325 159.109 1.00 33.07 272 PHE C CA 1
ATOM 5903 C C . PHE C 1 150 ? 95.112 35.125 160.194 1.00 32.97 272 PHE C C 1
ATOM 5904 O O . PHE C 1 150 ? 95.024 34.056 160.798 1.00 33.07 272 PHE C O 1
ATOM 5912 N N . HIS C 1 151 ? 94.314 36.160 160.436 1.00 40.00 273 HIS C N 1
ATOM 5913 C CA . HIS C 1 151 ? 93.525 36.250 161.659 1.00 41.26 273 HIS C CA 1
ATOM 5914 C C . HIS C 1 151 ? 92.046 36.451 161.347 1.00 41.47 273 HIS C C 1
ATOM 5915 O O . HIS C 1 151 ? 91.685 37.273 160.504 1.00 41.66 273 HIS C O 1
ATOM 5922 N N . ILE C 1 152 ? 91.194 35.695 162.031 1.00 26.59 274 ILE C N 1
ATOM 5923 C CA . ILE C 1 152 ? 89.759 35.952 162.015 1.00 26.83 274 ILE C CA 1
ATOM 5924 C C . ILE C 1 152 ? 89.464 37.445 162.107 1.00 28.59 274 ILE C C 1
ATOM 5925 O O . ILE C 1 152 ? 89.985 38.138 162.982 1.00 29.64 274 ILE C O 1
ATOM 5930 N N . GLN C 1 153 ? 88.626 37.935 161.200 1.00 45.39 275 GLN C N 1
ATOM 5931 C CA . GLN C 1 153 ? 88.052 39.269 161.327 1.00 47.46 275 GLN C CA 1
ATOM 5932 C C . GLN C 1 153 ? 86.868 39.270 162.288 1.00 49.18 275 GLN C C 1
ATOM 5933 O O . GLN C 1 153 ? 85.987 38.415 162.204 1.00 49.52 275 GLN C O 1
ATOM 5939 N N . ASP C 1 154 ? 86.854 40.237 163.200 1.00 71.22 276 ASP C N 1
ATOM 5940 C CA . ASP C 1 154 ? 85.839 40.289 164.246 1.00 73.91 276 ASP C CA 1
ATOM 5941 C C . ASP C 1 154 ? 84.561 40.951 163.742 1.00 73.26 276 ASP C C 1
ATOM 5942 O O . ASP C 1 154 ? 84.493 42.173 163.615 1.00 73.73 276 ASP C O 1
ATOM 5947 N N . THR C 1 155 ? 83.552 40.136 163.455 1.00 39.70 277 THR C N 1
ATOM 5948 C CA . THR C 1 155 ? 82.479 40.533 162.552 1.00 38.95 277 THR C CA 1
ATOM 5949 C C . THR C 1 155 ? 81.224 39.698 162.785 1.00 39.89 277 THR C C 1
ATOM 5950 O O . THR C 1 155 ? 81.215 38.793 163.618 1.00 40.14 277 THR C O 1
ATOM 5954 N N . ASP C 1 156 ? 80.166 40.009 162.042 1.00 58.06 278 ASP C N 1
ATOM 5955 C CA . ASP C 1 156 ? 78.960 39.189 162.046 1.00 59.56 278 ASP C CA 1
ATOM 5956 C C . ASP C 1 156 ? 78.879 38.321 160.796 1.00 57.29 278 ASP C C 1
ATOM 5957 O O . ASP C 1 156 ? 78.097 37.373 160.736 1.00 57.39 278 ASP C O 1
ATOM 5962 N N . ALA C 1 157 ? 79.693 38.651 159.798 1.00 27.37 279 ALA C N 1
ATOM 5963 C CA . ALA C 1 157 ? 79.575 38.046 158.489 1.00 26.06 279 ALA C CA 1
ATOM 5964 C C . ALA C 1 157 ? 79.562 36.525 158.501 1.00 25.18 279 ALA C C 1
ATOM 5965 O O . ALA C 1 157 ? 80.145 35.859 159.375 1.00 24.11 279 ALA C O 1
ATOM 5967 N N . GLU C 1 158 ? 78.871 35.994 157.505 1.00 35.05 280 GLU C N 1
ATOM 5968 C CA . GLU C 1 158 ? 79.025 34.614 157.116 1.00 35.42 280 GLU C CA 1
ATOM 5969 C C . GLU C 1 158 ? 80.489 34.412 156.765 1.00 34.02 280 GLU C C 1
ATOM 5970 O O . GLU C 1 158 ? 81.098 35.263 156.116 1.00 33.51 280 GLU C O 1
ATOM 5984 N N . LEU C 1 160 ? 83.235 31.549 155.043 1.00 30.02 282 LEU C N 1
ATOM 5985 C CA . LEU C 1 160 ? 83.337 30.317 154.290 1.00 28.53 282 LEU C CA 1
ATOM 5986 C C . LEU C 1 160 ? 84.799 29.905 154.198 1.00 27.43 282 LEU C C 1
ATOM 5987 O O . LEU C 1 160 ? 85.609 30.622 153.623 1.00 27.32 282 LEU C O 1
ATOM 5992 N N . TYR C 1 161 ? 85.139 28.763 154.790 1.00 33.07 283 TYR C N 1
ATOM 5993 C CA . TYR C 1 161 ? 86.506 28.248 154.753 1.00 32.28 283 TYR C CA 1
ATOM 5994 C C . TYR C 1 161 ? 86.753 27.339 153.541 1.00 31.70 283 TYR C C 1
ATOM 5995 O O . TYR C 1 161 ? 85.959 26.437 153.249 1.00 33.10 283 TYR C O 1
ATOM 6004 N N . ILE C 1 162 ? 87.845 27.595 152.827 1.00 21.35 284 ILE C N 1
ATOM 6005 C CA . ILE C 1 162 ? 88.237 26.757 151.706 1.00 20.39 284 ILE C CA 1
ATOM 6006 C C . ILE C 1 162 ? 89.622 26.225 151.977 1.00 20.03 284 ILE C C 1
ATOM 6007 O O . ILE C 1 162 ? 90.564 27.014 152.022 1.00 20.30 284 ILE C O 1
ATOM 6012 N N . GLY C 1 163 ? 89.769 24.913 152.155 1.00 29.86 285 GLY C N 1
ATOM 6013 C CA . GLY C 1 163 ? 91.072 24.373 152.494 1.00 28.82 285 GLY C CA 1
ATOM 6014 C C . GLY C 1 163 ? 91.512 23.230 151.607 1.00 29.48 285 GLY C C 1
ATOM 6015 O O . GLY C 1 163 ? 90.692 22.583 150.956 1.00 30.24 285 GLY C O 1
ATOM 6016 N N . GLY C 1 164 ? 92.815 22.970 151.586 1.00 28.82 286 GLY C N 1
ATOM 6017 C CA . GLY C 1 164 ? 93.345 21.830 150.868 1.00 29.23 286 GLY C CA 1
ATOM 6018 C C . GLY C 1 164 ? 94.726 21.436 151.365 1.00 29.14 286 GLY C C 1
ATOM 6019 O O . GLY C 1 164 ? 95.498 22.298 151.783 1.00 28.68 286 GLY C O 1
ATOM 6020 N N . GLY C 1 165 ? 95.046 20.140 151.320 1.00 29.40 287 GLY C N 1
ATOM 6021 C CA . GLY C 1 165 ? 96.371 19.682 151.692 1.00 28.95 287 GLY C CA 1
ATOM 6022 C C . GLY C 1 165 ? 96.639 20.032 153.136 1.00 29.19 287 GLY C C 1
ATOM 6023 O O . GLY C 1 165 ? 95.761 19.879 153.966 1.00 29.92 287 GLY C O 1
ATOM 6024 N N . ALA C 1 166 ? 97.836 20.517 153.440 1.00 27.09 288 ALA C N 1
ATOM 6025 C CA . ALA C 1 166 ? 98.174 20.900 154.808 1.00 27.67 288 ALA C CA 1
ATOM 6026 C C . ALA C 1 166 ? 97.579 22.254 155.176 1.00 27.66 288 ALA C C 1
ATOM 6027 O O . ALA C 1 166 ? 97.898 22.819 156.218 1.00 28.97 288 ALA C O 1
ATOM 6029 N N . GLY C 1 167 ? 96.713 22.767 154.314 1.00 36.75 289 GLY C N 1
ATOM 6030 C CA . GLY C 1 167 ? 95.936 23.948 154.629 1.00 36.94 289 GLY C CA 1
ATOM 6031 C C . GLY C 1 167 ? 94.994 23.712 155.801 1.00 38.57 289 GLY C C 1
ATOM 6032 O O . GLY C 1 167 ? 94.551 24.662 156.448 1.00 40.17 289 GLY C O 1
ATOM 6041 N N . ALA C 1 169 ? 95.617 23.200 158.619 1.00 30.13 291 ALA C N 1
ATOM 6042 C CA . ALA C 1 169 ? 96.141 23.668 159.892 1.00 31.23 291 ALA C CA 1
ATOM 6043 C C . ALA C 1 169 ? 95.554 24.990 160.360 1.00 31.34 291 ALA C C 1
ATOM 6044 O O . ALA C 1 169 ? 94.846 25.039 161.362 1.00 31.20 291 ALA C O 1
ATOM 6046 N N . PRO C 1 170 ? 95.842 26.071 159.640 1.00 29.70 292 PRO C N 1
ATOM 6047 C CA . PRO C 1 170 ? 95.278 27.343 160.099 1.00 29.46 292 PRO C CA 1
ATOM 6048 C C . PRO C 1 170 ? 93.753 27.261 160.173 1.00 29.30 292 PRO C C 1
ATOM 6049 O O . PRO C 1 170 ? 93.161 27.552 161.209 1.00 31.09 292 PRO C O 1
ATOM 6053 N N . LEU C 1 171 ? 93.131 26.856 159.074 1.00 26.57 293 LEU C N 1
ATOM 6054 C CA . LEU C 1 171 ? 91.687 26.729 159.012 1.00 26.10 293 LEU C CA 1
ATOM 6055 C C . LEU C 1 171 ? 91.119 25.985 160.215 1.00 26.21 293 LEU C C 1
ATOM 6056 O O . LEU C 1 171 ? 90.144 26.414 160.807 1.00 27.50 293 LEU C O 1
ATOM 6061 N N . ARG C 1 172 ? 91.733 24.878 160.594 1.00 25.44 294 ARG C N 1
ATOM 6062 C CA . ARG C 1 172 ? 91.229 24.118 161.723 1.00 25.88 294 ARG C CA 1
ATOM 6063 C C . ARG C 1 172 ? 91.376 24.872 163.039 1.00 25.96 294 ARG C C 1
ATOM 6064 O O . ARG C 1 172 ? 90.459 24.906 163.847 1.00 26.72 294 ARG C O 1
ATOM 6072 N N . ALA C 1 173 ? 92.538 25.472 163.250 1.00 27.16 295 ALA C N 1
ATOM 6073 C CA . ALA C 1 173 ? 92.786 26.253 164.457 1.00 28.08 295 ALA C CA 1
ATOM 6074 C C . ALA C 1 173 ? 91.736 27.351 164.662 1.00 28.26 295 ALA C C 1
ATOM 6075 O O . ALA C 1 173 ? 91.186 27.520 165.758 1.00 28.39 295 ALA C O 1
ATOM 6077 N N . GLN C 1 174 ? 91.475 28.105 163.604 1.00 35.84 296 GLN C N 1
ATOM 6078 C CA . GLN C 1 174 ? 90.435 29.113 163.654 1.00 36.58 296 GLN C CA 1
ATOM 6079 C C . GLN C 1 174 ? 89.048 28.500 163.937 1.00 38.10 296 GLN C C 1
ATOM 6080 O O . GLN C 1 174 ? 88.304 28.996 164.801 1.00 38.73 296 GLN C O 1
ATOM 6086 N N . ILE C 1 175 ? 88.705 27.418 163.236 1.00 26.16 297 ILE C N 1
ATOM 6087 C CA . ILE C 1 175 ? 87.369 26.850 163.375 1.00 27.67 297 ILE C CA 1
ATOM 6088 C C . ILE C 1 175 ? 87.104 26.308 164.781 1.00 29.17 297 ILE C C 1
ATOM 6089 O O . ILE C 1 175 ? 85.998 26.459 165.315 1.00 31.31 297 ILE C O 1
ATOM 6094 N N . LEU C 1 176 ? 88.119 25.702 165.388 1.00 26.93 298 LEU C N 1
ATOM 6095 C CA . LEU C 1 176 ? 87.987 25.237 166.760 1.00 27.91 298 LEU C CA 1
ATOM 6096 C C . LEU C 1 176 ? 87.970 26.417 167.721 1.00 27.75 298 LEU C C 1
ATOM 6097 O O . LEU C 1 176 ? 87.196 26.425 168.675 1.00 29.27 298 LEU C O 1
ATOM 6102 N N . HIS C 1 177 ? 88.801 27.428 167.468 1.00 35.46 299 HIS C N 1
ATOM 6103 C CA . HIS C 1 177 ? 88.756 28.634 168.292 1.00 35.47 299 HIS C CA 1
ATOM 6104 C C . HIS C 1 177 ? 87.365 29.220 168.273 1.00 36.35 299 HIS C C 1
ATOM 6105 O O . HIS C 1 177 ? 86.770 29.490 169.318 1.00 37.42 299 HIS C O 1
ATOM 6112 N N . LEU C 1 178 ? 86.858 29.420 167.063 1.00 24.85 300 LEU C N 1
ATOM 6113 C CA . LEU C 1 178 ? 85.521 29.941 166.880 1.00 25.84 300 LEU C CA 1
ATOM 6114 C C . LEU C 1 178 ? 84.457 29.156 167.636 1.00 27.31 300 LEU C C 1
ATOM 6115 O O . LEU C 1 178 ? 83.554 29.758 168.214 1.00 29.58 300 LEU C O 1
ATOM 6120 N N . PHE C 1 179 ? 84.558 27.830 167.661 1.00 23.64 301 PHE C N 1
ATOM 6121 C CA . PHE C 1 179 ? 83.474 27.028 168.227 1.00 25.67 301 PHE C CA 1
ATOM 6122 C C . PHE C 1 179 ? 83.683 26.442 169.629 1.00 28.00 301 PHE C C 1
ATOM 6123 O O . PHE C 1 179 ? 82.781 26.503 170.481 1.00 29.67 301 PHE C O 1
ATOM 6131 N N A ARG C 1 180 ? 84.861 25.870 169.869 0.50 36.98 302 ARG C N 1
ATOM 6132 N N B ARG C 1 180 ? 84.862 25.876 169.863 0.50 36.98 302 ARG C N 1
ATOM 6133 C CA A ARG C 1 180 ? 85.170 25.302 171.179 0.50 38.46 302 ARG C CA 1
ATOM 6134 C CA B ARG C 1 180 ? 85.177 25.306 171.162 0.50 38.44 302 ARG C CA 1
ATOM 6135 C C A ARG C 1 180 ? 85.440 26.394 172.216 0.50 38.21 302 ARG C C 1
ATOM 6136 C C B ARG C 1 180 ? 85.359 26.420 172.192 0.50 38.26 302 ARG C C 1
ATOM 6137 O O A ARG C 1 180 ? 85.200 26.200 173.405 0.50 40.02 302 ARG C O 1
ATOM 6138 O O B ARG C 1 180 ? 84.968 26.271 173.348 0.50 40.17 302 ARG C O 1
ATOM 6153 N N . THR C 1 181 ? 85.927 27.544 171.768 1.00 36.18 303 THR C N 1
ATOM 6154 C CA . THR C 1 181 ? 86.130 28.664 172.681 1.00 36.58 303 THR C CA 1
ATOM 6155 C C . THR C 1 181 ? 85.094 29.795 172.575 1.00 36.68 303 THR C C 1
ATOM 6156 O O . THR C 1 181 ? 84.302 29.995 173.485 1.00 37.98 303 THR C O 1
ATOM 6160 N N . LEU C 1 182 ? 85.090 30.536 171.478 1.00 34.22 304 LEU C N 1
ATOM 6161 C CA . LEU C 1 182 ? 84.153 31.643 171.345 1.00 34.84 304 LEU C CA 1
ATOM 6162 C C . LEU C 1 182 ? 82.680 31.240 171.286 1.00 36.94 304 LEU C C 1
ATOM 6163 O O . LEU C 1 182 ? 81.817 32.102 171.438 1.00 39.21 304 LEU C O 1
ATOM 6168 N N . LYS C 1 183 ? 82.394 29.955 171.055 1.00 46.36 305 LYS C N 1
ATOM 6169 C CA . LYS C 1 183 ? 81.012 29.439 170.947 1.00 48.14 305 LYS C CA 1
ATOM 6170 C C . LYS C 1 183 ? 80.108 30.254 170.010 1.00 47.66 305 LYS C C 1
ATOM 6171 O O . LYS C 1 183 ? 78.941 30.513 170.315 1.00 49.10 305 LYS C O 1
ATOM 6177 N N . THR C 1 184 ? 80.661 30.610 168.852 1.00 44.79 306 THR C N 1
ATOM 6178 C CA . THR C 1 184 ? 80.102 31.623 167.950 1.00 44.64 306 THR C CA 1
ATOM 6179 C C . THR C 1 184 ? 78.694 31.364 167.420 1.00 46.03 306 THR C C 1
ATOM 6180 O O . THR C 1 184 ? 78.223 30.230 167.368 1.00 47.20 306 THR C O 1
ATOM 6184 N N . GLY C 1 185 ? 78.033 32.440 167.011 1.00 25.82 307 GLY C N 1
ATOM 6185 C CA . GLY C 1 185 ? 76.742 32.335 166.370 1.00 27.18 307 GLY C CA 1
ATOM 6186 C C . GLY C 1 185 ? 76.829 32.647 164.889 1.00 26.59 307 GLY C C 1
ATOM 6187 O O . GLY C 1 185 ? 75.822 32.629 164.192 1.00 27.79 307 GLY C O 1
ATOM 6188 N N . ARG C 1 186 ? 78.025 32.930 164.394 1.00 33.30 308 ARG C N 1
ATOM 6189 C CA . ARG C 1 186 ? 78.193 33.177 162.969 1.00 33.20 308 ARG C CA 1
ATOM 6190 C C . ARG C 1 186 ? 77.863 31.965 162.085 1.00 34.11 308 ARG C C 1
ATOM 6191 O O . ARG C 1 186 ? 78.063 30.815 162.486 1.00 35.47 308 ARG C O 1
ATOM 6199 N N . LYS C 1 187 ? 77.367 32.219 160.876 1.00 44.17 309 LYS C N 1
ATOM 6200 C CA . LYS C 1 187 ? 77.205 31.144 159.907 1.00 44.28 309 LYS C CA 1
ATOM 6201 C C . LYS C 1 187 ? 78.578 30.815 159.359 1.00 41.75 309 LYS C C 1
ATOM 6202 O O . LYS C 1 187 ? 79.253 31.670 158.793 1.00 41.46 309 LYS C O 1
ATOM 6208 N N . VAL C 1 188 ? 78.999 29.574 159.539 1.00 33.41 310 VAL C N 1
ATOM 6209 C CA . VAL C 1 188 ? 80.322 29.155 159.108 1.00 30.49 310 VAL C CA 1
ATOM 6210 C C . VAL C 1 188 ? 80.252 27.852 158.324 1.00 30.42 310 VAL C C 1
ATOM 6211 O O . VAL C 1 188 ? 79.676 26.866 158.782 1.00 32.23 310 VAL C O 1
ATOM 6215 N N . SER C 1 189 ? 80.832 27.830 157.136 1.00 31.69 311 SER C N 1
ATOM 6216 C CA . SER C 1 189 ? 80.943 26.567 156.425 1.00 31.36 311 SER C CA 1
ATOM 6217 C C . SER C 1 189 ? 82.408 26.291 156.087 1.00 29.77 311 SER C C 1
ATOM 6218 O O . SER C 1 189 ? 83.161 27.206 155.773 1.00 29.37 311 SER C O 1
ATOM 6221 N N . TYR C 1 190 ? 82.818 25.033 156.168 1.00 34.67 312 TYR C N 1
ATOM 6222 C CA . TYR C 1 190 ? 84.170 24.661 155.778 1.00 33.59 312 TYR C CA 1
ATOM 6223 C C . TYR C 1 190 ? 84.125 23.674 154.623 1.00 33.33 312 TYR C C 1
ATOM 6224 O O . TYR C 1 190 ? 83.450 22.644 154.700 1.00 34.00 312 TYR C O 1
ATOM 6233 N N . TRP C 1 191 ? 84.839 24.004 153.552 1.00 28.33 313 TRP C N 1
ATOM 6234 C CA . TRP C 1 191 ? 85.001 23.105 152.410 1.00 27.94 313 TRP C CA 1
ATOM 6235 C C . TRP C 1 191 ? 86.469 22.708 152.286 1.00 27.00 313 TRP C C 1
ATOM 6236 O O . TRP C 1 191 ? 87.333 23.561 152.056 1.00 25.86 313 TRP C O 1
ATOM 6247 N N . TYR C 1 192 ? 86.755 21.421 152.480 1.00 31.24 314 TYR C N 1
ATOM 6248 C CA . TYR C 1 192 ? 88.123 20.890 152.379 1.00 30.51 314 TYR C CA 1
ATOM 6249 C C . TYR C 1 192 ? 88.198 19.915 151.209 1.00 30.46 314 TYR C C 1
ATOM 6250 O O . TYR C 1 192 ? 87.304 19.097 151.032 1.00 31.10 314 TYR C O 1
ATOM 6259 N N . GLY C 1 193 ? 89.245 20.000 150.398 1.00 40.35 315 GLY C N 1
ATOM 6260 C CA . GLY C 1 193 ? 89.335 19.137 149.230 1.00 42.68 315 GLY C CA 1
ATOM 6261 C C . GLY C 1 193 ? 90.556 18.226 149.172 1.00 43.43 315 GLY C C 1
ATOM 6262 O O . GLY C 1 193 ? 91.678 18.670 149.426 1.00 44.08 315 GLY C O 1
ATOM 6263 N N . ALA C 1 194 ? 90.347 16.954 148.823 1.00 27.44 316 ALA C N 1
ATOM 6264 C CA . ALA C 1 194 ? 91.453 16.004 148.701 1.00 27.88 316 ALA C CA 1
ATOM 6265 C C . ALA C 1 194 ? 91.259 14.965 147.585 1.00 29.25 316 ALA C C 1
ATOM 6266 O O . ALA C 1 194 ? 90.160 14.821 147.044 1.00 30.15 316 ALA C O 1
ATOM 6268 N N . ARG C 1 195 ? 92.340 14.268 147.230 1.00 49.43 317 ARG C N 1
ATOM 6269 C CA . ARG C 1 195 ? 92.294 13.223 146.206 1.00 51.57 317 ARG C CA 1
ATOM 6270 C C . ARG C 1 195 ? 91.102 12.292 146.451 1.00 50.58 317 ARG C C 1
ATOM 6271 O O . ARG C 1 195 ? 90.163 12.251 145.661 1.00 51.64 317 ARG C O 1
ATOM 6279 N N . SER C 1 196 ? 91.138 11.562 147.563 1.00 29.13 318 SER C N 1
ATOM 6280 C CA . SER C 1 196 ? 90.197 10.476 147.831 1.00 29.38 318 SER C CA 1
ATOM 6281 C C . SER C 1 196 ? 89.927 10.363 149.327 1.00 28.92 318 SER C C 1
ATOM 6282 O O . SER C 1 196 ? 90.550 11.069 150.127 1.00 27.34 318 SER C O 1
ATOM 6285 N N A LYS C 1 197 ? 89.020 9.461 149.705 0.50 33.35 319 LYS C N 1
ATOM 6286 N N B LYS C 1 197 ? 89.020 9.466 149.708 0.50 33.34 319 LYS C N 1
ATOM 6287 C CA A LYS C 1 197 ? 88.611 9.312 151.107 0.50 33.61 319 LYS C CA 1
ATOM 6288 C CA B LYS C 1 197 ? 88.631 9.347 151.113 0.50 33.58 319 LYS C CA 1
ATOM 6289 C C A LYS C 1 197 ? 89.818 9.135 152.027 0.50 32.77 319 LYS C C 1
ATOM 6290 C C B LYS C 1 197 ? 89.837 9.155 152.026 0.50 32.75 319 LYS C C 1
ATOM 6291 O O A LYS C 1 197 ? 89.901 9.753 153.076 0.50 32.95 319 LYS C O 1
ATOM 6292 O O B LYS C 1 197 ? 89.937 9.778 153.072 0.50 32.92 319 LYS C O 1
ATOM 6303 N N . ASN C 1 198 ? 90.757 8.294 151.619 1.00 38.55 320 ASN C N 1
ATOM 6304 C CA . ASN C 1 198 ? 91.930 7.992 152.430 1.00 38.04 320 ASN C CA 1
ATOM 6305 C C . ASN C 1 198 ? 92.729 9.236 152.837 1.00 37.16 320 ASN C C 1
ATOM 6306 O O . ASN C 1 198 ? 93.515 9.193 153.783 1.00 37.02 320 ASN C O 1
ATOM 6311 N N . GLU C 1 199 ? 92.510 10.344 152.135 1.00 51.35 321 GLU C N 1
ATOM 6312 C CA . GLU C 1 199 ? 93.273 11.572 152.366 1.00 51.37 321 GLU C CA 1
ATOM 6313 C C . GLU C 1 199 ? 92.652 12.539 153.376 1.00 51.15 321 GLU C C 1
ATOM 6314 O O . GLU C 1 199 ? 93.232 13.584 153.684 1.00 51.00 321 GLU C O 1
ATOM 6320 N N . ILE C 1 200 ? 91.474 12.193 153.881 1.00 36.99 322 ILE C N 1
ATOM 6321 C CA . ILE C 1 200 ? 90.738 13.060 154.784 1.00 37.18 322 ILE C CA 1
ATOM 6322 C C . ILE C 1 200 ? 91.113 12.807 156.225 1.00 37.06 322 ILE C C 1
ATOM 6323 O O . ILE C 1 200 ? 91.221 11.666 156.634 1.00 38.46 322 ILE C O 1
ATOM 6328 N N . PHE C 1 201 ? 91.308 13.872 156.993 1.00 31.20 323 PHE C N 1
ATOM 6329 C CA . PHE C 1 201 ? 91.580 13.740 158.419 1.00 30.68 323 PHE C CA 1
ATOM 6330 C C . PHE C 1 201 ? 90.932 14.859 159.232 1.00 30.62 323 PHE C C 1
ATOM 6331 O O . PHE C 1 201 ? 90.546 15.894 158.692 1.00 30.63 323 PHE C O 1
ATOM 6339 N N . TYR C 1 202 ? 90.833 14.633 160.535 1.00 28.25 324 TYR C N 1
ATOM 6340 C CA . TYR C 1 202 ? 90.122 15.519 161.444 1.00 28.64 324 TYR C CA 1
ATOM 6341 C C . TYR C 1 202 ? 88.621 15.620 161.156 1.00 29.94 324 TYR C C 1
ATOM 6342 O O . TYR C 1 202 ? 87.960 16.556 161.620 1.00 30.84 324 TYR C O 1
ATOM 6351 N N . GLU C 1 203 ? 88.076 14.664 160.405 1.00 37.78 325 GLU C N 1
ATOM 6352 C CA . GLU C 1 203 ? 86.662 14.733 160.041 1.00 39.27 325 GLU C CA 1
ATOM 6353 C C . GLU C 1 203 ? 85.766 14.729 161.273 1.00 40.88 325 GLU C C 1
ATOM 6354 O O . GLU C 1 203 ? 84.901 15.579 161.404 1.00 41.46 325 GLU C O 1
ATOM 6360 N N . GLU C 1 204 ? 85.988 13.795 162.190 1.00 35.54 326 GLU C N 1
ATOM 6361 C CA . GLU C 1 204 ? 85.100 13.678 163.337 1.00 37.61 326 GLU C CA 1
ATOM 6362 C C . GLU C 1 204 ? 85.146 14.909 164.224 1.00 37.87 326 GLU C C 1
ATOM 6363 O O . GLU C 1 204 ? 84.160 15.227 164.888 1.00 39.52 326 GLU C O 1
ATOM 6369 N N . ASP C 1 205 ? 86.279 15.610 164.226 1.00 41.33 327 ASP C N 1
ATOM 6370 C CA . ASP C 1 205 ? 86.371 16.887 164.925 1.00 41.17 327 ASP C CA 1
ATOM 6371 C C . ASP C 1 205 ? 85.202 17.788 164.517 1.00 40.67 327 ASP C C 1
ATOM 6372 O O . ASP C 1 205 ? 84.443 18.266 165.362 1.00 42.58 327 ASP C O 1
ATOM 6377 N N . PHE C 1 206 ? 85.068 18.003 163.208 1.00 33.45 328 PHE C N 1
ATOM 6378 C CA . PHE C 1 206 ? 84.035 18.870 162.647 1.00 31.78 328 PHE C CA 1
ATOM 6379 C C . PHE C 1 206 ? 82.624 18.275 162.743 1.00 32.94 328 PHE C C 1
ATOM 6380 O O . PHE C 1 206 ? 81.670 18.985 163.056 1.00 34.75 328 PHE C O 1
ATOM 6388 N N . ARG C 1 207 ? 82.496 16.980 162.472 1.00 29.31 329 ARG C N 1
ATOM 6389 C CA . ARG C 1 207 ? 81.238 16.271 162.666 1.00 31.12 329 ARG C CA 1
ATOM 6390 C C . ARG C 1 207 ? 80.707 16.485 164.067 1.00 33.14 329 ARG C C 1
ATOM 6391 O O . ARG C 1 207 ? 79.501 16.561 164.255 1.00 34.36 329 ARG C O 1
ATOM 6399 N N . GLU C 1 208 ? 81.607 16.555 165.047 1.00 34.78 330 GLU C N 1
ATOM 6400 C CA . GLU C 1 208 ? 81.224 16.872 166.420 1.00 37.72 330 GLU C CA 1
ATOM 6401 C C . GLU C 1 208 ? 80.635 18.278 166.501 1.00 37.53 330 GLU C C 1
ATOM 6402 O O . GLU C 1 208 ? 79.519 18.486 166.987 1.00 39.74 330 GLU C O 1
ATOM 6408 N N . ILE C 1 209 ? 81.396 19.247 166.013 1.00 33.07 331 ILE C N 1
ATOM 6409 C CA . ILE C 1 209 ? 80.962 20.625 166.023 1.00 33.74 331 ILE C CA 1
ATOM 6410 C C . ILE C 1 209 ? 79.613 20.795 165.341 1.00 35.06 331 ILE C C 1
ATOM 6411 O O . ILE C 1 209 ? 78.748 21.491 165.855 1.00 36.70 331 ILE C O 1
ATOM 6416 N N . GLU C 1 210 ? 79.414 20.171 164.189 1.00 45.68 332 GLU C N 1
ATOM 6417 C CA . GLU C 1 210 ? 78.191 20.450 163.461 1.00 47.56 332 GLU C CA 1
ATOM 6418 C C . GLU C 1 210 ? 76.958 19.903 164.170 1.00 49.08 332 GLU C C 1
ATOM 6419 O O . GLU C 1 210 ? 75.833 20.303 163.867 1.00 51.05 332 GLU C O 1
ATOM 6425 N N . ARG C 1 211 ? 77.184 19.021 165.138 1.00 29.22 333 ARG C N 1
ATOM 6426 C CA . ARG C 1 211 ? 76.105 18.421 165.920 1.00 31.74 333 ARG C CA 1
ATOM 6427 C C . ARG C 1 211 ? 75.654 19.330 167.054 1.00 34.43 333 ARG C C 1
ATOM 6428 O O . ARG C 1 211 ? 74.553 19.155 167.599 1.00 28.96 333 ARG C O 1
ATOM 6436 N N . GLU C 1 212 ? 76.510 20.288 167.404 1.00 54.41 334 GLU C N 1
ATOM 6437 C CA . GLU C 1 212 ? 76.270 21.171 168.533 1.00 57.94 334 GLU C CA 1
ATOM 6438 C C . GLU C 1 212 ? 75.888 22.570 168.072 1.00 56.91 334 GLU C C 1
ATOM 6439 O O . GLU C 1 212 ? 75.291 23.351 168.817 1.00 58.59 334 GLU C O 1
ATOM 6445 N N . PHE C 1 213 ? 76.255 22.870 166.831 1.00 43.08 335 PHE C N 1
ATOM 6446 C CA . PHE C 1 213 ? 76.044 24.173 166.228 1.00 42.14 335 PHE C CA 1
ATOM 6447 C C . PHE C 1 213 ? 75.475 23.981 164.837 1.00 41.16 335 PHE C C 1
ATOM 6448 O O . PHE C 1 213 ? 76.198 23.633 163.920 1.00 39.21 335 PHE C O 1
ATOM 6456 N N . PRO C 1 214 ? 74.166 24.196 164.675 1.00 39.06 336 PRO C N 1
ATOM 6457 C CA . PRO C 1 214 ? 73.513 24.155 163.364 1.00 37.44 336 PRO C CA 1
ATOM 6458 C C . PRO C 1 214 ? 74.115 25.162 162.398 1.00 35.77 336 PRO C C 1
ATOM 6459 O O . PRO C 1 214 ? 74.019 24.987 161.182 1.00 35.73 336 PRO C O 1
ATOM 6463 N N . ASN C 1 215 ? 74.720 26.214 162.935 1.00 40.53 337 ASN C N 1
ATOM 6464 C CA . ASN C 1 215 ? 75.302 27.258 162.105 1.00 37.88 337 ASN C CA 1
ATOM 6465 C C . ASN C 1 215 ? 76.670 26.873 161.535 1.00 35.96 337 ASN C C 1
ATOM 6466 O O . ASN C 1 215 ? 77.323 27.689 160.894 1.00 35.19 337 ASN C O 1
ATOM 6471 N N . PHE C 1 216 ? 77.108 25.642 161.783 1.00 32.71 338 PHE C N 1
ATOM 6472 C CA . PHE C 1 216 ? 78.354 25.146 161.200 1.00 30.72 338 PHE C CA 1
ATOM 6473 C C . PHE C 1 216 ? 78.123 23.992 160.255 1.00 31.34 338 PHE C C 1
ATOM 6474 O O . PHE C 1 216 ? 77.459 23.011 160.627 1.00 33.88 338 PHE C O 1
ATOM 6482 N N . LYS C 1 217 ? 78.684 24.080 159.049 1.00 40.41 339 LYS C N 1
ATOM 6483 C CA . LYS C 1 217 ? 78.598 22.960 158.116 1.00 39.97 339 LYS C CA 1
ATOM 6484 C C . LYS C 1 217 ? 79.967 22.554 157.605 1.00 38.07 339 LYS C C 1
ATOM 6485 O O . LYS C 1 217 ? 80.799 23.402 157.304 1.00 38.56 339 LYS C O 1
ATOM 6491 N N . PHE C 1 218 ? 80.200 21.248 157.526 1.00 36.15 340 PHE C N 1
ATOM 6492 C CA . PHE C 1 218 ? 81.470 20.730 157.042 1.00 33.73 340 PHE C CA 1
ATOM 6493 C C . PHE C 1 218 ? 81.308 19.889 155.782 1.00 33.97 340 PHE C C 1
ATOM 6494 O O . PHE C 1 218 ? 80.566 18.907 155.769 1.00 35.37 340 PHE C O 1
ATOM 6502 N N . HIS C 1 219 ? 82.025 20.270 154.733 1.00 33.72 341 HIS C N 1
ATOM 6503 C CA . HIS C 1 219 ? 81.861 19.657 153.424 1.00 33.86 341 HIS C CA 1
ATOM 6504 C C . HIS C 1 219 ? 83.185 19.106 152.906 1.00 32.87 341 HIS C C 1
ATOM 6505 O O . HIS C 1 219 ? 84.174 19.818 152.821 1.00 32.35 341 HIS C O 1
ATOM 6512 N N . ILE C 1 220 ? 83.204 17.828 152.565 1.00 26.52 342 ILE C N 1
ATOM 6513 C CA . ILE C 1 220 ? 84.356 17.248 151.910 1.00 25.78 342 ILE C CA 1
ATOM 6514 C C . ILE C 1 220 ? 84.072 17.132 150.427 1.00 26.87 342 ILE C C 1
ATOM 6515 O O . ILE C 1 220 ? 82.976 16.737 150.028 1.00 29.01 342 ILE C O 1
ATOM 6520 N N . ALA C 1 221 ? 85.043 17.494 149.600 1.00 30.28 343 ALA C N 1
ATOM 6521 C CA . ALA C 1 221 ? 84.940 17.198 148.178 1.00 31.29 343 ALA C CA 1
ATOM 6522 C C . ALA C 1 221 ? 86.165 16.391 147.746 1.00 30.92 343 ALA C C 1
ATOM 6523 O O . ALA C 1 221 ? 87.285 16.704 148.130 1.00 29.37 343 ALA C O 1
ATOM 6525 N N . LEU C 1 222 ? 85.936 15.347 146.959 1.00 25.45 344 LEU C N 1
ATOM 6526 C CA . LEU C 1 222 ? 86.997 14.485 146.471 1.00 25.58 344 LEU C CA 1
ATOM 6527 C C . LEU C 1 222 ? 87.270 14.774 144.993 1.00 26.53 344 LEU C C 1
ATOM 6528 O O . LEU C 1 222 ? 86.345 14.801 144.185 1.00 27.83 344 LEU C O 1
ATOM 6533 N N . SER C 1 223 ? 88.532 14.984 144.629 1.00 33.88 345 SER C N 1
ATOM 6534 C CA . SER C 1 223 ? 88.855 15.295 143.235 1.00 36.54 345 SER C CA 1
ATOM 6535 C C . SER C 1 223 ? 89.155 14.067 142.375 1.00 40.27 345 SER C C 1
ATOM 6536 O O . SER C 1 223 ? 88.884 14.067 141.177 1.00 42.75 345 SER C O 1
ATOM 6539 N N . ASP C 1 224 ? 89.742 13.034 142.967 1.00 60.62 346 ASP C N 1
ATOM 6540 C CA . ASP C 1 224 ? 89.892 11.769 142.259 1.00 64.83 346 ASP C CA 1
ATOM 6541 C C . ASP C 1 224 ? 89.435 10.630 143.141 1.00 64.71 346 ASP C C 1
ATOM 6542 O O . ASP C 1 224 ? 90.230 9.791 143.557 1.00 64.18 346 ASP C O 1
ATOM 6547 N N . PRO C 1 225 ? 88.133 10.599 143.419 1.00 37.89 347 PRO C N 1
ATOM 6548 C CA . PRO C 1 225 ? 87.549 9.597 144.306 1.00 38.58 347 PRO C CA 1
ATOM 6549 C C . PRO C 1 225 ? 87.925 8.206 143.826 1.00 40.42 347 PRO C C 1
ATOM 6550 O O . PRO C 1 225 ? 87.788 7.907 142.634 1.00 42.24 347 PRO C O 1
ATOM 6554 N N . GLN C 1 226 ? 88.405 7.376 144.746 1.00 62.39 348 GLN C N 1
ATOM 6555 C CA . GLN C 1 226 ? 88.777 6.009 144.434 1.00 63.39 348 GLN C CA 1
ATOM 6556 C C . GLN C 1 226 ? 87.573 5.076 144.522 1.00 65.47 348 GLN C C 1
ATOM 6557 O O . GLN C 1 226 ? 86.712 5.253 145.386 1.00 65.98 348 GLN C O 1
ATOM 6563 N N . PRO C 1 227 ? 87.507 4.077 143.624 1.00 66.38 349 PRO C N 1
ATOM 6564 C CA . PRO C 1 227 ? 86.484 3.027 143.659 1.00 67.21 349 PRO C CA 1
ATOM 6565 C C . PRO C 1 227 ? 86.245 2.435 145.051 1.00 65.82 349 PRO C C 1
ATOM 6566 O O . PRO C 1 227 ? 85.130 2.023 145.350 1.00 67.91 349 PRO C O 1
ATOM 6570 N N . GLU C 1 228 ? 87.265 2.413 145.897 1.00 51.44 350 GLU C N 1
ATOM 6571 C CA . GLU C 1 228 ? 87.120 1.847 147.239 1.00 50.60 350 GLU C CA 1
ATOM 6572 C C . GLU C 1 228 ? 86.524 2.800 148.278 1.00 48.61 350 GLU C C 1
ATOM 6573 O O . GLU C 1 228 ? 86.494 2.496 149.472 1.00 47.75 350 GLU C O 1
ATOM 6579 N N . ASP C 1 229 ? 86.060 3.957 147.836 1.00 60.29 351 ASP C N 1
ATOM 6580 C CA . ASP C 1 229 ? 85.569 4.946 148.789 1.00 58.64 351 ASP C CA 1
ATOM 6581 C C . ASP C 1 229 ? 84.051 4.861 148.914 1.00 58.64 351 ASP C C 1
ATOM 6582 O O . ASP C 1 229 ? 83.466 5.385 149.866 1.00 58.05 351 ASP C O 1
ATOM 6587 N N . ASN C 1 230 ? 83.432 4.179 147.946 1.00 56.20 352 ASN C N 1
ATOM 6588 C CA . ASN C 1 230 ? 81.983 4.077 147.865 1.00 56.09 352 ASN C CA 1
ATOM 6589 C C . ASN C 1 230 ? 81.406 5.466 147.982 1.00 53.97 352 ASN C C 1
ATOM 6590 O O . ASN C 1 230 ? 80.341 5.651 148.567 1.00 54.55 352 ASN C O 1
ATOM 6595 N N . TRP C 1 231 ? 82.124 6.438 147.416 1.00 43.07 353 TRP C N 1
ATOM 6596 C CA . TRP C 1 231 ? 81.881 7.857 147.673 1.00 40.76 353 TRP C CA 1
ATOM 6597 C C . TRP C 1 231 ? 80.562 8.362 147.150 1.00 41.91 353 TRP C C 1
ATOM 6598 O O . TRP C 1 231 ? 80.220 8.172 145.991 1.00 43.35 353 TRP C O 1
ATOM 6609 N N . THR C 1 232 ? 79.827 9.030 148.019 1.00 30.47 354 THR C N 1
ATOM 6610 C CA . THR C 1 232 ? 78.533 9.523 147.634 1.00 31.50 354 THR C CA 1
ATOM 6611 C C . THR C 1 232 ? 78.484 11.050 147.667 1.00 30.39 354 THR C C 1
ATOM 6612 O O . THR C 1 232 ? 77.527 11.653 147.204 1.00 31.94 354 THR C O 1
ATOM 6616 N N . GLY C 1 233 ? 79.559 11.666 148.149 1.00 34.49 355 GLY C N 1
ATOM 6617 C CA . GLY C 1 233 ? 79.600 13.103 148.357 1.00 33.00 355 GLY C CA 1
ATOM 6618 C C . GLY C 1 233 ? 79.988 13.928 147.153 1.00 32.10 355 GLY C C 1
ATOM 6619 O O . GLY C 1 233 ? 79.914 13.462 146.028 1.00 34.21 355 GLY C O 1
ATOM 6620 N N . TYR C 1 234 ? 80.395 15.169 147.399 1.00 27.85 356 TYR C N 1
ATOM 6621 C CA . TYR C 1 234 ? 80.784 16.100 146.340 1.00 27.48 356 TYR C CA 1
ATOM 6622 C C . TYR C 1 234 ? 82.076 15.684 145.645 1.00 26.82 356 TYR C C 1
ATOM 6623 O O . TYR C 1 234 ? 83.056 15.295 146.276 1.00 26.13 356 TYR C O 1
ATOM 6632 N N . VAL C 1 235 ? 82.083 15.793 144.330 1.00 23.12 357 VAL C N 1
ATOM 6633 C CA . VAL C 1 235 ? 83.217 15.337 143.558 1.00 23.33 357 VAL C CA 1
ATOM 6634 C C . VAL C 1 235 ? 83.637 16.417 142.574 1.00 24.23 357 VAL C C 1
ATOM 6635 O O . VAL C 1 235 ? 82.841 16.830 141.730 1.00 23.93 357 VAL C O 1
ATOM 6639 N N . GLY C 1 236 ? 84.883 16.872 142.689 1.00 25.31 358 GLY C N 1
ATOM 6640 C CA . GLY C 1 236 ? 85.443 17.836 141.757 1.00 27.11 358 GLY C CA 1
ATOM 6641 C C . GLY C 1 236 ? 86.521 18.670 142.420 1.00 21.97 358 GLY C C 1
ATOM 6642 O O . GLY C 1 236 ? 87.028 18.293 143.484 1.00 20.73 358 GLY C O 1
ATOM 6643 N N . PHE C 1 237 ? 86.887 19.789 141.796 1.00 31.21 359 PHE C N 1
ATOM 6644 C CA . PHE C 1 237 ? 87.753 20.772 142.434 1.00 31.18 359 PHE C CA 1
ATOM 6645 C C . PHE C 1 237 ? 86.891 21.451 143.474 1.00 30.71 359 PHE C C 1
ATOM 6646 O O . PHE C 1 237 ? 85.685 21.467 143.317 1.00 31.82 359 PHE C O 1
ATOM 6654 N N . ILE C 1 238 ? 87.475 22.021 144.523 1.00 37.57 360 ILE C N 1
ATOM 6655 C CA . ILE C 1 238 ? 86.653 22.656 145.554 1.00 38.19 360 ILE C CA 1
ATOM 6656 C C . ILE C 1 238 ? 85.949 23.903 145.031 1.00 38.66 360 ILE C C 1
ATOM 6657 O O . ILE C 1 238 ? 84.752 24.092 145.258 1.00 40.58 360 ILE C O 1
ATOM 6662 N N . HIS C 1 239 ? 86.672 24.764 144.333 1.00 33.78 361 HIS C N 1
ATOM 6663 C CA . HIS C 1 239 ? 86.035 25.972 143.839 1.00 33.67 361 HIS C CA 1
ATOM 6664 C C . HIS C 1 239 ? 84.768 25.616 143.041 1.00 35.16 361 HIS C C 1
ATOM 6665 O O . HIS C 1 239 ? 83.715 26.231 143.234 1.00 36.23 361 HIS C O 1
ATOM 6672 N N . GLN C 1 240 ? 84.871 24.603 142.181 1.00 30.88 362 GLN C N 1
ATOM 6673 C CA . GLN C 1 240 ? 83.743 24.136 141.386 1.00 32.01 362 GLN C CA 1
ATOM 6674 C C . GLN C 1 240 ? 82.652 23.524 142.275 1.00 31.74 362 GLN C C 1
ATOM 6675 O O . GLN C 1 240 ? 81.451 23.787 142.090 1.00 34.07 362 GLN C O 1
ATOM 6681 N N . VAL C 1 241 ? 83.058 22.714 143.247 1.00 23.24 363 VAL C N 1
ATOM 6682 C CA . VAL C 1 241 ? 82.078 22.147 144.165 1.00 22.73 363 VAL C CA 1
ATOM 6683 C C . VAL C 1 241 ? 81.379 23.246 144.943 1.00 21.91 363 VAL C C 1
ATOM 6684 O O . VAL C 1 241 ? 80.154 23.230 145.069 1.00 22.99 363 VAL C O 1
ATOM 6688 N N . ILE C 1 242 ? 82.147 24.205 145.449 1.00 26.52 364 ILE C N 1
ATOM 6689 C CA . ILE C 1 242 ? 81.556 25.276 146.227 1.00 26.70 364 ILE C CA 1
ATOM 6690 C C . ILE C 1 242 ? 80.626 26.099 145.359 1.00 28.19 364 ILE C C 1
ATOM 6691 O O . ILE C 1 242 ? 79.515 26.429 145.770 1.00 30.06 364 ILE C O 1
ATOM 6696 N N . TYR C 1 243 ? 81.082 26.430 144.156 1.00 32.42 365 TYR C N 1
ATOM 6697 C CA . TYR C 1 243 ? 80.305 27.259 143.242 1.00 33.37 365 TYR C CA 1
ATOM 6698 C C . TYR C 1 243 ? 78.987 26.587 142.874 1.00 35.71 365 TYR C C 1
ATOM 6699 O O . TYR C 1 243 ? 77.931 27.220 142.886 1.00 36.74 365 TYR C O 1
ATOM 6708 N N . ASP C 1 244 ? 79.055 25.300 142.548 1.00 46.84 366 ASP C N 1
ATOM 6709 C CA . ASP C 1 244 ? 77.925 24.600 141.949 1.00 48.28 366 ASP C CA 1
ATOM 6710 C C . ASP C 1 244 ? 76.778 24.453 142.943 1.00 47.82 366 ASP C C 1
ATOM 6711 O O . ASP C 1 244 ? 75.608 24.569 142.577 1.00 49.40 366 ASP C O 1
ATOM 6716 N N . ASN C 1 245 ? 77.121 24.196 144.201 1.00 50.36 367 ASN C N 1
ATOM 6717 C CA . ASN C 1 245 ? 76.128 23.854 145.211 1.00 50.18 367 ASN C CA 1
ATOM 6718 C C . ASN C 1 245 ? 75.697 25.066 146.030 1.00 50.64 367 ASN C C 1
ATOM 6719 O O . ASN C 1 245 ? 74.540 25.483 145.979 1.00 52.25 367 ASN C O 1
ATOM 6724 N N . TYR C 1 246 ? 76.637 25.628 146.785 1.00 32.16 368 TYR C N 1
ATOM 6725 C CA . TYR C 1 246 ? 76.332 26.721 147.700 1.00 32.41 368 TYR C CA 1
ATOM 6726 C C . TYR C 1 246 ? 76.241 28.051 146.959 1.00 33.34 368 TYR C C 1
ATOM 6727 O O . TYR C 1 246 ? 75.243 28.763 147.063 1.00 34.60 368 TYR C O 1
ATOM 6736 N N . LEU C 1 247 ? 77.290 28.379 146.212 1.00 31.31 369 LEU C N 1
ATOM 6737 C CA . LEU C 1 247 ? 77.571 29.764 145.852 1.00 31.54 369 LEU C CA 1
ATOM 6738 C C . LEU C 1 247 ? 76.672 30.231 144.712 1.00 32.86 369 LEU C C 1
ATOM 6739 O O . LEU C 1 247 ? 76.045 31.287 144.796 1.00 33.97 369 LEU C O 1
ATOM 6744 N N . LYS C 1 248 ? 76.613 29.437 143.648 1.00 36.28 370 LYS C N 1
ATOM 6745 C CA . LYS C 1 248 ? 75.885 29.821 142.445 1.00 38.34 370 LYS C CA 1
ATOM 6746 C C . LYS C 1 248 ? 74.450 30.218 142.771 1.00 39.83 370 LYS C C 1
ATOM 6747 O O . LYS C 1 248 ? 73.825 30.985 142.039 1.00 40.84 370 LYS C O 1
ATOM 6753 N N . ASP C 1 249 ? 73.932 29.691 143.876 1.00 51.85 371 ASP C N 1
ATOM 6754 C CA . ASP C 1 249 ? 72.540 29.911 144.251 1.00 53.17 371 ASP C CA 1
ATOM 6755 C C . ASP C 1 249 ? 72.438 30.716 145.542 1.00 52.03 371 ASP C C 1
ATOM 6756 O O . ASP C 1 249 ? 71.368 30.808 146.145 1.00 51.18 371 ASP C O 1
ATOM 6761 N N . HIS C 1 250 ? 73.557 31.298 145.961 1.00 41.53 372 HIS C N 1
ATOM 6762 C CA . HIS C 1 250 ? 73.584 32.139 147.152 1.00 42.02 372 HIS C CA 1
ATOM 6763 C C . HIS C 1 250 ? 72.990 33.515 146.869 1.00 44.24 372 HIS C C 1
ATOM 6764 O O . HIS C 1 250 ? 73.086 34.025 145.753 1.00 45.10 372 HIS C O 1
ATOM 6771 N N . ASP C 1 251 ? 72.375 34.109 147.886 1.00 63.57 373 ASP C N 1
ATOM 6772 C CA . ASP C 1 251 ? 71.747 35.417 147.743 1.00 65.59 373 ASP C CA 1
ATOM 6773 C C . ASP C 1 251 ? 72.790 36.509 147.530 1.00 65.18 373 ASP C C 1
ATOM 6774 O O . ASP C 1 251 ? 72.703 37.287 146.579 1.00 66.29 373 ASP C O 1
ATOM 6779 N N . ALA C 1 252 ? 73.776 36.561 148.420 1.00 47.55 374 ALA C N 1
ATOM 6780 C CA . ALA C 1 252 ? 74.789 37.608 148.380 1.00 46.53 374 ALA C CA 1
ATOM 6781 C C . ALA C 1 252 ? 76.170 37.053 148.713 1.00 44.40 374 ALA C C 1
ATOM 6782 O O . ALA C 1 252 ? 76.533 36.927 149.883 1.00 43.52 374 ALA C O 1
ATOM 6784 N N . PRO C 1 253 ? 76.935 36.721 147.678 1.00 40.66 375 PRO C N 1
ATOM 6785 C CA . PRO C 1 253 ? 78.270 36.143 147.861 1.00 38.26 375 PRO C CA 1
ATOM 6786 C C . PRO C 1 253 ? 79.322 37.216 148.120 1.00 36.89 375 PRO C C 1
ATOM 6787 O O . PRO C 1 253 ? 80.444 36.897 148.513 1.00 36.10 375 PRO C O 1
ATOM 6791 N N . GLU C 1 254 ? 78.956 38.475 147.901 1.00 42.01 376 GLU C N 1
ATOM 6792 C CA . GLU C 1 254 ? 79.839 39.594 148.208 1.00 41.08 376 GLU C CA 1
ATOM 6793 C C . GLU C 1 254 ? 79.990 39.780 149.714 1.00 39.63 376 GLU C C 1
ATOM 6794 O O . GLU C 1 254 ? 81.007 40.287 150.187 1.00 38.55 376 GLU C O 1
ATOM 6800 N N . ASP C 1 255 ? 78.972 39.366 150.462 1.00 44.13 377 ASP C N 1
ATOM 6801 C CA . ASP C 1 255 ? 78.884 39.687 151.881 1.00 44.23 377 ASP C CA 1
ATOM 6802 C C . ASP C 1 255 ? 79.704 38.712 152.719 1.00 42.63 377 ASP C C 1
ATOM 6803 O O . ASP C 1 255 ? 79.870 38.901 153.924 1.00 42.89 377 ASP C O 1
ATOM 6808 N N . ILE C 1 256 ? 80.214 37.668 152.073 1.00 31.11 378 ILE C N 1
ATOM 6809 C CA . ILE C 1 256 ? 80.839 36.554 152.785 1.00 29.59 378 ILE C CA 1
ATOM 6810 C C . ILE C 1 256 ? 82.336 36.753 152.938 1.00 28.23 378 ILE C C 1
ATOM 6811 O O . ILE C 1 256 ? 83.003 37.113 151.977 1.00 27.16 378 ILE C O 1
ATOM 6816 N N . GLU C 1 257 ? 82.871 36.539 154.137 1.00 29.31 379 GLU C N 1
ATOM 6817 C CA . GLU C 1 257 ? 84.329 36.513 154.310 1.00 29.05 379 GLU C CA 1
ATOM 6818 C C . GLU C 1 257 ? 84.906 35.137 153.927 1.00 28.29 379 GLU C C 1
ATOM 6819 O O . GLU C 1 257 ? 84.527 34.119 154.493 1.00 28.30 379 GLU C O 1
ATOM 6825 N N . TYR C 1 258 ? 85.823 35.106 152.970 1.00 30.36 380 TYR C N 1
ATOM 6826 C CA . TYR C 1 258 ? 86.431 33.843 152.538 1.00 29.97 380 TYR C CA 1
ATOM 6827 C C . TYR C 1 258 ? 87.787 33.592 153.171 1.00 29.45 380 TYR C C 1
ATOM 6828 O O . TYR C 1 258 ? 88.746 34.305 152.908 1.00 28.75 380 TYR C O 1
ATOM 6837 N N . TYR C 1 259 ? 87.887 32.571 153.999 1.00 32.34 381 TYR C N 1
ATOM 6838 C CA . TYR C 1 259 ? 89.188 32.235 154.544 1.00 32.76 381 TYR C CA 1
ATOM 6839 C C . TYR C 1 259 ? 89.702 31.022 153.806 1.00 33.18 381 TYR C C 1
ATOM 6840 O O . TYR C 1 259 ? 89.001 30.031 153.694 1.00 32.97 381 TYR C O 1
ATOM 6857 N N . CYS C 1 261 ? 93.196 28.443 152.487 1.00 36.89 383 CYS C N 1
ATOM 6858 C CA . CYS C 1 261 ? 94.563 27.956 152.603 1.00 35.49 383 CYS C CA 1
ATOM 6859 C C . CYS C 1 261 ? 94.762 26.622 151.882 1.00 34.87 383 CYS C C 1
ATOM 6860 O O . CYS C 1 261 ? 93.982 25.687 152.042 1.00 35.76 383 CYS C O 1
ATOM 6863 N N . GLY C 1 262 ? 95.816 26.543 151.087 1.00 29.24 384 GLY C N 1
ATOM 6864 C CA . GLY C 1 262 ? 96.060 25.371 150.282 1.00 29.19 384 GLY C CA 1
ATOM 6865 C C . GLY C 1 262 ? 96.958 25.719 149.113 1.00 29.62 384 GLY C C 1
ATOM 6866 O O . GLY C 1 262 ? 97.398 26.872 148.973 1.00 29.89 384 GLY C O 1
ATOM 6867 N N . PRO C 1 263 ? 97.241 24.722 148.263 1.00 35.92 385 PRO C N 1
ATOM 6868 C CA . PRO C 1 263 ? 98.259 24.800 147.208 1.00 36.47 385 PRO C CA 1
ATOM 6869 C C . PRO C 1 263 ? 97.958 25.828 146.131 1.00 37.18 385 PRO C C 1
ATOM 6870 O O . PRO C 1 263 ? 96.799 26.080 145.824 1.00 38.68 385 PRO C O 1
ATOM 6874 N N . GLY C 1 264 ? 99.006 26.404 145.557 1.00 34.37 386 GLY C N 1
ATOM 6875 C CA . GLY C 1 264 ? 98.868 27.345 144.461 1.00 35.72 386 GLY C CA 1
ATOM 6876 C C . GLY C 1 264 ? 97.747 27.115 143.454 1.00 35.96 386 GLY C C 1
ATOM 6877 O O . GLY C 1 264 ? 96.964 28.026 143.190 1.00 36.36 386 GLY C O 1
ATOM 6878 N N . PRO C 1 265 ? 97.666 25.911 142.866 1.00 29.16 387 PRO C N 1
ATOM 6879 C CA . PRO C 1 265 ? 96.667 25.743 141.811 1.00 29.56 387 PRO C CA 1
ATOM 6880 C C . PRO C 1 265 ? 95.243 25.811 142.348 1.00 29.96 387 PRO C C 1
ATOM 6881 O O . PRO C 1 265 ? 94.364 26.340 141.667 1.00 29.81 387 PRO C O 1
ATOM 6893 N N . ALA C 1 267 ? 94.243 27.435 145.035 1.00 27.41 389 ALA C N 1
ATOM 6894 C CA . ALA C 1 267 ? 94.127 28.833 145.392 1.00 25.09 389 ALA C CA 1
ATOM 6895 C C . ALA C 1 267 ? 93.869 29.737 144.187 1.00 24.58 389 ALA C C 1
ATOM 6896 O O . ALA C 1 267 ? 93.137 30.718 144.280 1.00 24.52 389 ALA C O 1
ATOM 6898 N N . ASN C 1 268 ? 94.481 29.432 143.057 1.00 33.00 390 ASN C N 1
ATOM 6899 C CA . ASN C 1 268 ? 94.295 30.312 141.925 1.00 32.70 390 ASN C CA 1
ATOM 6900 C C . ASN C 1 268 ? 93.028 30.013 141.156 1.00 32.65 390 ASN C C 1
ATOM 6901 O O . ASN C 1 268 ? 92.432 30.926 140.580 1.00 33.41 390 ASN C O 1
ATOM 6906 N N . ALA C 1 269 ? 92.597 28.751 141.160 1.00 28.33 391 ALA C N 1
ATOM 6907 C CA . ALA C 1 269 ? 91.314 28.407 140.559 1.00 28.21 391 ALA C CA 1
ATOM 6908 C C . ALA C 1 269 ? 90.242 29.129 141.349 1.00 28.07 391 ALA C C 1
ATOM 6909 O O . ALA C 1 269 ? 89.269 29.631 140.777 1.00 28.71 391 ALA C O 1
ATOM 6911 N N . VAL C 1 270 ? 90.436 29.211 142.663 1.00 32.60 392 VAL C N 1
ATOM 6912 C CA . VAL C 1 270 ? 89.431 29.827 143.515 1.00 33.52 392 VAL C CA 1
ATOM 6913 C C . VAL C 1 270 ? 89.285 31.310 143.256 1.00 34.51 392 VAL C C 1
ATOM 6914 O O . VAL C 1 270 ? 88.171 31.844 143.289 1.00 35.84 392 VAL C O 1
ATOM 6918 N N . LYS C 1 271 ? 90.409 31.971 142.989 1.00 27.39 393 LYS C N 1
ATOM 6919 C CA . LYS C 1 271 ? 90.416 33.408 142.752 1.00 28.51 393 LYS C CA 1
ATOM 6920 C C . LYS C 1 271 ? 89.755 33.689 141.420 1.00 29.59 393 LYS C C 1
ATOM 6921 O O . LYS C 1 271 ? 88.989 34.641 141.281 1.00 30.95 393 LYS C O 1
ATOM 6927 N N . GLY C 1 272 ? 90.039 32.841 140.442 1.00 28.62 394 GLY C N 1
ATOM 6928 C CA . GLY C 1 272 ? 89.462 32.994 139.123 1.00 30.54 394 GLY C CA 1
ATOM 6929 C C . GLY C 1 272 ? 87.959 32.871 139.147 1.00 32.23 394 GLY C C 1
ATOM 6930 O O . GLY C 1 272 ? 87.259 33.560 138.416 1.00 34.12 394 GLY C O 1
ATOM 6939 N N . LEU C 1 274 ? 85.973 33.376 141.980 1.00 29.54 396 LEU C N 1
ATOM 6940 C CA . LEU C 1 274 ? 85.431 34.471 142.773 1.00 29.02 396 LEU C CA 1
ATOM 6941 C C . LEU C 1 274 ? 85.501 35.780 141.992 1.00 29.75 396 LEU C C 1
ATOM 6942 O O . LEU C 1 274 ? 84.733 36.714 142.252 1.00 30.76 396 LEU C O 1
ATOM 6947 N N . GLU C 1 275 ? 86.425 35.858 141.040 1.00 43.68 397 GLU C N 1
ATOM 6948 C CA . GLU C 1 275 ? 86.531 37.061 140.242 1.00 44.56 397 GLU C CA 1
ATOM 6949 C C . GLU C 1 275 ? 85.318 37.210 139.337 1.00 45.24 397 GLU C C 1
ATOM 6950 O O . GLU C 1 275 ? 84.614 38.215 139.399 1.00 46.69 397 GLU C O 1
ATOM 6956 N N . ASN C 1 276 ? 85.075 36.204 138.503 1.00 41.20 398 ASN C N 1
ATOM 6957 C CA . ASN C 1 276 ? 83.905 36.201 137.638 1.00 41.74 398 ASN C CA 1
ATOM 6958 C C . ASN C 1 276 ? 82.612 36.331 138.427 1.00 42.33 398 ASN C C 1
ATOM 6959 O O . ASN C 1 276 ? 81.683 37.013 137.996 1.00 43.36 398 ASN C O 1
ATOM 6964 N N . LEU C 1 277 ? 82.553 35.659 139.572 1.00 35.24 399 LEU C N 1
ATOM 6965 C CA . LEU C 1 277 ? 81.367 35.683 140.419 1.00 36.62 399 LEU C CA 1
ATOM 6966 C C . LEU C 1 277 ? 81.067 37.089 140.926 1.00 37.00 399 LEU C C 1
ATOM 6967 O O . LEU C 1 277 ? 79.907 37.427 141.189 1.00 38.43 399 LEU C O 1
ATOM 6972 N N . GLY C 1 278 ? 82.117 37.902 141.063 1.00 34.38 400 GLY C N 1
ATOM 6973 C CA . GLY C 1 278 ? 81.974 39.280 141.497 1.00 34.67 400 GLY C CA 1
ATOM 6974 C C . GLY C 1 278 ? 82.262 39.597 142.962 1.00 34.47 400 GLY C C 1
ATOM 6975 O O . GLY C 1 278 ? 82.070 40.737 143.399 1.00 34.96 400 GLY C O 1
ATOM 6976 N N . VAL C 1 279 ? 82.718 38.625 143.750 1.00 32.50 401 VAL C N 1
ATOM 6977 C CA . VAL C 1 279 ? 83.029 38.968 145.130 1.00 31.18 401 VAL C CA 1
ATOM 6978 C C . VAL C 1 279 ? 84.267 39.837 145.105 1.00 30.07 401 VAL C C 1
ATOM 6979 O O . VAL C 1 279 ? 85.194 39.575 144.348 1.00 30.32 401 VAL C O 1
ATOM 6983 N N . PRO C 1 280 ? 84.254 40.913 145.898 1.00 35.04 402 PRO C N 1
ATOM 6984 C CA . PRO C 1 280 ? 85.352 41.882 146.010 1.00 34.84 402 PRO C CA 1
ATOM 6985 C C . PRO C 1 280 ? 86.640 41.235 146.510 1.00 33.67 402 PRO C C 1
ATOM 6986 O O . PRO C 1 280 ? 86.588 40.344 147.362 1.00 32.81 402 PRO C O 1
ATOM 6990 N N . ARG C 1 281 ? 87.779 41.680 145.988 1.00 38.69 403 ARG C N 1
ATOM 6991 C CA . ARG C 1 281 ? 89.059 41.082 146.343 1.00 38.04 403 ARG C CA 1
ATOM 6992 C C . ARG C 1 281 ? 89.327 41.147 147.833 1.00 36.47 403 ARG C C 1
ATOM 6993 O O . ARG C 1 281 ? 90.047 40.305 148.374 1.00 35.72 403 ARG C O 1
ATOM 7001 N N . ASN C 1 282 ? 88.747 42.147 148.495 1.00 28.96 404 ASN C N 1
ATOM 7002 C CA . ASN C 1 282 ? 89.006 42.350 149.913 1.00 28.31 404 ASN C CA 1
ATOM 7003 C C . ASN C 1 282 ? 88.215 41.426 150.831 1.00 28.91 404 ASN C C 1
ATOM 7004 O O . ASN C 1 282 ? 88.398 41.460 152.048 1.00 29.41 404 ASN C O 1
ATOM 7017 N N . LEU C 1 284 ? 88.468 38.293 150.578 1.00 28.99 406 LEU C N 1
ATOM 7018 C CA . LEU C 1 284 ? 89.235 37.054 150.509 1.00 28.98 406 LEU C CA 1
ATOM 7019 C C . LEU C 1 284 ? 90.500 37.100 151.361 1.00 28.90 406 LEU C C 1
ATOM 7020 O O . LEU C 1 284 ? 91.405 37.877 151.089 1.00 29.22 406 LEU C O 1
ATOM 7025 N N . PHE C 1 285 ? 90.576 36.255 152.381 1.00 33.12 407 PHE C N 1
ATOM 7026 C CA . PHE C 1 285 ? 91.764 36.191 153.226 1.00 32.92 407 PHE C CA 1
ATOM 7027 C C . PHE C 1 285 ? 92.538 34.923 152.957 1.00 33.24 407 PHE C C 1
ATOM 7028 O O . PHE C 1 285 ? 92.062 33.822 153.225 1.00 32.80 407 PHE C O 1
ATOM 7036 N N . PHE C 1 286 ? 93.740 35.086 152.416 1.00 38.46 408 PHE C N 1
ATOM 7037 C CA . PHE C 1 286 ? 94.491 33.958 151.884 1.00 39.06 408 PHE C CA 1
ATOM 7038 C C . PHE C 1 286 ? 95.843 33.761 152.561 1.00 39.58 408 PHE C C 1
ATOM 7039 O O . PHE C 1 286 ? 96.733 34.613 152.420 1.00 39.74 408 PHE C O 1
ATOM 7047 N N . ASP C 1 287 ? 95.993 32.640 153.283 1.00 56.35 409 ASP C N 1
ATOM 7048 C CA . ASP C 1 287 ? 97.293 32.247 153.860 1.00 58.57 409 ASP C CA 1
ATOM 7049 C C . ASP C 1 287 ? 98.193 31.541 152.839 1.00 59.22 409 ASP C C 1
ATOM 7050 O O . ASP C 1 287 ? 97.990 30.361 152.509 1.00 59.46 409 ASP C O 1
ATOM 7055 N N . ASP C 1 288 ? 99.193 32.281 152.354 1.00 52.51 410 ASP C N 1
ATOM 7056 C CA . ASP C 1 288 ? 100.100 31.793 151.311 1.00 54.51 410 ASP C CA 1
ATOM 7057 C C . ASP C 1 288 ? 101.250 30.942 151.876 1.00 55.33 410 ASP C C 1
ATOM 7058 O O . ASP C 1 288 ? 102.134 31.435 152.567 1.00 56.78 410 ASP C O 1
ATOM 7063 N N . PHE C 1 289 ? 101.234 29.652 151.589 1.00 44.31 411 PHE C N 1
ATOM 7064 C CA . PHE C 1 289 ? 102.313 28.791 152.045 1.00 45.47 411 PHE C CA 1
ATOM 7065 C C . PHE C 1 289 ? 103.562 28.894 151.175 1.00 46.76 411 PHE C C 1
ATOM 7066 O O . PHE C 1 289 ? 104.640 28.464 151.578 1.00 48.27 411 PHE C O 1
ATOM 7074 N N . GLY C 1 290 ? 103.419 29.467 149.984 1.00 60.81 412 GLY C N 1
ATOM 7075 C CA . GLY C 1 290 ? 104.505 29.477 149.026 1.00 61.38 412 GLY C CA 1
ATOM 7076 C C . GLY C 1 290 ? 104.575 28.144 148.297 1.00 62.00 412 GLY C C 1
ATOM 7077 O O . GLY C 1 290 ? 105.650 27.563 148.116 1.00 63.19 412 GLY C O 1
ATOM 7078 N N . GLY D 1 6 ? 32.328 13.649 151.038 1.00 78.24 128 GLY D N 1
ATOM 7079 C CA . GLY D 1 6 ? 32.837 15.001 151.213 1.00 78.61 128 GLY D CA 1
ATOM 7080 C C . GLY D 1 6 ? 33.716 15.489 150.066 1.00 76.58 128 GLY D C 1
ATOM 7081 O O . GLY D 1 6 ? 34.829 15.987 150.281 1.00 75.72 128 GLY D O 1
ATOM 7082 N N . VAL D 1 7 ? 33.194 15.368 148.845 1.00 90.70 129 VAL D N 1
ATOM 7083 C CA . VAL D 1 7 ? 33.991 15.510 147.626 1.00 89.14 129 VAL D CA 1
ATOM 7084 C C . VAL D 1 7 ? 33.179 16.002 146.428 1.00 89.73 129 VAL D C 1
ATOM 7085 O O . VAL D 1 7 ? 32.192 15.376 146.048 1.00 90.43 129 VAL D O 1
ATOM 7089 N N . LYS D 1 8 ? 33.613 17.104 145.818 1.00 71.60 130 LYS D N 1
ATOM 7090 C CA . LYS D 1 8 ? 32.930 17.669 144.650 1.00 72.04 130 LYS D CA 1
ATOM 7091 C C . LYS D 1 8 ? 33.614 17.258 143.347 1.00 69.09 130 LYS D C 1
ATOM 7092 O O . LYS D 1 8 ? 34.768 16.845 143.359 1.00 67.30 130 LYS D O 1
ATOM 7098 N N . GLU D 1 9 ? 32.908 17.386 142.225 1.00 71.59 131 GLU D N 1
ATOM 7099 C CA . GLU D 1 9 ? 33.445 16.980 140.922 1.00 70.38 131 GLU D CA 1
ATOM 7100 C C . GLU D 1 9 ? 33.197 18.006 139.822 1.00 70.82 131 GLU D C 1
ATOM 7101 O O . GLU D 1 9 ? 32.106 18.065 139.276 1.00 73.21 131 GLU D O 1
ATOM 7107 N N . TRP D 1 10 ? 34.210 18.796 139.482 1.00 57.87 132 TRP D N 1
ATOM 7108 C CA . TRP D 1 10 ? 34.074 19.788 138.415 1.00 58.55 132 TRP D CA 1
ATOM 7109 C C . TRP D 1 10 ? 34.587 19.315 137.063 1.00 57.21 132 TRP D C 1
ATOM 7110 O O . TRP D 1 10 ? 35.297 18.323 136.965 1.00 54.85 132 TRP D O 1
ATOM 7121 N N . GLU D 1 11 ? 34.225 20.051 136.017 1.00 63.13 133 GLU D N 1
ATOM 7122 C CA . GLU D 1 11 ? 34.809 19.849 134.699 1.00 62.32 133 GLU D CA 1
ATOM 7123 C C . GLU D 1 11 ? 35.837 20.938 134.527 1.00 63.36 133 GLU D C 1
ATOM 7124 O O . GLU D 1 11 ? 35.498 22.116 134.465 1.00 66.16 133 GLU D O 1
ATOM 7130 N N . CYS D 1 12 ? 37.100 20.551 134.479 1.00 76.82 134 CYS D N 1
ATOM 7131 C CA . CYS D 1 12 ? 38.157 21.529 134.372 1.00 77.33 134 CYS D CA 1
ATOM 7132 C C . CYS D 1 12 ? 38.648 21.502 132.948 1.00 76.97 134 CYS D C 1
ATOM 7133 O O . CYS D 1 12 ? 38.308 20.598 132.193 1.00 77.14 134 CYS D O 1
ATOM 7136 N N . GLU D 1 13 ? 39.437 22.496 132.571 1.00 56.56 135 GLU D N 1
ATOM 7137 C CA . GLU D 1 13 ? 40.036 22.483 131.250 1.00 56.32 135 GLU D CA 1
ATOM 7138 C C . GLU D 1 13 ? 41.557 22.586 131.334 1.00 53.68 135 GLU D C 1
ATOM 7139 O O . GLU D 1 13 ? 42.100 23.245 132.220 1.00 53.29 135 GLU D O 1
ATOM 7145 N N . VAL D 1 14 ? 42.239 21.928 130.403 1.00 50.27 136 VAL D N 1
ATOM 7146 C CA . VAL D 1 14 ? 43.695 21.853 130.429 1.00 47.88 136 VAL D CA 1
ATOM 7147 C C . VAL D 1 14 ? 44.324 23.193 130.062 1.00 50.45 136 VAL D C 1
ATOM 7148 O O . VAL D 1 14 ? 43.911 23.840 129.100 1.00 54.10 136 VAL D O 1
ATOM 7152 N N . LEU D 1 15 ? 45.324 23.603 130.834 1.00 45.29 137 LEU D N 1
ATOM 7153 C CA . LEU D 1 15 ? 46.094 24.800 130.519 1.00 47.39 137 LEU D CA 1
ATOM 7154 C C . LEU D 1 15 ? 47.412 24.446 129.839 1.00 45.88 137 LEU D C 1
ATOM 7155 O O . LEU D 1 15 ? 47.695 24.909 128.734 1.00 45.57 137 LEU D O 1
ATOM 7160 N N . SER D 1 16 ? 48.213 23.622 130.506 1.00 72.76 138 SER D N 1
ATOM 7161 C CA . SER D 1 16 ? 49.537 23.269 130.006 1.00 71.57 138 SER D CA 1
ATOM 7162 C C . SER D 1 16 ? 49.836 21.791 130.233 1.00 68.70 138 SER D C 1
ATOM 7163 O O . SER D 1 16 ? 49.801 21.308 131.364 1.00 66.76 138 SER D O 1
ATOM 7166 N N . ASN D 1 17 ? 50.130 21.079 129.150 1.00 51.63 139 ASN D N 1
ATOM 7167 C CA . ASN D 1 17 ? 50.671 19.728 129.245 1.00 48.26 139 ASN D CA 1
ATOM 7168 C C . ASN D 1 17 ? 52.068 19.624 128.642 1.00 47.89 139 ASN D C 1
ATOM 7169 O O . ASN D 1 17 ? 52.263 18.981 127.611 1.00 46.96 139 ASN D O 1
ATOM 7174 N N . LYS D 1 18 ? 53.037 20.260 129.292 1.00 44.07 140 LYS D N 1
ATOM 7175 C CA . LYS D 1 18 ? 54.433 20.150 128.886 1.00 43.93 140 LYS D CA 1
ATOM 7176 C C . LYS D 1 18 ? 55.175 19.125 129.737 1.00 41.90 140 LYS D C 1
ATOM 7177 O O . LYS D 1 18 ? 55.048 19.111 130.961 1.00 41.00 140 LYS D O 1
ATOM 7183 N N . ASN D 1 19 ? 55.950 18.268 129.080 1.00 36.66 141 ASN D N 1
ATOM 7184 C CA . ASN D 1 19 ? 56.965 17.474 129.762 1.00 35.00 141 ASN D CA 1
ATOM 7185 C C . ASN D 1 19 ? 57.799 18.311 130.726 1.00 33.89 141 ASN D C 1
ATOM 7186 O O . ASN D 1 19 ? 58.238 19.410 130.389 1.00 34.58 141 ASN D O 1
ATOM 7191 N N . VAL D 1 20 ? 58.014 17.783 131.927 1.00 35.23 142 VAL D N 1
ATOM 7192 C CA . VAL D 1 20 ? 58.780 18.486 132.945 1.00 33.83 142 VAL D CA 1
ATOM 7193 C C . VAL D 1 20 ? 60.073 17.684 133.197 1.00 32.59 142 VAL D C 1
ATOM 7194 O O . VAL D 1 20 ? 61.103 18.245 133.546 1.00 32.85 142 VAL D O 1
ATOM 7198 N N . SER D 1 21 ? 59.993 16.369 132.975 1.00 39.03 143 SER D N 1
ATOM 7199 C CA . SER D 1 21 ? 61.159 15.494 132.833 1.00 38.08 143 SER D CA 1
ATOM 7200 C C . SER D 1 21 ? 60.988 14.628 131.584 1.00 39.31 143 SER D C 1
ATOM 7201 O O . SER D 1 21 ? 60.053 14.820 130.807 1.00 40.47 143 SER D O 1
ATOM 7204 N N . THR D 1 22 ? 61.872 13.659 131.394 1.00 42.48 144 THR D N 1
ATOM 7205 C CA . THR D 1 22 ? 61.793 12.849 130.192 1.00 43.25 144 THR D CA 1
ATOM 7206 C C . THR D 1 22 ? 60.474 12.119 130.173 1.00 42.97 144 THR D C 1
ATOM 7207 O O . THR D 1 22 ? 59.883 11.913 129.119 1.00 45.04 144 THR D O 1
ATOM 7211 N N . PHE D 1 23 ? 60.001 11.756 131.357 1.00 41.78 145 PHE D N 1
ATOM 7212 C CA . PHE D 1 23 ? 58.841 10.886 131.471 1.00 41.17 145 PHE D CA 1
ATOM 7213 C C . PHE D 1 23 ? 57.727 11.393 132.382 1.00 40.95 145 PHE D C 1
ATOM 7214 O O . PHE D 1 23 ? 56.769 10.661 132.660 1.00 40.79 145 PHE D O 1
ATOM 7222 N N . ILE D 1 24 ? 57.861 12.621 132.870 1.00 28.83 146 ILE D N 1
ATOM 7223 C CA . ILE D 1 24 ? 56.805 13.242 133.661 1.00 28.64 146 ILE D CA 1
ATOM 7224 C C . ILE D 1 24 ? 56.321 14.515 132.963 1.00 30.01 146 ILE D C 1
ATOM 7225 O O . ILE D 1 24 ? 57.132 15.392 132.619 1.00 30.16 146 ILE D O 1
ATOM 7230 N N . LYS D 1 25 ? 55.004 14.595 132.738 1.00 40.68 147 LYS D N 1
ATOM 7231 C CA . LYS D 1 25 ? 54.361 15.814 132.242 1.00 42.12 147 LYS D CA 1
ATOM 7232 C C . LYS D 1 25 ? 53.799 16.629 133.407 1.00 42.52 147 LYS D C 1
ATOM 7233 O O . LYS D 1 25 ? 53.395 16.079 134.427 1.00 42.67 147 LYS D O 1
ATOM 7239 N N . GLU D 1 26 ? 53.802 17.945 133.271 1.00 40.83 148 GLU D N 1
ATOM 7240 C CA . GLU D 1 26 ? 53.202 18.794 134.282 1.00 41.45 148 GLU D CA 1
ATOM 7241 C C . GLU D 1 26 ? 51.802 19.154 133.816 1.00 42.90 148 GLU D C 1
ATOM 7242 O O . GLU D 1 26 ? 51.608 20.091 133.041 1.00 44.72 148 GLU D O 1
ATOM 7248 N N . PHE D 1 27 ? 50.831 18.389 134.290 1.00 37.95 149 PHE D N 1
ATOM 7249 C CA . PHE D 1 27 ? 49.445 18.494 133.845 1.00 38.79 149 PHE D CA 1
ATOM 7250 C C . PHE D 1 27 ? 48.710 19.582 134.629 1.00 40.54 149 PHE D C 1
ATOM 7251 O O . PHE D 1 27 ? 48.454 19.412 135.812 1.00 40.46 149 PHE D O 1
ATOM 7259 N N . VAL D 1 28 ? 48.368 20.696 133.985 1.00 32.74 150 VAL D N 1
ATOM 7260 C CA . VAL D 1 28 ? 47.714 21.798 134.691 1.00 34.84 150 VAL D CA 1
ATOM 7261 C C . VAL D 1 28 ? 46.283 22.055 134.223 1.00 37.44 150 VAL D C 1
ATOM 7262 O O . VAL D 1 28 ? 46.052 22.375 133.056 1.00 39.16 150 VAL D O 1
ATOM 7266 N N . VAL D 1 29 ? 45.327 21.930 135.143 1.00 43.89 151 VAL D N 1
ATOM 7267 C CA . VAL D 1 29 ? 43.913 22.122 134.828 1.00 45.31 151 VAL D CA 1
ATOM 7268 C C . VAL D 1 29 ? 43.331 23.245 135.662 1.00 47.70 151 VAL D C 1
ATOM 7269 O O . VAL D 1 29 ? 43.918 23.654 136.662 1.00 47.16 151 VAL D O 1
ATOM 7273 N N . LYS D 1 30 ? 42.155 23.709 135.248 1.00 54.70 152 LYS D N 1
ATOM 7274 C CA . LYS D 1 30 ? 41.503 24.868 135.837 1.00 57.76 152 LYS D CA 1
ATOM 7275 C C . LYS D 1 30 ? 40.003 24.645 135.987 1.00 59.00 152 LYS D C 1
ATOM 7276 O O . LYS D 1 30 ? 39.299 24.428 135.004 1.00 60.13 152 LYS D O 1
ATOM 7282 N N . LEU D 1 31 ? 39.526 24.700 137.225 1.00 49.31 153 LEU D N 1
ATOM 7283 C CA . LEU D 1 31 ? 38.109 24.539 137.538 1.00 50.51 153 LEU D CA 1
ATOM 7284 C C . LEU D 1 31 ? 37.308 25.729 136.992 1.00 54.94 153 LEU D C 1
ATOM 7285 O O . LEU D 1 31 ? 37.886 26.781 136.741 1.00 56.49 153 LEU D O 1
ATOM 7290 N N . PRO D 1 32 ? 35.982 25.569 136.792 1.00 54.47 154 PRO D N 1
ATOM 7291 C CA . PRO D 1 32 ? 35.178 26.676 136.243 1.00 59.63 154 PRO D CA 1
ATOM 7292 C C . PRO D 1 32 ? 35.342 27.965 137.048 1.00 63.74 154 PRO D C 1
ATOM 7293 O O . PRO D 1 32 ? 35.701 27.908 138.228 1.00 63.04 154 PRO D O 1
ATOM 7297 N N . GLU D 1 33 ? 35.093 29.111 136.417 1.00 91.84 155 GLU D N 1
ATOM 7298 C CA . GLU D 1 33 ? 35.315 30.392 137.081 1.00 96.61 155 GLU D CA 1
ATOM 7299 C C . GLU D 1 33 ? 34.591 30.457 138.425 1.00 97.05 155 GLU D C 1
ATOM 7300 O O . GLU D 1 33 ? 33.390 30.229 138.510 1.00 97.20 155 GLU D O 1
ATOM 7306 N N . GLY D 1 34 ? 35.346 30.736 139.481 1.00 91.50 156 GLY D N 1
ATOM 7307 C CA . GLY D 1 34 ? 34.774 30.868 140.809 1.00 93.13 156 GLY D CA 1
ATOM 7308 C C . GLY D 1 34 ? 34.499 29.555 141.518 1.00 90.45 156 GLY D C 1
ATOM 7309 O O . GLY D 1 34 ? 33.600 29.471 142.358 1.00 91.09 156 GLY D O 1
ATOM 7310 N N . GLU D 1 35 ? 35.265 28.523 141.173 1.00 83.23 157 GLU D N 1
ATOM 7311 C CA . GLU D 1 35 ? 35.210 27.271 141.909 1.00 80.82 157 GLU D CA 1
ATOM 7312 C C . GLU D 1 35 ? 36.503 27.121 142.690 1.00 79.02 157 GLU D C 1
ATOM 7313 O O . GLU D 1 35 ? 37.543 27.627 142.278 1.00 78.15 157 GLU D O 1
ATOM 7319 N N . THR D 1 36 ? 36.441 26.427 143.818 1.00 82.60 158 THR D N 1
ATOM 7320 C CA . THR D 1 36 ? 37.644 26.196 144.600 1.00 81.89 158 THR D CA 1
ATOM 7321 C C . THR D 1 36 ? 37.665 24.823 145.258 1.00 79.78 158 THR D C 1
ATOM 7322 O O . THR D 1 36 ? 36.696 24.397 145.892 1.00 80.90 158 THR D O 1
ATOM 7334 N N . ASN D 1 38 ? 39.113 22.887 148.212 1.00 76.71 160 ASN D N 1
ATOM 7335 C CA . ASN D 1 38 ? 39.768 23.064 149.487 1.00 76.57 160 ASN D CA 1
ATOM 7336 C C . ASN D 1 38 ? 40.400 21.768 149.944 1.00 73.52 160 ASN D C 1
ATOM 7337 O O . ASN D 1 38 ? 39.715 20.862 150.413 1.00 73.61 160 ASN D O 1
ATOM 7342 N N . PHE D 1 39 ? 41.714 21.675 149.804 1.00 53.50 161 PHE D N 1
ATOM 7343 C CA . PHE D 1 39 ? 42.403 20.450 150.164 1.00 50.36 161 PHE D CA 1
ATOM 7344 C C . PHE D 1 39 ? 43.521 20.706 151.155 1.00 50.04 161 PHE D C 1
ATOM 7345 O O . PHE D 1 39 ? 44.014 21.826 151.260 1.00 50.93 161 PHE D O 1
ATOM 7353 N N . LYS D 1 40 ? 43.905 19.673 151.898 1.00 52.14 162 LYS D N 1
ATOM 7354 C CA . LYS D 1 40 ? 45.117 19.747 152.703 1.00 52.92 162 LYS D CA 1
ATOM 7355 C C . LYS D 1 40 ? 46.267 19.339 151.794 1.00 49.94 162 LYS D C 1
ATOM 7356 O O . LYS D 1 40 ? 46.180 18.326 151.103 1.00 48.07 162 LYS D O 1
ATOM 7362 N N . SER D 1 41 ? 47.336 20.124 151.764 1.00 61.24 163 SER D N 1
ATOM 7363 C CA . SER D 1 41 ? 48.457 19.762 150.908 1.00 58.15 163 SER D CA 1
ATOM 7364 C C . SER D 1 41 ? 48.941 18.359 151.267 1.00 55.90 163 SER D C 1
ATOM 7365 O O . SER D 1 41 ? 49.258 18.074 152.426 1.00 56.46 163 SER D O 1
ATOM 7368 N N . GLY D 1 42 ? 48.988 17.491 150.260 1.00 49.58 164 GLY D N 1
ATOM 7369 C CA . GLY D 1 42 ? 49.261 16.076 150.452 1.00 46.98 164 GLY D CA 1
ATOM 7370 C C . GLY D 1 42 ? 48.135 15.214 149.898 1.00 45.64 164 GLY D C 1
ATOM 7371 O O . GLY D 1 42 ? 48.319 14.040 149.576 1.00 45.60 164 GLY D O 1
ATOM 7372 N N . SER D 1 43 ? 46.953 15.808 149.795 1.00 40.23 165 SER D N 1
ATOM 7373 C CA . SER D 1 43 ? 45.791 15.128 149.249 1.00 38.83 165 SER D CA 1
ATOM 7374 C C . SER D 1 43 ? 45.970 14.861 147.761 1.00 37.27 165 SER D C 1
ATOM 7375 O O . SER D 1 43 ? 46.952 15.283 147.153 1.00 36.79 165 SER D O 1
ATOM 7378 N N . TYR D 1 44 ? 45.011 14.153 147.183 1.00 43.36 166 TYR D N 1
ATOM 7379 C CA . TYR D 1 44 ? 45.066 13.798 145.782 1.00 42.51 166 TYR D CA 1
ATOM 7380 C C . TYR D 1 44 ? 43.691 13.936 145.170 1.00 43.35 166 TYR D C 1
ATOM 7381 O O . TYR D 1 44 ? 42.698 14.036 145.880 1.00 45.83 166 TYR D O 1
ATOM 7390 N N . ALA D 1 45 ? 43.627 13.952 143.848 1.00 43.05 167 ALA D N 1
ATOM 7391 C CA . ALA D 1 45 ? 42.346 14.061 143.173 1.00 44.42 167 ALA D CA 1
ATOM 7392 C C . ALA D 1 45 ? 42.166 12.861 142.266 1.00 43.88 167 ALA D C 1
ATOM 7393 O O . ALA D 1 45 ? 43.095 12.072 142.084 1.00 43.01 167 ALA D O 1
ATOM 7395 N N . GLN D 1 46 ? 40.971 12.715 141.708 1.00 62.08 168 GLN D N 1
ATOM 7396 C CA . GLN D 1 46 ? 40.708 11.611 140.803 1.00 61.69 168 GLN D CA 1
ATOM 7397 C C . GLN D 1 46 ? 40.184 12.095 139.464 1.00 62.58 168 GLN D C 1
ATOM 7398 O O . GLN D 1 46 ? 39.299 12.953 139.409 1.00 64.29 168 GLN D O 1
ATOM 7404 N N . ILE D 1 47 ? 40.741 11.545 138.388 1.00 51.93 169 ILE D N 1
ATOM 7405 C CA . ILE D 1 47 ? 40.347 11.928 137.037 1.00 52.83 169 ILE D CA 1
ATOM 7406 C C . ILE D 1 47 ? 39.580 10.813 136.333 1.00 52.99 169 ILE D C 1
ATOM 7407 O O . ILE D 1 47 ? 39.907 9.629 136.478 1.00 51.65 169 ILE D O 1
ATOM 7412 N N . LYS D 1 48 ? 38.556 11.200 135.577 1.00 56.94 170 LYS D N 1
ATOM 7413 C CA . LYS D 1 48 ? 37.789 10.240 134.801 1.00 57.76 170 LYS D CA 1
ATOM 7414 C C . LYS D 1 48 ? 38.477 9.989 133.476 1.00 56.82 170 LYS D C 1
ATOM 7415 O O . LYS D 1 48 ? 38.694 10.918 132.695 1.00 57.47 170 LYS D O 1
ATOM 7421 N N . ILE D 1 49 ? 38.828 8.727 133.239 1.00 42.48 171 ILE D N 1
ATOM 7422 C CA . ILE D 1 49 ? 39.475 8.321 131.998 1.00 41.92 171 ILE D CA 1
ATOM 7423 C C . ILE D 1 49 ? 38.488 7.742 130.988 1.00 43.17 171 ILE D C 1
ATOM 7424 O O . ILE D 1 49 ? 38.148 6.563 131.068 1.00 43.69 171 ILE D O 1
ATOM 7429 N N . PRO D 1 50 ? 38.041 8.566 130.021 1.00 58.45 172 PRO D N 1
ATOM 7430 C CA . PRO D 1 50 ? 37.074 8.172 128.987 1.00 59.78 172 PRO D CA 1
ATOM 7431 C C . PRO D 1 50 ? 37.567 7.004 128.145 1.00 59.68 172 PRO D C 1
ATOM 7432 O O . PRO D 1 50 ? 38.759 6.682 128.171 1.00 58.50 172 PRO D O 1
ATOM 7436 N N . LYS D 1 51 ? 36.663 6.379 127.398 1.00 60.14 173 LYS D N 1
ATOM 7437 C CA . LYS D 1 51 ? 37.084 5.428 126.380 1.00 60.88 173 LYS D CA 1
ATOM 7438 C C . LYS D 1 51 ? 37.961 6.224 125.421 1.00 60.75 173 LYS D C 1
ATOM 7439 O O . LYS D 1 51 ? 37.820 7.451 125.312 1.00 61.26 173 LYS D O 1
ATOM 7445 N N . TYR D 1 52 ? 38.882 5.546 124.743 1.00 57.48 174 TYR D N 1
ATOM 7446 C CA . TYR D 1 52 ? 39.753 6.241 123.795 1.00 57.72 174 TYR D CA 1
ATOM 7447 C C . TYR D 1 52 ? 40.633 5.339 122.924 1.00 58.37 174 TYR D C 1
ATOM 7448 O O . TYR D 1 52 ? 40.842 4.147 123.197 1.00 57.98 174 TYR D O 1
ATOM 7457 N N . ASN D 1 53 ? 41.153 5.949 121.870 1.00 64.44 175 ASN D N 1
ATOM 7458 C CA . ASN D 1 53 ? 42.168 5.339 121.053 1.00 65.53 175 ASN D CA 1
ATOM 7459 C C . ASN D 1 53 ? 43.184 6.419 120.690 1.00 65.10 175 ASN D C 1
ATOM 7460 O O . ASN D 1 53 ? 42.841 7.435 120.082 1.00 66.51 175 ASN D O 1
ATOM 7465 N N . ILE D 1 54 ? 44.431 6.203 121.097 1.00 56.83 176 ILE D N 1
ATOM 7466 C CA . ILE D 1 54 ? 45.494 7.171 120.868 1.00 56.00 176 ILE D CA 1
ATOM 7467 C C . ILE D 1 54 ? 46.789 6.459 120.527 1.00 54.35 176 ILE D C 1
ATOM 7468 O O . ILE D 1 54 ? 46.926 5.270 120.797 1.00 53.70 176 ILE D O 1
ATOM 7473 N N . ARG D 1 55 ? 47.728 7.182 119.921 1.00 60.65 177 ARG D N 1
ATOM 7474 C CA . ARG D 1 55 ? 49.073 6.653 119.705 1.00 59.92 177 ARG D CA 1
ATOM 7475 C C . ARG D 1 55 ? 50.140 7.619 120.195 1.00 57.23 177 ARG D C 1
ATOM 7476 O O . ARG D 1 55 ? 49.944 8.820 120.167 1.00 57.36 177 ARG D O 1
ATOM 7484 N N . TYR D 1 56 ? 51.265 7.087 120.649 1.00 41.60 178 TYR D N 1
ATOM 7485 C CA . TYR D 1 56 ? 52.317 7.919 121.220 1.00 39.88 178 TYR D CA 1
ATOM 7486 C C . TYR D 1 56 ? 52.972 8.826 120.190 1.00 40.81 178 TYR D C 1
ATOM 7487 O O . TYR D 1 56 ? 53.453 9.895 120.525 1.00 40.27 178 TYR D O 1
ATOM 7496 N N . ALA D 1 57 ? 53.007 8.394 118.938 1.00 38.81 179 ALA D N 1
ATOM 7497 C CA . ALA D 1 57 ? 53.506 9.255 117.876 1.00 38.62 179 ALA D CA 1
ATOM 7498 C C . ALA D 1 57 ? 52.869 10.644 117.946 1.00 39.18 179 ALA D C 1
ATOM 7499 O O . ALA D 1 57 ? 53.469 11.613 117.516 1.00 39.84 179 ALA D O 1
ATOM 7501 N N . ASP D 1 58 ? 51.660 10.746 118.493 1.00 42.09 180 ASP D N 1
ATOM 7502 C CA . ASP D 1 58 ? 50.947 12.026 118.533 1.00 42.59 180 ASP D CA 1
ATOM 7503 C C . ASP D 1 58 ? 51.148 12.784 119.853 1.00 42.20 180 ASP D C 1
ATOM 7504 O O . ASP D 1 58 ? 50.560 13.851 120.038 1.00 44.18 180 ASP D O 1
ATOM 7509 N N . TYR D 1 59 ? 51.954 12.243 120.772 1.00 38.41 181 TYR D N 1
ATOM 7510 C CA . TYR D 1 59 ? 52.323 12.985 121.989 1.00 37.23 181 TYR D CA 1
ATOM 7511 C C . TYR D 1 59 ? 53.204 14.197 121.674 1.00 37.94 181 TYR D C 1
ATOM 7512 O O . TYR D 1 59 ? 53.754 14.312 120.586 1.00 38.49 181 TYR D O 1
ATOM 7521 N N . ASP D 1 60 ? 53.359 15.099 122.629 1.00 49.85 182 ASP D N 1
ATOM 7522 C CA . ASP D 1 60 ? 54.091 16.328 122.363 1.00 50.60 182 ASP D CA 1
ATOM 7523 C C . ASP D 1 60 ? 55.273 16.507 123.325 1.00 49.15 182 ASP D C 1
ATOM 7524 O O . ASP D 1 60 ? 55.105 16.990 124.455 1.00 49.23 182 ASP D O 1
ATOM 7529 N N . ILE D 1 61 ? 56.468 16.121 122.874 1.00 38.32 183 ILE D N 1
ATOM 7530 C CA . ILE D 1 61 ? 57.669 16.204 123.716 1.00 37.19 183 ILE D CA 1
ATOM 7531 C C . ILE D 1 61 ? 58.769 17.179 123.235 1.00 37.21 183 ILE D C 1
ATOM 7532 O O . ILE D 1 61 ? 59.206 17.122 122.078 1.00 37.63 183 ILE D O 1
ATOM 7537 N N . GLN D 1 62 ? 59.233 18.037 124.147 1.00 35.12 184 GLN D N 1
ATOM 7538 C CA . GLN D 1 62 ? 60.308 18.994 123.869 1.00 35.31 184 GLN D CA 1
ATOM 7539 C C . GLN D 1 62 ? 61.593 18.314 123.391 1.00 34.63 184 GLN D C 1
ATOM 7540 O O . GLN D 1 62 ? 61.817 17.127 123.640 1.00 33.51 184 GLN D O 1
ATOM 7546 N N A ASP D 1 63 ? 62.456 19.063 122.708 0.50 61.22 185 ASP D N 1
ATOM 7547 N N B ASP D 1 63 ? 62.427 19.108 122.728 0.50 61.37 185 ASP D N 1
ATOM 7548 C CA A ASP D 1 63 ? 63.659 18.456 122.129 0.50 61.44 185 ASP D CA 1
ATOM 7549 C CA B ASP D 1 63 ? 63.685 18.653 122.151 0.50 61.78 185 ASP D CA 1
ATOM 7550 C C A ASP D 1 63 ? 64.532 17.766 123.172 0.50 60.70 185 ASP D C 1
ATOM 7551 C C B ASP D 1 63 ? 64.507 17.832 123.143 0.50 60.91 185 ASP D C 1
ATOM 7552 O O A ASP D 1 63 ? 64.962 16.634 122.964 0.50 60.59 185 ASP D O 1
ATOM 7553 O O B ASP D 1 63 ? 64.868 16.686 122.876 0.50 60.76 185 ASP D O 1
ATOM 7562 N N . ARG D 1 64 ? 64.798 18.441 124.286 1.00 46.29 186 ARG D N 1
ATOM 7563 C CA . ARG D 1 64 ? 65.671 17.867 125.305 1.00 45.40 186 ARG D CA 1
ATOM 7564 C C . ARG D 1 64 ? 65.160 16.564 125.916 1.00 44.48 186 ARG D C 1
ATOM 7565 O O . ARG D 1 64 ? 65.855 15.931 126.707 1.00 45.31 186 ARG D O 1
ATOM 7573 N N . PHE D 1 65 ? 63.954 16.149 125.559 1.00 32.87 187 PHE D N 1
ATOM 7574 C CA . PHE D 1 65 ? 63.445 14.904 126.108 1.00 32.06 187 PHE D CA 1
ATOM 7575 C C . PHE D 1 65 ? 63.283 13.819 125.057 1.00 32.70 187 PHE D C 1
ATOM 7576 O O . PHE D 1 65 ? 63.420 12.649 125.353 1.00 33.47 187 PHE D O 1
ATOM 7584 N N . ARG D 1 66 ? 62.983 14.212 123.830 1.00 36.48 188 ARG D N 1
ATOM 7585 C CA . ARG D 1 66 ? 62.730 13.250 122.770 1.00 36.58 188 ARG D CA 1
ATOM 7586 C C . ARG D 1 66 ? 63.781 12.142 122.668 1.00 37.51 188 ARG D C 1
ATOM 7587 O O . ARG D 1 66 ? 63.437 10.986 122.464 1.00 37.91 188 ARG D O 1
ATOM 7595 N N . GLY D 1 67 ? 65.053 12.500 122.813 1.00 46.71 189 GLY D N 1
ATOM 7596 C CA . GLY D 1 67 ? 66.155 11.551 122.740 1.00 47.88 189 GLY D CA 1
ATOM 7597 C C . GLY D 1 67 ? 65.895 10.187 123.369 1.00 48.79 189 GLY D C 1
ATOM 7598 O O . GLY D 1 67 ? 66.043 9.146 122.719 1.00 49.84 189 GLY D O 1
ATOM 7599 N N . ASP D 1 68 ? 65.513 10.175 124.638 1.00 63.50 190 ASP D N 1
ATOM 7600 C CA . ASP D 1 68 ? 65.281 8.913 125.317 1.00 63.15 190 ASP D CA 1
ATOM 7601 C C . ASP D 1 68 ? 64.067 8.141 124.802 1.00 62.57 190 ASP D C 1
ATOM 7602 O O . ASP D 1 68 ? 63.984 6.925 124.947 1.00 63.05 190 ASP D O 1
ATOM 7607 N N . TRP D 1 69 ? 63.125 8.853 124.202 1.00 37.23 191 TRP D N 1
ATOM 7608 C CA . TRP D 1 69 ? 61.975 8.224 123.591 1.00 36.48 191 TRP D CA 1
ATOM 7609 C C . TRP D 1 69 ? 62.415 7.516 122.320 1.00 37.73 191 TRP D C 1
ATOM 7610 O O . TRP D 1 69 ? 61.831 6.522 121.919 1.00 38.50 191 TRP D O 1
ATOM 7621 N N . ASP D 1 70 ? 63.454 8.038 121.686 1.00 43.15 192 ASP D N 1
ATOM 7622 C CA . ASP D 1 70 ? 63.979 7.459 120.462 1.00 44.24 192 ASP D CA 1
ATOM 7623 C C . ASP D 1 70 ? 64.687 6.145 120.755 1.00 45.18 192 ASP D C 1
ATOM 7624 O O . ASP D 1 70 ? 64.497 5.165 120.042 1.00 46.03 192 ASP D O 1
ATOM 7629 N N . LYS D 1 71 ? 65.522 6.137 121.792 1.00 39.12 193 LYS D N 1
ATOM 7630 C CA . LYS D 1 71 ? 66.251 4.932 122.182 1.00 39.48 193 LYS D CA 1
ATOM 7631 C C . LYS D 1 71 ? 65.280 3.808 122.490 1.00 38.86 193 LYS D C 1
ATOM 7632 O O . LYS D 1 71 ? 65.363 2.730 121.917 1.00 40.21 193 LYS D O 1
ATOM 7646 N N . ASP D 1 73 ? 62.343 3.531 121.654 1.00 37.84 195 ASP D N 1
ATOM 7647 C CA . ASP D 1 73 ? 61.295 3.433 120.644 1.00 39.53 195 ASP D CA 1
ATOM 7648 C C . ASP D 1 73 ? 59.925 3.504 121.317 1.00 37.95 195 ASP D C 1
ATOM 7649 O O . ASP D 1 73 ? 59.099 2.595 121.193 1.00 38.79 195 ASP D O 1
ATOM 7654 N N . ALA D 1 74 ? 59.696 4.596 122.038 1.00 33.62 196 ALA D N 1
ATOM 7655 C CA . ALA D 1 74 ? 58.430 4.822 122.723 1.00 32.36 196 ALA D CA 1
ATOM 7656 C C . ALA D 1 74 ? 57.377 5.302 121.730 1.00 34.14 196 ALA D C 1
ATOM 7657 O O . ALA D 1 74 ? 56.180 5.129 121.946 1.00 34.10 196 ALA D O 1
ATOM 7659 N N . TRP D 1 75 ? 57.839 5.903 120.637 1.00 34.73 197 TRP D N 1
ATOM 7660 C CA . TRP D 1 75 ? 56.945 6.457 119.640 1.00 35.01 197 TRP D CA 1
ATOM 7661 C C . TRP D 1 75 ? 56.040 5.401 119.023 1.00 36.73 197 TRP D C 1
ATOM 7662 O O . TRP D 1 75 ? 54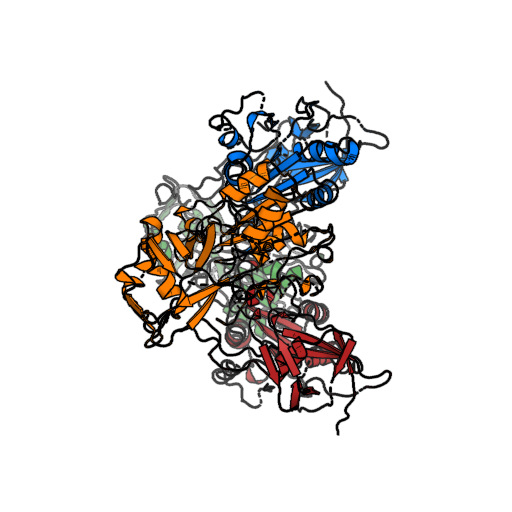.944 5.709 118.562 1.00 38.30 197 TRP D O 1
ATOM 7673 N N . SER D 1 76 ? 56.480 4.152 119.021 1.00 41.83 198 SER D N 1
ATOM 7674 C CA . SER D 1 76 ? 55.722 3.119 118.334 1.00 42.70 198 SER D CA 1
ATOM 7675 C C . SER D 1 76 ? 54.549 2.587 119.174 1.00 44.16 198 SER D C 1
ATOM 7676 O O . SER D 1 76 ? 53.645 1.923 118.649 1.00 45.23 198 SER D O 1
ATOM 7679 N N . LEU D 1 77 ? 54.550 2.894 120.470 1.00 46.95 199 LEU D N 1
ATOM 7680 C CA . LEU D 1 77 ? 53.481 2.433 121.371 1.00 47.78 199 LEU D CA 1
ATOM 7681 C C . LEU D 1 77 ? 52.112 3.066 121.093 1.00 49.23 199 LEU D C 1
ATOM 7682 O O . LEU D 1 77 ? 52.015 4.224 120.692 1.00 49.60 199 LEU D O 1
ATOM 7687 N N . THR D 1 78 ? 51.049 2.306 121.316 1.00 39.55 200 THR D N 1
ATOM 7688 C CA . THR D 1 78 ? 49.700 2.846 121.160 1.00 41.24 200 THR D CA 1
ATOM 7689 C C . THR D 1 78 ? 48.838 2.379 122.326 1.00 41.42 200 THR D C 1
ATOM 7690 O O . THR D 1 78 ? 49.236 1.479 123.057 1.00 40.81 200 THR D O 1
ATOM 7694 N N . CYS D 1 79 ? 47.661 2.975 122.498 1.00 55.53 201 CYS D N 1
ATOM 7695 C CA . CYS D 1 79 ? 46.772 2.545 123.578 1.00 55.98 201 CYS D CA 1
ATOM 7696 C C . CYS D 1 79 ? 45.270 2.714 123.325 1.00 57.55 201 CYS D C 1
ATOM 7697 O O . CYS D 1 79 ? 44.814 3.788 122.939 1.00 57.78 201 CYS D O 1
ATOM 7700 N N . LYS D 1 80 ? 44.519 1.639 123.566 1.00 60.73 202 LYS D N 1
ATOM 7701 C CA . LYS D 1 80 ? 43.059 1.625 123.444 1.00 63.81 202 LYS D CA 1
ATOM 7702 C C . LYS D 1 80 ? 42.425 1.427 124.816 1.00 63.76 202 LYS D C 1
ATOM 7703 O O . LYS D 1 80 ? 42.949 0.682 125.637 1.00 63.81 202 LYS D O 1
ATOM 7709 N N . ASN D 1 81 ? 41.299 2.084 125.076 1.00 64.10 203 ASN D N 1
ATOM 7710 C CA . ASN D 1 81 ? 40.604 1.871 126.344 1.00 64.50 203 ASN D CA 1
ATOM 7711 C C . ASN D 1 81 ? 39.112 1.564 126.220 1.00 66.88 203 ASN D C 1
ATOM 7712 O O . ASN D 1 81 ? 38.316 2.435 125.868 1.00 67.89 203 ASN D O 1
ATOM 7717 N N . GLU D 1 82 ? 38.750 0.325 126.549 1.00 90.25 204 GLU D N 1
ATOM 7718 C CA . GLU D 1 82 ? 37.387 -0.180 126.407 1.00 92.89 204 GLU D CA 1
ATOM 7719 C C . GLU D 1 82 ? 36.463 0.354 127.498 1.00 92.02 204 GLU D C 1
ATOM 7720 O O . GLU D 1 82 ? 35.425 0.941 127.204 1.00 92.68 204 GLU D O 1
ATOM 7726 N N . GLU D 1 83 ? 36.845 0.125 128.754 1.00 100.29 205 GLU D N 1
ATOM 7727 C CA . GLU D 1 83 ? 36.070 0.559 129.920 1.00 100.03 205 GLU D CA 1
ATOM 7728 C C . GLU D 1 83 ? 36.535 1.902 130.464 1.00 97.31 205 GLU D C 1
ATOM 7729 O O . GLU D 1 83 ? 37.724 2.098 130.696 1.00 96.25 205 GLU D O 1
ATOM 7735 N N . GLU D 1 84 ? 35.600 2.821 130.689 1.00 87.53 206 GLU D N 1
ATOM 7736 C CA . GLU D 1 84 ? 35.949 4.083 131.329 1.00 84.92 206 GLU D CA 1
ATOM 7737 C C . GLU D 1 84 ? 36.185 3.851 132.809 1.00 82.10 206 GLU D C 1
ATOM 7738 O O . GLU D 1 84 ? 35.654 2.904 133.390 1.00 82.94 206 GLU D O 1
ATOM 7744 N N . THR D 1 85 ? 36.981 4.728 133.411 1.00 56.50 207 THR D N 1
ATOM 7745 C CA . THR D 1 85 ? 37.574 4.458 134.719 1.00 53.58 207 THR D CA 1
ATOM 7746 C C . THR D 1 85 ? 38.058 5.718 135.439 1.00 51.69 207 THR D C 1
ATOM 7747 O O . THR D 1 85 ? 37.969 6.832 134.918 1.00 51.65 207 THR D O 1
ATOM 7751 N N . VAL D 1 86 ? 38.587 5.517 136.640 1.00 51.62 208 VAL D N 1
ATOM 7752 C CA . VAL D 1 86 ? 39.012 6.606 137.504 1.00 49.67 208 VAL D CA 1
ATOM 7753 C C . VAL D 1 86 ? 40.412 6.294 138.036 1.00 47.71 208 VAL D C 1
ATOM 7754 O O . VAL D 1 86 ? 40.689 5.161 138.435 1.00 47.10 208 VAL D O 1
ATOM 7758 N N . ARG D 1 87 ? 41.299 7.287 138.026 1.00 49.82 209 ARG D N 1
ATOM 7759 C CA . ARG D 1 87 ? 42.638 7.104 138.588 1.00 48.24 209 ARG D CA 1
ATOM 7760 C C . ARG D 1 87 ? 43.031 8.269 139.496 1.00 48.12 209 ARG D C 1
ATOM 7761 O O . ARG D 1 87 ? 42.513 9.384 139.365 1.00 48.67 209 ARG D O 1
ATOM 7769 N N . ALA D 1 88 ? 43.963 8.008 140.407 1.00 45.93 210 ALA D N 1
ATOM 7770 C CA . ALA D 1 88 ? 44.342 8.984 141.420 1.00 45.42 210 ALA D CA 1
ATOM 7771 C C . ALA D 1 88 ? 45.642 9.728 141.104 1.00 44.89 210 ALA D C 1
ATOM 7772 O O . ALA D 1 88 ? 46.657 9.113 140.771 1.00 43.81 210 ALA D O 1
ATOM 7774 N N . TYR D 1 89 ? 45.606 11.054 141.221 1.00 47.67 211 TYR D N 1
ATOM 7775 C CA . TYR D 1 89 ? 46.804 11.884 141.081 1.00 47.60 211 TYR D CA 1
ATOM 7776 C C . TYR D 1 89 ? 46.830 12.974 142.146 1.00 49.05 211 TYR D C 1
ATOM 7777 O O . TYR D 1 89 ? 45.799 13.542 142.501 1.00 51.16 211 TYR D O 1
ATOM 7786 N N . SER D 1 90 ? 48.024 13.261 142.648 1.00 33.88 212 SER D N 1
ATOM 7787 C CA . SER D 1 90 ? 48.203 14.138 143.800 1.00 33.83 212 SER D CA 1
ATOM 7788 C C . SER D 1 90 ? 48.430 15.586 143.395 1.00 34.49 212 SER D C 1
ATOM 7789 O O . SER D 1 90 ? 49.184 15.863 142.460 1.00 33.75 212 SER D O 1
ATOM 7800 N N . ALA D 1 92 ? 49.998 19.069 143.139 1.00 38.52 214 ALA D N 1
ATOM 7801 C CA . ALA D 1 92 ? 51.409 19.436 143.189 1.00 37.24 214 ALA D CA 1
ATOM 7802 C C . ALA D 1 92 ? 51.558 20.853 143.683 1.00 37.75 214 ALA D C 1
ATOM 7803 O O . ALA D 1 92 ? 52.639 21.251 144.120 1.00 36.76 214 ALA D O 1
ATOM 7805 N N A ASN D 1 93 ? 50.494 21.649 143.601 0.50 40.58 215 ASN D N 1
ATOM 7806 N N B ASN D 1 93 ? 50.458 21.594 143.615 0.50 40.00 215 ASN D N 1
ATOM 7807 C CA A ASN D 1 93 ? 50.577 23.032 144.085 0.50 41.05 215 ASN D CA 1
ATOM 7808 C CA B ASN D 1 93 ? 50.412 22.967 144.090 0.50 40.20 215 ASN D CA 1
ATOM 7809 C C A ASN D 1 93 ? 49.840 23.196 145.417 0.50 42.78 215 ASN D C 1
ATOM 7810 C C B ASN D 1 93 ? 50.070 22.999 145.576 0.50 41.60 215 ASN D C 1
ATOM 7811 O O A ASN D 1 93 ? 48.869 22.489 145.692 0.50 44.10 215 ASN D O 1
ATOM 7812 O O B ASN D 1 93 ? 49.605 21.999 146.122 0.50 42.44 215 ASN D O 1
ATOM 7821 N N . TYR D 1 94 ? 50.308 24.129 146.236 1.00 41.75 216 TYR D N 1
ATOM 7822 C CA . TYR D 1 94 ? 49.805 24.300 147.597 1.00 43.53 216 TYR D CA 1
ATOM 7823 C C . TYR D 1 94 ? 48.349 24.802 147.624 1.00 47.20 216 TYR D C 1
ATOM 7824 O O . TYR D 1 94 ? 47.877 25.388 146.653 1.00 48.40 216 TYR D O 1
ATOM 7833 N N . PRO D 1 95 ? 47.631 24.568 148.740 1.00 47.90 217 PRO D N 1
ATOM 7834 C CA . PRO D 1 95 ? 46.181 24.817 148.806 1.00 49.22 217 PRO D CA 1
ATOM 7835 C C . PRO D 1 95 ? 45.827 26.290 148.690 1.00 52.18 217 PRO D C 1
ATOM 7836 O O . PRO D 1 95 ? 44.660 26.628 148.483 1.00 53.68 217 PRO D O 1
ATOM 7840 N N . ALA D 1 96 ? 46.827 27.152 148.832 1.00 59.98 218 ALA D N 1
ATOM 7841 C CA . ALA D 1 96 ? 46.631 28.587 148.694 1.00 62.24 218 ALA D CA 1
ATOM 7842 C C . ALA D 1 96 ? 46.143 28.945 147.277 1.00 63.82 218 ALA D C 1
ATOM 7843 O O . ALA D 1 96 ? 45.543 30.006 147.055 1.00 66.05 218 ALA D O 1
ATOM 7845 N N . GLU D 1 97 ? 46.403 28.047 146.329 1.00 69.10 219 GLU D N 1
ATOM 7846 C CA . GLU D 1 97 ? 45.866 28.162 144.977 1.00 70.44 219 GLU D CA 1
ATOM 7847 C C . GLU D 1 97 ? 44.915 26.998 144.672 1.00 70.85 219 GLU D C 1
ATOM 7848 O O . GLU D 1 97 ? 45.349 25.898 144.328 1.00 68.15 219 GLU D O 1
ATOM 7854 N N . GLY D 1 98 ? 43.615 27.253 144.798 1.00 77.83 220 GLY D N 1
ATOM 7855 C CA . GLY D 1 98 ? 42.608 26.216 144.670 1.00 75.49 220 GLY D CA 1
ATOM 7856 C C . GLY D 1 98 ? 41.751 26.287 143.420 1.00 75.62 220 GLY D C 1
ATOM 7857 O O . GLY D 1 98 ? 40.800 25.523 143.284 1.00 73.93 220 GLY D O 1
ATOM 7858 N N . ASN D 1 99 ? 42.069 27.198 142.505 1.00 63.83 221 ASN D N 1
ATOM 7859 C CA . ASN D 1 99 ? 41.354 27.237 141.231 1.00 64.96 221 ASN D CA 1
ATOM 7860 C C . ASN D 1 99 ? 42.148 26.636 140.082 1.00 62.55 221 ASN D C 1
ATOM 7861 O O . ASN D 1 99 ? 41.576 26.102 139.131 1.00 61.94 221 ASN D O 1
ATOM 7866 N N . ILE D 1 100 ? 43.466 26.752 140.159 1.00 50.85 222 ILE D N 1
ATOM 7867 C CA . ILE D 1 100 ? 44.335 26.124 139.183 1.00 48.17 222 ILE D CA 1
ATOM 7868 C C . ILE D 1 100 ? 45.036 24.941 139.849 1.00 44.05 222 ILE D C 1
ATOM 7869 O O . ILE D 1 100 ? 45.841 25.129 140.745 1.00 43.36 222 ILE D O 1
ATOM 7874 N N . ILE D 1 101 ? 44.692 23.724 139.437 1.00 48.67 223 ILE D N 1
ATOM 7875 C CA . ILE D 1 101 ? 45.336 22.517 139.960 1.00 45.71 223 ILE D CA 1
ATOM 7876 C C . ILE D 1 101 ? 46.501 22.071 139.053 1.00 44.38 223 ILE D C 1
ATOM 7877 O O . ILE D 1 101 ? 46.443 22.195 137.820 1.00 45.78 223 ILE D O 1
ATOM 7882 N N . THR D 1 102 ? 47.573 21.585 139.673 1.00 36.09 224 THR D N 1
ATOM 7883 C CA . THR D 1 102 ? 48.721 21.085 138.938 1.00 34.85 224 THR D CA 1
ATOM 7884 C C . THR D 1 102 ? 48.941 19.606 139.257 1.00 32.59 224 THR D C 1
ATOM 7885 O O . THR D 1 102 ? 48.863 19.198 140.405 1.00 32.45 224 THR D O 1
ATOM 7889 N N . LEU D 1 103 ? 49.215 18.794 138.246 1.00 41.29 225 LEU D N 1
ATOM 7890 C CA . LEU D 1 103 ? 49.582 17.402 138.491 1.00 39.67 225 LEU D CA 1
ATOM 7891 C C . LEU D 1 103 ? 51.012 17.067 138.056 1.00 38.89 225 LEU D C 1
ATOM 7892 O O . LEU D 1 103 ? 51.636 17.794 137.280 1.00 39.99 225 LEU D O 1
ATOM 7897 N N . ASN D 1 104 ? 51.530 15.961 138.567 1.00 38.52 226 ASN D N 1
ATOM 7898 C CA . ASN D 1 104 ? 52.757 15.409 138.027 1.00 37.55 226 ASN D CA 1
ATOM 7899 C C . ASN D 1 104 ? 52.499 13.980 137.585 1.00 36.73 226 ASN D C 1
ATOM 7900 O O . ASN D 1 104 ? 52.351 13.084 138.409 1.00 36.57 226 ASN D O 1
ATOM 7905 N N . VAL D 1 105 ? 52.425 13.768 136.279 1.00 29.60 227 VAL D N 1
ATOM 7906 C CA . VAL D 1 105 ? 52.042 12.465 135.752 1.00 29.08 227 VAL D CA 1
ATOM 7907 C C . VAL D 1 105 ? 53.191 11.724 135.074 1.00 28.77 227 VAL D C 1
ATOM 7908 O O . VAL D 1 105 ? 53.766 12.219 134.107 1.00 29.38 227 VAL D O 1
ATOM 7912 N N . ARG D 1 106 ? 53.522 10.547 135.607 1.00 48.18 228 ARG D N 1
ATOM 7913 C CA . ARG D 1 106 ? 54.504 9.649 135.012 1.00 48.65 228 ARG D CA 1
ATOM 7914 C C . ARG D 1 106 ? 53.776 8.910 133.916 1.00 49.02 228 ARG D C 1
ATOM 7915 O O . ARG D 1 106 ? 52.624 8.506 134.087 1.00 49.47 228 ARG D O 1
ATOM 7923 N N . ILE D 1 107 ? 54.434 8.742 132.780 1.00 37.67 229 ILE D N 1
ATOM 7924 C CA . ILE D 1 107 ? 53.872 7.920 131.723 1.00 37.84 229 ILE D CA 1
ATOM 7925 C C . ILE D 1 107 ? 54.233 6.463 132.042 1.00 37.83 229 ILE D C 1
ATOM 7926 O O . ILE D 1 107 ? 55.413 6.104 132.160 1.00 37.79 229 ILE D O 1
ATOM 7931 N N . ALA D 1 108 ? 53.204 5.640 132.243 1.00 39.20 230 ALA D N 1
ATOM 7932 C CA . ALA D 1 108 ? 53.399 4.239 132.610 1.00 39.16 230 ALA D CA 1
ATOM 7933 C C . ALA D 1 108 ? 53.626 3.351 131.387 1.00 40.20 230 ALA D C 1
ATOM 7934 O O . ALA D 1 108 ? 52.700 2.738 130.865 1.00 40.97 230 ALA D O 1
ATOM 7936 N N . THR D 1 109 ? 54.868 3.294 130.924 1.00 59.22 231 THR D N 1
ATOM 7937 C CA . THR D 1 109 ? 55.194 2.491 129.760 1.00 60.13 231 THR D CA 1
ATOM 7938 C C . THR D 1 109 ? 55.291 1.022 130.152 1.00 61.03 231 THR D C 1
ATOM 7939 O O . THR D 1 109 ? 55.617 0.708 131.299 1.00 60.65 231 THR D O 1
ATOM 7943 N N . PRO D 1 110 ? 55.007 0.116 129.198 1.00 44.95 232 PRO D N 1
ATOM 7944 C CA . PRO D 1 110 ? 55.136 -1.325 129.453 1.00 47.01 232 PRO D CA 1
ATOM 7945 C C . PRO D 1 110 ? 56.558 -1.677 129.878 1.00 47.99 232 PRO D C 1
ATOM 7946 O O . PRO D 1 110 ? 57.495 -0.938 129.578 1.00 47.33 232 PRO D O 1
ATOM 7950 N N . PRO D 1 111 ? 56.727 -2.804 130.566 1.00 48.54 233 PRO D N 1
ATOM 7951 C CA . PRO D 1 111 ? 58.072 -3.233 130.951 1.00 48.77 233 PRO D CA 1
ATOM 7952 C C . PRO D 1 111 ? 58.938 -3.427 129.714 1.00 51.02 233 PRO D C 1
ATOM 7953 O O . PRO D 1 111 ? 58.404 -3.785 128.661 1.00 52.52 233 PRO D O 1
ATOM 7957 N N . PHE D 1 112 ? 60.246 -3.208 129.839 1.00 59.21 234 PHE D N 1
ATOM 7958 C CA . PHE D 1 112 ? 61.170 -3.464 128.739 1.00 62.35 234 PHE D CA 1
ATOM 7959 C C . PHE D 1 112 ? 61.810 -4.858 128.854 1.00 64.02 234 PHE D C 1
ATOM 7960 O O . PHE D 1 112 ? 62.318 -5.236 129.910 1.00 63.60 234 PHE D O 1
ATOM 7968 N N . ASP D 1 113 ? 61.777 -5.610 127.757 1.00 90.00 235 ASP D N 1
ATOM 7969 C CA . ASP D 1 113 ? 62.170 -7.022 127.733 1.00 92.10 235 ASP D CA 1
ATOM 7970 C C . ASP D 1 113 ? 63.490 -7.196 126.987 1.00 93.68 235 ASP D C 1
ATOM 7971 O O . ASP D 1 113 ? 63.521 -7.195 125.763 1.00 96.07 235 ASP D O 1
ATOM 7976 N N . ARG D 1 114 ? 64.578 -7.368 127.725 1.00 63.75 236 ARG D N 1
ATOM 7977 C CA . ARG D 1 114 ? 65.906 -7.270 127.132 1.00 65.17 236 ARG D CA 1
ATOM 7978 C C . ARG D 1 114 ? 66.374 -8.455 126.290 1.00 66.95 236 ARG D C 1
ATOM 7979 O O . ARG D 1 114 ? 67.489 -8.448 125.779 1.00 68.74 236 ARG D O 1
ATOM 7987 N N . ALA D 1 115 ? 65.527 -9.464 126.135 1.00 87.57 237 ALA D N 1
ATOM 7988 C CA . ALA D 1 115 ? 65.908 -10.656 125.385 1.00 90.04 237 ALA D CA 1
ATOM 7989 C C . ALA D 1 115 ? 65.551 -10.535 123.901 1.00 92.45 237 ALA D C 1
ATOM 7990 O O . ALA D 1 115 ? 66.041 -11.301 123.068 1.00 95.07 237 ALA D O 1
ATOM 7992 N N . ALA D 1 116 ? 64.682 -9.581 123.581 1.00 93.85 238 ALA D N 1
ATOM 7993 C CA . ALA D 1 116 ? 64.363 -9.256 122.194 1.00 95.58 238 ALA D CA 1
ATOM 7994 C C . ALA D 1 116 ? 64.585 -7.752 121.977 1.00 94.68 238 ALA D C 1
ATOM 7995 O O . ALA D 1 116 ? 64.545 -7.249 120.849 1.00 96.94 238 ALA D O 1
ATOM 7997 N N . ASN D 1 117 ? 64.823 -7.049 123.082 1.00 68.22 239 ASN D N 1
ATOM 7998 C CA . ASN D 1 117 ? 65.130 -5.620 123.071 1.00 66.44 239 ASN D CA 1
ATOM 7999 C C . ASN D 1 117 ? 63.964 -4.704 122.672 1.00 65.04 239 ASN D C 1
ATOM 8000 O O . ASN D 1 117 ? 64.165 -3.637 122.082 1.00 64.72 239 ASN D O 1
ATOM 8005 N N . LYS D 1 118 ? 62.749 -5.131 123.005 1.00 66.73 240 LYS D N 1
ATOM 8006 C CA . LYS D 1 118 ? 61.539 -4.371 122.713 1.00 65.50 240 LYS D CA 1
ATOM 8007 C C . LYS D 1 118 ? 60.748 -4.187 123.992 1.00 62.14 240 LYS D C 1
ATOM 8008 O O . LYS D 1 118 ? 61.179 -4.588 125.067 1.00 60.59 240 LYS D O 1
ATOM 8014 N N . TRP D 1 119 ? 59.579 -3.579 123.884 1.00 53.56 241 TRP D N 1
ATOM 8015 C CA . TRP D 1 119 ? 58.654 -3.642 124.991 1.00 50.62 241 TRP D CA 1
ATOM 8016 C C . TRP D 1 119 ? 58.206 -5.101 125.066 1.00 51.37 241 TRP D C 1
ATOM 8017 O O . TRP D 1 119 ? 58.135 -5.787 124.035 1.00 52.86 241 TRP D O 1
ATOM 8028 N N . LYS D 1 120 ? 57.936 -5.583 126.277 1.00 56.37 242 LYS D N 1
ATOM 8029 C CA . LYS D 1 120 ? 57.412 -6.936 126.440 1.00 56.83 242 LYS D CA 1
ATOM 8030 C C . LYS D 1 120 ? 56.148 -7.124 125.599 1.00 57.40 242 LYS D C 1
ATOM 8031 O O . LYS D 1 120 ? 55.210 -6.321 125.655 1.00 56.98 242 LYS D O 1
ATOM 8037 N N . ALA D 1 121 ? 56.139 -8.207 124.831 1.00 64.52 243 ALA D N 1
ATOM 8038 C CA . ALA D 1 121 ? 55.115 -8.457 123.823 1.00 66.43 243 ALA D CA 1
ATOM 8039 C C . ALA D 1 121 ? 53.683 -8.481 124.353 1.00 66.85 243 ALA D C 1
ATOM 8040 O O . ALA D 1 121 ? 53.397 -9.089 125.381 1.00 66.34 243 ALA D O 1
ATOM 8042 N N . GLY D 1 122 ? 52.786 -7.819 123.629 1.00 66.32 244 GLY D N 1
ATOM 8043 C CA . GLY D 1 122 ? 51.370 -7.852 123.944 1.00 67.25 244 GLY D CA 1
ATOM 8044 C C . GLY D 1 122 ? 50.994 -7.323 125.319 1.00 65.48 244 GLY D C 1
ATOM 8045 O O . GLY D 1 122 ? 50.050 -7.806 125.939 1.00 66.27 244 GLY D O 1
ATOM 8046 N N . ILE D 1 123 ? 51.730 -6.328 125.803 1.00 53.41 245 ILE D N 1
ATOM 8047 C CA . ILE D 1 123 ? 51.365 -5.663 127.047 1.00 50.43 245 ILE D CA 1
ATOM 8048 C C . ILE D 1 123 ? 51.023 -4.198 126.801 1.00 48.49 245 ILE D C 1
ATOM 8049 O O . ILE D 1 123 ? 51.844 -3.453 126.265 1.00 48.05 245 ILE D O 1
ATOM 8054 N N . LYS D 1 124 ? 49.803 -3.801 127.172 1.00 52.52 246 LYS D N 1
ATOM 8055 C CA . LYS D 1 124 ? 49.319 -2.428 126.997 1.00 50.69 246 LYS D CA 1
ATOM 8056 C C . LYS D 1 124 ? 50.062 -1.444 127.885 1.00 48.10 246 LYS D C 1
ATOM 8057 O O . LYS D 1 124 ? 50.360 -1.741 129.040 1.00 48.22 246 LYS D O 1
ATOM 8063 N N . PRO D 1 125 ? 50.342 -0.247 127.366 1.00 38.83 247 PRO D N 1
ATOM 8064 C CA . PRO D 1 125 ? 50.847 0.802 128.253 1.00 36.64 247 PRO D CA 1
ATOM 8065 C C . PRO D 1 125 ? 49.778 1.175 129.276 1.00 35.83 247 PRO D C 1
ATOM 8066 O O . PRO D 1 125 ? 48.638 0.726 129.165 1.00 38.20 247 PRO D O 1
ATOM 8070 N N . GLY D 1 126 ? 50.140 1.994 130.253 1.00 43.25 248 GLY D N 1
ATOM 8071 C CA . GLY D 1 126 ? 49.213 2.425 131.284 1.00 42.28 248 GLY D CA 1
ATOM 8072 C C . GLY D 1 126 ? 48.002 3.186 130.773 1.00 43.12 248 GLY D C 1
ATOM 8073 O O . GLY D 1 126 ? 48.132 4.205 130.095 1.00 43.78 248 GLY D O 1
ATOM 8074 N N . ILE D 1 127 ? 46.822 2.692 131.129 1.00 47.61 249 ILE D N 1
ATOM 8075 C CA . ILE D 1 127 ? 45.556 3.188 130.603 1.00 48.32 249 ILE D CA 1
ATOM 8076 C C . ILE D 1 127 ? 45.282 4.657 130.920 1.00 47.21 249 ILE D C 1
ATOM 8077 O O . ILE D 1 127 ? 44.671 5.365 130.125 1.00 48.85 249 ILE D O 1
ATOM 8082 N N . SER D 1 128 ? 45.726 5.110 132.084 1.00 37.01 250 SER D N 1
ATOM 8083 C CA . SER D 1 128 ? 45.464 6.473 132.536 1.00 35.71 250 SER D CA 1
ATOM 8084 C C . SER D 1 128 ? 46.525 7.452 132.024 1.00 35.11 250 SER D C 1
ATOM 8085 O O . SER D 1 128 ? 46.208 8.394 131.300 1.00 36.08 250 SER D O 1
ATOM 8088 N N . SER D 1 129 ? 47.778 7.217 132.410 1.00 39.09 251 SER D N 1
ATOM 8089 C CA . SER D 1 129 ? 48.911 7.993 131.936 1.00 38.80 251 SER D CA 1
ATOM 8090 C C . SER D 1 129 ? 48.849 8.204 130.448 1.00 40.22 251 SER D C 1
ATOM 8091 O O . SER D 1 129 ? 49.016 9.319 129.973 1.00 41.04 251 SER D O 1
ATOM 8094 N N . SER D 1 130 ? 48.658 7.115 129.713 1.00 42.57 252 SER D N 1
ATOM 8095 C CA . SER D 1 130 ? 48.564 7.187 128.264 1.00 43.89 252 SER D CA 1
ATOM 8096 C C . SER D 1 130 ? 47.490 8.174 127.834 1.00 45.31 252 SER D C 1
ATOM 8097 O O . SER D 1 130 ? 47.599 8.790 126.772 1.00 46.95 252 SER D O 1
ATOM 8100 N N . TYR D 1 131 ? 46.445 8.326 128.641 1.00 42.93 253 TYR D N 1
ATOM 8101 C CA . TYR D 1 131 ? 45.389 9.253 128.267 1.00 44.35 253 TYR D CA 1
ATOM 8102 C C . TYR D 1 131 ? 45.824 10.690 128.497 1.00 44.62 253 TYR D C 1
ATOM 8103 O O . TYR D 1 131 ? 45.726 11.520 127.596 1.00 45.77 253 TYR D O 1
ATOM 8112 N N . ILE D 1 132 ? 46.310 10.999 129.692 1.00 53.04 254 ILE D N 1
ATOM 8113 C CA . ILE D 1 132 ? 46.630 12.393 129.959 1.00 54.39 254 ILE D CA 1
ATOM 8114 C C . ILE D 1 132 ? 47.758 12.916 129.076 1.00 54.57 254 ILE D C 1
ATOM 8115 O O . ILE D 1 132 ? 47.785 14.096 128.744 1.00 57.24 254 ILE D O 1
ATOM 8120 N N . PHE D 1 133 ? 48.657 12.039 128.651 1.00 37.30 255 PHE D N 1
ATOM 8121 C CA . PHE D 1 133 ? 49.755 12.478 127.796 1.00 38.08 255 PHE D CA 1
ATOM 8122 C C . PHE D 1 133 ? 49.265 12.901 126.419 1.00 40.90 255 PHE D C 1
ATOM 8123 O O . PHE D 1 133 ? 49.977 13.573 125.671 1.00 42.26 255 PHE D O 1
ATOM 8131 N N . SER D 1 134 ? 48.044 12.515 126.084 1.00 38.15 256 SER D N 1
ATOM 8132 C CA . SER D 1 134 ? 47.522 12.843 124.773 1.00 41.56 256 SER D CA 1
ATOM 8133 C C . SER D 1 134 ? 46.828 14.205 124.767 1.00 44.37 256 SER D C 1
ATOM 8134 O O . SER D 1 134 ? 46.524 14.754 123.702 1.00 46.55 256 SER D O 1
ATOM 8137 N N . LEU D 1 135 ? 46.601 14.768 125.948 1.00 42.01 257 LEU D N 1
ATOM 8138 C CA . LEU D 1 135 ? 45.832 16.004 126.042 1.00 44.45 257 LEU D CA 1
ATOM 8139 C C . LEU D 1 135 ? 46.625 17.243 125.633 1.00 46.60 257 LEU D C 1
ATOM 8140 O O . LEU D 1 135 ? 47.796 17.399 125.996 1.00 45.86 257 LEU D O 1
ATOM 8145 N N . LYS D 1 136 ? 45.984 18.110 124.854 1.00 63.09 258 LYS D N 1
ATOM 8146 C CA . LYS D 1 136 ? 46.558 19.398 124.495 1.00 66.04 258 LYS D CA 1
ATOM 8147 C C . LYS D 1 136 ? 45.733 20.410 125.233 1.00 67.17 258 LYS D C 1
ATOM 8148 O O . LYS D 1 136 ? 44.610 20.114 125.614 1.00 68.04 258 LYS D O 1
ATOM 8154 N N . PRO D 1 137 ? 46.274 21.611 125.451 1.00 47.84 259 PRO D N 1
ATOM 8155 C CA . PRO D 1 137 ? 45.466 22.634 126.129 1.00 48.90 259 PRO D CA 1
ATOM 8156 C C . PRO D 1 137 ? 44.136 22.880 125.405 1.00 50.99 259 PRO D C 1
ATOM 8157 O O . PRO D 1 137 ? 44.005 22.620 124.198 1.00 51.63 259 PRO D O 1
ATOM 8161 N N . GLY D 1 138 ? 43.147 23.363 126.153 1.00 71.58 260 GLY D N 1
ATOM 8162 C CA . GLY D 1 138 ? 41.822 23.582 125.609 1.00 73.71 260 GLY D CA 1
ATOM 8163 C C . GLY D 1 138 ? 40.884 22.417 125.853 1.00 71.65 260 GLY D C 1
ATOM 8164 O O . GLY D 1 138 ? 39.667 22.580 125.799 1.00 73.30 260 GLY D O 1
ATOM 8165 N N . ASP D 1 139 ? 41.450 21.241 126.122 1.00 65.61 261 ASP D N 1
ATOM 8166 C CA . ASP D 1 139 ? 40.664 20.031 126.367 1.00 64.10 261 ASP D CA 1
ATOM 8167 C C . ASP D 1 139 ? 40.015 19.996 127.754 1.00 63.16 261 ASP D C 1
ATOM 8168 O O . ASP D 1 139 ? 40.281 20.840 128.609 1.00 63.31 261 ASP D O 1
ATOM 8173 N N . LYS D 1 140 ? 39.177 18.988 127.969 1.00 51.42 262 LYS D N 1
ATOM 8174 C CA . LYS D 1 140 ? 38.321 18.929 129.147 1.00 51.86 262 LYS D CA 1
ATOM 8175 C C . LYS D 1 140 ? 38.431 17.601 129.888 1.00 49.12 262 LYS D C 1
ATOM 8176 O O . LYS D 1 140 ? 38.290 16.541 129.291 1.00 47.99 262 LYS D O 1
ATOM 8182 N N . VAL D 1 141 ? 38.660 17.658 131.194 1.00 49.07 263 VAL D N 1
ATOM 8183 C CA . VAL D 1 141 ? 38.649 16.444 132.004 1.00 47.90 263 VAL D CA 1
ATOM 8184 C C . VAL D 1 141 ? 37.683 16.570 133.186 1.00 48.80 263 VAL D C 1
ATOM 8185 O O . VAL D 1 141 ? 37.505 17.667 133.738 1.00 49.93 263 VAL D O 1
ATOM 8205 N N . SER D 1 144 ? 37.497 15.096 140.357 1.00 52.35 266 SER D N 1
ATOM 8206 C CA . SER D 1 144 ? 36.897 15.204 141.680 1.00 51.80 266 SER D CA 1
ATOM 8207 C C . SER D 1 144 ? 37.936 15.119 142.794 1.00 50.03 266 SER D C 1
ATOM 8208 O O . SER D 1 144 ? 39.044 14.613 142.592 1.00 48.51 266 SER D O 1
ATOM 8211 N N . GLY D 1 145 ? 37.565 15.613 143.970 1.00 49.67 267 GLY D N 1
ATOM 8212 C CA . GLY D 1 145 ? 38.425 15.563 145.141 1.00 48.59 267 GLY D CA 1
ATOM 8213 C C . GLY D 1 145 ? 37.951 16.515 146.229 1.00 49.95 267 GLY D C 1
ATOM 8214 O O . GLY D 1 145 ? 36.927 17.180 146.066 1.00 52.43 267 GLY D O 1
ATOM 8215 N N . PRO D 1 146 ? 38.700 16.607 147.338 1.00 49.38 268 PRO D N 1
ATOM 8216 C CA . PRO D 1 146 ? 39.954 15.885 147.570 1.00 47.56 268 PRO D CA 1
ATOM 8217 C C . PRO D 1 146 ? 39.776 14.606 148.384 1.00 47.25 268 PRO D C 1
ATOM 8218 O O . PRO D 1 146 ? 38.823 14.468 149.159 1.00 48.64 268 PRO D O 1
ATOM 8222 N N . TYR D 1 147 ? 40.713 13.681 148.201 1.00 57.35 269 TYR D N 1
ATOM 8223 C CA . TYR D 1 147 ? 40.804 12.501 149.037 1.00 58.03 269 TYR D CA 1
ATOM 8224 C C . TYR D 1 147 ? 42.193 12.493 149.633 1.00 57.21 269 TYR D C 1
ATOM 8225 O O . TYR D 1 147 ? 42.965 13.414 149.386 1.00 57.22 269 TYR D O 1
ATOM 8234 N N . GLY D 1 148 ? 42.508 11.474 150.429 1.00 42.36 270 GLY D N 1
ATOM 8235 C CA . GLY D 1 148 ? 43.853 11.314 150.969 1.00 41.43 270 GLY D CA 1
ATOM 8236 C C . GLY D 1 148 ? 44.099 11.760 152.404 1.00 42.78 270 GLY D C 1
ATOM 8237 O O . GLY D 1 148 ? 43.492 12.722 152.881 1.00 43.68 270 GLY D O 1
ATOM 8238 N N . ASP D 1 149 ? 45.014 11.074 153.085 1.00 62.24 271 ASP D N 1
ATOM 8239 C CA . ASP D 1 149 ? 45.276 11.337 154.494 1.00 64.03 271 ASP D CA 1
ATOM 8240 C C . ASP D 1 149 ? 46.723 11.700 154.761 1.00 62.55 271 ASP D C 1
ATOM 8241 O O . ASP D 1 149 ? 47.115 11.957 155.898 1.00 64.05 271 ASP D O 1
ATOM 8246 N N . PHE D 1 150 ? 47.508 11.711 153.697 1.00 48.97 272 PHE D N 1
ATOM 8247 C CA . PHE D 1 150 ? 48.930 12.017 153.762 1.00 47.49 272 PHE D CA 1
ATOM 8248 C C . PHE D 1 150 ? 49.160 13.497 154.060 1.00 47.78 272 PHE D C 1
ATOM 8249 O O . PHE D 1 150 ? 49.277 14.306 153.145 1.00 46.70 272 PHE D O 1
ATOM 8257 N N . HIS D 1 151 ? 49.223 13.838 155.343 1.00 51.64 273 HIS D N 1
ATOM 8258 C CA . HIS D 1 151 ? 49.126 15.228 155.772 1.00 53.51 273 HIS D CA 1
ATOM 8259 C C . HIS D 1 151 ? 50.296 15.610 156.672 1.00 53.77 273 HIS D C 1
ATOM 8260 O O . HIS D 1 151 ? 50.763 14.803 157.476 1.00 53.82 273 HIS D O 1
ATOM 8267 N N . ILE D 1 152 ? 50.765 16.846 156.532 1.00 46.63 274 ILE D N 1
ATOM 8268 C CA . ILE D 1 152 ? 51.697 17.425 157.493 1.00 46.78 274 ILE D CA 1
ATOM 8269 C C . ILE D 1 152 ? 51.252 17.152 158.926 1.00 47.76 274 ILE D C 1
ATOM 8270 O O . ILE D 1 152 ? 50.114 17.437 159.297 1.00 50.14 274 ILE D O 1
ATOM 8275 N N . GLN D 1 153 ? 52.158 16.600 159.726 1.00 49.55 275 GLN D N 1
ATOM 8276 C CA . GLN D 1 153 ? 51.916 16.427 161.153 1.00 51.29 275 GLN D CA 1
ATOM 8277 C C . GLN D 1 153 ? 52.148 17.728 161.914 1.00 52.51 275 GLN D C 1
ATOM 8278 O O . GLN D 1 153 ? 53.127 18.434 161.671 1.00 51.42 275 GLN D O 1
ATOM 8284 N N . ASP D 1 154 ? 51.242 18.039 162.835 1.00 61.93 276 ASP D N 1
ATOM 8285 C CA . ASP D 1 154 ? 51.306 19.290 163.581 1.00 63.38 276 ASP D CA 1
ATOM 8286 C C . ASP D 1 154 ? 52.192 19.152 164.815 1.00 62.37 276 ASP D C 1
ATOM 8287 O O . ASP D 1 154 ? 51.707 18.877 165.912 1.00 63.55 276 ASP D O 1
ATOM 8292 N N . THR D 1 155 ? 53.494 19.344 164.627 1.00 45.83 277 THR D N 1
ATOM 8293 C CA . THR D 1 155 ? 54.453 19.213 165.717 1.00 44.93 277 THR D CA 1
ATOM 8294 C C . THR D 1 155 ? 55.660 20.121 165.501 1.00 43.82 277 THR D C 1
ATOM 8295 O O . THR D 1 155 ? 55.611 21.053 164.699 1.00 43.61 277 THR D O 1
ATOM 8299 N N . ASP D 1 156 ? 56.740 19.841 166.222 1.00 66.25 278 ASP D N 1
ATOM 8300 C CA . ASP D 1 156 ? 57.853 20.777 166.329 1.00 66.67 278 ASP D CA 1
ATOM 8301 C C . ASP D 1 156 ? 59.123 20.197 165.718 1.00 64.33 278 ASP D C 1
ATOM 8302 O O . ASP D 1 156 ? 60.172 20.841 165.713 1.00 64.15 278 ASP D O 1
ATOM 8307 N N . ALA D 1 157 ? 59.022 18.976 165.202 1.00 49.49 279 ALA D N 1
ATOM 8308 C CA . ALA D 1 157 ? 60.198 18.158 164.932 1.00 47.90 279 ALA D CA 1
ATOM 8309 C C . ALA D 1 157 ? 60.817 18.511 163.583 1.00 46.53 279 ALA D C 1
ATOM 8310 O O . ALA D 1 157 ? 60.151 19.068 162.711 1.00 46.41 279 ALA D O 1
ATOM 8312 N N . GLU D 1 158 ? 62.094 18.182 163.420 1.00 48.58 280 GLU D N 1
ATOM 8313 C CA . GLU D 1 158 ? 62.745 18.271 162.126 1.00 45.97 280 GLU D CA 1
ATOM 8314 C C . GLU D 1 158 ? 61.966 17.418 161.142 1.00 45.10 280 GLU D C 1
ATOM 8315 O O . GLU D 1 158 ? 61.476 16.358 161.505 1.00 46.03 280 GLU D O 1
ATOM 8329 N N . LEU D 1 160 ? 62.225 15.566 157.313 1.00 35.13 282 LEU D N 1
ATOM 8330 C CA . LEU D 1 160 ? 63.109 15.206 156.218 1.00 32.65 282 LEU D CA 1
ATOM 8331 C C . LEU D 1 160 ? 62.323 14.580 155.080 1.00 31.73 282 LEU D C 1
ATOM 8332 O O . LEU D 1 160 ? 61.697 13.533 155.245 1.00 33.36 282 LEU D O 1
ATOM 8337 N N . TYR D 1 161 ? 62.357 15.234 153.926 1.00 34.99 283 TYR D N 1
ATOM 8338 C CA . TYR D 1 161 ? 61.539 14.838 152.791 1.00 33.62 283 TYR D CA 1
ATOM 8339 C C . TYR D 1 161 ? 62.327 14.029 151.776 1.00 32.07 283 TYR D C 1
ATOM 8340 O O . TYR D 1 161 ? 63.396 14.432 151.335 1.00 32.82 283 TYR D O 1
ATOM 8349 N N . ILE D 1 162 ? 61.780 12.890 151.393 1.00 27.79 284 ILE D N 1
ATOM 8350 C CA . ILE D 1 162 ? 62.468 12.005 150.481 1.00 26.51 284 ILE D CA 1
ATOM 8351 C C . ILE D 1 162 ? 61.605 11.749 149.258 1.00 26.79 284 ILE D C 1
ATOM 8352 O O . ILE D 1 162 ? 60.628 11.008 149.341 1.00 27.99 284 ILE D O 1
ATOM 8357 N N . GLY D 1 163 ? 61.965 12.354 148.129 1.00 42.63 285 GLY D N 1
ATOM 8358 C CA . GLY D 1 163 ? 61.162 12.254 146.928 1.00 42.82 285 GLY D CA 1
ATOM 8359 C C . GLY D 1 163 ? 61.850 11.558 145.778 1.00 42.57 285 GLY D C 1
ATOM 8360 O O . GLY D 1 163 ? 63.075 11.507 145.706 1.00 43.24 285 GLY D O 1
ATOM 8361 N N . GLY D 1 164 ? 61.048 11.013 144.872 1.00 29.09 286 GLY D N 1
ATOM 8362 C CA . GLY D 1 164 ? 61.561 10.416 143.651 1.00 28.46 286 GLY D CA 1
ATOM 8363 C C . GLY D 1 164 ? 60.469 10.336 142.599 1.00 28.90 286 GLY D C 1
ATOM 8364 O O . GLY D 1 164 ? 59.336 9.960 142.907 1.00 29.10 286 GLY D O 1
ATOM 8365 N N . GLY D 1 165 ? 60.795 10.701 141.361 1.00 31.95 287 GLY D N 1
ATOM 8366 C CA . GLY D 1 165 ? 59.829 10.635 140.277 1.00 32.35 287 GLY D CA 1
ATOM 8367 C C . GLY D 1 165 ? 58.629 11.536 140.498 1.00 33.04 287 GLY D C 1
ATOM 8368 O O . GLY D 1 165 ? 58.775 12.675 140.953 1.00 33.24 287 GLY D O 1
ATOM 8369 N N . ALA D 1 166 ? 57.443 11.029 140.177 1.00 35.04 288 ALA D N 1
ATOM 8370 C CA . ALA D 1 166 ? 56.215 11.803 140.319 1.00 35.28 288 ALA D CA 1
ATOM 8371 C C . ALA D 1 166 ? 55.876 12.036 141.787 1.00 35.63 288 ALA D C 1
ATOM 8372 O O . ALA D 1 166 ? 54.967 12.800 142.110 1.00 37.32 288 ALA D O 1
ATOM 8374 N N . GLY D 1 167 ? 56.614 11.374 142.672 1.00 42.53 289 GLY D N 1
ATOM 8375 C CA . GLY D 1 167 ? 56.501 11.623 144.097 1.00 43.15 289 GLY D CA 1
ATOM 8376 C C . GLY D 1 167 ? 56.677 13.088 144.446 1.00 43.71 289 GLY D C 1
ATOM 8377 O O . GLY D 1 167 ? 56.279 13.532 145.522 1.00 45.06 289 GLY D O 1
ATOM 8386 N N . ALA D 1 169 ? 55.047 15.424 143.702 1.00 38.87 291 ALA D N 1
ATOM 8387 C CA . ALA D 1 169 ? 53.831 16.218 143.573 1.00 39.44 291 ALA D CA 1
ATOM 8388 C C . ALA D 1 169 ? 53.281 16.610 144.940 1.00 40.20 291 ALA D C 1
ATOM 8389 O O . ALA D 1 169 ? 53.117 17.793 145.238 1.00 40.95 291 ALA D O 1
ATOM 8391 N N . PRO D 1 170 ? 52.997 15.609 145.768 1.00 35.23 292 PRO D N 1
ATOM 8392 C CA . PRO D 1 170 ? 52.450 15.849 147.107 1.00 35.75 292 PRO D CA 1
ATOM 8393 C C . PRO D 1 170 ? 53.498 16.425 148.053 1.00 36.15 292 PRO D C 1
ATOM 8394 O O . PRO D 1 170 ? 53.154 17.151 148.985 1.00 38.00 292 PRO D O 1
ATOM 8398 N N . LEU D 1 171 ? 54.764 16.101 147.809 1.00 35.06 293 LEU D N 1
ATOM 8399 C CA . LEU D 1 171 ? 55.845 16.514 148.695 1.00 34.75 293 LEU D CA 1
ATOM 8400 C C . LEU D 1 171 ? 56.138 18.004 148.551 1.00 35.38 293 LEU D C 1
ATOM 8401 O O . LEU D 1 171 ? 56.557 18.659 149.505 1.00 36.10 293 LEU D O 1
ATOM 8406 N N . ARG D 1 172 ? 55.913 18.533 147.353 1.00 35.24 294 ARG D N 1
ATOM 8407 C CA . ARG D 1 172 ? 56.117 19.944 147.093 1.00 35.58 294 ARG D CA 1
ATOM 8408 C C . ARG D 1 172 ? 54.928 20.769 147.577 1.00 37.44 294 ARG D C 1
ATOM 8409 O O . ARG D 1 172 ? 55.093 21.852 148.139 1.00 38.46 294 ARG D O 1
ATOM 8417 N N . ALA D 1 173 ? 53.721 20.266 147.357 1.00 25.90 295 ALA D N 1
ATOM 8418 C CA . ALA D 1 173 ? 52.544 20.959 147.864 1.00 27.41 295 ALA D CA 1
ATOM 8419 C C . ALA D 1 173 ? 52.747 21.219 149.352 1.00 28.04 295 ALA D C 1
ATOM 8420 O O . ALA D 1 173 ? 52.515 22.323 149.824 1.00 30.08 295 ALA D O 1
ATOM 8422 N N . GLN D 1 174 ? 53.191 20.196 150.081 1.00 38.96 296 GLN D N 1
ATOM 8423 C CA . GLN D 1 174 ? 53.455 20.332 151.509 1.00 40.03 296 GLN D CA 1
ATOM 8424 C C . GLN D 1 174 ? 54.542 21.368 151.759 1.00 38.88 296 GLN D C 1
ATOM 8425 O O . GLN D 1 174 ? 54.388 22.277 152.585 1.00 40.82 296 GLN D O 1
ATOM 8431 N N . ILE D 1 175 ? 55.641 21.244 151.030 1.00 37.80 297 ILE D N 1
ATOM 8432 C CA . ILE D 1 175 ? 56.780 22.127 151.250 1.00 36.32 297 ILE D CA 1
ATOM 8433 C C . ILE D 1 175 ? 56.438 23.600 150.930 1.00 37.08 297 ILE D C 1
ATOM 8434 O O . ILE D 1 175 ? 56.793 24.496 151.697 1.00 38.11 297 ILE D O 1
ATOM 8439 N N . LEU D 1 176 ? 55.712 23.840 149.836 1.00 23.92 298 LEU D N 1
ATOM 8440 C CA . LEU D 1 176 ? 55.179 25.176 149.550 1.00 25.36 298 LEU D CA 1
ATOM 8441 C C . LEU D 1 176 ? 54.186 25.623 150.613 1.00 27.89 298 LEU D C 1
ATOM 8442 O O . LEU D 1 176 ? 54.222 26.761 151.061 1.00 29.13 298 LEU D O 1
ATOM 8447 N N . HIS D 1 177 ? 53.295 24.733 151.026 1.00 33.68 299 HIS D N 1
ATOM 8448 C CA . HIS D 1 177 ? 52.394 25.078 152.109 1.00 36.70 299 HIS D CA 1
ATOM 8449 C C . HIS D 1 177 ? 53.202 25.429 153.366 1.00 37.28 299 HIS D C 1
ATOM 8450 O O . HIS D 1 177 ? 52.870 26.372 154.101 1.00 39.10 299 HIS D O 1
ATOM 8457 N N . LEU D 1 178 ? 54.269 24.675 153.615 1.00 38.57 300 LEU D N 1
ATOM 8458 C CA . LEU D 1 178 ? 55.029 24.885 154.831 1.00 39.11 300 LEU D CA 1
ATOM 8459 C C . LEU D 1 178 ? 55.742 26.214 154.814 1.00 39.53 300 LEU D C 1
ATOM 8460 O O . LEU D 1 178 ? 55.966 26.810 155.863 1.00 41.92 300 LEU D O 1
ATOM 8465 N N . PHE D 1 179 ? 56.098 26.698 153.633 1.00 33.98 301 PHE D N 1
ATOM 8466 C CA . PHE D 1 179 ? 56.956 27.877 153.588 1.00 34.12 301 PHE D CA 1
ATOM 8467 C C . PHE D 1 179 ? 56.340 29.145 153.040 1.00 35.91 301 PHE D C 1
ATOM 8468 O O . PHE D 1 179 ? 56.522 30.217 153.605 1.00 36.42 301 PHE D O 1
ATOM 8476 N N . ARG D 1 180 ? 55.638 29.034 151.928 1.00 47.67 302 ARG D N 1
ATOM 8477 C CA . ARG D 1 180 ? 54.967 30.197 151.393 1.00 50.13 302 ARG D CA 1
ATOM 8478 C C . ARG D 1 180 ? 53.780 30.579 152.269 1.00 53.44 302 ARG D C 1
ATOM 8479 O O . ARG D 1 180 ? 53.609 31.741 152.600 1.00 55.86 302 ARG D O 1
ATOM 8487 N N . THR D 1 181 ? 53.002 29.597 152.696 1.00 45.77 303 THR D N 1
ATOM 8488 C CA . THR D 1 181 ? 51.794 29.871 153.463 1.00 49.23 303 THR D CA 1
ATOM 8489 C C . THR D 1 181 ? 52.008 29.937 154.978 1.00 50.53 303 THR D C 1
ATOM 8490 O O . THR D 1 181 ? 51.572 30.883 155.616 1.00 53.74 303 THR D O 1
ATOM 8494 N N . LEU D 1 182 ? 52.674 28.947 155.561 1.00 48.44 304 LEU D N 1
ATOM 8495 C CA . LEU D 1 182 ? 52.847 28.922 157.013 1.00 49.19 304 LEU D CA 1
ATOM 8496 C C . LEU D 1 182 ? 54.106 29.645 157.480 1.00 48.22 304 LEU D C 1
ATOM 8497 O O . LEU D 1 182 ? 54.190 30.038 158.641 1.00 51.38 304 LEU D O 1
ATOM 8502 N N . LYS D 1 183 ? 55.084 29.805 156.587 1.00 46.61 305 LYS D N 1
ATOM 8503 C CA . LYS D 1 183 ? 56.382 30.384 156.945 1.00 44.72 305 LYS D CA 1
ATOM 8504 C C . LYS D 1 183 ? 56.977 29.721 158.187 1.00 44.45 305 LYS D C 1
ATOM 8505 O O . LYS D 1 183 ? 57.324 30.399 159.161 1.00 45.65 305 LYS D O 1
ATOM 8511 N N . THR D 1 184 ? 57.102 28.396 158.135 1.00 48.90 306 THR D N 1
ATOM 8512 C CA . THR D 1 184 ? 57.536 27.607 159.287 1.00 49.23 306 THR D CA 1
ATOM 8513 C C . THR D 1 184 ? 58.920 27.973 159.820 1.00 48.41 306 THR D C 1
ATOM 8514 O O . THR D 1 184 ? 59.743 28.563 159.116 1.00 48.42 306 THR D O 1
ATOM 8518 N N . GLY D 1 185 ? 59.159 27.615 161.079 1.00 47.01 307 GLY D N 1
ATOM 8519 C CA . GLY D 1 185 ? 60.466 27.759 161.690 1.00 45.67 307 GLY D CA 1
ATOM 8520 C C . GLY D 1 185 ? 61.057 26.388 161.958 1.00 44.38 307 GLY D C 1
ATOM 8521 O O . GLY D 1 185 ? 62.121 26.256 162.561 1.00 44.65 307 GLY D O 1
ATOM 8522 N N . ARG D 1 186 ? 60.345 25.362 161.510 1.00 33.01 308 ARG D N 1
ATOM 8523 C CA . ARG D 1 186 ? 60.822 24.003 161.623 1.00 31.01 308 ARG D CA 1
ATOM 8524 C C . ARG D 1 186 ? 62.068 23.829 160.765 1.00 28.83 308 ARG D C 1
ATOM 8525 O O . ARG D 1 186 ? 62.253 24.547 159.772 1.00 27.54 308 ARG D O 1
ATOM 8533 N N . LYS D 1 187 ? 62.908 22.863 161.131 1.00 41.64 309 LYS D N 1
ATOM 8534 C CA . LYS D 1 187 ? 64.024 22.477 160.279 1.00 39.92 309 LYS D CA 1
ATOM 8535 C C . LYS D 1 187 ? 63.519 21.494 159.220 1.00 37.98 309 LYS D C 1
ATOM 8536 O O . LYS D 1 187 ? 62.869 20.493 159.537 1.00 37.51 309 LYS D O 1
ATOM 8542 N N . VAL D 1 188 ? 63.791 21.799 157.955 1.00 29.96 310 VAL D N 1
ATOM 8543 C CA . VAL D 1 188 ? 63.277 20.977 156.857 1.00 28.45 310 VAL D CA 1
ATOM 8544 C C . VAL D 1 188 ? 64.320 20.746 155.774 1.00 27.15 310 VAL D C 1
ATOM 8545 O O . VAL D 1 188 ? 64.984 21.673 155.314 1.00 27.21 310 VAL D O 1
ATOM 8549 N N . SER D 1 189 ? 64.458 19.494 155.374 1.00 33.05 311 SER D N 1
ATOM 8550 C CA . SER D 1 189 ? 65.318 19.163 154.257 1.00 32.58 311 SER D CA 1
ATOM 8551 C C . SER D 1 189 ? 64.498 18.365 153.266 1.00 32.11 311 SER D C 1
ATOM 8552 O O . SER D 1 189 ? 63.682 17.530 153.653 1.00 32.16 311 SER D O 1
ATOM 8555 N N . TYR D 1 190 ? 64.692 18.644 151.983 1.00 38.64 312 TYR D N 1
ATOM 8556 C CA . TYR D 1 190 ? 64.067 17.847 150.941 1.00 38.34 312 TYR D CA 1
ATOM 8557 C C . TYR D 1 190 ? 65.183 17.188 150.131 1.00 37.30 312 TYR D C 1
ATOM 8558 O O . TYR D 1 190 ? 66.039 17.869 149.570 1.00 37.03 312 TYR D O 1
ATOM 8567 N N . TRP D 1 191 ? 65.200 15.860 150.121 1.00 30.60 313 TRP D N 1
ATOM 8568 C CA . TRP D 1 191 ? 66.184 15.109 149.351 1.00 30.26 313 TRP D CA 1
ATOM 8569 C C . TRP D 1 191 ? 65.477 14.414 148.193 1.00 29.96 313 TRP D C 1
ATOM 8570 O O . TRP D 1 191 ? 64.723 13.477 148.400 1.00 29.56 313 TRP D O 1
ATOM 8581 N N . TYR D 1 192 ? 65.732 14.886 146.977 1.00 31.18 314 TYR D N 1
ATOM 8582 C CA . TYR D 1 192 ? 65.091 14.332 145.790 1.00 31.51 314 TYR D CA 1
ATOM 8583 C C . TYR D 1 192 ? 66.098 13.601 144.910 1.00 31.24 314 TYR D C 1
ATOM 8584 O O . TYR D 1 192 ? 67.167 14.129 144.603 1.00 31.17 314 TYR D O 1
ATOM 8593 N N . GLY D 1 193 ? 65.750 12.383 144.507 1.00 35.82 315 GLY D N 1
ATOM 8594 C CA . GLY D 1 193 ? 66.627 11.574 143.681 1.00 36.54 315 GLY D CA 1
ATOM 8595 C C . GLY D 1 193 ? 66.076 11.363 142.284 1.00 36.99 315 GLY D C 1
ATOM 8596 O O . GLY D 1 193 ? 64.887 11.097 142.109 1.00 38.30 315 GLY D O 1
ATOM 8597 N N . ALA D 1 194 ? 66.946 11.481 141.286 1.00 27.49 316 ALA D N 1
ATOM 8598 C CA . ALA D 1 194 ? 66.553 11.266 139.899 1.00 28.77 316 ALA D CA 1
ATOM 8599 C C . ALA D 1 194 ? 67.703 10.683 139.084 1.00 30.92 316 ALA D C 1
ATOM 8600 O O . ALA D 1 194 ? 68.833 10.593 139.564 1.00 32.09 316 ALA D O 1
ATOM 8602 N N . ARG D 1 195 ? 67.407 10.289 137.850 1.00 57.47 317 ARG D N 1
ATOM 8603 C CA . ARG D 1 195 ? 68.360 9.547 137.033 1.00 59.29 317 ARG D CA 1
ATOM 8604 C C . ARG D 1 195 ? 69.579 10.398 136.696 1.00 59.44 317 ARG D C 1
ATOM 8605 O O . ARG D 1 195 ? 70.709 10.041 137.029 1.00 59.79 317 ARG D O 1
ATOM 8613 N N . SER D 1 196 ? 69.342 11.526 136.034 1.00 35.33 318 SER D N 1
ATOM 8614 C CA . SER D 1 196 ? 70.393 12.505 135.786 1.00 36.25 318 SER D CA 1
ATOM 8615 C C . SER D 1 196 ? 69.872 13.928 135.955 1.00 36.95 318 SER D C 1
ATOM 8616 O O . SER D 1 196 ? 68.761 14.139 136.440 1.00 36.35 318 SER D O 1
ATOM 8619 N N . LYS D 1 197 ? 70.683 14.901 135.551 1.00 52.42 319 LYS D N 1
ATOM 8620 C CA . LYS D 1 197 ? 70.362 16.306 135.772 1.00 53.16 319 LYS D CA 1
ATOM 8621 C C . LYS D 1 197 ? 69.135 16.725 134.969 1.00 51.79 319 LYS D C 1
ATOM 8622 O O . LYS D 1 197 ? 68.403 17.632 135.364 1.00 50.64 319 LYS D O 1
ATOM 8628 N N . ASN D 1 198 ? 68.917 16.058 133.840 1.00 43.76 320 ASN D N 1
ATOM 8629 C CA . ASN D 1 198 ? 67.901 16.481 132.884 1.00 42.69 320 ASN D CA 1
ATOM 8630 C C . ASN D 1 198 ? 66.489 16.155 133.362 1.00 41.52 320 ASN D C 1
ATOM 8631 O O . ASN D 1 198 ? 65.506 16.614 132.782 1.00 42.16 320 ASN D O 1
ATOM 8636 N N . GLU D 1 199 ? 66.398 15.360 134.423 1.00 55.66 321 GLU D N 1
ATOM 8637 C CA . GLU D 1 199 ? 65.110 14.926 134.945 1.00 54.83 321 GLU D CA 1
ATOM 8638 C C . GLU D 1 199 ? 64.742 15.676 136.206 1.00 52.68 321 GLU D C 1
ATOM 8639 O O . GLU D 1 199 ? 63.764 15.349 136.866 1.00 52.34 321 GLU D O 1
ATOM 8645 N N . ILE D 1 200 ? 65.543 16.674 136.548 1.00 34.08 322 ILE D N 1
ATOM 8646 C CA . ILE D 1 200 ? 65.250 17.506 137.704 1.00 33.31 322 ILE D CA 1
ATOM 8647 C C . ILE D 1 200 ? 64.366 18.678 137.310 1.00 32.81 322 ILE D C 1
ATOM 8648 O O . ILE D 1 200 ? 64.625 19.375 136.317 1.00 34.12 322 ILE D O 1
ATOM 8653 N N . PHE D 1 201 ? 63.297 18.866 138.078 1.00 36.64 323 PHE D N 1
ATOM 8654 C CA . PHE D 1 201 ? 62.377 19.953 137.812 1.00 36.25 323 PHE D CA 1
ATOM 8655 C C . PHE D 1 201 ? 61.865 20.571 139.102 1.00 35.53 323 PHE D C 1
ATOM 8656 O O . PHE D 1 201 ? 61.837 19.915 140.141 1.00 35.12 323 PHE D O 1
ATOM 8664 N N . TYR D 1 202 ? 61.485 21.841 139.021 1.00 28.82 324 TYR D N 1
ATOM 8665 C CA . TYR D 1 202 ? 61.070 22.603 140.181 1.00 29.27 324 TYR D CA 1
ATOM 8666 C C . TYR D 1 202 ? 62.243 23.063 141.040 1.00 29.04 324 TYR D C 1
ATOM 8667 O O . TYR D 1 202 ? 62.019 23.608 142.121 1.00 28.82 324 TYR D O 1
ATOM 8676 N N . GLU D 1 203 ? 63.480 22.854 140.584 1.00 33.93 325 GLU D N 1
ATOM 8677 C CA . GLU D 1 203 ? 64.637 23.212 141.408 1.00 35.10 325 GLU D CA 1
ATOM 8678 C C . GLU D 1 203 ? 64.662 24.685 141.824 1.00 35.56 325 GLU D C 1
ATOM 8679 O O . GLU D 1 203 ? 64.864 25.004 142.996 1.00 35.78 325 GLU D O 1
ATOM 8685 N N . GLU D 1 204 ? 64.470 25.589 140.872 1.00 44.65 326 GLU D N 1
ATOM 8686 C CA . GLU D 1 204 ? 64.587 26.999 141.200 1.00 45.70 326 GLU D CA 1
ATOM 8687 C C . GLU D 1 204 ? 63.536 27.411 142.223 1.00 46.28 326 GLU D C 1
ATOM 8688 O O . GLU D 1 204 ? 63.680 28.443 142.872 1.00 47.56 326 GLU D O 1
ATOM 8694 N N . ASP D 1 205 ? 62.496 26.595 142.383 1.00 44.86 327 ASP D N 1
ATOM 8695 C CA . ASP D 1 205 ? 61.441 26.859 143.362 1.00 45.12 327 ASP D CA 1
ATOM 8696 C C . ASP D 1 205 ? 61.930 26.694 144.782 1.00 45.15 327 ASP D C 1
ATOM 8697 O O . ASP D 1 205 ? 61.562 27.455 145.678 1.00 46.68 327 ASP D O 1
ATOM 8702 N N . PHE D 1 206 ? 62.757 25.682 144.987 1.00 42.70 328 PHE D N 1
ATOM 8703 C CA . PHE D 1 206 ? 63.278 25.407 146.308 1.00 41.72 328 PHE D CA 1
ATOM 8704 C C . PHE D 1 206 ? 64.516 26.261 146.605 1.00 42.21 328 PHE D C 1
ATOM 8705 O O . PHE D 1 206 ? 64.796 26.574 147.761 1.00 42.82 328 PHE D O 1
ATOM 8713 N N . ARG D 1 207 ? 65.245 26.653 145.564 1.00 31.67 329 ARG D N 1
ATOM 8714 C CA . ARG D 1 207 ? 66.352 27.583 145.740 1.00 32.26 329 ARG D CA 1
ATOM 8715 C C . ARG D 1 207 ? 65.821 28.922 146.260 1.00 33.72 329 ARG D C 1
ATOM 8716 O O . ARG D 1 207 ? 66.486 29.613 147.024 1.00 34.29 329 ARG D O 1
ATOM 8724 N N . GLU D 1 208 ? 64.613 29.287 145.854 1.00 47.56 330 GLU D N 1
ATOM 8725 C CA . GLU D 1 208 ? 64.020 30.528 146.334 1.00 49.99 330 GLU D CA 1
ATOM 8726 C C . GLU D 1 208 ? 63.684 30.378 147.811 1.00 49.69 330 GLU D C 1
ATOM 8727 O O . GLU D 1 208 ? 64.126 31.164 148.650 1.00 50.49 330 GLU D O 1
ATOM 8733 N N . ILE D 1 209 ? 62.933 29.329 148.124 1.00 36.45 331 ILE D N 1
ATOM 8734 C CA . ILE D 1 209 ? 62.587 29.013 149.498 1.00 36.74 331 ILE D CA 1
ATOM 8735 C C . ILE D 1 209 ? 63.820 28.926 150.391 1.00 37.23 331 ILE D C 1
ATOM 8736 O O . ILE D 1 209 ? 63.822 29.443 151.510 1.00 38.24 331 ILE D O 1
ATOM 8741 N N . GLU D 1 210 ? 64.876 28.287 149.904 1.00 44.49 332 GLU D N 1
ATOM 8742 C CA . GLU D 1 210 ? 66.024 28.050 150.758 1.00 44.92 332 GLU D CA 1
ATOM 8743 C C . GLU D 1 210 ? 66.853 29.311 150.909 1.00 45.00 332 GLU D C 1
ATOM 8744 O O . GLU D 1 210 ? 67.576 29.486 151.898 1.00 45.06 332 GLU D O 1
ATOM 8750 N N . ARG D 1 211 ? 66.717 30.202 149.934 1.00 40.72 333 ARG D N 1
ATOM 8751 C CA . ARG D 1 211 ? 67.465 31.452 149.923 1.00 41.62 333 ARG D CA 1
ATOM 8752 C C . ARG D 1 211 ? 66.903 32.383 150.979 1.00 42.96 333 ARG D C 1
ATOM 8753 O O . ARG D 1 211 ? 67.632 33.170 151.568 1.00 44.38 333 ARG D O 1
ATOM 8761 N N . GLU D 1 212 ? 65.605 32.258 151.235 1.00 62.42 334 GLU D N 1
ATOM 8762 C CA . GLU D 1 212 ? 64.909 33.087 152.212 1.00 64.86 334 GLU D CA 1
ATOM 8763 C C . GLU D 1 212 ? 64.739 32.423 153.575 1.00 64.35 334 GLU D C 1
ATOM 8764 O O . GLU D 1 212 ? 64.550 33.093 154.589 1.00 66.12 334 GLU D O 1
ATOM 8770 N N . PHE D 1 213 ? 64.794 31.099 153.595 1.00 51.68 335 PHE D N 1
ATOM 8771 C CA . PHE D 1 213 ? 64.723 30.351 154.839 1.00 51.16 335 PHE D CA 1
ATOM 8772 C C . PHE D 1 213 ? 65.973 29.525 155.094 1.00 49.64 335 PHE D C 1
ATOM 8773 O O . PHE D 1 213 ? 66.206 28.522 154.426 1.00 48.34 335 PHE D O 1
ATOM 8781 N N . PRO D 1 214 ? 66.776 29.941 156.076 1.00 36.25 336 PRO D N 1
ATOM 8782 C CA . PRO D 1 214 ? 67.990 29.225 156.463 1.00 35.79 336 PRO D CA 1
ATOM 8783 C C . PRO D 1 214 ? 67.661 27.809 156.938 1.00 35.16 336 PRO D C 1
ATOM 8784 O O . PRO D 1 214 ? 68.501 26.914 156.832 1.00 34.22 336 PRO D O 1
ATOM 8788 N N . ASN D 1 215 ? 66.446 27.608 157.438 1.00 43.02 337 ASN D N 1
ATOM 8789 C CA . ASN D 1 215 ? 66.059 26.320 158.010 1.00 43.06 337 ASN D CA 1
ATOM 8790 C C . ASN D 1 215 ? 65.508 25.339 156.981 1.00 42.52 337 ASN D C 1
ATOM 8791 O O . ASN D 1 215 ? 64.919 24.314 157.343 1.00 43.33 337 ASN D O 1
ATOM 8796 N N . PHE D 1 216 ? 65.682 25.663 155.702 1.00 39.64 338 PHE D N 1
ATOM 8797 C CA . PHE D 1 216 ? 65.329 24.740 154.633 1.00 38.21 338 PHE D CA 1
ATOM 8798 C C . PHE D 1 216 ? 66.557 24.456 153.794 1.00 37.74 338 PHE D C 1
ATOM 8799 O O . PHE D 1 216 ? 67.362 25.354 153.540 1.00 37.65 338 PHE D O 1
ATOM 8807 N N . LYS D 1 217 ? 66.704 23.197 153.394 1.00 55.48 339 LYS D N 1
ATOM 8808 C CA . LYS D 1 217 ? 67.783 22.777 152.513 1.00 55.16 339 LYS D CA 1
ATOM 8809 C C . LYS D 1 217 ? 67.217 21.822 151.475 1.00 53.36 339 LYS D C 1
ATOM 8810 O O . LYS D 1 217 ? 66.479 20.907 151.811 1.00 54.05 339 LYS D O 1
ATOM 8816 N N . PHE D 1 218 ? 67.557 22.037 150.213 1.00 34.79 340 PHE D N 1
ATOM 8817 C CA . PHE D 1 218 ? 67.096 21.158 149.142 1.00 33.49 340 PHE D CA 1
ATOM 8818 C C . PHE D 1 218 ? 68.270 20.441 148.491 1.00 32.93 340 PHE D C 1
ATOM 8819 O O . PHE D 1 218 ? 69.163 21.086 147.950 1.00 33.77 340 PHE D O 1
ATOM 8827 N N . HIS D 1 219 ? 68.277 19.115 148.544 1.00 33.27 341 HIS D N 1
ATOM 8828 C CA . HIS D 1 219 ? 69.391 18.347 148.015 1.00 32.83 341 HIS D CA 1
ATOM 8829 C C . HIS D 1 219 ? 68.967 17.465 146.866 1.00 33.12 341 HIS D C 1
ATOM 8830 O O . HIS D 1 219 ? 68.024 16.681 146.981 1.00 32.98 341 HIS D O 1
ATOM 8837 N N . ILE D 1 220 ? 69.697 17.569 145.764 1.00 25.77 342 ILE D N 1
ATOM 8838 C CA . ILE D 1 220 ? 69.534 16.660 144.642 1.00 25.89 342 ILE D CA 1
ATOM 8839 C C . ILE D 1 220 ? 70.554 15.512 144.674 1.00 27.23 342 ILE D C 1
ATOM 8840 O O . ILE D 1 220 ? 71.745 15.725 144.901 1.00 28.61 342 ILE D O 1
ATOM 8845 N N . ALA D 1 221 ? 70.070 14.296 144.444 1.00 33.94 343 ALA D N 1
ATOM 8846 C CA . ALA D 1 221 ? 70.945 13.142 144.275 1.00 35.35 343 ALA D CA 1
ATOM 8847 C C . ALA D 1 221 ? 70.719 12.471 142.925 1.00 36.02 343 ALA D C 1
ATOM 8848 O O . ALA D 1 221 ? 69.643 11.936 142.659 1.00 35.45 343 ALA D O 1
ATOM 8850 N N . LEU D 1 222 ? 71.741 12.504 142.075 1.00 35.21 344 LEU D N 1
ATOM 8851 C CA . LEU D 1 222 ? 71.666 11.873 140.763 1.00 35.71 344 LEU D CA 1
ATOM 8852 C C . LEU D 1 222 ? 72.215 10.451 140.802 1.00 36.72 344 LEU D C 1
ATOM 8853 O O . LEU D 1 222 ? 73.303 10.209 141.324 1.00 37.36 344 LEU D O 1
ATOM 8858 N N . SER D 1 223 ? 71.454 9.513 140.247 1.00 51.16 345 SER D N 1
ATOM 8859 C CA . SER D 1 223 ? 71.762 8.095 140.385 1.00 52.67 345 SER D CA 1
ATOM 8860 C C . SER D 1 223 ? 72.570 7.587 139.196 1.00 53.24 345 SER D C 1
ATOM 8861 O O . SER D 1 223 ? 73.462 6.753 139.349 1.00 54.90 345 SER D O 1
ATOM 8864 N N . ASP D 1 224 ? 72.251 8.096 138.010 1.00 65.78 346 ASP D N 1
ATOM 8865 C CA . ASP D 1 224 ? 72.993 7.751 136.803 1.00 66.39 346 ASP D CA 1
ATOM 8866 C C . ASP D 1 224 ? 73.425 9.002 136.045 1.00 65.57 346 ASP D C 1
ATOM 8867 O O . ASP D 1 224 ? 73.048 9.200 134.890 1.00 65.41 346 ASP D O 1
ATOM 8872 N N . PRO D 1 225 ? 74.217 9.843 136.702 1.00 33.56 347 PRO D N 1
ATOM 8873 C CA . PRO D 1 225 ? 74.499 11.190 136.195 1.00 33.69 347 PRO D CA 1
ATOM 8874 C C . PRO D 1 225 ? 75.224 11.150 134.854 1.00 34.60 347 PRO D C 1
ATOM 8875 O O . PRO D 1 225 ? 75.930 10.184 134.563 1.00 35.52 347 PRO D O 1
ATOM 8879 N N . GLN D 1 226 ? 75.046 12.192 134.049 1.00 53.38 348 GLN D N 1
ATOM 8880 C CA . GLN D 1 226 ? 75.448 12.155 132.648 1.00 54.63 348 GLN D CA 1
ATOM 8881 C C . GLN D 1 226 ? 76.536 13.185 132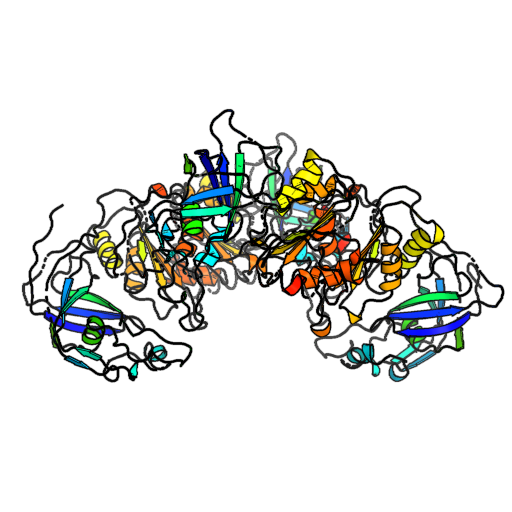.359 1.00 56.28 348 GLN D C 1
ATOM 8882 O O . GLN D 1 226 ? 76.587 14.241 132.989 1.00 56.49 348 GLN D O 1
ATOM 8888 N N . PRO D 1 227 ? 77.403 12.869 131.402 1.00 51.19 349 PRO D N 1
ATOM 8889 C CA . PRO D 1 227 ? 78.508 13.762 131.040 1.00 52.97 349 PRO D CA 1
ATOM 8890 C C . PRO D 1 227 ? 78.020 15.174 130.735 1.00 53.66 349 PRO D C 1
ATOM 8891 O O . PRO D 1 227 ? 78.704 16.145 131.056 1.00 54.45 349 PRO D O 1
ATOM 8895 N N . GLU D 1 228 ? 76.846 15.279 130.121 1.00 69.16 350 GLU D N 1
ATOM 8896 C CA . GLU D 1 228 ? 76.254 16.576 129.817 1.00 71.75 350 GLU D CA 1
ATOM 8897 C C . GLU D 1 228 ? 76.014 17.398 131.079 1.00 69.66 350 GLU D C 1
ATOM 8898 O O . GLU D 1 228 ? 75.879 18.615 131.035 1.00 71.52 350 GLU D O 1
ATOM 8904 N N . ASP D 1 229 ? 75.987 16.712 132.210 1.00 52.27 351 ASP D N 1
ATOM 8905 C CA . ASP D 1 229 ? 75.562 17.303 133.465 1.00 50.03 351 ASP D CA 1
ATOM 8906 C C . ASP D 1 229 ? 76.693 18.034 134.183 1.00 50.02 351 ASP D C 1
ATOM 8907 O O . ASP D 1 229 ? 76.449 19.002 134.905 1.00 50.68 351 ASP D O 1
ATOM 8912 N N . ASN D 1 230 ? 77.923 17.566 133.994 1.00 53.32 352 ASN D N 1
ATOM 8913 C CA . ASN D 1 230 ? 79.073 18.159 134.667 1.00 53.69 352 ASN D CA 1
ATOM 8914 C C . ASN D 1 230 ? 78.842 18.201 136.166 1.00 51.78 352 ASN D C 1
ATOM 8915 O O . ASN D 1 230 ? 79.110 19.193 136.845 1.00 52.77 352 ASN D O 1
ATOM 8920 N N . TRP D 1 231 ? 78.341 17.089 136.674 1.00 40.14 353 TRP D N 1
ATOM 8921 C CA . TRP D 1 231 ? 77.721 17.070 137.980 1.00 37.78 353 TRP D CA 1
ATOM 8922 C C . TRP D 1 231 ? 78.751 16.952 139.063 1.00 36.97 353 TRP D C 1
ATOM 8923 O O . TRP D 1 231 ? 79.601 16.079 139.021 1.00 36.88 353 TRP D O 1
ATOM 8934 N N . THR D 1 232 ? 78.624 17.823 140.050 1.00 26.02 354 THR D N 1
ATOM 8935 C CA . THR D 1 232 ? 79.554 17.938 141.147 1.00 24.96 354 THR D CA 1
ATOM 8936 C C . THR D 1 232 ? 78.892 17.539 142.458 1.00 23.76 354 THR D C 1
ATOM 8937 O O . THR D 1 232 ? 79.547 17.355 143.467 1.00 43.36 354 THR D O 1
ATOM 8941 N N . GLY D 1 233 ? 77.579 17.373 142.422 1.00 27.41 355 GLY D N 1
ATOM 8942 C CA . GLY D 1 233 ? 76.799 17.105 143.617 1.00 27.91 355 GLY D CA 1
ATOM 8943 C C . GLY D 1 233 ? 76.681 15.645 144.010 1.00 27.78 355 GLY D C 1
ATOM 8944 O O . GLY D 1 233 ? 77.405 14.780 143.512 1.00 28.40 355 GLY D O 1
ATOM 8945 N N . TYR D 1 234 ? 75.762 15.357 144.920 1.00 32.51 356 TYR D N 1
ATOM 8946 C CA . TYR D 1 234 ? 75.669 14.008 145.454 1.00 31.74 356 TYR D CA 1
ATOM 8947 C C . TYR D 1 234 ? 75.259 13.006 144.381 1.00 30.94 356 TYR D C 1
ATOM 8948 O O . TYR D 1 234 ? 74.293 13.226 143.649 1.00 30.63 356 TYR D O 1
ATOM 8957 N N . VAL D 1 235 ? 75.984 11.895 144.299 1.00 31.50 357 VAL D N 1
ATOM 8958 C CA . VAL D 1 235 ? 75.639 10.854 143.343 1.00 30.54 357 VAL D CA 1
ATOM 8959 C C . VAL D 1 235 ? 75.380 9.561 144.081 1.00 30.28 357 VAL D C 1
ATOM 8960 O O . VAL D 1 235 ? 76.105 9.237 145.018 1.00 31.27 357 VAL D O 1
ATOM 8964 N N . GLY D 1 236 ? 74.343 8.833 143.673 1.00 27.12 358 GLY D N 1
ATOM 8965 C CA . GLY D 1 236 ? 74.028 7.556 144.293 1.00 24.49 358 GLY D CA 1
ATOM 8966 C C . GLY D 1 236 ? 72.542 7.289 144.472 1.00 22.95 358 GLY D C 1
ATOM 8967 O O . GLY D 1 236 ? 71.714 7.982 143.896 1.00 22.76 358 GLY D O 1
ATOM 8968 N N . PHE D 1 237 ? 72.193 6.276 145.254 1.00 37.88 359 PHE D N 1
ATOM 8969 C CA . PHE D 1 237 ? 70.798 6.041 145.593 1.00 36.56 359 PHE D CA 1
ATOM 8970 C C . PHE D 1 237 ? 70.378 7.074 146.609 1.00 35.73 359 PHE D C 1
ATOM 8971 O O . PHE D 1 237 ? 71.173 7.473 147.452 1.00 36.38 359 PHE D O 1
ATOM 8979 N N . ILE D 1 238 ? 69.123 7.493 146.552 1.00 27.85 360 ILE D N 1
ATOM 8980 C CA . ILE D 1 238 ? 68.639 8.481 147.500 1.00 27.48 360 ILE D CA 1
ATOM 8981 C C . ILE D 1 238 ? 68.977 8.136 148.958 1.00 27.10 360 ILE D C 1
ATOM 8982 O O . ILE D 1 238 ? 69.584 8.937 149.659 1.00 27.97 360 ILE D O 1
ATOM 8987 N N . HIS D 1 239 ? 68.608 6.940 149.398 1.00 34.87 361 HIS D N 1
ATOM 8988 C CA . HIS D 1 239 ? 68.733 6.569 150.804 1.00 34.88 361 HIS D CA 1
ATOM 8989 C C . HIS D 1 239 ? 70.194 6.571 151.207 1.00 35.05 361 HIS D C 1
ATOM 8990 O O . HIS D 1 239 ? 70.534 6.977 152.322 1.00 35.27 361 HIS D O 1
ATOM 8997 N N . GLN D 1 240 ? 71.052 6.125 150.290 1.00 24.87 362 GLN D N 1
ATOM 8998 C CA . GLN D 1 240 ? 72.497 6.112 150.512 1.00 26.06 362 GLN D CA 1
ATOM 8999 C C . GLN D 1 240 ? 73.067 7.503 150.694 1.00 25.63 362 GLN D C 1
ATOM 9000 O O . GLN D 1 240 ? 73.918 7.719 151.534 1.00 27.26 362 GLN D O 1
ATOM 9006 N N . VAL D 1 241 ? 72.595 8.445 149.895 1.00 22.99 363 VAL D N 1
ATOM 9007 C CA . VAL D 1 241 ? 73.107 9.789 149.946 1.00 23.04 363 VAL D CA 1
ATOM 9008 C C . VAL D 1 241 ? 72.687 10.419 151.255 1.00 23.57 363 VAL D C 1
ATOM 9009 O O . VAL D 1 241 ? 73.446 11.129 151.906 1.00 24.56 363 VAL D O 1
ATOM 9013 N N . ILE D 1 242 ? 71.465 10.131 151.656 1.00 22.49 364 ILE D N 1
ATOM 9014 C CA . ILE D 1 242 ? 70.955 10.649 152.908 1.00 23.50 364 ILE D CA 1
ATOM 9015 C C . ILE D 1 242 ? 71.721 10.070 154.112 1.00 25.23 364 ILE D C 1
ATOM 9016 O O . ILE D 1 242 ? 72.086 10.788 155.042 1.00 25.45 364 ILE D O 1
ATOM 9021 N N . TYR D 1 243 ? 71.956 8.762 154.077 1.00 32.53 365 TYR D N 1
ATOM 9022 C CA . TYR D 1 243 ? 72.736 8.096 155.112 1.00 35.33 365 TYR D CA 1
ATOM 9023 C C . TYR D 1 243 ? 74.165 8.627 155.154 1.00 37.16 365 TYR D C 1
ATOM 9024 O O . TYR D 1 243 ? 74.655 9.037 156.206 1.00 37.46 365 TYR D O 1
ATOM 9033 N N . ASP D 1 244 ? 74.829 8.615 154.003 1.00 41.38 366 ASP D N 1
ATOM 9034 C CA . ASP D 1 244 ? 76.248 8.941 153.933 1.00 43.76 366 ASP D CA 1
ATOM 9035 C C . ASP D 1 244 ? 76.515 10.353 154.443 1.00 44.24 366 ASP D C 1
ATOM 9036 O O . ASP D 1 244 ? 77.437 10.577 155.227 1.00 46.86 366 ASP D O 1
ATOM 9041 N N . ASN D 1 245 ? 75.702 11.303 153.993 1.00 52.72 367 ASN D N 1
ATOM 9042 C CA . ASN D 1 245 ? 76.012 12.718 154.158 1.00 52.88 367 ASN D CA 1
ATOM 9043 C C . ASN D 1 245 ? 75.417 13.293 155.439 1.00 53.43 367 ASN D C 1
ATOM 9044 O O . ASN D 1 245 ? 76.094 13.999 156.187 1.00 55.43 367 ASN D O 1
ATOM 9049 N N . TYR D 1 246 ? 74.147 12.986 155.685 1.00 39.71 368 TYR D N 1
ATOM 9050 C CA . TYR D 1 246 ? 73.394 13.640 156.749 1.00 39.98 368 TYR D CA 1
ATOM 9051 C C . TYR D 1 246 ? 73.217 12.714 157.948 1.00 40.94 368 TYR D C 1
ATOM 9052 O O . TYR D 1 246 ? 73.615 13.046 159.065 1.00 41.97 368 TYR D O 1
ATOM 9061 N N . LEU D 1 247 ? 72.618 11.552 157.709 1.00 34.08 369 LEU D N 1
ATOM 9062 C CA . LEU D 1 247 ? 71.954 10.800 158.768 1.00 34.62 369 LEU D CA 1
ATOM 9063 C C . LEU D 1 247 ? 72.965 10.041 159.621 1.00 36.49 369 LEU D C 1
ATOM 9064 O O . LEU D 1 247 ? 72.779 9.884 160.828 1.00 38.37 369 LEU D O 1
ATOM 9069 N N . LYS D 1 248 ? 74.0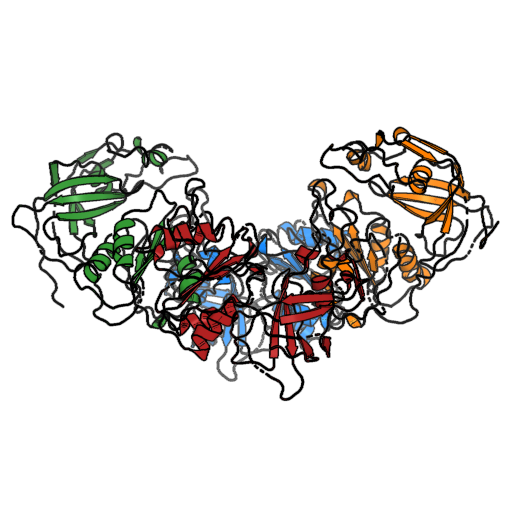34 9.573 158.986 1.00 33.04 370 LYS D N 1
ATOM 9070 C CA . LYS D 1 248 ? 75.066 8.812 159.681 1.00 35.09 370 LYS D CA 1
ATOM 9071 C C . LYS D 1 248 ? 75.712 9.641 160.786 1.00 36.65 370 LYS D C 1
ATOM 9072 O O . LYS D 1 248 ? 76.148 9.103 161.805 1.00 37.64 370 LYS D O 1
ATOM 9078 N N . ASP D 1 249 ? 75.771 10.952 160.578 1.00 54.39 371 ASP D N 1
ATOM 9079 C CA . ASP D 1 249 ? 76.468 11.843 161.498 1.00 56.68 371 ASP D CA 1
ATOM 9080 C C . ASP D 1 249 ? 75.484 12.696 162.291 1.00 56.03 371 ASP D C 1
ATOM 9081 O O . ASP D 1 249 ? 75.871 13.669 162.939 1.00 57.78 371 ASP D O 1
ATOM 9086 N N . HIS D 1 250 ? 74.209 12.325 162.236 1.00 41.00 372 HIS D N 1
ATOM 9087 C CA . HIS D 1 250 ? 73.169 13.043 162.963 1.00 41.74 372 HIS D CA 1
ATOM 9088 C C . HIS D 1 250 ? 73.108 12.599 164.420 1.00 44.14 372 HIS D C 1
ATOM 9089 O O . HIS D 1 250 ? 73.436 11.457 164.746 1.00 45.00 372 HIS D O 1
ATOM 9096 N N . ASP D 1 251 ? 72.686 13.507 165.294 1.00 76.45 373 ASP D N 1
ATOM 9097 C CA . ASP D 1 251 ? 72.588 13.212 166.719 1.00 80.46 373 ASP D CA 1
ATOM 9098 C C . ASP D 1 251 ? 71.400 12.302 167.013 1.00 79.88 373 ASP D C 1
ATOM 9099 O O . ASP D 1 251 ? 71.545 11.268 167.665 1.00 81.82 373 ASP D O 1
ATOM 9104 N N . ALA D 1 252 ? 70.226 12.694 166.529 1.00 61.19 374 ALA D N 1
ATOM 9105 C CA . ALA D 1 252 ? 68.981 12.044 166.919 1.00 61.06 374 ALA D CA 1
ATOM 9106 C C . ALA D 1 252 ? 68.121 11.725 165.701 1.00 59.08 374 ALA D C 1
ATOM 9107 O O . ALA D 1 252 ? 67.129 12.404 165.434 1.00 58.79 374 ALA D O 1
ATOM 9109 N N . PRO D 1 253 ? 68.507 10.687 164.966 1.00 46.20 375 PRO D N 1
ATOM 9110 C CA . PRO D 1 253 ? 67.802 10.309 163.737 1.00 44.51 375 PRO D CA 1
ATOM 9111 C C . PRO D 1 253 ? 66.363 9.890 164.015 1.00 45.23 375 PRO D C 1
ATOM 9112 O O . PRO D 1 253 ? 65.543 9.853 163.097 1.00 44.73 375 PRO D O 1
ATOM 9116 N N . GLU D 1 254 ? 66.064 9.579 165.272 1.00 39.35 376 GLU D N 1
ATOM 9117 C CA . GLU D 1 254 ? 64.795 8.956 165.626 1.00 40.71 376 GLU D CA 1
ATOM 9118 C C . GLU D 1 254 ? 63.770 9.999 166.060 1.00 41.48 376 GLU D C 1
ATOM 9119 O O . GLU D 1 254 ? 62.622 9.669 166.356 1.00 42.60 376 GLU D O 1
ATOM 9125 N N . ASP D 1 255 ? 64.194 11.258 166.096 1.00 47.38 377 ASP D N 1
ATOM 9126 C CA . ASP D 1 255 ? 63.294 12.360 166.412 1.00 48.97 377 ASP D CA 1
ATOM 9127 C C . ASP D 1 255 ? 62.802 13.051 165.145 1.00 47.38 377 ASP D C 1
ATOM 9128 O O . ASP D 1 255 ? 61.968 13.955 165.203 1.00 48.40 377 ASP D O 1
ATOM 9133 N N . ILE D 1 256 ? 63.323 12.620 164.001 1.00 43.32 378 ILE D N 1
ATOM 9134 C CA . ILE D 1 256 ? 62.978 13.230 162.725 1.00 40.66 378 ILE D CA 1
ATOM 9135 C C . ILE D 1 256 ? 61.722 12.587 162.157 1.00 40.83 378 ILE D C 1
ATOM 9136 O O . ILE D 1 256 ? 61.625 11.368 162.118 1.00 41.56 378 ILE D O 1
ATOM 9141 N N . GLU D 1 257 ? 60.761 13.402 161.733 1.00 34.94 379 GLU D N 1
ATOM 9142 C CA . GLU D 1 257 ? 59.642 12.901 160.952 1.00 35.04 379 GLU D CA 1
ATOM 9143 C C . GLU D 1 257 ? 60.029 12.776 159.480 1.00 32.71 379 GLU D C 1
ATOM 9144 O O . GLU D 1 257 ? 60.428 13.750 158.843 1.00 31.53 379 GLU D O 1
ATOM 9150 N N . TYR D 1 258 ? 59.901 11.572 158.941 1.00 35.53 380 TYR D N 1
ATOM 9151 C CA . TYR D 1 258 ? 60.265 11.332 157.560 1.00 33.83 380 TYR D CA 1
ATOM 9152 C C . TYR D 1 258 ? 59.036 11.368 156.657 1.00 34.33 380 TYR D C 1
ATOM 9153 O O . TYR D 1 258 ? 58.066 10.642 156.858 1.00 35.46 380 TYR D O 1
ATOM 9162 N N . TYR D 1 259 ? 59.075 12.227 155.657 1.00 35.61 381 TYR D N 1
ATOM 9163 C CA . TYR D 1 259 ? 57.965 12.294 154.733 1.00 36.96 381 TYR D CA 1
ATOM 9164 C C . TYR D 1 259 ? 58.436 11.826 153.375 1.00 35.92 381 TYR D C 1
ATOM 9165 O O . TYR D 1 259 ? 59.236 12.488 152.732 1.00 34.36 381 TYR D O 1
ATOM 9182 N N . CYS D 1 261 ? 57.704 9.948 149.405 1.00 35.63 383 CYS D N 1
ATOM 9183 C CA . CYS D 1 261 ? 56.877 9.505 148.292 1.00 35.15 383 CYS D CA 1
ATOM 9184 C C . CYS D 1 261 ? 57.719 9.275 147.021 1.00 33.36 383 CYS D C 1
ATOM 9185 O O . CYS D 1 261 ? 58.430 10.167 146.558 1.00 33.14 383 CYS D O 1
ATOM 9188 N N . GLY D 1 262 ? 57.634 8.065 146.473 1.00 37.54 384 GLY D N 1
ATOM 9189 C CA . GLY D 1 262 ? 58.399 7.674 145.305 1.00 36.18 384 GLY D CA 1
ATOM 9190 C C . GLY D 1 262 ? 58.222 6.202 144.939 1.00 36.77 384 GLY D C 1
ATOM 9191 O O . GLY D 1 262 ? 57.444 5.466 145.570 1.00 37.39 384 GLY D O 1
ATOM 9192 N N . PRO D 1 263 ? 58.949 5.755 143.906 1.00 45.64 385 PRO D N 1
ATOM 9193 C CA . PRO D 1 263 ? 58.836 4.392 143.373 1.00 45.98 385 PRO D CA 1
ATOM 9194 C C . PRO D 1 263 ? 59.109 3.335 144.434 1.00 46.49 385 PRO D C 1
ATOM 9195 O O . PRO D 1 263 ? 59.856 3.589 145.375 1.00 46.85 385 PRO D O 1
ATOM 9199 N N . GLY D 1 264 ? 58.520 2.157 144.262 1.00 43.73 386 GLY D N 1
ATOM 9200 C CA . GLY D 1 264 ? 58.606 1.086 145.240 1.00 43.58 386 GLY D CA 1
ATOM 9201 C C . GLY D 1 264 ? 59.980 0.705 145.774 1.00 43.20 386 GLY D C 1
ATOM 9202 O O . GLY D 1 264 ? 60.197 0.724 146.991 1.00 44.16 386 GLY D O 1
ATOM 9203 N N . PRO D 1 265 ? 60.911 0.319 144.882 1.00 37.51 387 PRO D N 1
ATOM 9204 C CA . PRO D 1 265 ? 62.280 0.012 145.327 1.00 37.12 387 PRO D CA 1
ATOM 9205 C C . PRO D 1 265 ? 62.964 1.169 146.074 1.00 36.89 387 PRO D C 1
ATOM 9206 O O . PRO D 1 265 ? 63.761 0.915 146.983 1.00 37.26 387 PRO D O 1
ATOM 9218 N N . ALA D 1 267 ? 61.431 3.440 148.012 1.00 35.82 389 ALA D N 1
ATOM 9219 C CA . ALA D 1 267 ? 60.771 3.393 149.322 1.00 34.85 389 ALA D CA 1
ATOM 9220 C C . ALA D 1 267 ? 61.267 2.243 150.196 1.00 34.18 389 ALA D C 1
ATOM 9221 O O . ALA D 1 267 ? 61.481 2.414 151.393 1.00 34.95 389 ALA D O 1
ATOM 9223 N N . ASN D 1 268 ? 61.433 1.067 149.604 1.00 34.46 390 ASN D N 1
ATOM 9224 C CA . ASN D 1 268 ? 61.912 -0.075 150.361 1.00 34.41 390 ASN D CA 1
ATOM 9225 C C . ASN D 1 268 ? 63.377 0.002 150.779 1.00 33.27 390 ASN D C 1
ATOM 9226 O O . ASN D 1 268 ? 63.712 -0.280 151.927 1.00 33.92 390 ASN D O 1
ATOM 9231 N N . ALA D 1 269 ? 64.251 0.370 149.849 1.00 34.74 391 ALA D N 1
ATOM 9232 C CA . ALA D 1 269 ? 65.641 0.612 150.195 1.00 33.82 391 ALA D CA 1
ATOM 9233 C C . ALA D 1 269 ? 65.703 1.572 151.381 1.00 33.14 391 ALA D C 1
ATOM 9234 O O . ALA D 1 269 ? 66.555 1.420 152.259 1.00 33.59 391 ALA D O 1
ATOM 9236 N N . VAL D 1 270 ? 64.792 2.551 151.409 1.00 25.62 392 VAL D N 1
ATOM 9237 C CA . VAL D 1 270 ? 64.752 3.523 152.503 1.00 24.99 392 VAL D CA 1
ATOM 9238 C C . VAL D 1 270 ? 64.319 2.877 153.803 1.00 26.20 392 VAL D C 1
ATOM 9239 O O . VAL D 1 270 ? 64.981 3.040 154.817 1.00 27.93 392 VAL D O 1
ATOM 9243 N N . LYS D 1 271 ? 63.226 2.127 153.778 1.00 26.78 393 LYS D N 1
ATOM 9244 C CA . LYS D 1 271 ? 62.795 1.408 154.974 1.00 28.58 393 LYS D CA 1
ATOM 9245 C C . LYS D 1 271 ? 63.938 0.610 155.592 1.00 29.02 393 LYS D C 1
ATOM 9246 O O . LYS D 1 271 ? 64.153 0.676 156.795 1.00 30.22 393 LYS D O 1
ATOM 9252 N N . GLY D 1 272 ? 64.671 -0.132 154.765 1.00 29.39 394 GLY D N 1
ATOM 9253 C CA . GLY D 1 272 ? 65.762 -0.961 155.234 1.00 31.05 394 GLY D CA 1
ATOM 9254 C C . GLY D 1 272 ? 66.909 -0.163 155.827 1.00 29.01 394 GLY D C 1
ATOM 9255 O O . GLY D 1 272 ? 67.529 -0.572 156.817 1.00 31.50 394 GLY D O 1
ATOM 9264 N N . LEU D 1 274 ? 66.462 2.819 157.191 1.00 26.89 396 LEU D N 1
ATOM 9265 C CA . LEU D 1 274 ? 65.894 3.380 158.407 1.00 25.83 396 LEU D CA 1
ATOM 9266 C C . LEU D 1 274 ? 65.783 2.352 159.545 1.00 27.54 396 LEU D C 1
ATOM 9267 O O . LEU D 1 274 ? 65.887 2.703 160.723 1.00 26.95 396 LEU D O 1
ATOM 9272 N N . GLU D 1 275 ? 65.556 1.089 159.195 1.00 41.91 397 GLU D N 1
ATOM 9273 C CA . GLU D 1 275 ? 65.470 0.048 160.211 1.00 44.76 397 GLU D CA 1
ATOM 9274 C C . GLU D 1 275 ? 66.822 -0.093 160.899 1.00 45.66 397 GLU D C 1
ATOM 9275 O O . GLU D 1 275 ? 66.928 -0.044 162.125 1.00 47.14 397 GLU D O 1
ATOM 9281 N N . ASN D 1 276 ? 67.863 -0.238 160.093 1.00 38.24 398 ASN D N 1
ATOM 9282 C CA . ASN D 1 276 ? 69.189 -0.392 160.633 1.00 38.42 398 ASN D CA 1
ATOM 9283 C C . ASN D 1 276 ? 69.610 0.826 161.452 1.00 39.16 398 ASN D C 1
ATOM 9284 O O . ASN D 1 276 ? 70.359 0.705 162.418 1.00 40.87 398 ASN D O 1
ATOM 9289 N N . LEU D 1 277 ? 69.139 2.002 161.059 1.00 43.04 399 LEU D N 1
ATOM 9290 C CA . LEU D 1 277 ? 69.419 3.216 161.821 1.00 44.90 399 LEU D CA 1
ATOM 9291 C C . LEU D 1 277 ? 68.727 3.211 163.177 1.00 46.98 399 LEU D C 1
ATOM 9292 O O . LEU D 1 277 ? 69.118 3.952 164.084 1.00 48.31 399 LEU D O 1
ATOM 9297 N N . GLY D 1 278 ? 67.680 2.395 163.294 1.00 42.26 400 GLY D N 1
ATOM 9298 C CA . GLY D 1 278 ? 66.884 2.323 164.503 1.00 43.01 400 GLY D CA 1
ATOM 9299 C C . GLY D 1 278 ? 65.846 3.420 164.665 1.00 42.17 400 GLY D C 1
ATOM 9300 O O . GLY D 1 278 ? 65.539 3.804 165.786 1.00 43.99 400 GLY D O 1
ATOM 9301 N N . VAL D 1 279 ? 65.306 3.941 163.566 1.00 36.89 401 VAL D N 1
ATOM 9302 C CA . VAL D 1 279 ? 64.211 4.895 163.682 1.00 37.35 401 VAL D CA 1
ATOM 9303 C C . VAL D 1 279 ? 62.951 4.081 163.653 1.00 38.24 401 VAL D C 1
ATOM 9304 O O . VAL D 1 279 ? 62.810 3.199 162.812 1.00 37.34 401 VAL D O 1
ATOM 9308 N N . PRO D 1 280 ? 62.044 4.355 164.602 1.00 36.67 402 PRO D N 1
ATOM 9309 C CA . PRO D 1 280 ? 60.760 3.668 164.788 1.00 38.23 402 PRO D CA 1
ATOM 9310 C C . PRO D 1 280 ? 59.877 3.849 163.565 1.00 37.17 402 PRO D C 1
ATOM 9311 O O . PRO D 1 280 ? 59.855 4.913 162.960 1.00 35.27 402 PRO D O 1
ATOM 9315 N N . ARG D 1 281 ? 59.149 2.814 163.192 1.00 56.49 403 ARG D N 1
ATOM 9316 C CA . ARG D 1 281 ? 58.371 2.895 161.976 1.00 57.23 403 ARG D CA 1
ATOM 9317 C C . ARG D 1 281 ? 57.284 3.967 162.023 1.00 58.73 403 ARG D C 1
ATOM 9318 O O . ARG D 1 281 ? 56.752 4.350 160.981 1.00 58.82 403 ARG D O 1
ATOM 9326 N N . ASN D 1 282 ? 56.953 4.448 163.220 1.00 41.43 404 ASN D N 1
ATOM 9327 C CA . ASN D 1 282 ? 55.871 5.412 163.375 1.00 41.69 404 ASN D CA 1
ATOM 9328 C C . ASN D 1 282 ? 56.320 6.797 163.021 1.00 40.89 404 ASN D C 1
ATOM 9329 O O . ASN D 1 282 ? 55.539 7.739 163.114 1.00 41.92 404 ASN D O 1
ATOM 9342 N N . LEU D 1 284 ? 57.685 7.426 160.039 1.00 39.04 406 LEU D N 1
ATOM 9343 C CA . LEU D 1 284 ? 57.755 7.417 158.592 1.00 37.10 406 LEU D CA 1
ATOM 9344 C C . LEU D 1 284 ? 56.365 7.515 157.974 1.00 38.19 406 LEU D C 1
ATOM 9345 O O . LEU D 1 284 ? 55.516 6.633 158.141 1.00 40.37 406 LEU D O 1
ATOM 9350 N N . PHE D 1 285 ? 56.134 8.598 157.251 1.00 33.43 407 PHE D N 1
ATOM 9351 C CA . PHE D 1 285 ? 54.849 8.820 156.619 1.00 34.96 407 PHE D CA 1
ATOM 9352 C C . PHE D 1 285 ? 55.014 8.700 155.132 1.00 34.16 407 PHE D C 1
ATOM 9353 O O . PHE D 1 285 ? 55.468 9.630 154.486 1.00 33.42 407 PHE D O 1
ATOM 9361 N N . PHE D 1 286 ? 54.668 7.538 154.597 1.00 47.16 408 PHE D N 1
ATOM 9362 C CA . PHE D 1 286 ? 54.941 7.227 153.210 1.00 47.11 408 PHE D CA 1
ATOM 9363 C C . PHE D 1 286 ? 53.661 7.298 152.412 1.00 49.62 408 PHE D C 1
ATOM 9364 O O . PHE D 1 286 ? 52.699 6.606 152.737 1.00 51.47 408 PHE D O 1
ATOM 9372 N N . ASP D 1 287 ? 53.643 8.145 151.382 1.00 61.20 409 ASP D N 1
ATOM 9373 C CA . ASP D 1 287 ? 52.521 8.169 150.442 1.00 62.68 409 ASP D CA 1
ATOM 9374 C C . ASP D 1 287 ? 52.750 7.206 149.278 1.00 61.71 409 ASP D C 1
ATOM 9375 O O . ASP D 1 287 ? 53.553 7.462 148.379 1.00 60.69 409 ASP D O 1
ATOM 9380 N N . ASP D 1 288 ? 52.022 6.097 149.311 1.00 65.92 410 ASP D N 1
ATOM 9381 C CA . ASP D 1 288 ? 52.178 5.017 148.348 1.00 66.15 410 ASP D CA 1
ATOM 9382 C C . ASP D 1 288 ? 51.354 5.260 147.076 1.00 65.47 410 ASP D C 1
ATOM 9383 O O . ASP D 1 288 ? 50.121 5.311 147.128 1.00 66.22 410 ASP D O 1
ATOM 9388 N N . PHE D 1 289 ? 52.038 5.427 145.942 1.00 47.09 411 PHE D N 1
ATOM 9389 C CA . PHE D 1 289 ? 51.373 5.549 144.641 1.00 46.56 411 PHE D CA 1
ATOM 9390 C C . PHE D 1 289 ? 51.010 4.158 144.124 1.00 48.10 411 PHE D C 1
ATOM 9391 O O . PHE D 1 289 ? 49.851 3.869 143.814 1.00 49.19 411 PHE D O 1
#

Nearest PDB structures (foldseek):
  2r6h-assembly4_D  TM=9.979E-01  e=3.020E-52  Porphyromonas gingivalis W83
  7qu3-assembly1_A  TM=9.561E-01  e=1.758E-39  Pseudomonas aeruginosa
  4u9u-assembly1_A  TM=9.503E-01  e=9.603E-40  Vibrio cholerae
  7qu0-assembly1_A  TM=9.516E-01  e=4.100E-39  Klebsiella pneumoniae
  8a1v-assembly1_F  TM=9.403E-01  e=1.070E-36  Vibrio cholerae

InterPro domains:
  IPR001041 2Fe-2S ferredoxin-type iron-sulfur binding domain [PF00111] (39-115)
  IPR001041 2Fe-2S ferredoxin-type iron-sulfur binding domain [PS51085] (34-126)
  IPR001041 2Fe-2S ferredoxin-type iron-sulfur binding domain [cd00207] (36-120)
  IPR001433 Oxidoreductase FAD/NAD(P)-binding [PF00175] (284-393)
  IPR008333 Flavoprotein pyridine nucleotide cytochrome reductase-like, FAD-binding domain [PF00970] (203-273)
  IPR010205 Na(+)-translocating NADH-quinone reductase subunit F [MF_00430] (3-412)
  IPR010205 Na(+)-translocating NADH-quinone reductase subunit F [PIRSF000044] (3-412)
  IPR010205 Na(+)-translocating NADH-quinone reductase subunit F [TIGR01941] (5-412)
  IPR012675 Beta-grasp domain superfamily [G3DSA:3.10.20.30] (35-125)
  IPR017927 FAD-binding domain, ferredoxin reductase-type [PS51384] (129-275)
  IPR017938 Riboflavin synthase-like beta-barrel [SSF63380] (105-278)
  IPR036010 2Fe-2S ferredoxin-like superfamily [SSF54292] (38-124)
  IPR039261 Ferredoxin-NADP reductase (FNR), nucleotide-binding domain [G3DSA:3.40.50.80] (281-399)
  IPR039261 Ferredoxin-NADP reductase (FNR), nucleotide-binding domain [SSF52343] (263-409)

Foldseek 3Di:
DFDDFKWFWADFADQFLFKTWTKTFGDPPAWADAFLWKWKKKQAFDKDALLLFDYDPLNCVVCVCPVRRAIAGDHHIDMAIFHAAARVDITIDITIAGFFDADQDPPVRGGPPPDHTDSPSVRSRNDDGGDIIGDGHDDQHDDPDLFAEEEEEDSSNRVNRRVCCCPVPVVDLRAYEHEYEDQEPRGDGPVVVQVVRCVVHVRYYYFYEHAHYDPVRPDDGHYHDRLCSCCVPPVVPDPCPQRHAYEEYDDVVVVNVVCVVVVHDPVHGYDYSD/DPDDDDFKKFWAAFADQFLFKTWTKIFGPPPDFADAQLWKWKWKDAWDKDFLLQFDYDPLNVVVCPCPVRRAIATDHDIDMDIFHAAARVPTGMDITIDGWFQADADVVVGGHDPPDHTDRPRVRSRNDGGGDIIDDGDDDQHDDPDQFAEEEEEHSQRSVNRRVCCQCVPVVHQHQYEYEYEYAEPRGDGPVVVQVVRVVPHVSYYYFYEHAHYDPVRPDPGHYHDRLVSCCVPPNVPDPPPLRHAYEEYDDVVVVNVCVVVVVNDPVHGYDDD/DDDDDKDDFKWFFADWADQFLFKTWTKIFGPPPDFDDAQLWKWKKKFAWDKDFLLQFDYDPLSCVVCVCPVRRAIATGDHIDMAIFHAAARVDTGMDITMAGWQQAPADVVVRGHDPDDHTDRPRVRSRNDDGGDIIMDTGDDQHDDDDQAAEEEEEDRSNSVNRNVCCVPVPVVDLHQYEYEYEEAEPSGDGPVVVQVVRCVVHVSYYYFYEHANYDPVRVDDGHYHDRLCSCCVPPNVPDPDPQRHAYEEDDDVVVVNVCVVVSPHDPVHRYDDND/DKDDFKWFWDDFADQFLFKTKTKTFGPPPDFADFQLWKWKKKQDWDWFFQLQFDYDPLNVVVCVLPRRGAIAGGDDIDMDIFHAAARVDTGMDITIAGFQQAPADVVVGGRPPPDHTDRPSNRSRNDDGPDIIMDTDDDLHDDPDQFAEEEEEHSSNSSNNRVCCCPVPVNDPHQYEHEYEDAEPRRDGCVVVVVVRCVPHVSYYYFYEHANYDPVRVDDGHYHDRLCSCCVPPQVPDDCNQRHAYEEYDDVVVVNVVVVVSPHDPVHRYDYD

Secondary structure (DSSP, 8-state):
-------EEEEEEESSSSEEEEEEEPSTT-----TT-BEEEEE-SEEEEGGG----TTTHHHHH--GGG-EEEE-S-EEEEE----TT--SEEEEEEE-----EETTTTEEPTT----HHHHHHTT--TT-B----B------SSS---EEEETT--HHHHHHHIIIIIS---S-EEEEEEESSGGG--SHHHHHHHHHH-TTEEEEEEESS--GGG---S-BS-HHHHHIIIIITT-S-GGG----------HHHH--TTTT-----------/--SS-----EEEEEEESSSSEEEEEEEPSTT-----TT-BEEEEE-SEEEEGGG----HHHHHHHH--GGG-EEEE-S-EEEEE----TT--SEEEEEEE--PPPB-TTTSSBPTT-PPPHHHHHHHH--TT-B----B------SS----EEEETT--HHHHHHHIIIIIS---S-EEEEEEESSGGG--SHHHHHHHHHH-TTEEEEEEESS--GGG---SEES-HHHHHIIIIITT-S-GGG----------HHHH--TTTT----------/-PPPPPB----EEEEEEESSSSEEEEEEEPSTT-----TT-BEEEEE--EEEEGGG----HHHHHHHH--GGG-EEEE-S-EEEEE----TT--SEEEEEEEP-PPPEETTTTEEPTT-PPPHHHHHHHT--TT-B--B-B-------SS---EEEETT--HHHHHHHIIIIIS---S-EEEEEEESSGGG--SHHHHHHHHHH-TTEEEEEEESS--GGG---SEES-HHHHHIIIIITT-S-GGG----------HHHH--TTTT-----------/--B----EEEEEEESSSSEEEEEEEPSTT-----TT-BEEEEE--EEEEGGG----HHHHHHHH---TT-EEEESS-EEEEE----TT--SEEEEEEE--PPPEETTTTEEPTT-PPPTTHHHHTT--TT-B--B-B-------SS---EEEETT--HHHHHHHIIIIIS---S-EEEEEEESSGGG--SHHHHHHHHHH-TTEEEEEEESS--GGG---SEES-HHHHIIIIIGGG-S-GGGPPP-------HHHH--TTTT----------

B-factor: mean 47.41, std 17.01, range [10.47, 138.22]

CATH classification: 2.40.30.10 (+1 more: 3.40.50.80)

Organism: Porphyromonas gingivalis (strain ATCC BAA-308 / W83) (NCBI:txid242619)